Protein AF-A0A4V4H9V9-F1 (afdb_monomer_lite)

Foldseek 3Di:
DDDDDDPDPPPPVVVVVVLVVVLLVVLLVPLVPDDDAFAEEEEDEAQQLCRVVLLVVCCVPVVADEAELVVLLVVLLVDPDPCNVVSVVCVVVVHDDQLLVSLVSVLVCCVPVPHRHHYYYHPDLAPNNQVNNCVVSVDHHSAYEYRDEDLVNSLVSLVPDPDDDPQSDPVSSVVRRVSSVVGVVVVQVVVVVVSRYDYFHSPDDSVVSNVSVVVVVVSVCVNVVVSVVVVVVVVLLVVLLVLLVVLVVQQFAAPVVHHRDAPPDFPPVFQFALWKDFPQFDKFAADPDDPDDDPLFAWPQCLLDPAFPFADADASNLVLQLCQQFFAFLWWWDFDHDIATDTLFDADVNLNFKWKKKWAAQHDQVPDDPPGDRGDNGTFIWTQGRLRSITGTWFGDHPPLAPQPQKMKMWMWGLLQSQCSGSNSCSLLRRLLSLLSSLQSSQLSLSSNQKHKAWPQLDWQVLLCLVNVLVPQADDDDPDFDPAKDKWADRNSRRIRTDTMMIIHHPPDDDDWDQVVSRSVSSVCSVVTDTGGHIDGRGPMGIDGRSSVVSSVSLTGDRNRVDTDDQAAADRADDPDPVLFPRDGSSCLSSVFDAFPAFPLDDAAEPNLVLRLQSLLAQRHDDDDPDAAWHRRGRPSSNDPGTDQKWKWKQAAHYPPWAGAIKIWDNGVVCVVVLCVQFDVQFPQDDTPPRDPRTSMGGGDGDHCLCVQCVQLVNNNRCSSFSMKIWMKGQFSVCCVVVHSNCSSVNSSSVSNSQSSSRSSLVRSPAGKHKRQRGRWVSVCVNGNHDDGRMTGSIMMGHHHHDDDPSMDIGGSPPHPPDSD

Structure (mmCIF, N/CA/C/O backbone):
data_AF-A0A4V4H9V9-F1
#
_entry.id   AF-A0A4V4H9V9-F1
#
loop_
_atom_site.group_PDB
_atom_site.id
_atom_site.type_symbol
_atom_site.label_atom_id
_atom_site.label_alt_id
_atom_site.label_comp_id
_atom_site.label_asym_id
_atom_site.label_entity_id
_atom_site.label_seq_id
_atom_site.pdbx_PDB_ins_code
_atom_site.Cartn_x
_atom_site.Cartn_y
_atom_site.Cartn_z
_atom_site.occupancy
_atom_site.B_iso_or_equiv
_atom_site.auth_seq_id
_atom_site.auth_comp_id
_atom_site.auth_asym_id
_atom_site.auth_atom_id
_atom_site.pdbx_PDB_model_num
ATOM 1 N N . MET A 1 1 ? 42.744 39.314 -11.381 1.00 31.77 1 MET A N 1
ATOM 2 C CA . MET A 1 1 ? 42.550 39.078 -12.829 1.00 31.77 1 MET A CA 1
ATOM 3 C C . MET A 1 1 ? 41.058 38.870 -13.065 1.00 31.77 1 MET A C 1
ATOM 5 O O . MET A 1 1 ? 40.504 37.914 -12.546 1.00 31.77 1 MET A O 1
ATOM 9 N N . LYS A 1 2 ? 40.382 39.836 -13.701 1.00 27.59 2 LYS A N 1
ATOM 10 C CA . LYS A 1 2 ? 38.932 39.814 -13.957 1.00 27.59 2 LYS A CA 1
ATOM 11 C C . LYS A 1 2 ? 38.664 38.993 -15.221 1.00 27.59 2 LYS A C 1
ATOM 13 O O . LYS A 1 2 ? 39.078 39.430 -16.289 1.00 27.59 2 LYS A O 1
ATOM 18 N N . TYR A 1 3 ? 37.951 37.873 -15.123 1.00 22.48 3 TYR A N 1
ATOM 19 C CA . TYR A 1 3 ? 37.327 37.254 -16.295 1.00 22.48 3 TYR A CA 1
ATOM 20 C C . TYR A 1 3 ? 35.906 37.798 -16.445 1.00 22.48 3 TYR A C 1
ATOM 22 O O . TYR A 1 3 ? 35.045 37.616 -15.589 1.00 22.48 3 TYR A O 1
ATOM 30 N N . ARG A 1 4 ? 35.709 38.554 -17.526 1.00 24.31 4 ARG A N 1
ATOM 31 C CA . ARG A 1 4 ? 34.456 39.172 -17.957 1.00 24.31 4 ARG A CA 1
ATOM 32 C C . ARG A 1 4 ? 33.863 38.247 -19.016 1.00 24.31 4 ARG A C 1
ATOM 34 O O . ARG A 1 4 ? 34.374 38.215 -20.129 1.00 24.31 4 ARG A O 1
ATOM 41 N N . ILE A 1 5 ? 32.826 37.486 -18.674 1.00 24.80 5 ILE A N 1
ATOM 42 C CA . ILE A 1 5 ? 32.061 36.722 -19.667 1.00 24.80 5 ILE A CA 1
ATOM 43 C C . ILE A 1 5 ? 31.176 37.720 -20.423 1.00 24.80 5 ILE A C 1
ATOM 45 O O . ILE A 1 5 ? 30.383 38.457 -19.833 1.00 24.80 5 ILE A O 1
ATOM 49 N N . THR A 1 6 ? 31.386 37.807 -21.731 1.00 24.77 6 THR A N 1
ATOM 50 C CA . THR A 1 6 ? 30.683 38.691 -22.660 1.00 24.77 6 THR A CA 1
ATOM 51 C C . THR A 1 6 ? 29.235 38.238 -22.862 1.00 24.77 6 THR A C 1
ATOM 53 O O . THR A 1 6 ? 28.969 37.112 -23.271 1.00 24.77 6 THR A O 1
ATOM 56 N N . ARG A 1 7 ? 28.290 39.148 -22.593 1.00 29.23 7 ARG A N 1
ATOM 57 C CA . ARG A 1 7 ? 26.880 39.068 -23.008 1.00 29.23 7 ARG A CA 1
ATOM 58 C C . ARG A 1 7 ? 26.799 39.135 -24.538 1.00 29.23 7 ARG A C 1
ATOM 60 O O . ARG A 1 7 ? 26.810 40.243 -25.063 1.00 29.23 7 ARG A O 1
ATOM 67 N N . THR A 1 8 ? 26.646 38.005 -25.228 1.00 30.75 8 THR A N 1
ATOM 68 C CA . THR A 1 8 ? 26.186 38.025 -26.637 1.00 30.75 8 THR A CA 1
ATOM 69 C C . THR A 1 8 ? 25.436 36.786 -27.152 1.00 30.75 8 THR A C 1
ATOM 71 O O . THR A 1 8 ? 25.013 36.819 -28.299 1.00 30.75 8 THR A O 1
ATOM 74 N N . GLU A 1 9 ? 25.141 35.752 -26.351 1.00 30.97 9 GLU A N 1
ATOM 75 C CA . GLU A 1 9 ? 24.428 34.546 -26.857 1.00 30.97 9 GLU A CA 1
ATOM 76 C C . GLU A 1 9 ? 23.109 34.188 -26.145 1.00 30.97 9 GLU A C 1
ATOM 78 O O . GLU A 1 9 ? 22.519 33.140 -26.376 1.00 30.97 9 GLU A O 1
ATOM 83 N N . VAL A 1 10 ? 22.566 35.091 -25.329 1.00 30.72 10 VAL A N 1
ATOM 84 C CA . VAL A 1 10 ? 21.260 34.910 -24.661 1.00 30.72 10 VAL A CA 1
ATOM 85 C C . VAL A 1 10 ? 20.018 35.358 -25.483 1.00 30.72 10 VAL A C 1
ATOM 87 O O . VAL A 1 10 ? 18.925 34.868 -25.193 1.00 30.72 10 VAL A O 1
ATOM 90 N N . PRO A 1 11 ? 20.084 36.208 -26.540 1.00 27.55 11 PRO A N 1
ATOM 91 C CA . PRO A 1 11 ? 18.857 36.667 -27.217 1.00 27.55 11 PRO A CA 1
ATOM 92 C C . PRO A 1 11 ? 18.143 35.616 -28.083 1.00 27.55 11 PRO A C 1
ATOM 94 O O . PRO A 1 11 ? 16.940 35.740 -28.314 1.00 27.55 11 PRO A O 1
ATOM 97 N N . ASN A 1 12 ? 18.850 34.590 -28.572 1.00 31.08 12 ASN A N 1
ATOM 98 C CA . ASN A 1 12 ? 18.274 33.633 -29.524 1.00 31.08 12 ASN A CA 1
ATOM 99 C C . ASN A 1 12 ? 17.431 32.549 -28.839 1.00 31.08 12 ASN A C 1
ATOM 101 O O . ASN A 1 12 ? 16.376 32.206 -29.360 1.00 31.08 12 ASN A O 1
ATOM 105 N N . VAL A 1 13 ? 17.814 32.084 -27.645 1.00 30.48 13 VAL A N 1
ATOM 106 C CA . VAL A 1 13 ? 17.070 31.048 -26.900 1.00 30.48 13 VAL A CA 1
ATOM 107 C C . VAL A 1 13 ? 15.768 31.599 -26.304 1.00 30.48 13 VAL A C 1
ATOM 109 O O . VAL A 1 13 ? 14.736 30.938 -26.373 1.00 30.48 13 VAL A O 1
ATOM 112 N N . LEU A 1 14 ? 15.761 32.844 -25.806 1.00 30.39 14 LEU A N 1
ATOM 113 C CA . LEU A 1 14 ? 14.533 33.474 -25.297 1.00 30.39 14 LEU A CA 1
ATOM 114 C C . LEU A 1 14 ? 13.518 33.788 -26.410 1.00 30.39 14 LEU A C 1
ATOM 116 O O . LEU A 1 14 ? 12.320 33.593 -26.210 1.00 30.39 14 LEU A O 1
ATOM 120 N N . ARG A 1 15 ? 13.973 34.228 -27.596 1.00 35.97 15 ARG A N 1
ATOM 121 C CA . ARG A 1 15 ? 13.096 34.383 -28.775 1.00 35.97 15 ARG A CA 1
ATOM 122 C C . ARG A 1 15 ? 12.565 33.037 -29.267 1.00 35.97 15 ARG A C 1
ATOM 124 O O . ARG A 1 15 ? 11.399 32.957 -29.639 1.00 35.97 15 ARG A O 1
ATOM 131 N N . PHE A 1 16 ? 13.394 31.995 -29.217 1.00 36.16 16 PHE A N 1
ATOM 132 C CA . PHE A 1 16 ? 13.019 30.625 -29.563 1.00 36.16 16 PHE A CA 1
ATOM 133 C C . PHE A 1 16 ? 11.934 30.084 -28.614 1.00 36.16 16 PHE A C 1
ATOM 135 O O . PHE A 1 16 ? 10.910 29.593 -29.076 1.00 36.16 16 PHE A O 1
ATOM 142 N N . MET A 1 17 ? 12.066 30.283 -27.298 1.00 33.75 17 MET A N 1
ATOM 143 C CA . MET A 1 17 ? 11.064 29.846 -26.312 1.00 33.75 17 MET A CA 1
ATOM 144 C C . MET A 1 17 ? 9.772 30.681 -26.302 1.00 33.75 17 MET A C 1
ATOM 146 O O . MET A 1 17 ? 8.690 30.132 -26.092 1.00 33.75 17 MET A O 1
ATOM 150 N N . ALA A 1 18 ? 9.845 31.990 -26.564 1.00 38.50 18 ALA A N 1
ATOM 151 C CA . ALA A 1 18 ? 8.657 32.845 -26.677 1.00 38.50 18 ALA A CA 1
ATOM 152 C C . ALA A 1 18 ? 7.816 32.512 -27.928 1.00 38.50 18 ALA A C 1
ATOM 154 O O . ALA A 1 18 ? 6.584 32.490 -27.872 1.00 38.50 18 ALA A O 1
ATOM 155 N N . PHE A 1 19 ? 8.484 32.189 -29.041 1.00 42.88 19 PHE A N 1
ATOM 156 C CA . PHE A 1 19 ? 7.843 31.687 -30.256 1.00 42.88 19 PHE A CA 1
ATOM 157 C C . PHE A 1 19 ? 7.155 30.335 -30.008 1.00 42.88 19 PHE A C 1
ATOM 159 O O . PHE A 1 19 ? 5.981 30.183 -30.342 1.00 42.88 19 PHE A O 1
ATOM 166 N N . PHE A 1 20 ? 7.823 29.404 -29.313 1.00 45.25 20 PHE A N 1
ATOM 167 C CA . PHE A 1 20 ? 7.234 28.122 -28.906 1.00 45.25 20 PHE A CA 1
ATOM 168 C C . PHE A 1 20 ? 5.987 28.290 -28.035 1.00 45.25 20 PHE A C 1
ATOM 170 O O . PHE A 1 20 ? 4.973 27.672 -28.328 1.00 45.25 20 PHE A O 1
ATOM 177 N N . LYS A 1 21 ? 5.999 29.177 -27.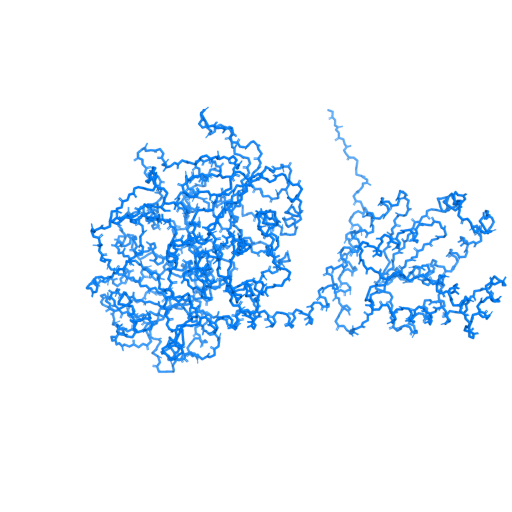031 1.00 41.28 21 LYS A N 1
ATOM 178 C CA . LYS A 1 21 ? 4.797 29.458 -26.222 1.00 41.28 21 LYS A CA 1
ATOM 179 C C . LYS A 1 21 ? 3.618 29.957 -27.059 1.00 41.28 21 LYS A C 1
ATOM 181 O O . LYS A 1 21 ? 2.487 29.579 -26.784 1.00 41.28 21 LYS A O 1
ATOM 186 N N . THR A 1 22 ? 3.876 30.779 -28.074 1.00 43.66 22 THR A N 1
ATOM 187 C CA . THR A 1 22 ? 2.819 31.387 -28.900 1.00 43.66 22 THR A CA 1
ATOM 188 C C . THR A 1 22 ? 2.222 30.377 -29.881 1.00 43.66 22 THR A C 1
ATOM 190 O O . THR A 1 22 ? 1.007 30.329 -30.051 1.00 43.66 22 THR A O 1
ATOM 193 N N . VAL A 1 23 ? 3.060 29.529 -30.484 1.00 44.38 23 VAL A N 1
ATOM 194 C CA . VAL A 1 23 ? 2.629 28.457 -31.396 1.00 44.38 23 VAL A CA 1
ATOM 195 C C . VAL A 1 23 ? 1.917 27.335 -30.630 1.00 44.38 23 VAL A C 1
ATOM 197 O O . VAL A 1 23 ? 0.842 26.910 -31.041 1.00 44.38 23 VAL A O 1
ATOM 200 N N . ILE A 1 24 ? 2.447 26.922 -29.471 1.00 48.66 24 ILE A N 1
ATOM 201 C CA . ILE A 1 24 ? 1.833 25.911 -28.593 1.00 48.66 24 ILE A CA 1
ATOM 202 C C . ILE A 1 24 ? 0.469 26.390 -28.069 1.00 48.66 24 ILE A C 1
ATOM 204 O O . ILE A 1 24 ? -0.508 25.651 -28.155 1.00 48.66 24 ILE A O 1
ATOM 208 N N . ALA A 1 25 ? 0.366 27.633 -27.583 1.00 43.41 25 ALA A N 1
ATOM 209 C CA . ALA A 1 25 ? -0.884 28.165 -27.032 1.00 43.41 25 ALA A CA 1
ATOM 210 C C . ALA A 1 25 ? -2.002 28.295 -28.081 1.00 43.41 25 ALA A C 1
ATOM 212 O O . ALA A 1 25 ? -3.174 28.114 -27.753 1.00 43.41 25 ALA A O 1
ATOM 213 N N . LYS A 1 26 ? -1.646 28.587 -29.340 1.00 43.53 26 LYS A N 1
ATOM 214 C CA . LYS A 1 26 ? -2.602 28.774 -30.440 1.00 43.53 26 LYS A CA 1
ATOM 215 C C . LYS A 1 26 ? -3.054 27.445 -31.064 1.00 43.53 26 LYS A C 1
ATOM 217 O O . LYS A 1 26 ? -4.237 27.275 -31.346 1.00 43.53 26 LYS A O 1
ATOM 222 N N . LEU A 1 27 ? -2.148 26.466 -31.185 1.00 45.25 27 LEU A N 1
ATOM 223 C CA . LEU A 1 27 ? -2.489 25.096 -31.602 1.00 45.25 27 LEU A CA 1
ATOM 224 C C . LEU A 1 27 ? -3.397 24.391 -30.577 1.00 45.25 27 LEU A C 1
ATOM 226 O O . LEU A 1 27 ? -4.297 23.654 -30.969 1.00 45.25 27 LEU A O 1
ATOM 230 N N . ALA A 1 28 ? -3.222 24.678 -29.282 1.00 43.81 28 ALA A N 1
ATOM 231 C CA . ALA A 1 28 ? -4.101 24.187 -28.219 1.00 43.81 28 ALA A CA 1
ATOM 232 C C . ALA A 1 28 ? -5.527 24.777 -28.279 1.00 43.81 28 ALA A C 1
ATOM 234 O O . ALA A 1 28 ? -6.474 24.135 -27.834 1.00 43.81 28 ALA A O 1
ATOM 235 N N . THR A 1 29 ? -5.708 25.980 -28.843 1.00 38.50 29 THR A N 1
ATOM 236 C CA . THR A 1 29 ? -7.031 26.621 -28.965 1.00 38.50 29 THR A CA 1
ATOM 237 C C . THR A 1 29 ? -7.795 26.164 -30.213 1.00 38.50 29 THR A C 1
ATOM 239 O O . THR A 1 29 ? -9.003 25.947 -30.137 1.00 38.50 29 THR A O 1
ATOM 242 N N . GLU A 1 30 ? -7.119 25.951 -31.347 1.00 42.00 30 GLU A N 1
ATOM 243 C CA . GLU A 1 30 ? -7.752 25.524 -32.612 1.00 42.00 30 GLU A CA 1
ATOM 244 C C . GLU A 1 30 ? -8.130 24.025 -32.643 1.00 42.00 30 GLU A C 1
ATOM 246 O O . GLU A 1 30 ? -9.054 23.639 -33.366 1.00 42.00 30 GLU A O 1
ATOM 251 N N . ALA A 1 31 ? -7.504 23.194 -31.795 1.00 44.41 31 ALA A N 1
ATOM 252 C CA . ALA A 1 31 ? -7.796 21.761 -31.637 1.00 44.41 31 ALA A CA 1
ATOM 253 C C . ALA A 1 31 ? -9.235 21.446 -31.171 1.00 44.41 31 ALA A C 1
ATOM 255 O O . ALA A 1 31 ? -9.676 20.302 -31.244 1.00 44.41 31 ALA A O 1
ATOM 256 N N . THR A 1 32 ? -9.997 22.454 -30.739 1.00 37.25 32 THR A N 1
ATOM 257 C CA . THR A 1 32 ? -11.378 22.291 -30.262 1.00 37.25 32 THR A CA 1
ATOM 258 C C . THR A 1 32 ? -12.445 22.331 -31.366 1.00 37.25 32 THR A C 1
ATOM 260 O O . THR A 1 32 ? -13.613 22.098 -31.060 1.00 37.25 32 THR A O 1
ATOM 263 N N . SER A 1 33 ? -12.097 22.589 -32.642 1.00 40.56 33 SER A N 1
ATOM 264 C CA . SER A 1 33 ? -13.119 22.961 -33.645 1.00 40.56 33 SER A CA 1
ATOM 265 C C . SER A 1 33 ? -13.218 22.182 -34.965 1.00 40.56 33 SER A C 1
ATOM 267 O O . SER A 1 33 ? -14.160 22.467 -35.693 1.00 40.56 33 SER A O 1
ATOM 269 N N . ASN A 1 34 ? -12.390 21.178 -35.300 1.00 36.81 34 ASN A N 1
ATOM 270 C CA . ASN A 1 34 ? -12.711 20.282 -36.435 1.00 36.81 34 ASN A CA 1
ATOM 271 C C . ASN A 1 34 ? -11.979 18.926 -36.401 1.00 36.81 34 ASN A C 1
ATOM 273 O O . ASN A 1 34 ? -10.773 18.851 -36.186 1.00 36.81 34 ASN A O 1
ATOM 277 N N . ARG A 1 35 ? -12.748 17.851 -36.626 1.00 48.81 35 ARG A N 1
ATOM 278 C CA . ARG A 1 35 ? -12.396 16.427 -36.449 1.00 48.81 35 ARG A CA 1
ATOM 279 C C . ARG A 1 35 ? -11.800 15.815 -37.739 1.00 48.81 35 ARG A C 1
ATOM 281 O O . ARG A 1 35 ? -12.204 16.199 -38.829 1.00 48.81 35 ARG A O 1
ATOM 288 N N . CYS A 1 36 ? -10.910 14.818 -37.609 1.00 52.22 36 CYS A N 1
ATOM 289 C CA . CYS A 1 36 ? -10.416 13.907 -38.674 1.00 52.22 36 CYS A CA 1
ATOM 290 C C . CYS A 1 36 ? -9.528 14.453 -39.828 1.00 52.22 36 CYS A C 1
ATOM 292 O O . CYS A 1 36 ? -9.459 13.815 -40.878 1.00 52.22 36 CYS A O 1
ATOM 294 N N . ASN A 1 37 ? -8.774 15.548 -39.662 1.00 64.06 37 ASN A N 1
ATOM 295 C CA . ASN A 1 37 ? -7.870 16.037 -40.725 1.00 64.06 37 ASN A CA 1
ATOM 296 C C . ASN A 1 37 ? -6.414 15.514 -40.612 1.00 64.06 37 ASN A C 1
ATOM 298 O O . ASN A 1 37 ? -5.876 15.431 -39.503 1.00 64.06 37 ASN A O 1
ATOM 302 N N . PRO A 1 38 ? -5.742 15.183 -41.739 1.00 79.25 38 PRO A N 1
ATOM 303 C CA . PRO A 1 38 ? -4.345 14.728 -41.753 1.00 79.25 38 PRO A CA 1
ATOM 304 C C . PRO A 1 38 ? -3.385 15.799 -41.204 1.00 79.25 38 PRO A C 1
ATOM 306 O O . PRO A 1 38 ? -3.619 16.988 -41.393 1.00 79.25 38 PRO A O 1
ATOM 309 N N . PHE A 1 39 ? -2.297 15.395 -40.532 1.00 84.50 39 PHE A N 1
ATOM 310 C CA . PHE A 1 39 ? -1.225 16.308 -40.108 1.00 84.50 39 PHE A CA 1
ATOM 311 C C . PHE A 1 39 ? -0.325 16.641 -41.290 1.00 84.50 39 PHE A C 1
ATOM 313 O O . PHE A 1 39 ? 0.402 15.774 -41.782 1.00 84.50 39 PHE A O 1
ATOM 320 N N . ILE A 1 40 ? -0.379 17.888 -41.744 1.00 91.50 40 ILE A N 1
ATOM 321 C CA . ILE A 1 40 ? 0.314 18.357 -42.937 1.00 91.50 40 ILE A CA 1
ATOM 322 C C . ILE A 1 40 ? 1.477 19.264 -42.543 1.00 91.50 40 ILE A C 1
ATOM 324 O O . ILE A 1 40 ? 1.292 20.382 -42.060 1.00 91.50 40 ILE A O 1
ATOM 328 N N . THR A 1 41 ? 2.689 18.805 -42.849 1.00 93.38 41 THR A N 1
ATOM 329 C CA . THR A 1 41 ? 3.912 19.601 -42.762 1.00 93.38 41 THR A CA 1
ATOM 330 C C . THR A 1 41 ? 4.377 19.986 -44.159 1.00 93.38 41 THR A C 1
ATOM 332 O O . THR A 1 41 ? 4.768 19.121 -44.946 1.00 93.38 41 THR A O 1
ATOM 335 N N . PHE A 1 42 ? 4.415 21.281 -44.465 1.00 95.31 42 PHE A N 1
ATOM 336 C CA . PHE A 1 42 ? 5.108 21.760 -45.663 1.00 95.31 42 PHE A CA 1
ATOM 337 C C . PHE A 1 42 ? 6.600 21.885 -45.394 1.00 95.31 42 PHE A C 1
ATOM 339 O O . PHE A 1 42 ? 7.009 22.446 -44.378 1.00 95.31 42 PHE A O 1
ATOM 346 N N . VAL A 1 43 ? 7.424 21.406 -46.325 1.00 94.25 43 VAL A N 1
ATOM 347 C CA . VAL A 1 43 ? 8.879 21.538 -46.243 1.00 94.25 43 VAL A CA 1
ATOM 348 C C . VAL A 1 43 ? 9.381 22.411 -47.385 1.00 94.25 43 VAL A C 1
ATOM 350 O O . VAL A 1 43 ? 9.439 21.996 -48.546 1.00 94.25 43 VAL A O 1
ATOM 353 N N . LEU A 1 44 ? 9.761 23.643 -47.042 1.00 93.06 44 LEU A N 1
ATOM 354 C CA . LEU A 1 44 ? 10.137 24.686 -47.992 1.00 93.06 44 LEU A CA 1
ATOM 355 C C . LEU A 1 44 ? 11.613 25.070 -47.847 1.00 93.06 44 LEU A C 1
ATOM 357 O O . LEU A 1 44 ? 12.215 24.990 -46.778 1.00 93.06 44 LEU A O 1
ATOM 361 N N . GLY A 1 45 ? 12.217 25.490 -48.956 1.00 90.88 45 GLY A N 1
ATOM 362 C CA . GLY A 1 45 ? 13.613 25.911 -49.000 1.00 90.88 45 GLY A CA 1
ATOM 363 C C . GLY A 1 45 ? 14.154 25.982 -50.423 1.00 90.88 45 GLY A C 1
ATOM 364 O O . GLY A 1 45 ? 13.706 25.241 -51.313 1.00 90.88 45 GLY A O 1
ATOM 365 N N . GLY A 1 46 ? 15.137 26.860 -50.623 1.00 88.12 46 GLY A N 1
ATOM 366 C CA . GLY A 1 46 ? 15.754 27.094 -51.924 1.00 88.12 46 GLY A CA 1
ATOM 367 C C . GLY A 1 46 ? 16.417 25.845 -52.533 1.00 88.12 46 GLY A C 1
ATOM 368 O O . GLY A 1 46 ? 16.606 24.815 -51.869 1.00 88.12 46 GLY A O 1
ATOM 369 N N . PRO A 1 47 ? 16.742 25.871 -53.836 1.00 84.06 47 PRO A N 1
ATOM 370 C CA . PRO A 1 47 ? 17.490 24.788 -54.469 1.00 84.06 47 PRO A CA 1
ATOM 371 C C . PRO A 1 47 ? 18.854 24.627 -53.777 1.00 84.06 47 PRO A C 1
ATOM 373 O O . PRO A 1 47 ? 19.591 25.588 -53.654 1.00 84.06 47 PRO A O 1
ATOM 376 N N . GLY A 1 48 ? 19.189 23.423 -53.302 1.00 82.56 48 GLY A N 1
ATOM 377 C CA . GLY A 1 48 ? 20.438 23.183 -52.558 1.00 82.56 48 GLY A CA 1
ATOM 378 C C . GLY A 1 48 ? 20.349 23.373 -51.036 1.00 82.56 48 GLY A C 1
ATOM 379 O O . GLY A 1 48 ? 21.316 23.079 -50.341 1.00 82.56 48 GLY A O 1
ATOM 380 N N . SER A 1 49 ? 19.191 23.754 -50.478 1.00 89.12 49 SER A N 1
ATOM 381 C CA . SER A 1 49 ? 19.029 23.944 -49.022 1.00 89.12 49 SER A CA 1
ATOM 382 C C . SER A 1 49 ? 19.126 22.660 -48.184 1.00 89.12 49 SER A C 1
ATOM 384 O O . SER A 1 49 ? 19.288 22.729 -46.973 1.00 89.12 49 SER A O 1
ATOM 386 N N . GLY A 1 50 ? 19.034 21.481 -48.807 1.00 87.38 50 GLY A N 1
ATOM 387 C CA . GLY A 1 50 ? 19.071 20.188 -48.111 1.00 87.38 50 GLY A CA 1
ATOM 388 C C . GLY A 1 50 ? 17.705 19.641 -47.677 1.00 87.38 50 GLY A C 1
ATOM 389 O O . GLY A 1 50 ? 17.668 18.584 -47.056 1.00 87.38 50 GLY A O 1
ATOM 390 N N . LYS A 1 51 ? 16.591 20.292 -48.051 1.00 88.88 51 LYS A N 1
ATOM 391 C CA . LYS A 1 51 ? 15.226 19.877 -47.667 1.00 88.88 51 LYS A CA 1
ATOM 392 C C . LYS A 1 51 ? 14.904 18.398 -47.917 1.00 88.88 51 LYS A C 1
ATOM 394 O O . LYS A 1 51 ? 14.514 17.722 -46.981 1.00 88.88 51 LYS A O 1
ATOM 399 N N . GLY A 1 52 ? 15.167 17.865 -49.115 1.00 86.38 52 GLY A N 1
ATOM 400 C CA . GLY A 1 52 ? 14.863 16.460 -49.426 1.00 86.38 52 GLY A CA 1
ATOM 401 C C . GLY A 1 52 ? 15.665 15.473 -48.572 1.00 86.38 52 GLY A C 1
ATOM 402 O O . GLY A 1 52 ? 15.126 14.480 -48.101 1.00 86.38 52 GLY A O 1
ATOM 403 N N . THR A 1 53 ? 16.931 15.788 -48.280 1.00 89.56 53 THR A N 1
ATOM 404 C CA . THR A 1 53 ? 17.772 14.987 -47.374 1.00 89.56 53 THR A CA 1
ATOM 405 C C . THR A 1 53 ? 17.217 14.986 -45.949 1.00 89.56 53 THR A C 1
ATOM 407 O O . THR A 1 53 ? 17.262 13.966 -45.268 1.00 89.56 53 THR A O 1
ATOM 410 N N . GLN A 1 54 ? 16.674 16.117 -45.499 1.00 92.25 54 GLN A N 1
ATOM 411 C CA . GLN A 1 54 ? 16.037 16.221 -44.190 1.00 92.25 54 GLN A CA 1
ATOM 412 C C . GLN A 1 54 ? 14.666 15.535 -44.172 1.00 92.25 54 GLN A C 1
ATOM 414 O O . GLN A 1 54 ? 14.373 14.843 -43.208 1.00 92.25 54 GLN A O 1
ATOM 419 N N . CYS A 1 55 ? 13.865 15.624 -45.240 1.00 91.00 55 CYS A N 1
ATOM 420 C CA . CYS A 1 55 ? 12.586 14.917 -45.356 1.00 91.00 55 CYS A CA 1
ATOM 421 C C . CYS A 1 55 ? 12.736 13.406 -45.165 1.00 91.00 55 CYS A C 1
ATOM 423 O O . CYS A 1 55 ? 11.964 12.833 -44.405 1.00 91.00 55 CYS A O 1
ATOM 425 N N . VAL A 1 56 ? 13.750 12.783 -45.779 1.00 90.19 56 VAL A N 1
ATOM 426 C CA . VAL A 1 56 ? 14.033 11.344 -45.606 1.00 90.19 56 VAL A CA 1
ATOM 427 C C . VAL A 1 56 ? 14.296 11.016 -44.135 1.00 90.19 56 VAL A C 1
ATOM 429 O O . VAL A 1 56 ? 13.626 10.163 -43.560 1.00 90.19 56 VAL A O 1
ATOM 432 N N . LYS A 1 57 ? 15.191 11.766 -43.479 1.00 88.81 57 LYS A N 1
ATOM 433 C CA . LYS A 1 57 ? 15.493 11.562 -42.055 1.00 88.81 57 LYS A CA 1
ATOM 434 C C . LYS A 1 57 ? 14.291 11.789 -41.143 1.00 88.81 57 LYS A C 1
ATOM 436 O O . LYS A 1 57 ? 14.111 11.063 -40.164 1.00 88.81 57 LYS A O 1
ATOM 441 N N . ILE A 1 58 ? 13.480 12.805 -41.438 1.00 89.25 58 ILE A N 1
ATOM 442 C CA . ILE A 1 58 ? 12.270 13.104 -40.671 1.00 89.25 58 ILE A CA 1
ATOM 443 C C . ILE A 1 58 ? 11.247 11.978 -40.850 1.00 89.25 58 ILE A C 1
ATOM 445 O O . ILE A 1 58 ? 10.670 11.530 -39.861 1.00 89.25 58 ILE A O 1
ATOM 449 N N . ALA A 1 59 ? 11.047 11.497 -42.077 1.00 86.62 59 ALA A N 1
ATOM 450 C CA . ALA A 1 59 ? 10.148 10.389 -42.376 1.00 86.62 59 ALA A CA 1
ATOM 451 C C . ALA A 1 59 ? 10.553 9.117 -41.617 1.00 86.62 59 ALA A C 1
ATOM 453 O O . ALA A 1 59 ? 9.719 8.539 -40.924 1.00 86.62 59 ALA A O 1
ATOM 454 N N . GLU A 1 60 ? 11.835 8.746 -41.653 1.00 83.38 60 GLU A N 1
ATOM 455 C CA . GLU A 1 60 ? 12.369 7.573 -40.947 1.00 83.38 60 GLU A CA 1
ATOM 456 C C . GLU A 1 60 ? 12.255 7.703 -39.421 1.00 83.38 60 GLU A C 1
ATOM 458 O O . GLU A 1 60 ? 11.784 6.791 -38.743 1.00 83.38 60 GLU A O 1
ATOM 463 N N . THR A 1 61 ? 12.643 8.854 -38.867 1.00 78.69 61 THR A N 1
ATOM 464 C CA . THR A 1 61 ? 12.721 9.044 -37.407 1.00 78.69 61 THR A CA 1
ATOM 465 C C . THR A 1 61 ? 11.346 9.271 -36.776 1.00 78.69 61 THR A C 1
ATOM 467 O O . THR A 1 61 ? 11.069 8.798 -35.673 1.00 78.69 61 THR A O 1
ATOM 470 N N . PHE A 1 62 ? 10.463 10.001 -37.463 1.00 78.88 62 PHE A N 1
ATOM 471 C CA . PHE A 1 62 ? 9.171 10.433 -36.925 1.00 78.88 62 PHE A CA 1
ATOM 472 C C . PHE A 1 62 ? 7.963 9.747 -37.576 1.00 78.88 62 PHE A C 1
ATOM 474 O O . PHE A 1 62 ? 6.835 10.062 -37.198 1.00 78.88 62 PHE A O 1
ATOM 481 N N . ARG A 1 63 ? 8.184 8.781 -38.481 1.00 84.12 63 ARG A N 1
ATOM 482 C CA . ARG A 1 63 ? 7.155 7.977 -39.175 1.00 84.12 63 ARG A CA 1
ATOM 483 C C . ARG A 1 63 ? 6.175 8.792 -40.031 1.00 84.12 63 ARG A C 1
ATOM 485 O O . ARG A 1 63 ? 5.005 8.433 -40.165 1.00 84.12 63 ARG A O 1
ATOM 492 N N . PHE A 1 64 ? 6.642 9.890 -40.618 1.00 88.44 64 PHE A N 1
ATOM 493 C CA . PHE A 1 64 ? 5.859 10.653 -41.593 1.00 88.44 64 PHE A CA 1
ATOM 494 C C . PHE A 1 64 ? 5.869 9.964 -42.963 1.00 88.44 64 PHE A C 1
ATOM 496 O O . PHE A 1 64 ? 6.898 9.447 -43.392 1.00 88.44 64 PHE A O 1
ATOM 503 N N . ALA A 1 65 ? 4.756 10.035 -43.692 1.00 90.50 65 ALA A N 1
ATOM 504 C CA . ALA A 1 65 ? 4.731 9.758 -45.121 1.00 90.50 65 ALA A CA 1
ATOM 505 C C . ALA A 1 65 ? 5.371 10.932 -45.878 1.00 90.50 65 ALA A C 1
ATOM 507 O O . ALA A 1 65 ? 4.900 12.070 -45.801 1.00 90.50 65 ALA A O 1
ATOM 508 N N . HIS A 1 66 ? 6.460 10.670 -46.599 1.00 93.38 66 HIS A N 1
ATOM 509 C CA . HIS A 1 66 ? 7.129 11.670 -47.432 1.00 93.38 66 HIS A CA 1
ATOM 510 C C . HIS A 1 66 ? 6.477 11.722 -48.813 1.00 93.38 66 HIS A C 1
ATOM 512 O O . HIS A 1 66 ? 6.524 10.756 -49.565 1.00 93.38 66 HIS A O 1
ATOM 518 N N . LEU A 1 67 ? 5.868 12.862 -49.138 1.00 92.81 67 LEU A N 1
ATOM 519 C CA . LEU A 1 67 ? 5.228 13.128 -50.420 1.00 92.81 67 LEU A CA 1
ATOM 520 C C . LEU A 1 67 ? 5.994 14.231 -51.153 1.00 92.81 67 LEU A C 1
ATOM 522 O O . LEU A 1 67 ? 6.001 15.392 -50.744 1.00 92.81 67 LEU A O 1
ATOM 526 N N . SER A 1 68 ? 6.629 13.880 -52.265 1.00 89.19 68 SER A N 1
ATOM 527 C CA . SER A 1 68 ? 7.333 14.829 -53.128 1.00 89.19 68 SER A CA 1
ATOM 528 C C . SER A 1 68 ? 6.477 15.147 -54.347 1.00 89.19 68 SER A C 1
ATOM 530 O O . SER A 1 68 ? 6.247 14.294 -55.203 1.00 89.19 68 SER A O 1
ATOM 532 N N . ALA A 1 69 ? 6.036 16.402 -54.471 1.00 83.75 69 ALA A N 1
ATOM 533 C CA . ALA A 1 69 ? 5.223 16.834 -55.612 1.00 83.75 69 ALA A CA 1
ATOM 534 C C . ALA A 1 69 ? 5.941 16.620 -56.958 1.00 83.75 69 ALA A C 1
ATOM 536 O O . ALA A 1 69 ? 5.310 16.368 -57.979 1.00 83.75 69 ALA A O 1
ATOM 537 N N . GLY A 1 70 ? 7.276 16.705 -56.962 1.00 79.44 70 GLY A N 1
ATOM 538 C CA . GLY A 1 70 ? 8.069 16.455 -58.160 1.00 79.44 70 GLY A CA 1
ATOM 539 C C . GLY A 1 70 ? 8.154 14.978 -58.542 1.00 79.44 70 GLY A C 1
ATOM 540 O O . GLY A 1 70 ? 8.252 14.696 -59.732 1.00 79.44 70 GLY A O 1
ATOM 541 N N . ASP A 1 71 ? 8.158 14.064 -57.568 1.00 83.81 71 ASP A N 1
ATOM 542 C CA . ASP A 1 71 ? 8.153 12.618 -57.833 1.00 83.81 71 ASP A CA 1
ATOM 543 C C . ASP A 1 71 ? 6.775 12.164 -58.314 1.00 83.81 71 ASP A C 1
ATOM 545 O O . ASP A 1 71 ? 6.695 11.531 -59.360 1.00 83.81 71 ASP A O 1
ATOM 549 N N . LEU A 1 72 ? 5.699 12.634 -57.672 1.00 86.25 72 LEU A N 1
ATOM 550 C CA . LEU A 1 72 ? 4.323 12.347 -58.097 1.00 86.25 72 LEU A CA 1
ATOM 551 C C . LEU A 1 72 ? 4.051 12.769 -59.551 1.00 86.25 72 LEU A C 1
ATOM 553 O O . LEU A 1 72 ? 3.405 12.043 -60.297 1.00 86.25 72 LEU A O 1
ATOM 557 N N . LEU A 1 73 ? 4.577 13.921 -59.985 1.00 82.38 73 LEU A N 1
ATOM 558 C CA . LEU A 1 73 ? 4.463 14.357 -61.382 1.00 82.38 73 LEU A CA 1
ATOM 559 C C . LEU A 1 73 ? 5.245 13.452 -62.350 1.00 82.38 73 LEU A C 1
ATOM 561 O O . LEU A 1 73 ? 4.771 13.202 -63.453 1.00 82.38 73 LEU A O 1
ATOM 565 N N . ARG A 1 74 ? 6.426 12.951 -61.957 1.00 81.12 74 ARG A N 1
ATOM 566 C CA . ARG A 1 74 ? 7.225 12.027 -62.785 1.00 81.12 74 ARG A CA 1
ATOM 567 C C . ARG A 1 74 ? 6.586 10.643 -62.882 1.00 81.12 74 ARG A C 1
ATOM 569 O O . ARG A 1 74 ? 6.591 10.057 -63.959 1.00 81.12 74 ARG A O 1
ATOM 576 N N . GLU A 1 75 ? 6.033 10.145 -61.782 1.00 82.62 75 GLU A N 1
ATOM 577 C CA . GLU A 1 75 ? 5.303 8.876 -61.736 1.00 82.62 75 GLU A CA 1
ATOM 578 C C . GLU A 1 75 ? 4.049 8.927 -62.619 1.00 82.62 75 GLU A C 1
ATOM 580 O O . GLU A 1 75 ? 3.821 8.017 -63.417 1.00 82.62 75 GLU A O 1
ATOM 585 N N . GLU A 1 76 ? 3.291 10.028 -62.559 1.00 82.94 76 GLU A N 1
ATOM 586 C CA . GLU A 1 76 ? 2.113 10.237 -63.405 1.00 82.94 76 GLU A CA 1
ATOM 587 C C . GLU A 1 76 ? 2.496 10.328 -64.897 1.00 82.94 76 GLU A C 1
ATOM 589 O O . GLU A 1 76 ? 1.801 9.761 -65.736 1.00 82.94 76 GLU A O 1
ATOM 594 N N . MET A 1 77 ? 3.636 10.943 -65.247 1.00 76.94 77 MET A N 1
ATOM 595 C CA . MET A 1 77 ? 4.164 10.952 -66.627 1.00 76.94 77 MET A CA 1
ATOM 596 C C . MET A 1 77 ? 4.530 9.561 -67.149 1.00 76.94 77 MET A C 1
ATOM 598 O O . MET A 1 77 ? 4.385 9.295 -68.338 1.00 76.94 77 MET A O 1
ATOM 602 N N . SER A 1 78 ? 5.049 8.690 -66.279 1.00 74.44 78 SER A N 1
ATOM 603 C CA . SER A 1 78 ? 5.369 7.302 -66.632 1.00 74.44 78 SER A CA 1
ATOM 604 C C . SER A 1 78 ? 4.146 6.383 -66.640 1.00 74.44 78 SER A C 1
ATOM 606 O O . SER A 1 78 ? 4.253 5.220 -67.028 1.00 74.44 78 SER A O 1
ATOM 608 N N . SER A 1 79 ? 2.989 6.888 -66.210 1.00 73.50 79 SER A N 1
ATOM 609 C CA . SER A 1 79 ? 1.727 6.164 -66.255 1.00 73.50 79 SER A CA 1
ATOM 610 C C . SER A 1 79 ? 1.037 6.398 -67.605 1.00 73.50 79 SER A C 1
ATOM 612 O O . SER A 1 79 ? 1.092 7.494 -68.158 1.00 73.50 79 SER A O 1
ATOM 614 N N . ASN A 1 80 ? 0.337 5.392 -68.138 1.00 68.06 80 ASN A N 1
ATOM 615 C CA . ASN A 1 80 ? -0.481 5.533 -69.355 1.00 68.06 80 ASN A CA 1
ATOM 616 C C . ASN A 1 80 ? -1.805 6.296 -69.091 1.00 68.06 80 ASN A C 1
ATOM 618 O O . ASN A 1 80 ? -2.854 5.906 -69.603 1.00 68.06 80 ASN A O 1
ATOM 622 N N . SER A 1 81 ? -1.802 7.327 -68.241 1.00 75.50 81 SER A N 1
ATOM 623 C CA . SER A 1 81 ? -2.998 8.109 -67.914 1.00 75.50 81 SER A CA 1
ATOM 624 C C . SER A 1 81 ? -3.239 9.238 -68.923 1.00 75.50 81 SER A C 1
ATOM 626 O O . SER A 1 81 ? -2.314 9.710 -69.589 1.00 75.50 81 SER A O 1
ATOM 628 N N . GLU A 1 82 ? -4.482 9.725 -69.005 1.00 67.69 82 GLU A N 1
ATOM 629 C CA . GLU A 1 82 ? -4.843 10.897 -69.823 1.00 67.69 82 GLU A CA 1
ATOM 630 C C . GLU A 1 82 ? -4.018 12.150 -69.457 1.00 67.69 82 GLU A C 1
ATOM 632 O O . GLU A 1 82 ? -3.734 12.979 -70.320 1.00 67.69 82 GLU A O 1
ATOM 637 N N . ASN A 1 83 ? -3.560 12.262 -68.202 1.00 69.12 83 ASN A N 1
ATOM 638 C CA . ASN A 1 83 ? -2.734 13.376 -67.732 1.00 69.12 83 ASN A CA 1
ATOM 639 C C . ASN A 1 83 ? -1.241 13.208 -68.069 1.00 69.12 83 ASN A C 1
ATOM 641 O O . ASN A 1 83 ? -0.533 14.211 -68.169 1.00 69.12 83 ASN A O 1
ATOM 645 N N . GLY A 1 84 ? -0.744 11.980 -68.261 1.00 74.88 84 GLY A N 1
ATOM 646 C CA . GLY A 1 84 ? 0.687 11.695 -68.427 1.00 74.88 84 GLY A CA 1
ATOM 647 C C . GLY A 1 84 ? 1.320 12.387 -69.641 1.00 74.88 84 GLY A C 1
ATOM 648 O O . GLY A 1 84 ? 2.369 13.023 -69.515 1.00 74.88 84 GLY A O 1
ATOM 649 N N . THR A 1 85 ? 0.639 12.358 -70.794 1.00 72.19 85 THR A N 1
ATOM 650 C CA . THR A 1 85 ? 1.113 13.006 -72.038 1.00 72.19 85 THR A CA 1
ATOM 651 C C . THR A 1 85 ? 1.083 14.536 -71.922 1.00 72.19 85 THR A C 1
ATOM 653 O O . THR A 1 85 ? 2.042 15.213 -72.287 1.00 72.19 85 THR A O 1
ATOM 656 N N . MET A 1 86 ? 0.025 15.091 -71.319 1.00 75.75 86 MET A N 1
ATOM 657 C CA . MET A 1 86 ? -0.112 16.534 -71.085 1.00 75.75 86 MET A CA 1
ATOM 658 C C . MET A 1 86 ? 0.967 17.068 -70.128 1.00 75.75 86 MET A C 1
ATOM 660 O O . MET A 1 86 ? 1.568 18.110 -70.388 1.00 75.75 86 MET A O 1
ATOM 664 N N . ILE A 1 87 ? 1.233 16.360 -69.022 1.00 76.44 87 ILE A N 1
ATOM 665 C CA . ILE A 1 87 ? 2.262 16.741 -68.042 1.00 76.44 87 ILE A CA 1
ATOM 666 C C . ILE A 1 87 ? 3.655 16.687 -68.685 1.00 76.44 87 ILE A C 1
ATOM 668 O O . ILE A 1 87 ? 4.460 17.597 -68.468 1.00 76.44 87 ILE A O 1
ATOM 672 N N . HIS A 1 88 ? 3.924 15.664 -69.504 1.00 73.81 88 HIS A N 1
ATOM 673 C CA . HIS A 1 88 ? 5.180 15.525 -70.237 1.00 73.81 88 HIS A CA 1
ATOM 674 C C . HIS A 1 88 ? 5.450 16.724 -71.155 1.00 73.81 88 HIS A C 1
ATOM 676 O O . HIS A 1 88 ? 6.531 17.313 -71.086 1.00 73.81 88 HIS A O 1
ATOM 682 N N . ASP 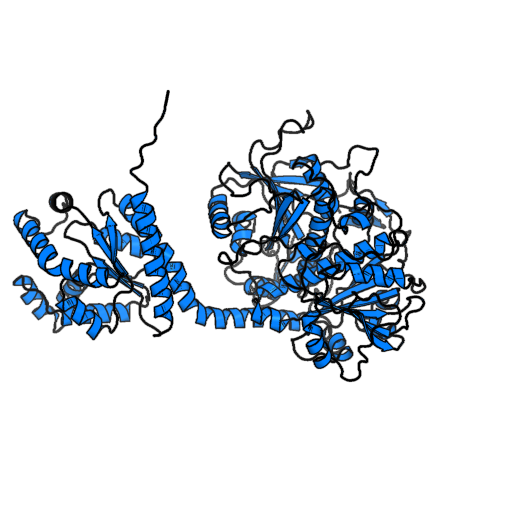A 1 89 ? 4.467 17.135 -71.956 1.00 72.00 89 ASP A N 1
ATOM 683 C CA . ASP A 1 89 ? 4.634 18.235 -72.911 1.00 72.00 89 ASP A CA 1
ATOM 684 C C . ASP A 1 89 ? 4.790 19.598 -72.214 1.00 72.00 89 ASP A C 1
ATOM 686 O O . ASP A 1 89 ? 5.625 20.410 -72.615 1.00 72.00 89 ASP A O 1
ATOM 690 N N . ILE A 1 90 ? 4.077 19.827 -71.104 1.00 68.81 90 ILE A N 1
ATOM 691 C CA . ILE A 1 90 ? 4.204 21.053 -70.294 1.00 68.81 90 ILE A CA 1
ATOM 692 C C . ILE A 1 90 ? 5.592 21.159 -69.643 1.00 68.81 90 ILE A C 1
ATOM 694 O O . ILE A 1 90 ? 6.199 22.234 -69.655 1.00 68.81 90 ILE A O 1
ATOM 698 N N . ILE A 1 91 ? 6.109 20.057 -69.088 1.00 69.06 91 ILE A N 1
ATOM 699 C CA . ILE A 1 91 ? 7.433 20.028 -68.451 1.00 69.06 91 ILE A CA 1
ATOM 700 C C . ILE A 1 91 ? 8.548 20.160 -69.495 1.00 69.06 91 ILE A C 1
ATOM 702 O O . ILE A 1 91 ? 9.514 20.886 -69.254 1.00 69.06 91 ILE A O 1
ATOM 706 N N . LYS A 1 92 ? 8.406 19.518 -70.662 1.00 67.25 92 LYS A N 1
ATOM 707 C CA . LYS A 1 92 ? 9.350 19.620 -71.788 1.00 67.25 92 LYS A CA 1
ATOM 708 C C . LYS A 1 92 ? 9.475 21.054 -72.316 1.00 67.25 92 LYS A C 1
ATOM 710 O O . LYS A 1 92 ? 10.577 21.482 -72.649 1.00 67.25 92 LYS A O 1
ATOM 715 N N . ASP A 1 93 ? 8.378 21.809 -72.309 1.00 62.06 93 ASP A N 1
ATOM 716 C CA . ASP A 1 93 ? 8.335 23.237 -72.652 1.00 62.06 93 ASP A CA 1
ATOM 717 C C . ASP A 1 93 ? 8.881 24.165 -71.544 1.00 62.06 93 ASP A C 1
ATOM 719 O O . ASP A 1 93 ? 8.887 25.389 -71.701 1.00 62.06 93 ASP A O 1
ATOM 723 N N . GLY A 1 94 ? 9.303 23.622 -70.395 1.00 53.94 94 GLY A N 1
ATOM 724 C CA . GLY A 1 94 ? 9.765 24.401 -69.242 1.00 53.94 94 GLY A CA 1
ATOM 725 C C . GLY A 1 94 ? 8.659 25.214 -68.556 1.00 53.94 94 GLY A C 1
ATOM 726 O O . GLY A 1 94 ? 8.952 26.132 -67.784 1.00 53.94 94 GLY A O 1
ATOM 727 N N . LYS A 1 95 ? 7.388 24.900 -68.836 1.00 60.94 95 LYS A N 1
ATOM 728 C CA . LYS A 1 95 ? 6.215 25.556 -68.249 1.00 60.94 95 LYS A CA 1
ATOM 729 C C . LYS A 1 95 ? 5.839 24.877 -66.930 1.00 60.94 95 LYS A C 1
ATOM 731 O O . LYS A 1 95 ? 6.132 23.709 -66.684 1.00 60.94 95 LYS A O 1
ATOM 736 N N . ILE A 1 96 ? 5.197 25.632 -66.044 1.00 63.00 96 ILE A N 1
ATOM 737 C CA . ILE A 1 96 ? 4.741 25.112 -64.751 1.00 63.00 96 ILE A CA 1
ATOM 738 C C . ILE A 1 96 ? 3.440 24.337 -64.977 1.00 63.00 96 ILE A C 1
ATOM 740 O O . ILE A 1 96 ? 2.490 24.876 -65.540 1.00 63.00 96 ILE A O 1
ATOM 744 N N . VAL A 1 97 ? 3.404 23.080 -64.528 1.00 74.44 97 VAL A N 1
ATOM 745 C CA . VAL A 1 97 ? 2.186 22.256 -64.524 1.00 74.44 97 VAL A CA 1
ATOM 746 C C . VAL A 1 97 ? 1.094 22.971 -63.719 1.00 74.44 97 VAL A C 1
ATOM 748 O O . VAL A 1 97 ? 1.386 23.404 -62.599 1.00 74.44 97 VAL A O 1
ATOM 751 N N . PRO A 1 98 ? -0.144 23.093 -64.244 1.00 82.25 98 PRO A N 1
ATOM 752 C CA . PRO A 1 98 ? -1.249 23.729 -63.535 1.00 82.25 98 PRO A CA 1
ATOM 753 C C . PRO A 1 98 ? -1.394 23.231 -62.094 1.00 82.25 98 PRO A C 1
ATOM 755 O O . PRO A 1 98 ? -1.309 22.028 -61.816 1.00 82.25 98 PRO A O 1
ATOM 758 N N . SER A 1 99 ? -1.636 24.167 -61.173 1.00 84.00 99 SER A N 1
ATOM 759 C CA . SER A 1 99 ? -1.667 23.902 -59.730 1.00 84.00 99 SER A CA 1
ATOM 760 C C . SER A 1 99 ? -2.660 22.799 -59.359 1.00 84.00 99 SER A C 1
ATOM 762 O O . SER A 1 99 ? -2.359 21.948 -58.524 1.00 84.00 99 SER A O 1
ATOM 764 N N . GLU A 1 100 ? -3.820 22.769 -60.019 1.00 85.00 100 GLU A N 1
ATOM 765 C CA . GLU A 1 100 ? -4.889 21.806 -59.738 1.00 85.00 100 GLU A CA 1
ATOM 766 C C . GLU A 1 100 ? -4.478 20.356 -60.010 1.00 85.00 100 GLU A C 1
ATOM 768 O O . GLU A 1 100 ? -4.847 19.467 -59.246 1.00 85.00 100 GLU A O 1
ATOM 773 N N . ILE A 1 101 ? -3.669 20.105 -61.043 1.00 84.44 101 ILE A N 1
ATOM 774 C CA . ILE A 1 101 ? -3.187 18.754 -61.362 1.00 84.44 101 ILE A CA 1
ATOM 775 C C . ILE A 1 101 ? -2.269 18.265 -60.237 1.00 84.44 101 ILE A C 1
ATOM 777 O O . ILE A 1 101 ? -2.490 17.202 -59.660 1.00 84.44 101 ILE A O 1
ATOM 781 N N . THR A 1 102 ? -1.289 19.088 -59.852 1.00 86.56 102 THR A N 1
ATOM 782 C CA . THR A 1 102 ? -0.322 18.748 -58.794 1.00 86.56 102 THR A CA 1
ATOM 783 C C . THR A 1 102 ? -1.012 18.532 -57.443 1.00 86.56 102 THR A C 1
ATOM 785 O O . THR A 1 102 ? -0.697 17.587 -56.720 1.00 86.56 102 THR A O 1
ATOM 788 N N . VAL A 1 103 ? -1.990 19.376 -57.104 1.00 90.06 103 VAL A N 1
ATOM 789 C CA . VAL A 1 103 ? -2.744 19.260 -55.849 1.00 90.06 103 VAL A CA 1
ATOM 790 C C . VAL A 1 103 ? -3.642 18.023 -55.836 1.00 90.06 103 VAL A C 1
ATOM 792 O O . VAL A 1 103 ? -3.748 17.369 -54.802 1.00 90.06 103 VAL A O 1
ATOM 795 N N . ASN A 1 104 ? -4.252 17.649 -56.964 1.00 88.56 104 ASN A N 1
ATOM 796 C CA . ASN A 1 104 ? -5.053 16.426 -57.044 1.00 88.56 104 ASN A CA 1
ATOM 797 C C . ASN A 1 104 ? -4.204 15.159 -56.873 1.00 88.56 104 ASN A C 1
ATOM 799 O O . ASN A 1 104 ? -4.649 14.226 -56.201 1.00 88.56 104 ASN A O 1
ATOM 803 N N . LEU A 1 105 ? -2.975 15.146 -57.402 1.00 89.38 105 LEU A N 1
ATOM 804 C CA . LEU A 1 105 ? -2.016 14.063 -57.163 1.00 89.38 105 LEU A CA 1
ATOM 805 C C . LEU A 1 105 ? -1.623 13.979 -55.683 1.00 89.38 105 LEU A C 1
ATOM 807 O O . LEU A 1 105 ? -1.680 12.900 -55.096 1.00 89.38 105 LEU A O 1
ATOM 811 N N . LEU A 1 106 ? -1.312 15.118 -55.052 1.00 91.06 106 LEU A N 1
ATOM 812 C CA . LEU A 1 106 ? -1.031 15.178 -53.613 1.00 91.06 106 LEU A CA 1
ATOM 813 C C . LEU A 1 106 ? -2.225 14.697 -52.782 1.00 91.06 106 LEU A C 1
ATOM 815 O O . LEU A 1 106 ? -2.050 13.886 -51.879 1.00 91.06 106 LEU A O 1
ATOM 819 N N . ARG A 1 107 ? -3.445 15.135 -53.110 1.00 91.25 107 ARG A N 1
ATOM 820 C CA . ARG A 1 107 ? -4.670 14.693 -52.436 1.00 91.25 107 ARG A CA 1
ATOM 821 C C . ARG A 1 107 ? -4.832 13.180 -52.539 1.00 91.25 107 ARG A C 1
ATOM 823 O O . ARG A 1 107 ? -5.072 12.540 -51.519 1.00 91.25 107 ARG A O 1
ATOM 830 N N . LYS A 1 108 ? -4.678 12.606 -53.736 1.00 89.19 108 LYS A N 1
ATOM 831 C CA . LYS A 1 108 ? -4.767 11.155 -53.951 1.00 89.19 108 LYS A CA 1
ATOM 832 C C . LYS A 1 108 ? -3.726 10.412 -53.109 1.00 89.19 108 LYS A C 1
ATOM 834 O O . LYS A 1 108 ? -4.102 9.489 -52.398 1.00 89.19 108 LYS A O 1
ATOM 839 N N . ALA A 1 109 ? -2.471 10.868 -53.120 1.00 89.31 109 ALA A N 1
ATOM 840 C CA . ALA A 1 109 ? -1.381 10.269 -52.350 1.00 89.31 109 ALA A CA 1
ATOM 841 C C . ALA A 1 109 ? -1.599 10.353 -50.828 1.00 89.31 109 ALA A C 1
ATOM 843 O O . ALA A 1 109 ? -1.322 9.390 -50.115 1.00 89.31 109 ALA A O 1
ATOM 844 N N . ILE A 1 110 ? -2.147 11.468 -50.329 1.00 88.31 110 ILE A N 1
ATOM 845 C CA . ILE A 1 110 ? -2.538 11.620 -48.919 1.00 88.31 110 ILE A CA 1
ATOM 846 C C . ILE A 1 110 ? -3.586 10.561 -48.552 1.00 88.31 110 ILE A C 1
ATOM 848 O O . ILE A 1 110 ? -3.381 9.795 -47.611 1.00 88.31 110 ILE A O 1
ATOM 852 N N . HIS A 1 111 ? -4.662 10.457 -49.340 1.00 85.00 111 HIS A N 1
ATOM 853 C CA . HIS A 1 111 ? -5.769 9.533 -49.071 1.00 85.00 111 HIS A CA 1
ATOM 854 C C . HIS A 1 111 ? -5.363 8.056 -49.184 1.00 85.00 111 HIS A C 1
ATOM 856 O O . HIS A 1 111 ? -5.865 7.230 -48.428 1.00 85.00 111 HIS A O 1
ATOM 862 N N . SER A 1 112 ? -4.456 7.706 -50.100 1.00 83.50 112 SER A N 1
ATOM 863 C CA . SER A 1 112 ? -4.049 6.315 -50.330 1.00 83.50 112 SER A CA 1
ATOM 864 C C . SER A 1 112 ? -2.921 5.821 -49.419 1.00 83.50 112 SER A C 1
ATOM 866 O O . SER A 1 112 ? -2.591 4.640 -49.464 1.00 83.50 112 SER A O 1
ATOM 868 N N . SER A 1 113 ? -2.292 6.693 -48.625 1.00 82.06 113 SER A N 1
ATOM 869 C CA . SER A 1 113 ? -1.093 6.339 -47.846 1.00 82.06 113 SER A CA 1
ATOM 870 C C . SER A 1 113 ? -1.355 5.482 -46.600 1.00 82.06 113 SER A C 1
ATOM 872 O O . SER A 1 113 ? -0.421 4.872 -46.084 1.00 82.06 113 SER A O 1
ATOM 874 N N . GLY A 1 114 ? -2.582 5.495 -46.063 1.00 75.44 114 GLY A N 1
ATOM 875 C CA . GLY A 1 114 ? -2.898 4.916 -44.748 1.00 75.44 114 GLY A CA 1
ATOM 876 C C . GLY A 1 114 ? -2.183 5.587 -43.561 1.00 75.44 114 GLY A C 1
ATOM 877 O O . GLY A 1 114 ? -2.267 5.084 -42.444 1.00 75.44 114 GLY A O 1
ATOM 878 N N . ASN A 1 115 ? -1.470 6.698 -43.782 1.00 79.31 115 ASN A N 1
ATOM 879 C CA . ASN A 1 115 ? -0.780 7.467 -42.749 1.00 79.31 115 ASN A CA 1
ATOM 880 C C . ASN A 1 115 ? -1.601 8.718 -42.388 1.00 79.31 115 ASN A C 1
ATOM 882 O O . ASN A 1 115 ? -2.405 9.208 -43.177 1.00 79.31 115 ASN A O 1
ATOM 886 N N . HIS A 1 116 ? -1.379 9.257 -41.193 1.00 82.50 116 HIS A N 1
ATOM 887 C CA . HIS A 1 116 ? -1.999 10.495 -40.721 1.00 82.50 116 HIS A CA 1
ATOM 888 C C . HIS A 1 116 ? -1.001 11.655 -40.599 1.00 82.50 116 HIS A C 1
ATOM 890 O O . HIS A 1 116 ? -1.412 12.764 -40.267 1.00 82.50 116 HIS A O 1
ATOM 896 N N . LYS A 1 117 ? 0.297 11.427 -40.852 1.00 86.81 117 LYS A N 1
ATOM 897 C CA . LYS A 1 117 ? 1.378 12.422 -40.749 1.00 86.81 117 LYS A CA 1
ATOM 898 C C . LYS A 1 117 ? 2.103 12.532 -42.094 1.00 86.81 117 LYS A C 1
ATOM 900 O O . LYS A 1 117 ? 2.683 11.553 -42.557 1.00 86.81 117 LYS A O 1
ATOM 905 N N . PHE A 1 118 ? 2.097 13.714 -42.713 1.00 92.00 118 PHE A N 1
ATOM 906 C CA . PHE A 1 118 ? 2.602 13.933 -44.074 1.00 92.00 118 PHE A CA 1
ATOM 907 C C . PHE A 1 118 ? 3.653 15.038 -44.145 1.00 92.00 118 PHE A C 1
ATOM 909 O O . PHE A 1 118 ? 3.441 16.144 -43.650 1.00 92.00 118 PHE A O 1
ATOM 916 N N . LEU A 1 119 ? 4.779 14.745 -44.799 1.00 93.44 119 LEU A N 1
ATOM 917 C CA . LEU A 1 119 ? 5.786 15.729 -45.201 1.00 93.44 119 LEU A CA 1
ATOM 918 C C . LEU A 1 119 ? 5.616 16.013 -46.684 1.00 93.44 119 LEU A C 1
ATOM 920 O O . LEU A 1 119 ? 5.912 15.153 -47.512 1.00 93.44 119 LEU A O 1
ATOM 924 N N . ILE A 1 120 ? 5.186 17.220 -47.020 1.00 94.25 120 ILE A N 1
ATOM 925 C CA . ILE A 1 120 ? 5.035 17.649 -48.405 1.00 94.25 120 ILE A CA 1
ATOM 926 C C . ILE A 1 120 ? 6.293 18.426 -48.804 1.00 94.25 120 ILE A C 1
ATOM 928 O O . ILE A 1 120 ? 6.504 19.570 -48.397 1.00 94.25 120 ILE A O 1
ATOM 932 N N . ASP A 1 121 ? 7.164 17.766 -49.567 1.00 91.06 121 ASP A N 1
ATOM 933 C CA . ASP A 1 121 ? 8.475 18.283 -49.965 1.00 91.06 121 ASP A CA 1
ATOM 934 C C . ASP A 1 121 ? 8.383 19.142 -51.227 1.00 91.06 121 ASP A C 1
ATOM 936 O O . ASP A 1 121 ? 8.003 18.684 -52.310 1.00 91.06 121 ASP A O 1
ATOM 940 N N . GLY A 1 122 ? 8.785 20.408 -51.097 1.00 77.75 122 GLY A N 1
ATOM 941 C CA . GLY A 1 122 ? 8.953 21.306 -52.234 1.00 77.75 122 GLY A CA 1
ATOM 942 C C . GLY A 1 122 ? 7.640 21.740 -52.886 1.00 77.75 122 GLY A C 1
ATOM 943 O O . GLY A 1 122 ? 7.651 22.064 -54.078 1.00 77.75 122 GLY A O 1
ATOM 944 N N . PHE A 1 123 ? 6.550 21.743 -52.117 1.00 88.31 123 PHE A N 1
ATOM 945 C CA . PHE A 1 123 ? 5.234 22.279 -52.453 1.00 88.31 123 PHE A CA 1
ATOM 946 C C . PHE A 1 123 ? 4.623 22.921 -51.189 1.00 88.31 123 PHE A C 1
ATOM 948 O O . PHE A 1 123 ? 4.845 22.390 -50.100 1.00 88.31 123 PHE A O 1
ATOM 955 N N . PRO A 1 124 ? 3.854 24.021 -51.292 1.00 91.06 124 PRO A N 1
ATOM 956 C CA . PRO A 1 124 ? 3.540 24.811 -52.491 1.00 91.06 124 PRO A CA 1
ATOM 957 C C . PRO A 1 124 ? 4.728 25.654 -52.980 1.00 91.06 124 PRO A C 1
ATOM 959 O O . PRO A 1 124 ? 5.571 26.070 -52.190 1.00 91.06 124 PRO A O 1
ATOM 962 N N . ARG A 1 125 ? 4.812 25.897 -54.299 1.00 85.06 125 ARG A N 1
ATOM 963 C CA . ARG A 1 125 ? 5.919 26.659 -54.921 1.00 85.06 125 ARG A CA 1
ATOM 964 C C . ARG A 1 125 ? 5.579 28.106 -55.267 1.00 85.06 125 ARG A C 1
ATOM 966 O O . ARG A 1 125 ? 6.469 28.869 -55.638 1.00 85.06 125 ARG A O 1
ATOM 973 N N . ASN A 1 126 ? 4.303 28.458 -55.215 1.00 87.56 126 ASN A N 1
ATOM 974 C CA . ASN A 1 126 ? 3.781 29.793 -55.465 1.00 87.56 126 ASN A CA 1
ATOM 975 C C . ASN A 1 126 ? 2.421 29.956 -54.765 1.00 87.56 126 ASN A C 1
ATOM 977 O O . ASN A 1 126 ? 1.882 29.005 -54.193 1.00 87.56 126 ASN A O 1
ATOM 981 N N . GLU A 1 127 ? 1.870 31.162 -54.823 1.00 89.56 127 GLU A N 1
ATOM 982 C CA . GLU A 1 127 ? 0.599 31.486 -54.174 1.00 89.56 127 GLU A CA 1
ATOM 983 C C . GLU A 1 127 ? -0.591 30.721 -54.773 1.00 89.56 127 GLU A C 1
ATOM 985 O O . GLU A 1 127 ? -1.481 30.280 -54.051 1.00 89.56 127 GLU A O 1
ATOM 990 N N . GLU A 1 128 ? -0.577 30.471 -56.082 1.00 89.69 128 GLU A N 1
ATOM 991 C CA . GLU A 1 128 ? -1.620 29.695 -56.757 1.00 89.69 128 GLU A CA 1
ATOM 992 C C . GLU A 1 128 ? -1.665 28.241 -56.252 1.00 89.69 128 GLU A C 1
ATOM 994 O O . GLU A 1 128 ? -2.737 27.713 -55.967 1.00 89.69 128 GLU A O 1
ATOM 999 N N . ASN A 1 129 ? -0.501 27.611 -56.049 1.00 90.25 129 ASN A N 1
ATOM 1000 C CA . ASN A 1 129 ? -0.368 26.289 -55.438 1.00 90.25 129 ASN A CA 1
ATOM 1001 C C . ASN A 1 129 ? -0.912 26.273 -54.005 1.00 90.25 129 ASN A C 1
ATOM 1003 O O . ASN A 1 129 ? -1.598 25.326 -53.626 1.00 90.25 129 ASN A O 1
ATOM 1007 N N . ARG A 1 130 ? -0.592 27.306 -53.215 1.00 93.94 130 ARG A N 1
ATOM 1008 C CA . ARG A 1 130 ? -1.041 27.445 -51.825 1.00 93.94 130 ARG A CA 1
ATOM 1009 C C . ARG A 1 130 ? -2.567 27.517 -51.758 1.00 93.94 130 ARG A C 1
ATOM 1011 O O . ARG A 1 130 ? -3.189 26.712 -51.070 1.00 93.94 130 ARG A O 1
ATOM 1018 N N . ILE A 1 131 ? -3.157 28.428 -52.535 1.00 90.62 131 ILE A N 1
ATOM 1019 C CA . ILE A 1 131 ? -4.611 28.616 -52.631 1.00 90.62 131 ILE A CA 1
ATOM 1020 C C . ILE A 1 131 ? -5.284 27.332 -53.125 1.00 90.62 131 ILE A C 1
ATOM 1022 O O . ILE A 1 131 ? -6.282 26.893 -52.554 1.00 90.62 131 ILE A O 1
ATOM 1026 N N . ALA A 1 132 ? -4.739 26.705 -54.170 1.00 90.25 132 ALA A N 1
ATOM 1027 C CA . ALA A 1 132 ? -5.290 25.474 -54.718 1.00 90.25 132 ALA A CA 1
ATOM 1028 C C . ALA A 1 132 ? -5.245 24.322 -53.703 1.00 90.25 132 ALA A C 1
ATOM 1030 O O . ALA A 1 132 ? -6.222 23.585 -53.603 1.00 90.25 132 ALA A O 1
ATOM 1031 N N . PHE A 1 133 ? -4.161 24.181 -52.932 1.00 93.69 133 PHE A N 1
ATOM 1032 C CA . PHE A 1 133 ? -4.042 23.160 -51.890 1.00 93.69 133 PHE A CA 1
ATOM 1033 C C . PHE A 1 133 ? -5.090 23.335 -50.798 1.00 93.69 133 PHE A C 1
ATOM 1035 O O . PHE A 1 133 ? -5.856 22.409 -50.545 1.00 93.69 133 PHE A O 1
ATOM 1042 N N . GLU A 1 134 ? -5.176 24.529 -50.211 1.00 90.94 134 GLU A N 1
ATOM 1043 C CA . GLU A 1 134 ? -6.140 24.811 -49.142 1.00 90.94 134 GLU A CA 1
ATOM 1044 C C . GLU A 1 134 ? -7.582 24.604 -49.616 1.00 90.94 134 GLU A C 1
ATOM 1046 O O . GLU A 1 134 ? -8.399 24.044 -48.892 1.00 90.94 134 GLU A O 1
ATOM 1051 N N . ARG A 1 135 ? -7.886 24.967 -50.868 1.00 92.38 135 ARG A N 1
ATOM 1052 C CA . ARG A 1 135 ? -9.214 24.783 -51.466 1.00 92.38 135 ARG A CA 1
ATOM 1053 C C . ARG A 1 135 ? -9.548 23.320 -51.787 1.00 92.38 135 ARG A C 1
ATOM 1055 O O . ARG A 1 135 ? -10.673 22.899 -51.553 1.00 92.38 135 ARG A O 1
ATOM 1062 N N . ILE A 1 136 ? -8.623 22.563 -52.384 1.00 87.56 136 ILE A N 1
ATOM 1063 C CA . ILE A 1 136 ? -8.890 21.208 -52.921 1.00 87.56 136 ILE A CA 1
ATOM 1064 C C . ILE A 1 136 ? -8.692 20.121 -51.859 1.00 87.56 136 ILE A C 1
ATOM 1066 O O . ILE A 1 136 ? -9.415 19.123 -51.863 1.00 87.56 136 ILE A O 1
ATOM 1070 N N . VAL A 1 137 ? -7.697 20.286 -50.984 1.00 86.56 137 VAL A N 1
ATOM 1071 C CA . VAL A 1 137 ? -7.450 19.383 -49.848 1.00 86.56 137 VAL A CA 1
ATOM 1072 C C . VAL A 1 137 ? -8.312 19.788 -48.649 1.00 86.56 137 VAL A C 1
ATOM 1074 O O . VAL A 1 137 ? -8.625 18.943 -47.820 1.00 86.56 137 VAL A O 1
ATOM 1077 N N . GLY A 1 138 ? -8.755 21.049 -48.584 1.00 83.50 138 GLY A N 1
ATOM 1078 C CA . GLY A 1 138 ? -9.669 21.542 -47.550 1.00 83.50 138 GLY A CA 1
ATOM 1079 C C . GLY A 1 138 ? -8.988 21.876 -46.222 1.00 83.50 138 GLY A C 1
ATOM 1080 O O . GLY A 1 138 ? -9.677 22.080 -45.225 1.00 83.50 138 GLY A O 1
ATOM 1081 N N . VAL A 1 139 ? -7.650 21.906 -46.188 1.00 84.12 139 VAL A N 1
ATOM 1082 C CA . VAL A 1 139 ? -6.856 22.134 -44.972 1.00 84.12 139 VAL A CA 1
ATOM 1083 C C . VAL A 1 139 ? -5.669 23.056 -45.238 1.00 84.12 139 VAL A C 1
ATOM 1085 O O . VAL A 1 139 ? -5.049 23.015 -46.302 1.00 84.12 139 VAL A O 1
ATOM 1088 N N . GLU A 1 140 ? -5.325 23.864 -44.238 1.00 89.44 140 GLU A N 1
ATOM 1089 C CA . GLU A 1 140 ? -4.030 24.544 -44.165 1.00 89.44 140 GLU A CA 1
ATOM 1090 C C . GLU A 1 140 ? -2.956 23.591 -43.611 1.00 89.44 140 GLU A C 1
ATOM 1092 O O . GLU A 1 140 ? -3.303 22.649 -42.896 1.00 89.44 140 GLU A O 1
ATOM 1097 N N . PRO A 1 141 ? -1.653 23.830 -43.862 1.00 90.38 141 PRO A N 1
ATOM 1098 C CA . PRO A 1 141 ? -0.608 23.114 -43.141 1.00 90.38 141 PRO A CA 1
ATOM 1099 C C . PRO A 1 141 ? -0.705 23.393 -41.636 1.00 90.38 141 PRO A C 1
ATOM 1101 O O . PRO A 1 141 ? -1.016 24.516 -41.213 1.00 90.38 141 PRO A O 1
ATOM 1104 N N . ASP A 1 142 ? -0.386 22.382 -40.834 1.00 88.50 142 ASP A N 1
ATOM 1105 C CA . ASP A 1 142 ? -0.228 22.519 -39.387 1.00 88.50 142 ASP A CA 1
ATOM 1106 C C . ASP A 1 142 ? 1.086 23.243 -39.065 1.00 88.50 142 ASP A C 1
ATOM 1108 O O . ASP A 1 142 ? 1.151 24.076 -38.163 1.00 88.50 142 ASP A O 1
ATOM 1112 N N . ILE A 1 143 ? 2.133 22.963 -39.848 1.00 90.88 143 ILE A N 1
ATOM 1113 C CA . ILE A 1 143 ? 3.441 23.606 -39.727 1.00 90.88 143 ILE A CA 1
ATOM 1114 C C . ILE A 1 143 ? 4.162 23.689 -41.076 1.00 90.88 143 ILE A C 1
ATOM 1116 O O . ILE A 1 143 ? 4.030 22.830 -41.949 1.00 90.88 143 ILE A O 1
ATOM 1120 N N . VAL A 1 144 ? 4.973 24.731 -41.237 1.00 93.88 144 VAL A N 1
ATOM 1121 C CA . VAL A 1 144 ? 5.887 24.915 -42.363 1.00 93.88 144 VAL A CA 1
ATOM 1122 C C . VAL A 1 144 ? 7.323 24.879 -41.848 1.00 93.88 144 VAL A C 1
ATOM 1124 O O . VAL A 1 144 ? 7.749 25.777 -41.125 1.00 93.88 144 VAL A O 1
ATOM 1127 N N . LEU A 1 145 ? 8.092 23.863 -42.233 1.00 94.38 145 LEU A N 1
ATOM 1128 C CA . LEU A 1 145 ? 9.531 23.799 -41.984 1.00 94.38 145 LEU A CA 1
ATOM 1129 C C . LEU A 1 145 ? 10.264 24.529 -43.108 1.00 94.38 145 LEU A C 1
ATOM 1131 O O . LEU A 1 145 ? 10.334 24.042 -44.239 1.00 94.38 145 LEU A O 1
ATOM 1135 N N . PHE A 1 146 ? 10.815 25.701 -42.800 1.00 95.00 146 PHE A N 1
ATOM 1136 C CA . PHE A 1 146 ? 11.586 26.492 -43.749 1.00 95.00 146 PHE A CA 1
ATOM 1137 C C . PHE A 1 146 ? 13.089 26.319 -43.510 1.00 95.00 146 PHE A C 1
ATOM 1139 O O . PHE A 1 146 ? 13.640 26.839 -42.542 1.00 95.00 146 PHE A O 1
ATOM 1146 N N . PHE A 1 147 ? 13.756 25.600 -44.413 1.00 93.81 147 PHE A N 1
ATOM 1147 C CA . PHE A 1 147 ? 15.206 25.408 -44.396 1.00 93.81 147 PHE A CA 1
ATOM 1148 C C . PHE A 1 147 ? 15.910 26.623 -45.003 1.00 93.81 147 PHE A C 1
ATOM 1150 O O . PHE A 1 147 ? 16.060 26.723 -46.226 1.00 93.81 147 PHE A O 1
ATOM 1157 N N . ASP A 1 148 ? 16.343 27.528 -44.129 1.00 91.81 148 ASP A N 1
ATOM 1158 C CA . ASP A 1 148 ? 17.040 28.757 -44.485 1.00 91.81 148 ASP A CA 1
ATOM 1159 C C . ASP A 1 148 ? 18.525 28.486 -44.708 1.00 91.81 148 ASP A C 1
ATOM 1161 O O . ASP A 1 148 ? 19.247 28.058 -43.804 1.00 91.81 148 ASP A O 1
ATOM 1165 N N . CYS A 1 149 ? 18.974 28.713 -45.936 1.00 90.81 149 CYS A N 1
ATOM 1166 C CA . CYS A 1 149 ? 20.338 28.465 -46.371 1.00 90.81 149 CYS A CA 1
ATOM 1167 C C . CYS A 1 149 ? 20.815 29.682 -47.174 1.00 90.81 149 CYS A C 1
ATOM 1169 O O . CYS A 1 149 ? 20.090 30.100 -48.078 1.00 90.81 149 CYS A O 1
ATOM 1171 N N . PRO A 1 150 ? 22.001 30.246 -46.885 1.00 90.94 150 PRO A N 1
ATOM 1172 C CA . PRO A 1 150 ? 22.576 31.318 -47.689 1.00 90.94 150 PRO A CA 1
ATOM 1173 C C . PRO A 1 150 ? 22.744 30.911 -49.157 1.00 90.94 150 PRO A C 1
ATOM 1175 O O . PRO A 1 150 ? 23.029 29.753 -49.469 1.00 90.94 150 PRO A O 1
ATOM 1178 N N . GLU A 1 151 ? 22.599 31.878 -50.063 1.00 88.19 151 GLU A N 1
ATOM 1179 C CA . GLU A 1 151 ? 22.683 31.651 -51.511 1.00 88.19 151 GLU A CA 1
ATOM 1180 C C . GLU A 1 151 ? 24.012 31.015 -51.934 1.00 88.19 151 GLU A C 1
ATOM 1182 O O . GLU A 1 151 ? 24.024 30.056 -52.703 1.00 88.19 151 GLU A O 1
ATOM 1187 N N . GLU A 1 152 ? 25.117 31.489 -51.365 1.00 86.44 152 GLU A N 1
ATOM 1188 C CA . GLU A 1 152 ? 26.469 30.987 -51.626 1.00 86.44 152 GLU A CA 1
ATOM 1189 C C . GLU A 1 152 ? 26.601 29.491 -51.298 1.00 86.44 152 GLU A C 1
ATOM 1191 O O . GLU A 1 152 ? 27.127 28.711 -52.095 1.00 86.44 152 GLU A O 1
ATOM 1196 N N . GLU A 1 153 ? 26.042 29.063 -50.163 1.00 86.81 153 GLU A N 1
ATOM 1197 C CA . GLU A 1 153 ? 26.040 27.661 -49.736 1.00 86.81 153 GLU A CA 1
ATOM 1198 C C . GLU A 1 153 ? 25.119 26.798 -50.607 1.00 86.81 153 GLU A C 1
ATOM 1200 O O . GLU A 1 153 ? 25.464 25.668 -50.956 1.00 86.81 153 GLU A O 1
ATOM 1205 N N . MET A 1 154 ? 23.969 27.331 -51.025 1.00 87.38 154 MET A N 1
ATOM 1206 C CA . MET A 1 154 ? 23.070 26.658 -51.965 1.00 87.38 154 MET A CA 1
ATOM 1207 C C . MET A 1 154 ? 23.729 26.424 -53.330 1.00 87.38 154 MET A C 1
ATOM 1209 O O . MET A 1 154 ? 23.659 25.312 -53.860 1.00 87.38 154 MET A O 1
ATOM 1213 N N . VAL A 1 155 ? 24.411 27.437 -53.876 1.00 83.81 155 VAL A N 1
ATOM 1214 C CA . VAL A 1 155 ? 25.159 27.342 -55.139 1.00 83.81 155 VAL A CA 1
ATOM 1215 C C . VAL A 1 155 ? 26.288 26.321 -55.010 1.00 83.81 155 VAL A C 1
ATOM 1217 O O . VAL A 1 155 ? 26.378 25.401 -55.823 1.00 83.81 155 VAL A O 1
ATOM 1220 N N . LYS A 1 156 ? 27.088 26.403 -53.940 1.00 84.31 156 LYS A N 1
ATOM 1221 C CA . LYS A 1 156 ? 28.168 25.450 -53.650 1.00 84.31 156 LYS A CA 1
ATOM 1222 C C . LYS A 1 156 ? 27.665 24.008 -53.547 1.00 84.31 156 LYS A C 1
ATOM 1224 O O . LYS A 1 156 ? 28.303 23.096 -54.068 1.00 84.31 156 LYS A O 1
ATOM 1229 N N . ARG A 1 157 ? 26.523 23.771 -52.894 1.00 85.06 157 ARG A N 1
ATOM 1230 C CA . ARG A 1 157 ? 25.942 22.425 -52.738 1.00 85.06 157 ARG A CA 1
ATOM 1231 C C . ARG A 1 157 ? 25.427 21.840 -54.045 1.00 85.06 157 ARG A C 1
ATOM 1233 O O . ARG A 1 157 ? 25.489 20.626 -54.212 1.00 85.06 157 ARG A O 1
ATOM 1240 N N . VAL A 1 158 ? 24.907 22.665 -54.952 1.00 76.19 158 VAL A N 1
ATOM 1241 C CA . VAL A 1 158 ? 24.445 22.176 -56.257 1.00 76.19 158 VAL A CA 1
ATOM 1242 C C . VAL A 1 158 ? 25.614 21.926 -57.205 1.00 76.19 158 VAL A C 1
ATOM 1244 O O . VAL A 1 158 ? 25.650 20.869 -57.819 1.00 76.19 158 VAL A O 1
ATOM 1247 N N . LEU A 1 159 ? 26.617 22.807 -57.243 1.00 74.19 159 LEU A N 1
ATOM 1248 C CA . LEU A 1 159 ? 27.807 22.606 -58.083 1.00 74.19 159 LEU A CA 1
ATOM 1249 C C . LEU A 1 159 ? 28.631 21.369 -57.685 1.00 74.19 159 LEU A C 1
ATOM 1251 O O . LEU A 1 159 ? 29.295 20.783 -58.530 1.00 74.19 159 LEU A O 1
ATOM 1255 N N . ASN A 1 160 ? 28.566 20.949 -56.417 1.00 73.00 160 ASN A N 1
ATOM 1256 C CA . ASN A 1 160 ? 29.253 19.753 -55.917 1.00 73.00 160 ASN A CA 1
ATOM 1257 C C . ASN A 1 160 ? 28.410 18.459 -55.998 1.00 73.00 160 ASN A C 1
ATOM 1259 O O . ASN A 1 160 ? 28.876 17.397 -55.579 1.00 73.00 160 ASN A O 1
ATOM 1263 N N . ARG A 1 161 ? 27.164 18.505 -56.494 1.00 68.12 161 ARG A N 1
ATOM 1264 C CA . ARG A 1 161 ? 26.314 17.310 -56.641 1.00 68.12 161 ARG A CA 1
ATOM 1265 C C . ARG A 1 161 ? 26.641 16.574 -57.945 1.00 68.12 161 ARG A C 1
ATOM 1267 O O . ARG A 1 161 ? 26.041 16.832 -58.977 1.00 68.12 161 ARG A O 1
ATOM 1274 N N . ASN A 1 162 ? 27.511 15.566 -57.880 1.00 52.22 162 ASN A N 1
ATOM 1275 C CA . ASN A 1 162 ? 27.749 14.613 -58.979 1.00 52.22 162 ASN A CA 1
ATOM 1276 C C . ASN A 1 162 ? 26.598 13.588 -59.133 1.00 52.22 162 ASN A C 1
ATOM 1278 O O . ASN A 1 162 ? 26.825 12.381 -59.128 1.00 52.22 162 ASN A O 1
ATOM 1282 N N . GLN A 1 163 ? 25.344 14.044 -59.225 1.00 50.53 163 GLN A N 1
ATOM 1283 C CA . GLN A 1 163 ? 24.166 13.181 -59.397 1.00 50.53 163 GLN A CA 1
ATOM 1284 C C . GLN A 1 163 ? 23.289 13.648 -60.570 1.00 50.53 163 GLN A C 1
ATOM 1286 O O . GLN A 1 163 ? 22.191 14.160 -60.377 1.00 50.53 163 GLN A O 1
ATOM 1291 N N . GLY A 1 164 ? 23.780 13.445 -61.796 1.00 49.00 164 GLY A N 1
ATOM 1292 C CA . GLY A 1 164 ? 22.960 13.042 -62.949 1.00 49.00 164 GLY A CA 1
ATOM 1293 C C . GLY A 1 164 ? 21.748 13.891 -63.367 1.00 49.00 164 GLY A C 1
ATOM 1294 O O . GLY A 1 164 ? 20.855 13.341 -64.007 1.00 49.00 164 GLY A O 1
ATOM 1295 N N . ARG A 1 165 ? 21.675 15.192 -63.059 1.00 51.88 165 ARG A N 1
ATOM 1296 C CA . ARG A 1 165 ? 20.714 16.105 -63.705 1.00 51.88 165 ARG A CA 1
ATOM 1297 C C . ARG A 1 165 ? 21.420 16.911 -64.785 1.00 51.88 165 ARG A C 1
ATOM 1299 O O . ARG A 1 165 ? 22.440 17.535 -64.527 1.00 51.88 165 ARG A O 1
ATOM 1306 N N . VAL A 1 166 ? 20.850 16.906 -65.986 1.00 46.62 166 VAL A N 1
ATOM 1307 C CA . VAL A 1 166 ? 21.410 17.522 -67.205 1.00 46.62 166 VAL A CA 1
ATOM 1308 C C . VAL A 1 166 ? 21.447 19.068 -67.124 1.00 46.62 166 VAL A C 1
ATOM 1310 O O . VAL A 1 166 ? 22.027 19.721 -67.986 1.00 46.62 166 VAL A O 1
ATOM 1313 N N . ASP A 1 167 ? 20.922 19.658 -66.040 1.00 50.72 167 ASP A N 1
ATOM 1314 C CA . ASP A 1 167 ? 20.607 21.090 -65.941 1.00 50.72 167 ASP A CA 1
ATOM 1315 C C . ASP A 1 167 ? 21.416 21.857 -64.869 1.00 50.72 167 ASP A C 1
ATOM 1317 O O . ASP A 1 167 ? 21.155 23.038 -64.625 1.00 50.72 167 ASP A O 1
ATOM 1321 N N . ASP A 1 168 ? 22.381 21.229 -64.188 1.00 58.72 168 ASP A N 1
ATOM 1322 C CA . ASP A 1 168 ? 23.149 21.875 -63.107 1.00 58.72 168 ASP A CA 1
ATOM 1323 C C . ASP A 1 168 ? 24.288 22.762 -63.665 1.00 58.72 168 ASP A C 1
ATOM 1325 O O . ASP A 1 168 ? 25.474 22.476 -63.521 1.00 58.72 168 ASP A O 1
ATOM 1329 N N . ASN A 1 169 ? 23.925 23.883 -64.303 1.00 65.00 169 ASN A N 1
ATOM 1330 C CA . ASN A 1 169 ? 24.842 24.986 -64.621 1.00 65.00 169 ASN A CA 1
ATOM 1331 C C . ASN A 1 169 ? 24.532 26.239 -63.774 1.00 65.00 169 ASN A C 1
ATOM 1333 O O . ASN A 1 169 ? 23.413 26.423 -63.281 1.00 65.00 169 ASN A O 1
ATOM 1337 N N . ILE A 1 170 ? 25.534 27.109 -63.579 1.00 68.19 170 ILE A N 1
ATOM 1338 C CA . ILE A 1 170 ? 25.429 28.312 -62.726 1.00 68.19 170 ILE A CA 1
ATOM 1339 C C . ILE A 1 170 ? 24.245 29.197 -63.145 1.00 68.19 170 ILE A C 1
ATOM 1341 O O . ILE A 1 170 ? 23.539 29.732 -62.287 1.00 68.19 170 ILE A O 1
ATOM 1345 N N . ASP A 1 171 ? 23.981 29.309 -64.446 1.00 70.50 171 ASP A N 1
ATOM 1346 C CA . ASP A 1 171 ? 22.904 30.146 -64.979 1.00 70.50 171 ASP A CA 1
ATOM 1347 C C . ASP A 1 171 ? 21.509 29.592 -64.656 1.00 70.50 171 ASP A C 1
ATOM 1349 O O . ASP A 1 171 ? 20.597 30.343 -64.304 1.00 70.50 171 ASP A O 1
ATOM 1353 N N . THR A 1 172 ? 21.338 28.273 -64.693 1.00 70.06 172 THR A N 1
ATOM 1354 C CA . THR A 1 172 ? 20.098 27.583 -64.310 1.00 70.06 172 THR A CA 1
ATOM 1355 C C . THR A 1 172 ? 19.878 27.668 -62.805 1.00 70.06 172 THR A C 1
ATOM 1357 O O . THR A 1 172 ? 18.753 27.885 -62.351 1.00 70.06 172 THR A O 1
ATOM 1360 N N . MET A 1 173 ? 20.949 27.592 -62.014 1.00 75.75 173 MET A N 1
ATOM 1361 C CA . MET A 1 173 ? 20.870 27.785 -60.568 1.00 75.75 173 MET A CA 1
ATOM 1362 C C . MET A 1 173 ? 20.455 29.201 -60.179 1.00 75.75 173 MET A C 1
ATOM 1364 O O . MET A 1 173 ? 19.541 29.354 -59.365 1.00 75.75 173 MET A O 1
ATOM 1368 N N . LYS A 1 174 ? 21.033 30.228 -60.812 1.00 77.88 174 LYS A N 1
ATOM 1369 C CA . LYS A 1 174 ? 20.611 31.624 -60.620 1.00 77.88 174 LYS A CA 1
ATOM 1370 C C . LYS A 1 174 ? 19.135 31.816 -60.965 1.00 77.88 174 LYS A C 1
ATOM 1372 O O . LYS A 1 174 ? 18.389 32.361 -60.159 1.00 77.88 174 LYS A O 1
ATOM 1377 N N . LYS A 1 175 ? 18.672 31.278 -62.101 1.00 78.31 175 LYS A N 1
ATOM 1378 C CA . LYS A 1 175 ? 17.247 31.320 -62.480 1.00 78.31 175 LYS A CA 1
ATOM 1379 C C . LYS A 1 175 ? 16.346 30.652 -61.435 1.00 78.31 175 LYS A C 1
ATOM 1381 O O . LYS A 1 175 ? 15.306 31.200 -61.083 1.00 78.31 175 LYS A O 1
ATOM 1386 N N . ARG A 1 176 ? 16.737 29.493 -60.895 1.00 78.75 176 ARG A N 1
ATOM 1387 C CA . ARG A 1 176 ? 15.959 28.781 -59.862 1.00 78.75 176 ARG A CA 1
ATOM 1388 C C . ARG A 1 176 ? 15.932 29.520 -58.524 1.00 78.75 176 ARG A C 1
ATOM 1390 O O . ARG A 1 176 ? 14.925 29.441 -57.823 1.00 78.75 176 ARG A O 1
ATOM 1397 N N . LEU A 1 177 ? 17.002 30.231 -58.177 1.00 82.12 177 LEU A N 1
ATOM 1398 C CA . LEU A 1 177 ? 17.061 31.090 -56.994 1.00 82.12 177 LEU A CA 1
ATOM 1399 C C . LEU A 1 177 ? 16.178 32.330 -57.150 1.00 82.12 177 LEU A C 1
ATOM 1401 O O . LEU A 1 177 ? 15.414 32.637 -56.240 1.00 82.12 177 LEU A O 1
ATOM 1405 N N . GLU A 1 178 ? 16.203 32.979 -58.314 1.00 83.38 178 GLU A N 1
ATOM 1406 C CA . GLU A 1 178 ? 15.312 34.103 -58.630 1.00 83.38 178 GLU A CA 1
ATOM 1407 C C . GLU A 1 178 ? 13.835 33.688 -58.583 1.00 83.38 178 GLU A C 1
ATOM 1409 O O . GLU A 1 178 ? 13.009 34.356 -57.961 1.00 83.38 178 GLU A O 1
ATOM 1414 N N . VAL A 1 179 ? 13.496 32.527 -59.151 1.00 83.75 179 VAL A N 1
ATOM 1415 C CA . VAL A 1 179 ? 12.140 31.960 -59.072 1.00 83.75 179 VAL A CA 1
ATOM 1416 C C . VAL A 1 179 ? 11.750 31.638 -57.626 1.00 83.75 179 VAL A C 1
ATOM 1418 O O . VAL A 1 179 ? 10.624 31.925 -57.216 1.00 83.75 179 VAL A O 1
ATOM 1421 N N . PHE A 1 180 ? 12.666 31.079 -56.831 1.00 85.38 180 PHE A N 1
ATOM 1422 C CA . PHE A 1 180 ? 12.424 30.823 -55.412 1.00 85.38 180 PHE A CA 1
ATOM 1423 C C . PHE A 1 180 ? 12.131 32.125 -54.650 1.00 85.38 180 PHE A C 1
ATOM 1425 O O . PHE A 1 180 ? 11.110 32.210 -53.968 1.00 85.38 180 PHE A O 1
ATOM 1432 N N . LYS A 1 181 ? 12.963 33.159 -54.828 1.00 85.81 181 LYS A N 1
ATOM 1433 C CA . LYS A 1 181 ? 12.769 34.473 -54.199 1.00 85.81 181 LYS A CA 1
ATOM 1434 C C . LYS A 1 181 ? 11.439 35.106 -54.603 1.00 85.81 181 LYS A C 1
ATOM 1436 O O . LYS A 1 181 ? 10.695 35.562 -53.744 1.00 85.81 181 LYS A O 1
ATOM 1441 N N . LYS A 1 182 ? 11.118 35.092 -55.899 1.00 86.62 182 LYS A N 1
ATOM 1442 C CA . LYS A 1 182 ? 9.921 35.748 -56.437 1.00 86.62 182 LYS A CA 1
ATOM 1443 C C . LYS A 1 182 ? 8.620 35.034 -56.067 1.00 86.62 182 LYS A C 1
ATOM 1445 O O . LYS A 1 182 ? 7.612 35.703 -55.874 1.00 86.62 182 LYS A O 1
ATOM 1450 N N . LEU A 1 183 ? 8.618 33.699 -56.018 1.00 83.69 183 LEU A N 1
ATOM 1451 C CA . LEU A 1 183 ? 7.379 32.915 -55.926 1.00 83.69 183 LEU A CA 1
ATOM 1452 C C . LEU A 1 183 ? 7.211 32.131 -54.618 1.00 83.69 183 LEU A C 1
ATOM 1454 O O . LEU A 1 183 ? 6.080 31.966 -54.175 1.00 83.69 183 LEU A O 1
ATOM 1458 N N . ASN A 1 184 ? 8.289 31.660 -53.980 1.00 86.69 184 ASN A N 1
ATOM 1459 C CA . ASN A 1 184 ? 8.189 30.825 -52.770 1.00 86.69 184 ASN A CA 1
ATOM 1460 C C . ASN A 1 184 ? 8.265 31.652 -51.480 1.00 86.69 184 ASN A C 1
ATOM 1462 O O . ASN A 1 184 ? 7.576 31.324 -50.518 1.00 86.69 184 ASN A O 1
ATOM 1466 N N . LEU A 1 185 ? 9.079 32.716 -51.443 1.00 86.94 185 LEU A N 1
ATOM 1467 C CA . LEU A 1 185 ? 9.162 33.583 -50.259 1.00 86.94 185 LEU A CA 1
ATOM 1468 C C . LEU A 1 185 ? 7.808 34.202 -49.869 1.00 86.94 185 LEU A C 1
ATOM 1470 O O . LEU A 1 185 ? 7.487 34.119 -48.689 1.00 86.94 185 LEU A O 1
ATOM 1474 N N . PRO A 1 186 ? 6.952 34.679 -50.801 1.00 92.06 186 PRO A N 1
ATOM 1475 C CA . PRO A 1 186 ? 5.624 35.184 -50.436 1.00 92.06 186 PRO A CA 1
ATOM 1476 C C . PRO A 1 186 ? 4.748 34.167 -49.686 1.00 92.06 186 PRO A C 1
ATOM 1478 O O . PRO A 1 186 ? 4.003 34.534 -48.783 1.00 92.06 186 PRO A O 1
ATOM 1481 N N . VAL A 1 187 ? 4.868 32.877 -50.014 1.00 91.38 187 VAL A N 1
ATOM 1482 C CA . VAL A 1 187 ? 4.150 31.789 -49.327 1.00 91.38 187 VAL A CA 1
ATOM 1483 C C . VAL A 1 187 ? 4.697 31.576 -47.913 1.00 91.38 187 VAL A C 1
ATOM 1485 O O . VAL A 1 187 ? 3.937 31.345 -46.971 1.00 91.38 187 VAL A O 1
ATOM 1488 N N . ILE A 1 188 ? 6.021 31.653 -47.754 1.00 90.62 188 ILE A N 1
ATOM 1489 C CA . ILE A 1 188 ? 6.669 31.578 -46.440 1.00 90.62 188 ILE A CA 1
ATOM 1490 C C . ILE A 1 188 ? 6.235 32.775 -45.592 1.00 90.62 188 ILE A C 1
ATOM 1492 O O . ILE A 1 188 ? 5.830 32.586 -44.450 1.00 90.62 188 ILE A O 1
ATOM 1496 N N . ASP A 1 189 ? 6.242 33.983 -46.151 1.00 90.19 189 ASP A N 1
ATOM 1497 C CA . ASP A 1 189 ? 5.813 35.200 -45.461 1.00 90.19 189 ASP A CA 1
ATOM 1498 C C . ASP A 1 189 ? 4.341 35.114 -45.037 1.00 90.19 189 ASP A C 1
ATOM 1500 O O . ASP A 1 189 ? 4.009 35.443 -43.897 1.00 90.19 189 ASP A O 1
ATOM 1504 N N . TYR A 1 190 ? 3.472 34.575 -45.899 1.00 92.81 190 TYR A N 1
ATOM 1505 C CA . TYR A 1 190 ? 2.064 34.326 -45.591 1.00 92.81 190 TYR A CA 1
ATOM 1506 C C . TYR A 1 190 ? 1.882 33.430 -44.356 1.00 92.81 190 TYR A C 1
ATOM 1508 O O . TYR A 1 190 ? 1.203 33.807 -43.396 1.00 92.81 190 TYR A O 1
ATOM 1516 N N . TYR A 1 191 ? 2.512 32.250 -44.337 1.00 91.06 191 TYR A N 1
ATOM 1517 C CA . TYR A 1 191 ? 2.400 31.341 -43.192 1.00 91.06 191 TYR A CA 1
ATOM 1518 C C . TYR A 1 191 ? 3.168 31.843 -41.964 1.00 91.06 191 TYR A C 1
ATOM 1520 O O . TYR A 1 191 ? 2.786 31.531 -40.834 1.00 91.06 191 TYR A O 1
ATOM 1528 N N . SER A 1 192 ? 4.215 32.647 -42.157 1.00 87.25 192 SER A N 1
ATOM 1529 C CA . SER A 1 192 ? 4.954 33.307 -41.080 1.00 87.25 192 SER A CA 1
ATOM 1530 C C . SER A 1 192 ? 4.065 34.320 -40.359 1.00 87.25 192 SER A C 1
ATOM 1532 O O . SER A 1 192 ? 3.970 34.280 -39.133 1.00 87.25 192 SER A O 1
ATOM 1534 N N . ALA A 1 193 ? 3.305 35.137 -41.101 1.00 87.12 193 ALA A N 1
ATOM 1535 C CA . ALA A 1 193 ? 2.333 36.076 -40.534 1.00 87.12 193 ALA A CA 1
ATOM 1536 C C . ALA A 1 193 ? 1.218 35.363 -39.741 1.00 87.12 193 ALA A C 1
ATOM 1538 O O . ALA A 1 193 ? 0.685 35.907 -38.775 1.00 87.12 193 ALA A O 1
ATOM 1539 N N . LYS A 1 194 ? 0.899 34.117 -40.115 1.00 84.31 194 LYS A N 1
ATOM 1540 C CA . LYS A 1 194 ? -0.039 33.240 -39.395 1.00 84.31 194 LYS A CA 1
ATOM 1541 C C . LYS A 1 194 ? 0.575 32.503 -38.197 1.00 84.31 194 LYS A C 1
ATOM 1543 O O . LYS A 1 194 ? -0.165 31.880 -37.438 1.00 84.31 194 LYS A O 1
ATOM 1548 N N . GLY A 1 195 ? 1.893 32.586 -38.002 1.00 81.94 195 GLY A N 1
ATOM 1549 C CA . GLY A 1 195 ? 2.615 31.903 -36.924 1.00 81.94 195 GLY A CA 1
ATOM 1550 C C . GLY A 1 195 ? 2.882 30.417 -37.180 1.00 81.94 195 GLY A C 1
ATOM 1551 O O . GLY A 1 195 ? 3.130 29.681 -36.235 1.00 81.94 195 GLY A O 1
ATOM 1552 N N . LYS A 1 196 ? 2.832 29.957 -38.436 1.00 87.25 196 LYS A N 1
ATOM 1553 C CA . LYS A 1 196 ? 2.967 28.535 -38.806 1.00 87.25 196 LYS A CA 1
ATOM 1554 C C . LYS A 1 196 ? 4.361 28.142 -39.312 1.00 87.25 196 LYS A C 1
ATOM 1556 O O . LYS A 1 196 ? 4.601 26.970 -39.583 1.00 87.25 196 LYS A O 1
ATOM 1561 N N . VAL A 1 197 ? 5.288 29.091 -39.463 1.00 91.75 197 VAL A N 1
ATOM 1562 C CA . VAL A 1 197 ? 6.631 28.834 -40.018 1.00 91.75 197 VAL A CA 1
ATOM 1563 C C . VAL A 1 197 ? 7.658 28.596 -38.919 1.00 91.75 197 VAL A C 1
ATOM 1565 O O . VAL A 1 197 ? 7.945 29.487 -38.127 1.00 91.75 197 VAL A O 1
ATOM 1568 N N . CYS A 1 198 ? 8.300 27.431 -38.943 1.00 89.38 198 CYS A N 1
ATOM 1569 C CA . CYS A 1 198 ? 9.514 27.164 -38.190 1.00 89.38 198 CYS A CA 1
ATOM 1570 C C . CYS A 1 198 ? 10.732 27.287 -39.109 1.00 89.38 198 CYS A C 1
ATOM 1572 O O . CYS A 1 198 ? 10.910 26.518 -40.057 1.00 89.38 198 CYS A O 1
ATOM 1574 N N . LYS A 1 199 ? 11.576 28.278 -38.826 1.00 92.19 199 LYS A N 1
ATOM 1575 C CA . LYS A 1 199 ? 12.780 28.556 -39.603 1.00 92.19 199 LYS A CA 1
ATOM 1576 C C . LYS A 1 199 ? 13.962 27.749 -39.059 1.00 92.19 199 LYS A C 1
ATOM 1578 O O . LYS A 1 199 ? 14.376 27.947 -37.920 1.00 92.19 199 LYS A O 1
ATOM 1583 N N . ILE A 1 200 ? 14.526 26.874 -39.886 1.00 91.50 200 ILE A N 1
ATOM 1584 C CA . ILE A 1 200 ? 15.657 26.003 -39.554 1.00 91.50 200 ILE A CA 1
ATOM 1585 C C . ILE A 1 200 ? 16.903 26.504 -40.279 1.00 91.50 200 ILE A C 1
ATOM 1587 O O . ILE A 1 200 ? 16.920 26.581 -41.506 1.00 91.50 200 ILE A O 1
ATOM 1591 N N . ASN A 1 201 ? 17.966 26.809 -39.532 1.00 91.19 201 ASN A N 1
ATOM 1592 C CA . ASN A 1 201 ? 19.263 27.119 -40.132 1.00 91.19 201 ASN A CA 1
ATOM 1593 C C . ASN A 1 201 ? 19.849 25.852 -40.775 1.00 91.19 201 ASN A C 1
ATOM 1595 O O . ASN A 1 201 ? 20.265 24.924 -40.074 1.00 91.19 201 ASN A O 1
ATOM 1599 N N . ALA A 1 202 ? 19.898 25.850 -42.105 1.00 91.38 202 ALA A N 1
ATOM 1600 C CA . ALA A 1 202 ? 20.302 24.722 -42.930 1.00 91.38 202 ALA A CA 1
ATOM 1601 C C . ALA A 1 202 ? 21.800 24.721 -43.296 1.00 91.38 202 ALA A C 1
ATOM 1603 O O . ALA A 1 202 ? 22.206 23.999 -44.213 1.00 91.38 202 ALA A O 1
ATOM 1604 N N . VAL A 1 203 ? 22.625 25.519 -42.609 1.00 90.38 203 VAL A N 1
ATOM 1605 C CA . VAL A 1 203 ? 24.096 25.491 -42.690 1.00 90.38 203 VAL A CA 1
ATOM 1606 C C . VAL A 1 203 ? 24.656 24.454 -41.709 1.00 90.38 203 VAL A C 1
ATOM 1608 O O . VAL A 1 203 ? 24.167 24.334 -40.582 1.00 90.38 203 VAL A O 1
ATOM 1611 N N . GLY A 1 204 ? 25.681 23.720 -42.150 1.00 88.62 204 GLY A N 1
ATOM 1612 C CA . GLY A 1 204 ? 26.310 22.623 -41.408 1.00 88.62 204 GLY A CA 1
ATOM 1613 C C . GLY A 1 204 ? 26.146 21.265 -42.091 1.00 88.62 204 GLY A C 1
ATOM 1614 O O . GLY A 1 204 ? 25.712 21.173 -43.248 1.00 88.62 204 GLY A O 1
ATOM 1615 N N . THR A 1 205 ? 26.515 20.210 -41.370 1.00 89.81 205 THR A N 1
ATOM 1616 C CA . THR A 1 205 ? 26.341 18.818 -41.794 1.00 89.81 205 THR A CA 1
ATOM 1617 C C . THR A 1 205 ? 24.872 18.395 -41.736 1.00 89.81 205 THR A C 1
ATOM 1619 O O . THR A 1 205 ? 24.032 19.016 -41.084 1.00 89.81 205 THR A O 1
ATOM 1622 N N . VAL A 1 206 ? 24.539 17.290 -42.409 1.00 89.81 206 VAL A N 1
ATOM 1623 C CA . VAL A 1 206 ? 23.174 16.738 -42.402 1.00 89.81 206 VAL A CA 1
ATOM 1624 C C . VAL A 1 206 ? 22.696 16.415 -40.978 1.00 89.81 206 VAL A C 1
ATOM 1626 O O . VAL A 1 206 ? 21.519 16.618 -40.682 1.00 89.81 206 VAL A O 1
ATOM 1629 N N . ASN A 1 207 ? 23.583 15.931 -40.102 1.00 85.50 207 ASN A N 1
ATOM 1630 C CA . ASN A 1 207 ? 23.246 15.592 -38.715 1.00 85.50 207 ASN A CA 1
ATOM 1631 C C . ASN A 1 207 ? 22.998 16.845 -37.874 1.00 85.50 207 ASN A C 1
ATOM 1633 O O . ASN A 1 207 ? 21.948 16.934 -37.253 1.00 85.50 207 ASN A O 1
ATOM 1637 N N . GLU A 1 208 ? 23.876 17.846 -37.951 1.00 85.00 208 GLU A N 1
ATOM 1638 C CA . GLU A 1 208 ? 23.719 19.115 -37.220 1.00 85.00 208 GLU A CA 1
ATOM 1639 C C . GLU A 1 208 ? 22.432 19.854 -37.607 1.00 85.00 208 GLU A C 1
ATOM 1641 O O . GLU A 1 208 ? 21.780 20.486 -36.779 1.00 85.00 208 GLU A O 1
ATOM 1646 N N . VAL A 1 209 ? 22.047 19.801 -38.886 1.00 89.44 209 VAL A N 1
ATOM 1647 C CA . VAL A 1 209 ? 20.773 20.377 -39.335 1.00 89.44 209 VAL A CA 1
ATOM 1648 C C . VAL A 1 209 ? 19.591 19.552 -38.815 1.00 89.44 209 VAL A C 1
ATOM 1650 O O . VAL A 1 209 ? 18.579 20.131 -38.429 1.00 89.44 209 VAL A O 1
ATOM 1653 N N . PHE A 1 210 ? 19.715 18.224 -38.751 1.00 89.69 210 PHE A N 1
ATOM 1654 C CA . PHE A 1 210 ? 18.657 17.344 -38.251 1.00 89.69 210 PHE A CA 1
ATOM 1655 C C . PHE A 1 210 ? 18.442 17.474 -36.735 1.00 89.69 210 PHE A C 1
ATOM 1657 O O . PHE A 1 210 ? 17.298 17.517 -36.287 1.00 89.69 210 PHE A O 1
ATOM 1664 N N . GLU A 1 211 ? 19.509 17.637 -35.952 1.00 83.00 211 GLU A N 1
ATOM 1665 C CA . GLU A 1 211 ? 19.446 17.911 -34.507 1.00 83.00 211 GLU A CA 1
ATOM 1666 C C . GLU A 1 211 ? 18.633 19.174 -34.191 1.00 83.00 211 GLU A C 1
ATOM 1668 O O . GLU A 1 211 ? 17.939 19.233 -33.180 1.00 83.00 211 GLU A O 1
ATOM 1673 N N . LYS A 1 212 ? 18.635 20.167 -35.090 1.00 84.69 212 LYS A N 1
ATOM 1674 C CA . LYS A 1 212 ? 17.802 21.377 -34.962 1.00 84.69 212 LYS A CA 1
ATOM 1675 C C . LYS A 1 212 ? 16.322 21.119 -35.268 1.00 84.69 212 LYS A C 1
ATOM 1677 O O . LYS A 1 212 ? 15.466 21.849 -34.779 1.00 84.69 212 LYS A O 1
ATOM 1682 N N . VAL A 1 213 ? 16.010 20.101 -36.074 1.00 85.06 213 VAL A N 1
ATOM 1683 C CA . VAL A 1 213 ? 14.636 19.708 -36.440 1.00 85.06 213 VAL A CA 1
ATOM 1684 C C . VAL A 1 213 ? 13.993 18.845 -35.350 1.00 85.06 213 VAL A C 1
ATOM 1686 O O . VAL A 1 213 ? 12.798 18.975 -35.083 1.00 85.06 213 VAL A O 1
ATOM 1689 N N . GLN A 1 214 ? 14.779 17.990 -34.693 1.00 79.38 214 GLN A N 1
ATOM 1690 C CA . GLN A 1 214 ? 14.307 17.061 -33.664 1.00 79.38 214 GLN A CA 1
ATOM 1691 C C . GLN A 1 214 ? 13.471 17.703 -32.541 1.00 79.38 214 GLN A C 1
ATOM 1693 O O . GLN A 1 214 ? 12.361 17.221 -32.316 1.00 79.38 214 GLN A O 1
ATOM 1698 N N . PRO A 1 215 ? 13.908 18.785 -31.865 1.00 70.44 215 PRO A N 1
ATOM 1699 C CA . PRO A 1 215 ? 13.122 19.389 -30.789 1.00 70.44 215 PRO A CA 1
ATOM 1700 C C . PRO A 1 215 ? 11.804 19.996 -31.289 1.00 70.44 215 PRO A C 1
ATOM 1702 O O . PRO A 1 215 ? 10.818 19.993 -30.559 1.00 70.44 215 PRO A O 1
ATOM 1705 N N . VAL A 1 216 ? 11.755 20.463 -32.543 1.00 75.94 216 VAL A N 1
ATOM 1706 C CA . VAL A 1 216 ? 10.543 21.032 -33.155 1.00 75.94 216 VAL A CA 1
ATOM 1707 C C . VAL A 1 216 ? 9.471 19.967 -33.335 1.00 75.94 216 VAL A C 1
ATOM 1709 O O . VAL A 1 216 ? 8.323 20.174 -32.955 1.00 75.94 216 VAL A O 1
ATOM 1712 N N . LEU A 1 217 ? 9.845 18.806 -33.869 1.00 76.06 217 LEU A N 1
ATOM 1713 C CA . LEU A 1 217 ? 8.905 17.710 -34.093 1.00 76.06 217 LEU A CA 1
ATOM 1714 C C . LEU A 1 217 ? 8.596 16.921 -32.814 1.00 76.06 217 LEU A C 1
ATOM 1716 O O . LEU A 1 217 ? 7.484 16.417 -32.676 1.00 76.06 217 LEU A O 1
ATOM 1720 N N . ALA A 1 218 ? 9.533 16.845 -31.863 1.00 65.56 218 ALA A N 1
ATOM 1721 C CA . ALA A 1 218 ? 9.308 16.222 -30.559 1.00 65.56 218 ALA A CA 1
ATOM 1722 C C . ALA A 1 218 ? 8.299 17.010 -29.708 1.00 65.56 218 ALA A C 1
ATOM 1724 O O . ALA A 1 218 ? 7.394 16.412 -29.140 1.00 65.56 218 ALA A O 1
ATOM 1725 N N . ALA A 1 219 ? 8.387 18.343 -29.683 1.00 58.12 219 ALA A N 1
ATOM 1726 C CA . ALA A 1 219 ? 7.432 19.188 -28.963 1.00 58.12 219 ALA A CA 1
ATOM 1727 C C . ALA A 1 219 ? 6.004 19.123 -29.540 1.00 58.12 219 ALA A C 1
ATOM 1729 O O . ALA A 1 219 ? 5.032 19.283 -28.808 1.00 58.12 219 ALA A O 1
ATOM 1730 N N . LEU A 1 220 ? 5.865 18.859 -30.845 1.00 57.41 220 LEU A N 1
ATOM 1731 C CA . LEU A 1 220 ? 4.565 18.694 -31.506 1.00 57.41 220 LEU A CA 1
ATOM 1732 C C . LEU A 1 220 ? 3.929 17.315 -31.257 1.00 57.41 220 LEU A C 1
ATOM 1734 O O . LEU A 1 220 ? 2.711 17.190 -31.388 1.00 57.41 220 LEU A O 1
ATOM 1738 N N . ARG A 1 221 ? 4.713 16.295 -30.862 1.00 48.84 221 ARG A N 1
ATOM 1739 C CA . ARG A 1 221 ? 4.173 14.987 -30.440 1.00 48.84 221 ARG A CA 1
ATOM 1740 C C . ARG A 1 221 ? 3.285 15.117 -29.204 1.00 48.84 221 ARG A C 1
ATOM 1742 O O . ARG A 1 221 ? 2.195 14.564 -29.205 1.00 48.84 221 ARG A O 1
ATOM 1749 N N . CYS A 1 222 ? 3.679 15.942 -28.232 1.00 42.44 222 CYS A N 1
ATOM 1750 C CA . CYS A 1 222 ? 2.919 16.151 -26.997 1.00 42.44 222 CYS A CA 1
ATOM 1751 C C . CYS A 1 222 ? 1.547 16.825 -27.186 1.00 42.44 222 CYS A C 1
ATOM 1753 O O . CYS A 1 222 ? 0.793 16.878 -26.235 1.00 42.44 222 CYS A O 1
ATOM 1755 N N . ILE A 1 223 ? 1.221 17.386 -28.359 1.00 43.19 223 ILE A N 1
ATOM 1756 C CA . ILE A 1 223 ? -0.023 18.166 -28.548 1.00 43.19 223 ILE A CA 1
ATOM 1757 C C . ILE A 1 223 ? -1.075 17.392 -29.349 1.00 43.19 223 ILE A C 1
ATOM 1759 O O . ILE A 1 223 ? -2.271 17.587 -29.148 1.00 43.19 223 ILE A O 1
ATOM 1763 N N . ARG A 1 224 ? -0.656 16.526 -30.284 1.00 42.56 224 ARG A N 1
ATOM 1764 C CA . ARG A 1 224 ? -1.587 15.795 -31.163 1.00 42.56 224 ARG A CA 1
ATOM 1765 C C . ARG A 1 224 ? -1.714 14.311 -30.845 1.00 42.56 224 ARG A C 1
ATOM 1767 O O . ARG A 1 224 ? -2.746 13.746 -31.199 1.00 42.56 224 ARG A O 1
ATOM 1774 N N . ASP A 1 225 ? -0.723 13.713 -30.180 1.00 39.38 225 ASP A N 1
ATOM 1775 C CA . ASP A 1 225 ? -0.912 12.379 -29.611 1.00 39.38 225 ASP A CA 1
ATOM 1776 C C . ASP A 1 225 ? -1.963 12.481 -28.474 1.00 39.38 225 ASP A C 1
ATOM 1778 O O . ASP A 1 225 ? -2.922 11.728 -28.517 1.00 39.38 225 ASP A O 1
ATOM 1782 N N . ASP A 1 226 ? -1.985 13.562 -27.673 1.00 38.16 226 ASP A N 1
ATOM 1783 C CA . ASP A 1 226 ? -3.076 13.871 -26.720 1.00 38.16 226 ASP A CA 1
ATOM 1784 C C . ASP A 1 226 ? -4.468 14.024 -27.378 1.00 38.16 226 ASP A C 1
ATOM 1786 O O . ASP A 1 226 ? -5.473 13.615 -26.809 1.00 38.16 226 ASP A O 1
ATOM 1790 N N . ALA A 1 227 ? -4.573 14.584 -28.590 1.00 36.62 227 ALA A N 1
ATOM 1791 C CA . ALA A 1 227 ? -5.868 14.823 -29.248 1.00 36.62 227 ALA A CA 1
ATOM 1792 C C . ALA A 1 227 ? -6.466 13.573 -29.925 1.00 36.62 227 ALA A C 1
ATOM 1794 O O . ALA A 1 227 ? -7.687 13.412 -29.949 1.00 36.62 227 ALA A O 1
ATOM 1795 N N . LEU A 1 228 ? -5.623 12.686 -30.466 1.00 38.12 228 LEU A N 1
ATOM 1796 C CA . LEU A 1 228 ? -6.039 11.361 -30.952 1.00 38.12 228 LEU A CA 1
ATOM 1797 C C . LEU A 1 228 ? -6.185 10.364 -29.793 1.00 38.12 228 LEU A C 1
ATOM 1799 O O . LEU A 1 228 ? -7.011 9.451 -29.868 1.00 38.12 228 LEU A O 1
ATOM 1803 N N . ASP A 1 229 ? -5.471 10.601 -28.692 1.00 36.81 229 ASP A N 1
ATOM 1804 C CA . ASP A 1 229 ? -5.637 9.866 -27.454 1.00 36.81 229 ASP A CA 1
ATOM 1805 C C . ASP A 1 229 ? -6.846 10.316 -26.646 1.00 36.81 229 ASP A C 1
ATOM 1807 O O . ASP A 1 229 ? -7.209 9.587 -25.759 1.00 36.81 229 ASP A O 1
ATOM 1811 N N . ILE A 1 230 ? -7.592 11.390 -26.908 1.00 39.22 230 ILE A N 1
ATOM 1812 C CA . ILE A 1 230 ? -8.804 11.671 -26.096 1.00 39.22 230 ILE A CA 1
ATOM 1813 C C . ILE A 1 230 ? -9.979 10.717 -26.420 1.00 39.22 230 ILE A C 1
ATOM 1815 O O . ILE A 1 230 ? -10.730 10.331 -25.521 1.00 39.22 230 ILE A O 1
ATOM 1819 N N . GLU A 1 231 ? -10.123 10.232 -27.659 1.00 33.62 231 GLU A N 1
ATOM 1820 C CA . GLU A 1 231 ? -11.118 9.188 -27.996 1.00 33.62 231 GLU A CA 1
ATOM 1821 C C . GLU A 1 231 ? -10.576 7.766 -27.746 1.00 33.62 231 GLU A C 1
ATOM 1823 O O . GLU A 1 231 ? -11.314 6.891 -27.278 1.00 33.62 231 GLU A O 1
ATOM 1828 N N . SER A 1 232 ? -9.269 7.541 -27.946 1.00 36.75 232 SER A N 1
ATOM 1829 C CA . SER A 1 232 ? -8.595 6.287 -27.573 1.00 36.75 232 SER A CA 1
ATOM 1830 C C . SER A 1 232 ? -8.436 6.143 -26.049 1.00 36.75 232 SER A C 1
ATOM 1832 O O . SER A 1 232 ? -8.524 5.033 -25.549 1.00 36.75 232 SER A O 1
ATOM 1834 N N . SER A 1 233 ? -8.281 7.239 -25.296 1.00 37.66 233 SER A N 1
ATOM 1835 C CA . SER A 1 233 ? -8.131 7.287 -23.831 1.00 37.66 233 SER A CA 1
ATOM 1836 C C . SER A 1 233 ? -9.436 7.459 -23.093 1.00 37.66 233 SER A C 1
ATOM 1838 O O . SER A 1 233 ? -9.521 6.966 -21.985 1.00 37.66 233 SER A O 1
ATOM 1840 N N . SER A 1 234 ? -10.493 8.047 -23.657 1.00 41.38 234 SER A N 1
ATOM 1841 C CA . SER A 1 234 ? -11.814 7.914 -23.025 1.00 41.38 234 SER A CA 1
ATOM 1842 C C . SER A 1 234 ? -12.322 6.477 -23.144 1.00 41.38 234 SER A C 1
ATOM 1844 O O . SER A 1 234 ? -12.827 5.931 -22.164 1.00 41.38 234 SER A O 1
ATOM 1846 N N . SER A 1 235 ? -12.103 5.821 -24.292 1.00 50.12 235 SER A N 1
ATOM 1847 C CA . SER A 1 235 ? -12.404 4.396 -24.468 1.00 50.12 235 SER A CA 1
ATOM 1848 C C . SER A 1 235 ? -11.412 3.473 -23.746 1.00 50.12 235 SER A C 1
ATOM 1850 O O . SER A 1 235 ? -11.859 2.496 -23.149 1.00 50.12 235 SER A O 1
ATOM 1852 N N . SER A 1 236 ? -10.106 3.777 -23.707 1.00 64.56 236 SER A N 1
ATOM 1853 C CA . SER A 1 236 ? -9.111 2.969 -22.978 1.00 64.56 236 SER A CA 1
ATOM 1854 C C . SER A 1 236 ? -9.114 3.224 -21.473 1.00 64.56 236 SER A C 1
ATOM 1856 O O . SER A 1 236 ? -8.968 2.266 -20.726 1.00 64.56 236 SER A O 1
ATOM 1858 N N . SER A 1 237 ? -9.376 4.447 -21.002 1.00 76.50 237 SER A N 1
ATOM 1859 C CA . SER A 1 237 ? -9.613 4.743 -19.580 1.00 76.50 237 SER A CA 1
ATOM 1860 C C . SER A 1 237 ? -10.901 4.074 -19.116 1.00 76.50 237 SER A C 1
ATOM 1862 O O . SER A 1 237 ? -10.890 3.376 -18.105 1.00 76.50 237 SER A O 1
ATOM 1864 N N . ALA A 1 238 ? -11.992 4.159 -19.890 1.00 87.19 238 ALA A N 1
ATOM 1865 C CA . ALA A 1 238 ? -13.206 3.404 -19.583 1.00 87.19 238 ALA A CA 1
ATOM 1866 C C . ALA A 1 238 ? -12.955 1.886 -19.593 1.00 87.19 238 ALA A C 1
ATOM 1868 O O . ALA A 1 238 ? -13.424 1.196 -18.690 1.00 87.19 238 ALA A O 1
ATOM 1869 N N . ALA A 1 239 ? -12.183 1.365 -20.553 1.00 91.62 239 ALA A N 1
ATOM 1870 C CA . ALA A 1 239 ? -11.809 -0.049 -20.602 1.00 91.62 239 ALA A CA 1
ATOM 1871 C C . ALA A 1 239 ? -10.898 -0.466 -19.436 1.00 91.62 239 ALA A C 1
ATOM 1873 O O . ALA A 1 239 ? -11.026 -1.580 -18.933 1.00 91.62 239 ALA A O 1
ATOM 1874 N N . ALA A 1 240 ? -10.005 0.411 -18.977 1.00 95.38 240 ALA A N 1
ATOM 1875 C CA . ALA A 1 240 ? -9.135 0.182 -17.830 1.00 95.38 240 ALA A CA 1
ATOM 1876 C C . ALA A 1 240 ? -9.928 0.175 -16.516 1.00 95.38 240 ALA A C 1
ATOM 1878 O O . ALA A 1 240 ? -9.748 -0.719 -15.687 1.00 95.38 240 ALA A O 1
ATOM 1879 N N . VAL A 1 241 ? -10.864 1.117 -16.346 1.00 97.12 241 VAL A N 1
ATOM 1880 C CA . VAL A 1 241 ? -11.807 1.131 -15.216 1.00 97.12 241 VAL A CA 1
ATOM 1881 C C . VAL A 1 241 ? -12.679 -0.126 -15.241 1.00 97.12 241 VAL A C 1
ATOM 1883 O O . VAL A 1 241 ? -12.854 -0.782 -14.215 1.00 97.12 241 VAL A O 1
ATOM 1886 N N . ASP A 1 242 ? -13.176 -0.524 -16.411 1.00 96.69 242 ASP A N 1
ATOM 1887 C CA . ASP A 1 242 ? -13.919 -1.773 -16.589 1.00 96.69 242 ASP A CA 1
ATOM 1888 C C . ASP A 1 242 ? -13.058 -3.014 -16.276 1.00 96.69 242 ASP A C 1
ATOM 1890 O O . ASP A 1 242 ? -13.515 -3.951 -15.627 1.00 96.69 242 ASP A O 1
ATOM 1894 N N . ALA A 1 243 ? -11.778 -3.033 -16.651 1.00 96.56 243 ALA A N 1
ATOM 1895 C CA . ALA A 1 243 ? -10.865 -4.119 -16.296 1.00 96.56 243 ALA A CA 1
ATOM 1896 C C . ALA A 1 243 ? -10.634 -4.210 -14.775 1.00 96.56 243 ALA A C 1
ATOM 1898 O O . ALA A 1 243 ? -10.673 -5.309 -14.213 1.00 96.56 243 ALA A O 1
ATOM 1899 N N . ALA A 1 244 ? -10.438 -3.073 -14.101 1.00 98.19 244 ALA A N 1
ATOM 1900 C CA . ALA A 1 244 ? -10.268 -3.004 -12.651 1.00 98.19 244 ALA A CA 1
ATOM 1901 C C . ALA A 1 244 ? -11.538 -3.443 -11.902 1.00 98.19 244 ALA A C 1
ATOM 1903 O O . ALA A 1 244 ? -11.475 -4.279 -11.000 1.00 98.19 244 ALA A O 1
ATOM 1904 N N . THR A 1 245 ? -12.707 -2.945 -12.310 1.00 98.19 245 THR A N 1
ATOM 1905 C CA . THR A 1 245 ? -14.002 -3.302 -11.706 1.00 98.19 245 THR A CA 1
ATOM 1906 C C . THR A 1 245 ? -14.382 -4.762 -11.973 1.00 98.19 245 THR A C 1
ATOM 1908 O O . THR A 1 245 ? -14.848 -5.447 -11.059 1.00 98.19 245 THR A O 1
ATOM 1911 N N . ARG A 1 246 ? -14.117 -5.300 -13.175 1.00 98.00 246 ARG A N 1
ATOM 1912 C CA . ARG A 1 246 ? -14.287 -6.735 -13.469 1.00 98.00 246 ARG A CA 1
ATOM 1913 C C . ARG A 1 246 ? -13.367 -7.605 -12.627 1.00 98.00 246 ARG A C 1
ATOM 1915 O O . ARG A 1 246 ? -13.826 -8.621 -12.109 1.00 98.00 246 ARG A O 1
ATOM 1922 N N . TYR A 1 247 ? -12.099 -7.225 -12.466 1.00 98.50 247 TYR A N 1
ATOM 1923 C CA . TYR A 1 247 ? -11.183 -7.935 -11.574 1.00 98.50 247 TYR A CA 1
ATOM 1924 C C . TYR A 1 247 ? -11.670 -7.892 -10.128 1.00 98.50 247 TYR A C 1
ATOM 1926 O O . TYR A 1 247 ? -11.704 -8.935 -9.473 1.00 98.50 247 TYR A O 1
ATOM 1934 N N . HIS A 1 248 ? -12.103 -6.723 -9.646 1.00 98.56 248 HIS A N 1
ATOM 1935 C CA . HIS A 1 248 ? -12.675 -6.579 -8.311 1.00 98.56 248 HIS A CA 1
ATOM 1936 C C . HIS A 1 248 ? -13.836 -7.551 -8.123 1.00 98.56 248 HIS A C 1
ATOM 1938 O O . HIS A 1 248 ? -13.736 -8.450 -7.299 1.00 98.56 248 HIS A O 1
ATOM 1944 N N . ASN A 1 249 ? -14.871 -7.478 -8.959 1.00 97.50 249 ASN A N 1
ATOM 1945 C CA . ASN A 1 249 ? -16.036 -8.358 -8.857 1.00 97.50 249 ASN A CA 1
ATOM 1946 C C . ASN A 1 249 ? -15.680 -9.848 -8.968 1.00 97.50 249 ASN A C 1
ATOM 1948 O O . ASN A 1 249 ? -16.158 -10.653 -8.176 1.00 97.50 249 ASN A O 1
ATOM 1952 N N . ARG A 1 250 ? -14.790 -10.222 -9.895 1.00 96.38 250 ARG A N 1
ATOM 1953 C CA . ARG A 1 250 ? -14.347 -11.615 -10.080 1.00 96.38 250 ARG A CA 1
ATOM 1954 C C . ARG A 1 250 ? -13.600 -12.178 -8.870 1.00 96.38 250 ARG A C 1
ATOM 1956 O O . ARG A 1 250 ? -13.617 -13.385 -8.650 1.00 96.38 250 ARG A O 1
ATOM 1963 N N . THR A 1 251 ? -12.918 -11.322 -8.115 1.00 97.75 251 THR A N 1
ATOM 1964 C CA . THR A 1 251 ? -12.068 -11.733 -6.990 1.00 97.75 251 THR A CA 1
ATOM 1965 C C . THR A 1 251 ? -12.739 -11.591 -5.632 1.00 97.75 251 THR A C 1
ATOM 1967 O O . THR A 1 251 ? -12.065 -11.783 -4.620 1.00 97.75 251 THR A O 1
ATOM 1970 N N . LYS A 1 252 ? -14.042 -11.287 -5.591 1.00 97.00 252 LYS A N 1
ATOM 1971 C CA . LYS A 1 252 ? -14.844 -11.276 -4.364 1.00 97.00 252 LYS A CA 1
ATOM 1972 C C . LYS A 1 252 ? -15.002 -12.679 -3.777 1.00 97.00 252 LYS A C 1
ATOM 1974 O O . LYS A 1 252 ? -14.997 -13.674 -4.501 1.00 97.00 252 LYS A O 1
ATOM 1979 N N . HIS A 1 253 ? -15.170 -12.752 -2.462 1.00 95.19 253 HIS A N 1
ATOM 1980 C CA . HIS A 1 253 ? -15.823 -13.898 -1.835 1.00 95.19 253 HIS A CA 1
ATOM 1981 C C . HIS A 1 253 ? -17.282 -13.531 -1.552 1.00 95.19 253 HIS A C 1
ATOM 1983 O O . HIS A 1 253 ? -17.581 -12.378 -1.249 1.00 95.19 253 HIS A O 1
ATOM 1989 N N . SER A 1 254 ? -18.180 -14.507 -1.615 1.00 91.25 254 SER A N 1
ATOM 1990 C CA . SER A 1 254 ? -19.589 -14.351 -1.243 1.00 91.25 254 SER A CA 1
ATOM 1991 C C . SER A 1 254 ? -20.084 -15.626 -0.565 1.00 91.25 254 SER A C 1
ATOM 1993 O O . SER A 1 254 ? -19.634 -16.720 -0.915 1.00 91.25 254 SER A O 1
ATOM 1995 N N . LEU A 1 255 ? -21.035 -15.508 0.365 1.00 84.56 255 LEU A N 1
ATOM 1996 C CA . LEU A 1 255 ? -21.692 -16.681 0.956 1.00 84.56 255 LEU A CA 1
ATOM 1997 C C . LEU A 1 255 ? -22.425 -17.530 -0.088 1.00 84.56 255 LEU A C 1
ATOM 1999 O O . LEU A 1 255 ? -22.440 -18.756 0.009 1.00 84.56 255 LEU A O 1
ATOM 2003 N N . THR A 1 256 ? -23.010 -16.888 -1.100 1.00 82.62 256 THR A N 1
ATOM 2004 C CA . THR A 1 256 ? -23.786 -17.566 -2.149 1.00 82.62 256 THR A CA 1
ATOM 2005 C C . THR A 1 256 ? -22.939 -17.890 -3.378 1.00 82.62 256 THR A C 1
ATOM 2007 O O . THR A 1 256 ? -23.089 -18.960 -3.967 1.00 82.62 256 THR A O 1
ATOM 2010 N N . GLY A 1 257 ? -22.019 -16.992 -3.749 1.00 80.00 257 GLY A N 1
ATOM 2011 C CA . GLY A 1 257 ? -21.115 -17.161 -4.893 1.00 80.00 257 GLY A CA 1
ATOM 2012 C C . GLY A 1 257 ? -19.876 -18.018 -4.610 1.00 80.00 257 GLY A C 1
ATOM 2013 O O . GLY A 1 257 ? -19.184 -18.426 -5.544 1.00 80.00 257 GLY A O 1
ATOM 2014 N N . GLY A 1 258 ? -19.595 -18.311 -3.338 1.00 91.00 258 GLY A N 1
ATOM 2015 C CA . GLY A 1 258 ? -18.410 -19.037 -2.894 1.00 91.00 258 GLY A CA 1
ATOM 2016 C C . GLY A 1 258 ? -17.146 -18.173 -2.848 1.00 91.00 258 GLY A C 1
ATOM 2017 O O . GLY A 1 258 ? -17.177 -16.943 -2.922 1.00 91.00 258 GLY A O 1
ATOM 2018 N N . TYR A 1 259 ? -15.995 -18.830 -2.696 1.00 93.88 259 TYR A N 1
ATOM 2019 C CA . TYR A 1 259 ? -14.706 -18.148 -2.638 1.00 93.88 259 TYR A CA 1
ATOM 2020 C C . TYR A 1 259 ? -14.157 -17.837 -4.040 1.00 93.88 259 TYR A C 1
ATOM 2022 O O . TYR A 1 259 ? -14.239 -18.676 -4.940 1.00 93.88 259 TYR A O 1
ATOM 2030 N N . ALA A 1 260 ? -13.503 -16.678 -4.195 1.00 95.00 260 ALA A N 1
ATOM 2031 C CA . ALA A 1 260 ? -12.648 -16.372 -5.337 1.00 95.00 260 ALA A CA 1
ATOM 2032 C C . ALA A 1 260 ? -11.709 -17.536 -5.687 1.00 95.00 260 ALA A C 1
ATOM 2034 O O . ALA A 1 260 ? -11.213 -18.258 -4.815 1.00 95.00 260 ALA A O 1
ATOM 2035 N N . ARG A 1 261 ? -11.441 -17.708 -6.984 1.00 95.44 261 ARG A N 1
ATOM 2036 C CA . ARG A 1 261 ? -10.666 -18.845 -7.487 1.00 95.44 261 ARG A CA 1
ATOM 2037 C C . ARG A 1 261 ? -9.230 -18.804 -6.963 1.00 95.44 261 ARG A C 1
ATOM 2039 O O . ARG A 1 261 ? -8.442 -17.933 -7.323 1.00 95.44 261 ARG A O 1
ATOM 2046 N N . GLY A 1 262 ? -8.899 -19.807 -6.162 1.00 94.81 262 GLY A N 1
ATOM 2047 C CA . GLY A 1 262 ? -7.565 -20.060 -5.637 1.00 94.81 262 GLY A CA 1
ATOM 2048 C C . GLY A 1 262 ? -6.974 -21.382 -6.137 1.00 94.81 262 GLY A C 1
ATOM 2049 O O . GLY A 1 262 ? -7.622 -22.126 -6.888 1.00 94.81 262 GLY A O 1
ATOM 2050 N N . PRO A 1 263 ? -5.744 -21.710 -5.718 1.00 91.06 263 PRO A N 1
ATOM 2051 C CA . PRO A 1 263 ? -5.190 -23.044 -5.919 1.00 91.06 263 PRO A CA 1
ATOM 2052 C C . PRO A 1 263 ? -6.070 -24.103 -5.222 1.00 91.06 263 PRO A C 1
ATOM 2054 O O . PRO A 1 263 ? -6.569 -23.885 -4.123 1.00 91.06 263 PRO A O 1
ATOM 2057 N N . ARG A 1 264 ? -6.242 -25.288 -5.832 1.00 86.19 264 ARG A N 1
ATOM 2058 C CA . ARG A 1 264 ? -7.028 -26.414 -5.261 1.00 86.19 264 ARG A CA 1
ATOM 2059 C C . ARG A 1 264 ? -6.315 -27.146 -4.102 1.00 86.19 264 ARG A C 1
ATOM 2061 O O . ARG A 1 264 ? -6.698 -28.254 -3.746 1.00 86.19 264 ARG A O 1
ATOM 2068 N N . GLY A 1 265 ? -5.253 -26.548 -3.568 1.00 89.31 265 GLY A N 1
ATOM 2069 C CA . GLY A 1 265 ? -4.322 -27.095 -2.583 1.00 89.31 265 GLY A CA 1
ATOM 2070 C C . GLY A 1 265 ? -2.969 -26.386 -2.688 1.00 89.31 265 GLY A C 1
ATOM 2071 O O . GLY A 1 265 ? -2.604 -25.924 -3.771 1.00 89.31 265 GLY A O 1
ATOM 2072 N N . LEU A 1 266 ? -2.239 -26.275 -1.576 1.00 92.44 266 LEU A N 1
ATOM 2073 C CA . LEU A 1 266 ? -0.937 -25.603 -1.551 1.00 92.44 266 LEU A CA 1
ATOM 2074 C C . LEU A 1 266 ? 0.190 -26.570 -1.913 1.00 92.44 266 LEU A C 1
ATOM 2076 O O . LEU A 1 266 ? 0.347 -27.624 -1.298 1.00 92.44 266 LEU A O 1
ATOM 2080 N N . ASP A 1 267 ? 0.987 -26.181 -2.904 1.00 91.31 267 ASP A N 1
ATOM 2081 C CA . ASP A 1 267 ? 2.191 -26.895 -3.320 1.00 91.31 267 ASP A CA 1
ATOM 2082 C C . ASP A 1 267 ? 3.391 -26.394 -2.511 1.00 91.31 267 ASP A C 1
ATOM 2084 O O . ASP A 1 267 ? 4.142 -25.522 -2.954 1.00 91.31 267 ASP A O 1
ATOM 2088 N N . TRP A 1 268 ? 3.526 -26.909 -1.286 1.00 90.69 268 TRP A N 1
ATOM 2089 C CA . TRP A 1 268 ? 4.578 -26.514 -0.341 1.00 90.69 268 TRP A CA 1
ATOM 2090 C C . TRP A 1 268 ? 5.994 -26.773 -0.867 1.00 90.69 268 TRP A C 1
ATOM 2092 O O . TRP A 1 268 ? 6.906 -26.023 -0.542 1.00 90.69 268 TRP A O 1
ATOM 2102 N N . ALA A 1 269 ? 6.184 -27.779 -1.728 1.00 90.25 269 ALA A N 1
ATOM 2103 C CA . ALA A 1 269 ? 7.483 -28.078 -2.337 1.00 90.25 269 ALA A CA 1
ATOM 2104 C C . ALA A 1 269 ? 7.924 -27.029 -3.377 1.00 90.25 269 ALA A C 1
ATOM 2106 O O . ALA A 1 269 ? 9.082 -27.024 -3.804 1.00 90.25 269 ALA A O 1
ATOM 2107 N N . ASN A 1 270 ? 6.996 -26.167 -3.796 1.00 93.56 270 ASN A N 1
ATOM 2108 C CA . ASN A 1 270 ? 7.197 -25.106 -4.772 1.00 93.56 270 ASN A CA 1
ATOM 2109 C C . ASN A 1 270 ? 6.803 -23.723 -4.217 1.00 93.56 270 ASN A C 1
ATOM 2111 O O . ASN A 1 270 ? 6.543 -22.796 -4.989 1.00 93.56 270 ASN A O 1
ATOM 2115 N N . GLN A 1 271 ? 6.741 -23.583 -2.887 1.00 95.19 271 GLN A N 1
ATOM 2116 C CA . GLN A 1 271 ? 6.536 -22.289 -2.245 1.00 95.19 271 GLN A CA 1
ATOM 2117 C C . GLN A 1 271 ? 7.614 -21.303 -2.727 1.00 95.19 271 GLN A C 1
ATOM 2119 O O . GLN A 1 271 ? 8.795 -21.658 -2.736 1.00 95.19 271 GLN A O 1
ATOM 2124 N N . PRO A 1 272 ? 7.234 -20.090 -3.160 1.00 96.38 272 PRO A N 1
ATOM 2125 C CA . PRO A 1 272 ? 8.194 -19.126 -3.665 1.00 96.38 272 PRO A CA 1
ATOM 2126 C C . PRO A 1 272 ? 9.129 -18.669 -2.553 1.00 96.38 272 PRO A C 1
ATOM 2128 O O . PRO A 1 272 ? 8.687 -18.339 -1.451 1.00 96.38 272 PRO A O 1
ATOM 2131 N N . ASN A 1 273 ? 10.422 -18.605 -2.866 1.00 95.38 273 ASN A N 1
ATOM 2132 C CA . ASN A 1 273 ? 11.419 -18.054 -1.963 1.00 95.38 273 ASN A CA 1
ATOM 2133 C C . ASN A 1 273 ? 11.036 -16.601 -1.599 1.00 95.38 273 ASN A C 1
ATOM 2135 O O . ASN A 1 273 ? 10.872 -15.764 -2.501 1.00 95.38 273 ASN A O 1
ATOM 2139 N N . PRO A 1 274 ? 10.897 -16.270 -0.301 1.00 94.56 274 PRO A N 1
ATOM 2140 C CA . PRO A 1 274 ? 10.527 -14.926 0.127 1.00 94.56 274 PRO A CA 1
ATOM 2141 C C . PRO A 1 274 ? 11.683 -13.922 -0.002 1.00 94.56 274 PRO A C 1
ATOM 2143 O O . PRO A 1 274 ? 11.513 -12.758 0.350 1.00 94.56 274 PRO A O 1
ATOM 2146 N N . PHE A 1 275 ? 12.861 -14.343 -0.471 1.00 96.06 275 PHE A N 1
ATOM 2147 C CA . PHE A 1 275 ? 14.049 -13.511 -0.628 1.00 96.06 275 PHE A CA 1
ATOM 2148 C C . PHE A 1 275 ? 14.506 -13.483 -2.089 1.00 96.06 275 PHE A C 1
ATOM 2150 O O . PHE A 1 275 ? 15.107 -14.440 -2.591 1.00 96.06 275 PHE A O 1
ATOM 2157 N N . LEU A 1 276 ? 14.253 -12.360 -2.766 1.00 96.25 276 LEU A N 1
ATOM 2158 C CA . LEU A 1 276 ? 14.915 -12.061 -4.030 1.00 96.25 276 LEU A CA 1
ATOM 2159 C C . LEU A 1 276 ? 16.384 -11.767 -3.733 1.00 96.25 276 LEU A C 1
ATOM 2161 O O . LEU A 1 276 ? 16.705 -11.077 -2.767 1.00 96.25 276 LEU A O 1
ATOM 2165 N N . ARG A 1 277 ? 17.276 -12.315 -4.550 1.00 95.94 277 ARG A N 1
ATOM 2166 C CA . ARG A 1 277 ? 18.719 -12.100 -4.484 1.00 95.94 277 ARG A CA 1
ATOM 2167 C C . ARG A 1 277 ? 19.242 -11.808 -5.866 1.00 95.94 277 ARG A C 1
ATOM 2169 O O . ARG A 1 277 ? 18.915 -12.513 -6.819 1.00 95.94 277 ARG A O 1
ATOM 2176 N N . PHE A 1 278 ? 20.132 -10.838 -5.951 1.00 94.50 278 PHE A N 1
ATOM 2177 C CA . PHE A 1 278 ? 20.882 -10.578 -7.163 1.00 94.50 278 PHE A CA 1
ATOM 2178 C C . PHE A 1 278 ? 22.261 -11.228 -7.078 1.00 94.50 278 PHE A C 1
ATOM 2180 O O . PHE A 1 278 ? 23.234 -10.665 -6.580 1.00 94.50 278 PHE A O 1
ATOM 2187 N N . LEU A 1 279 ? 22.337 -12.458 -7.582 1.00 92.62 279 LEU A N 1
ATOM 2188 C CA . LEU A 1 279 ? 23.548 -13.269 -7.590 1.00 92.62 279 LEU A CA 1
ATOM 2189 C C . LEU A 1 279 ? 24.688 -12.515 -8.282 1.00 92.62 279 LEU A C 1
ATOM 2191 O O . LEU A 1 279 ? 24.496 -11.945 -9.359 1.00 92.62 279 LEU A O 1
ATOM 2195 N N . SER A 1 280 ? 25.868 -12.541 -7.660 1.00 91.44 280 SER A N 1
ATOM 2196 C CA . SER A 1 280 ? 27.082 -11.828 -8.090 1.00 91.44 280 SER A CA 1
ATOM 2197 C C . SER A 1 280 ? 27.050 -10.297 -7.962 1.00 91.44 280 SER A C 1
ATOM 2199 O O . SER A 1 280 ? 28.043 -9.663 -8.317 1.00 91.44 280 SER A O 1
ATOM 2201 N N . SER A 1 281 ? 25.981 -9.685 -7.436 1.00 92.12 281 SER A N 1
ATOM 2202 C CA . SER A 1 281 ? 26.021 -8.270 -7.037 1.00 92.12 281 SER A CA 1
ATOM 2203 C C . SER A 1 281 ? 26.949 -8.076 -5.828 1.00 92.12 281 SER A C 1
ATOM 2205 O O . SER A 1 281 ? 26.877 -8.863 -4.879 1.00 92.12 281 SER A O 1
ATOM 2207 N N . PRO A 1 282 ? 27.793 -7.027 -5.805 1.00 90.81 282 PRO A N 1
ATOM 2208 C CA . PRO A 1 282 ? 28.528 -6.646 -4.603 1.00 90.81 282 PRO A CA 1
ATOM 2209 C C . PRO A 1 282 ? 27.578 -6.371 -3.432 1.00 90.81 282 PRO A C 1
ATOM 2211 O O . PRO A 1 282 ? 26.581 -5.664 -3.590 1.00 90.81 282 PRO A O 1
ATOM 2214 N N . LEU A 1 283 ? 27.898 -6.917 -2.258 1.00 89.88 283 LEU A N 1
ATOM 2215 C CA . LEU A 1 283 ? 27.116 -6.739 -1.037 1.00 89.88 283 LEU A CA 1
ATOM 2216 C C . LEU A 1 283 ? 27.722 -5.652 -0.155 1.00 89.88 283 LEU A C 1
ATOM 2218 O O . LEU A 1 283 ? 28.900 -5.706 0.199 1.00 89.88 283 LEU A O 1
ATOM 2222 N N . LEU A 1 284 ? 26.886 -4.706 0.252 1.00 88.75 284 LEU A N 1
ATOM 2223 C CA . LEU A 1 284 ? 27.201 -3.687 1.239 1.00 88.75 284 LEU A CA 1
ATOM 2224 C C . LEU A 1 284 ? 26.433 -4.026 2.529 1.00 88.75 284 LEU A C 1
ATOM 2226 O O . LEU A 1 284 ? 25.212 -3.842 2.576 1.00 88.75 284 LEU A O 1
ATOM 2230 N N . PRO A 1 285 ? 27.091 -4.575 3.565 1.00 90.00 285 PRO A N 1
ATOM 2231 C CA . PRO A 1 285 ? 26.412 -4.960 4.799 1.00 90.00 285 PRO A CA 1
ATOM 2232 C C . PRO A 1 285 ? 25.863 -3.728 5.523 1.00 90.00 285 PRO A C 1
ATOM 2234 O O . PRO A 1 285 ? 26.514 -2.683 5.556 1.00 90.00 285 PRO A O 1
ATOM 2237 N N . LEU A 1 286 ? 24.675 -3.842 6.115 1.00 90.88 286 LEU A N 1
ATOM 2238 C CA . LEU A 1 286 ? 24.111 -2.840 7.021 1.00 90.88 286 LEU A CA 1
ATOM 2239 C C . LEU A 1 286 ? 24.306 -3.290 8.478 1.00 90.88 286 LEU A C 1
ATOM 2241 O O . LEU A 1 286 ? 24.673 -4.432 8.755 1.00 90.88 286 LEU A O 1
ATOM 2245 N N . LEU A 1 287 ? 24.108 -2.378 9.426 1.00 86.81 287 LEU A N 1
ATOM 2246 C CA . LEU A 1 287 ? 24.370 -2.620 10.842 1.00 86.81 287 LEU A CA 1
ATOM 2247 C C . LEU A 1 287 ? 23.227 -3.442 11.457 1.00 86.81 287 LEU A C 1
ATOM 2249 O O . LEU A 1 287 ? 22.092 -2.986 11.531 1.00 86.81 287 LEU A O 1
ATOM 2253 N N . HIS A 1 288 ? 23.526 -4.665 11.911 1.00 71.69 288 HIS A N 1
ATOM 2254 C CA . HIS A 1 288 ? 22.534 -5.584 12.503 1.00 71.69 288 HIS A CA 1
ATOM 2255 C C . HIS A 1 288 ? 21.960 -5.093 13.845 1.00 71.69 288 HIS A C 1
ATOM 2257 O O . HIS A 1 288 ? 20.880 -5.531 14.239 1.00 71.69 288 HIS A O 1
ATOM 2263 N N . SER A 1 289 ? 22.657 -4.165 14.510 1.00 63.62 289 SER A N 1
ATOM 2264 C CA . SER A 1 289 ? 22.237 -3.496 15.744 1.00 63.62 289 SER A CA 1
ATOM 2265 C C . SER A 1 289 ? 22.679 -2.028 15.721 1.00 63.62 289 SER A C 1
ATOM 2267 O O . SER A 1 289 ? 23.754 -1.735 15.188 1.00 63.62 289 SER A O 1
ATOM 2269 N N . PRO A 1 290 ? 21.937 -1.095 16.346 1.00 52.09 290 PRO A N 1
ATOM 2270 C CA . PRO A 1 290 ? 22.560 0.139 16.812 1.00 52.09 290 PRO A CA 1
ATOM 2271 C C . PRO A 1 290 ? 23.662 -0.223 17.832 1.00 52.09 290 PRO A C 1
ATOM 2273 O O . PRO A 1 290 ? 23.506 -1.213 18.553 1.00 52.09 290 PRO A O 1
ATOM 2276 N N . PRO A 1 291 ? 24.786 0.512 17.902 1.00 42.94 291 PRO A N 1
ATOM 2277 C CA . PRO A 1 291 ? 25.763 0.303 18.964 1.00 42.94 291 PRO A CA 1
ATOM 2278 C C . PRO A 1 291 ? 25.074 0.474 20.330 1.00 42.94 291 PRO A C 1
ATOM 2280 O O . PRO A 1 291 ? 24.541 1.538 20.635 1.00 42.94 291 PRO A O 1
ATOM 2283 N N . GLU A 1 292 ? 25.036 -0.603 21.117 1.00 45.72 292 GLU A N 1
ATOM 2284 C CA . GLU A 1 292 ? 24.564 -0.625 22.508 1.00 45.72 292 GLU A CA 1
ATOM 2285 C C . GLU A 1 292 ? 25.286 0.439 23.365 1.00 45.72 292 GLU A C 1
ATOM 2287 O O . GLU A 1 292 ? 26.459 0.731 23.100 1.00 45.72 292 GLU A O 1
ATOM 2292 N N . PRO A 1 293 ? 24.614 1.003 24.398 1.00 46.53 293 PRO A N 1
ATOM 2293 C CA . PRO A 1 293 ? 23.532 0.344 25.142 1.00 46.53 293 PRO A CA 1
ATOM 2294 C C . PRO A 1 293 ? 22.165 1.055 25.175 1.00 46.53 293 PRO A C 1
ATOM 2296 O O . PRO A 1 293 ? 21.322 0.692 25.992 1.00 46.53 293 PRO A O 1
ATOM 2299 N N . HIS A 1 294 ? 21.884 2.048 24.323 1.00 57.28 294 HIS A N 1
ATOM 2300 C CA . HIS A 1 294 ? 20.603 2.767 24.393 1.00 57.28 294 HIS A CA 1
ATOM 2301 C C . HIS A 1 294 ? 19.834 2.752 23.072 1.00 57.28 294 HIS A C 1
ATOM 2303 O O . HIS A 1 294 ? 20.339 3.171 22.033 1.00 57.28 294 HIS A O 1
ATOM 2309 N N . ASP A 1 295 ? 18.581 2.287 23.137 1.00 72.06 295 ASP A N 1
ATOM 2310 C CA . ASP A 1 295 ? 17.588 2.546 22.102 1.00 72.06 295 ASP A CA 1
ATOM 2311 C C . ASP A 1 295 ? 17.326 4.054 22.050 1.00 72.06 295 ASP A C 1
ATOM 2313 O O . ASP A 1 295 ? 16.535 4.604 22.806 1.00 72.06 295 ASP A O 1
ATOM 2317 N N . ASP A 1 296 ? 18.044 4.719 21.159 1.00 82.12 296 ASP A N 1
ATOM 2318 C CA . ASP A 1 296 ? 17.960 6.147 20.874 1.00 82.12 296 ASP A CA 1
ATOM 2319 C C . ASP A 1 296 ? 16.729 6.520 20.026 1.00 82.12 296 ASP A C 1
ATOM 2321 O O . ASP A 1 296 ? 16.631 7.633 19.512 1.00 82.12 296 ASP A O 1
ATOM 2325 N N . SER A 1 297 ? 15.803 5.580 19.803 1.00 90.00 297 SER A N 1
ATOM 2326 C CA . SER A 1 297 ? 14.535 5.855 19.132 1.00 90.00 297 SER A CA 1
ATOM 2327 C C . SER A 1 297 ? 13.639 6.729 20.011 1.00 90.00 297 SER A C 1
ATOM 2329 O O . SER A 1 297 ? 13.531 6.473 21.210 1.00 90.00 297 SER A O 1
ATOM 2331 N N . PRO A 1 298 ? 12.911 7.701 19.430 1.00 93.75 298 PRO A N 1
ATOM 2332 C CA . PRO A 1 298 ? 11.902 8.446 20.171 1.00 93.75 298 PRO A CA 1
ATOM 2333 C C . PRO A 1 298 ? 10.799 7.520 20.706 1.00 93.75 298 PRO A C 1
ATOM 2335 O O . PRO A 1 298 ? 10.573 6.424 20.171 1.00 93.75 298 PRO A O 1
ATOM 2338 N N . LEU A 1 299 ? 10.097 7.987 21.744 1.00 94.56 299 LEU A N 1
ATOM 2339 C CA . LEU A 1 299 ? 8.858 7.376 22.233 1.00 94.56 299 LEU A CA 1
ATOM 2340 C C . LEU A 1 299 ? 7.814 7.297 21.115 1.00 94.56 299 LEU A C 1
ATOM 2342 O O . LEU A 1 299 ? 7.743 8.170 20.253 1.00 94.56 299 LEU A O 1
ATOM 2346 N N . TYR A 1 300 ? 6.986 6.254 21.133 1.00 95.44 300 TYR A N 1
ATOM 2347 C CA . TYR A 1 300 ? 6.012 6.000 20.071 1.00 95.44 300 TYR A CA 1
ATOM 2348 C C . TYR A 1 300 ? 5.052 7.173 19.853 1.00 95.44 300 TYR A C 1
ATOM 2350 O O . TYR A 1 300 ? 4.876 7.632 18.731 1.00 95.44 300 TYR A O 1
ATOM 2358 N N . HIS A 1 301 ? 4.479 7.722 20.922 1.00 93.50 301 HIS A N 1
ATOM 2359 C CA . HIS A 1 301 ? 3.524 8.822 20.801 1.00 93.50 301 HIS A CA 1
ATOM 2360 C C . HIS A 1 301 ? 4.173 10.145 20.346 1.00 93.50 301 HIS A C 1
ATOM 2362 O O . HIS A 1 301 ? 3.474 11.030 19.855 1.00 93.50 301 HIS A O 1
ATOM 2368 N N . SER A 1 302 ? 5.494 10.320 20.496 1.00 93.00 302 SER A N 1
ATOM 2369 C CA . SER A 1 302 ? 6.136 11.611 20.219 1.00 93.00 302 SER A CA 1
ATOM 2370 C C . SER A 1 302 ? 6.333 11.884 18.728 1.00 93.00 302 SER A C 1
ATOM 2372 O O . SER A 1 302 ? 6.344 13.051 18.338 1.00 93.00 302 SER A O 1
ATOM 2374 N N . VAL A 1 303 ? 6.396 10.856 17.872 1.00 92.94 303 VAL A N 1
ATOM 2375 C CA . VAL A 1 303 ? 6.504 11.053 16.410 1.00 92.94 303 VAL A CA 1
ATOM 2376 C C . VAL A 1 303 ? 5.219 11.576 15.763 1.00 92.94 303 VAL A C 1
ATOM 2378 O O . VAL A 1 303 ? 5.258 12.063 14.638 1.00 92.94 303 VAL A O 1
ATOM 2381 N N . PHE A 1 304 ? 4.092 11.527 16.478 1.00 92.31 304 PHE A N 1
ATOM 2382 C CA . PHE A 1 304 ? 2.817 12.099 16.037 1.00 92.31 304 PHE A CA 1
ATOM 2383 C C . PHE A 1 304 ? 2.607 13.545 16.516 1.00 92.31 304 PHE A C 1
ATOM 2385 O O . PHE A 1 304 ? 1.592 14.163 16.192 1.00 92.31 304 PHE A O 1
ATOM 2392 N N . SER A 1 305 ? 3.548 14.088 17.295 1.00 87.94 305 SER A N 1
ATOM 2393 C CA . SER A 1 305 ? 3.514 15.465 17.797 1.00 87.94 305 SER A CA 1
ATOM 2394 C C . SER A 1 305 ? 3.936 16.481 16.728 1.00 87.94 305 SER A C 1
ATOM 2396 O O . SER A 1 305 ? 4.369 16.108 15.647 1.00 87.94 305 SER A O 1
ATOM 2398 N N . SER A 1 306 ? 3.844 17.782 17.018 1.00 76.50 306 SER A N 1
ATOM 2399 C CA . SER A 1 306 ? 4.067 18.871 16.049 1.00 76.50 306 SER A CA 1
ATOM 2400 C C . SER A 1 306 ? 5.496 19.015 15.499 1.00 76.50 306 SER A C 1
ATOM 2402 O O . SER A 1 306 ? 5.718 19.869 14.644 1.00 76.50 306 SER A O 1
ATOM 2404 N N . SER A 1 307 ? 6.474 18.244 15.979 1.00 83.44 307 SER A N 1
ATOM 2405 C CA . SER A 1 307 ? 7.853 18.299 15.481 1.00 83.44 307 SER A CA 1
ATOM 2406 C C . SER A 1 307 ? 8.521 16.930 15.507 1.00 83.44 307 SER A C 1
ATOM 2408 O O . SER A 1 307 ? 8.460 16.229 16.517 1.00 83.44 307 SER A O 1
ATOM 2410 N N . LEU A 1 308 ? 9.226 16.600 14.427 1.00 90.12 308 LEU A N 1
ATOM 2411 C CA . LEU A 1 308 ? 10.117 15.444 14.362 1.00 90.12 308 LEU A CA 1
ATOM 2412 C C . LEU A 1 308 ? 11.460 15.741 15.062 1.00 90.12 308 LEU A C 1
ATOM 2414 O O . LEU A 1 308 ? 11.812 16.915 15.229 1.00 90.12 308 LEU A O 1
ATOM 2418 N N . PRO A 1 309 ? 12.226 14.711 15.479 1.00 92.50 309 PRO A N 1
ATOM 2419 C CA . PRO A 1 309 ? 13.581 14.910 15.988 1.00 92.50 309 PRO A CA 1
ATOM 2420 C C . PRO A 1 309 ? 14.476 15.627 14.957 1.00 92.50 309 PRO A C 1
ATOM 2422 O O . PRO A 1 309 ? 14.164 15.626 13.764 1.00 92.50 309 PRO A O 1
ATOM 2425 N N . PRO A 1 310 ? 15.605 16.228 15.384 1.00 93.44 310 PRO A N 1
ATOM 2426 C CA . PRO A 1 310 ? 16.547 16.857 14.464 1.00 93.44 310 PRO A CA 1
ATOM 2427 C C . PRO A 1 310 ? 16.972 15.896 13.337 1.00 93.44 310 PRO A C 1
ATOM 2429 O O . PRO A 1 310 ? 17.359 14.762 13.641 1.00 93.44 310 PRO A O 1
ATOM 2432 N N . PRO A 1 311 ? 16.935 16.325 12.059 1.00 94.44 311 PRO A N 1
ATOM 2433 C CA . PRO A 1 311 ? 17.269 15.455 10.939 1.00 94.44 311 PRO A CA 1
ATOM 2434 C C . PRO A 1 311 ? 18.697 14.922 11.020 1.00 94.44 311 PRO A C 1
ATOM 2436 O O . PRO A 1 311 ? 19.666 15.685 11.046 1.00 94.44 311 PRO A O 1
ATOM 2439 N N . GLN A 1 312 ? 18.831 13.600 11.005 1.00 92.62 312 GLN A N 1
ATOM 2440 C CA . GLN A 1 312 ? 20.125 12.933 10.909 1.00 92.62 312 GLN A CA 1
ATOM 2441 C C . GLN A 1 312 ? 20.705 13.096 9.492 1.00 92.62 312 GLN A C 1
ATOM 2443 O O . GLN A 1 312 ? 19.950 13.165 8.519 1.00 92.62 312 GLN A O 1
ATOM 2448 N N . PRO A 1 313 ? 22.037 13.138 9.313 1.00 91.00 313 PRO A N 1
ATOM 2449 C CA . PRO A 1 313 ? 22.626 13.128 7.978 1.00 91.00 313 PRO A CA 1
ATOM 2450 C C . PRO A 1 313 ? 22.374 11.784 7.283 1.00 91.00 313 PRO A C 1
ATOM 2452 O O . PRO A 1 313 ? 22.319 10.739 7.939 1.00 91.00 313 PRO A O 1
ATOM 2455 N N . PHE A 1 314 ? 22.289 11.783 5.950 1.00 89.00 314 PHE A N 1
ATOM 2456 C CA . PHE A 1 314 ? 22.325 10.539 5.180 1.00 89.00 314 PHE A CA 1
ATOM 2457 C C . PHE A 1 314 ? 23.704 9.895 5.313 1.00 89.00 314 PHE A C 1
ATOM 2459 O O . PHE A 1 314 ? 24.713 10.430 4.854 1.00 89.00 314 PHE A O 1
ATOM 2466 N N . SER A 1 315 ? 23.736 8.752 5.984 1.00 87.81 315 SER A N 1
ATOM 2467 C CA . SER A 1 315 ? 24.934 7.986 6.282 1.00 87.81 315 SER A CA 1
ATOM 2468 C C . SER A 1 315 ? 24.616 6.502 6.231 1.00 87.81 315 SER A C 1
ATOM 2470 O O . SER A 1 315 ? 23.455 6.093 6.219 1.00 87.81 315 SER A O 1
ATOM 2472 N N . HIS A 1 316 ? 25.659 5.676 6.241 1.00 85.81 316 HIS A N 1
ATOM 2473 C CA . HIS A 1 316 ? 25.495 4.229 6.340 1.00 85.81 316 HIS A CA 1
ATOM 2474 C C . HIS A 1 316 ? 24.660 3.824 7.566 1.00 85.81 316 HIS A C 1
ATOM 2476 O O . HIS A 1 316 ? 23.746 3.012 7.441 1.00 85.81 316 HIS A O 1
ATOM 2482 N N . ALA A 1 317 ? 24.906 4.451 8.720 1.00 88.31 317 ALA A N 1
ATOM 2483 C CA . ALA A 1 317 ? 24.186 4.162 9.956 1.00 88.31 317 ALA A CA 1
ATOM 2484 C C . ALA A 1 317 ? 22.707 4.582 9.899 1.00 88.31 317 ALA A C 1
ATOM 2486 O O . ALA A 1 317 ? 21.834 3.813 10.304 1.00 88.31 317 ALA A O 1
ATOM 2487 N N . SER A 1 318 ? 22.401 5.775 9.375 1.00 92.06 318 SER A N 1
ATOM 2488 C CA . SER A 1 318 ? 21.016 6.259 9.300 1.00 92.06 318 SER A CA 1
ATOM 2489 C C . SER A 1 318 ? 20.202 5.524 8.229 1.00 92.06 318 SER A C 1
ATOM 2491 O O . SER A 1 318 ? 19.053 5.174 8.480 1.00 92.06 318 SER A O 1
ATOM 2493 N N . ILE A 1 319 ? 20.806 5.176 7.086 1.00 93.38 319 ILE A N 1
ATOM 2494 C CA . ILE A 1 319 ? 20.180 4.323 6.058 1.00 93.38 319 ILE A CA 1
ATOM 2495 C C . ILE A 1 319 ? 19.951 2.902 6.584 1.00 93.38 319 ILE A C 1
ATOM 2497 O O . ILE A 1 319 ? 18.876 2.336 6.385 1.00 93.38 319 ILE A O 1
ATOM 2501 N N . SER A 1 320 ? 20.934 2.326 7.284 1.00 93.62 320 SER A N 1
ATOM 2502 C CA . SER A 1 320 ? 20.782 1.023 7.935 1.00 93.62 320 SER A CA 1
ATOM 2503 C C . SER A 1 320 ? 19.599 1.034 8.894 1.00 93.62 320 SER A C 1
ATOM 2505 O O . SER A 1 320 ? 18.746 0.156 8.804 1.00 93.62 320 SER A O 1
ATOM 2507 N N . ARG A 1 321 ? 19.489 2.062 9.741 1.00 94.00 321 ARG A N 1
ATOM 2508 C CA . ARG A 1 321 ? 18.377 2.216 10.682 1.00 94.00 321 ARG A CA 1
ATOM 2509 C C . ARG A 1 321 ? 17.025 2.390 9.995 1.00 94.00 321 ARG A C 1
ATOM 2511 O O . ARG A 1 321 ? 16.071 1.744 10.420 1.00 94.00 321 ARG A O 1
ATOM 2518 N N . LEU A 1 322 ? 16.954 3.197 8.934 1.00 96.62 322 LEU A N 1
ATOM 2519 C CA . LEU A 1 322 ? 15.741 3.353 8.129 1.00 96.62 322 LEU A CA 1
ATOM 2520 C C . LEU A 1 322 ? 15.228 1.983 7.672 1.00 96.62 322 LEU A C 1
ATOM 2522 O O . LEU A 1 322 ? 14.077 1.632 7.900 1.00 96.62 322 LEU A O 1
ATOM 2526 N N . LEU A 1 323 ? 16.092 1.173 7.060 1.00 97.50 323 LEU A N 1
ATOM 2527 C CA . LEU A 1 323 ? 15.718 -0.147 6.544 1.00 97.50 323 LEU A CA 1
ATOM 2528 C C . LEU A 1 323 ? 15.474 -1.163 7.673 1.00 97.50 323 LEU A C 1
ATOM 2530 O O . LEU A 1 323 ? 14.602 -2.029 7.560 1.00 97.50 323 LEU A O 1
ATOM 2534 N N . TYR A 1 324 ? 16.207 -1.044 8.782 1.00 95.50 324 TYR A N 1
ATOM 2535 C CA . TYR A 1 324 ? 16.072 -1.899 9.960 1.00 95.50 324 TYR A CA 1
ATOM 2536 C C . TYR A 1 324 ? 14.712 -1.729 10.642 1.00 95.50 324 TYR A C 1
ATOM 2538 O O . TYR A 1 324 ? 14.058 -2.722 10.962 1.00 95.50 324 TYR A O 1
ATOM 2546 N N . ASP A 1 325 ? 14.253 -0.493 10.808 1.00 95.94 325 ASP A N 1
ATOM 2547 C CA . ASP A 1 325 ? 13.009 -0.176 11.510 1.00 95.94 325 ASP A CA 1
ATOM 2548 C C . ASP A 1 325 ? 11.784 -0.112 10.567 1.00 95.94 325 ASP A C 1
ATOM 2550 O O . ASP A 1 325 ? 10.686 0.186 11.031 1.00 95.94 325 ASP A O 1
ATOM 2554 N N . SER A 1 326 ? 11.936 -0.437 9.271 1.00 97.38 326 SER A N 1
ATOM 2555 C CA . SER A 1 326 ? 10.828 -0.456 8.291 1.00 97.38 326 SER A CA 1
ATOM 2556 C C . SER A 1 326 ? 10.635 -1.778 7.534 1.00 97.38 326 SER A C 1
ATOM 2558 O O . SER A 1 326 ? 9.503 -2.247 7.427 1.00 97.38 326 SER A O 1
ATOM 2560 N N . LEU A 1 327 ? 11.706 -2.392 7.013 1.00 97.56 327 LEU A N 1
ATOM 2561 C CA . LEU A 1 327 ? 11.620 -3.462 5.998 1.00 97.56 327 LEU A CA 1
ATOM 2562 C C . LEU A 1 327 ? 12.410 -4.731 6.359 1.00 97.56 327 LEU A C 1
ATOM 2564 O O . LEU A 1 327 ? 12.326 -5.747 5.667 1.00 97.56 327 LEU A O 1
ATOM 2568 N N . SER A 1 328 ? 13.218 -4.683 7.420 1.00 96.56 328 SER A N 1
ATOM 2569 C CA . SER A 1 328 ? 14.047 -5.809 7.861 1.00 96.56 328 SER A CA 1
ATOM 2570 C C . SER A 1 328 ? 13.249 -6.971 8.446 1.00 96.56 328 SER A C 1
ATOM 2572 O O . SER A 1 328 ? 12.044 -6.879 8.713 1.00 96.56 328 SER A O 1
ATOM 2574 N N . LEU A 1 329 ? 13.955 -8.076 8.692 1.00 96.12 329 LEU A N 1
ATOM 2575 C CA . LEU A 1 329 ? 13.439 -9.141 9.532 1.00 96.12 329 LEU A CA 1
ATOM 2576 C C . LEU A 1 329 ? 13.277 -8.635 10.971 1.00 96.12 329 LEU A C 1
ATOM 2578 O O . LEU A 1 329 ? 14.150 -7.977 11.546 1.00 96.12 329 LEU A O 1
ATOM 2582 N N . SER A 1 330 ? 12.146 -8.978 11.575 1.00 94.19 330 SER A N 1
ATOM 2583 C CA . SER A 1 330 ? 11.819 -8.636 12.958 1.00 94.19 330 SER A CA 1
ATOM 2584 C C . SER A 1 330 ? 12.006 -9.818 13.911 1.00 94.19 330 SER A C 1
ATOM 2586 O O . SER A 1 330 ? 12.276 -9.616 15.094 1.00 94.19 330 SER A O 1
ATOM 2588 N N . ALA A 1 331 ? 11.874 -11.048 13.412 1.00 93.50 331 ALA A N 1
ATOM 2589 C CA . ALA A 1 331 ? 12.185 -12.294 14.109 1.00 93.50 331 ALA A CA 1
ATOM 2590 C C . ALA A 1 331 ? 12.141 -13.473 13.129 1.00 93.50 331 ALA A C 1
ATOM 2592 O O . ALA A 1 331 ? 11.593 -13.356 12.036 1.00 93.50 331 ALA A O 1
ATOM 2593 N N . TRP A 1 332 ? 12.610 -14.633 13.575 1.00 93.88 332 TRP A N 1
ATOM 2594 C CA . TRP A 1 332 ? 12.239 -15.919 12.985 1.00 93.88 332 TRP A CA 1
ATOM 2595 C C . TRP A 1 332 ? 11.314 -16.679 13.933 1.00 93.88 332 TRP A C 1
ATOM 2597 O O . TRP A 1 332 ? 11.369 -16.507 15.155 1.00 93.88 332 TRP A O 1
ATOM 2607 N N . LYS A 1 333 ? 10.440 -17.508 13.372 1.00 92.69 333 LYS A N 1
ATOM 2608 C CA . LYS A 1 333 ? 9.559 -18.415 14.105 1.00 92.69 333 LYS A CA 1
ATOM 2609 C C . LYS A 1 333 ? 9.858 -19.842 13.699 1.00 92.69 333 LYS A C 1
ATOM 2611 O O . LYS A 1 333 ? 10.147 -20.092 12.534 1.00 92.69 333 LYS A O 1
ATOM 2616 N N . SER A 1 334 ? 9.796 -20.757 14.658 1.00 90.75 334 SER A N 1
ATOM 2617 C CA . SER A 1 334 ? 10.038 -22.172 14.406 1.00 90.75 334 SER A CA 1
ATOM 2618 C C . SER A 1 334 ? 9.080 -23.043 15.212 1.00 90.75 334 SER A C 1
ATOM 2620 O O . SER A 1 334 ? 8.804 -22.763 16.382 1.00 90.75 334 SER A O 1
ATOM 2622 N N . THR A 1 335 ? 8.555 -24.090 14.581 1.00 89.38 335 THR A N 1
ATOM 2623 C CA . THR A 1 335 ? 7.789 -25.146 15.248 1.00 89.38 335 THR A CA 1
ATOM 2624 C C . THR A 1 335 ? 7.985 -26.471 14.516 1.00 89.38 335 THR A C 1
ATOM 2626 O O . THR A 1 335 ? 7.857 -26.545 13.293 1.00 89.38 335 THR A O 1
ATOM 2629 N N . GLY A 1 336 ? 8.334 -27.527 15.257 1.00 86.06 336 GLY A N 1
ATOM 2630 C CA . GLY A 1 336 ? 8.672 -28.824 14.670 1.00 86.06 336 GLY A CA 1
ATOM 2631 C C . GLY A 1 336 ? 9.808 -28.711 13.646 1.00 86.06 336 GLY A C 1
ATOM 2632 O O . GLY A 1 336 ? 10.933 -28.382 14.007 1.00 86.06 336 GLY A O 1
ATOM 2633 N N . LEU A 1 337 ? 9.497 -28.989 12.376 1.00 82.44 337 LEU A N 1
ATOM 2634 C CA . LEU A 1 337 ? 10.437 -28.938 11.247 1.00 82.44 337 LEU A CA 1
ATOM 2635 C C . LEU A 1 337 ? 10.301 -27.667 10.387 1.00 82.44 337 LEU A C 1
ATOM 2637 O O . LEU A 1 337 ? 11.026 -27.521 9.409 1.00 82.44 337 LEU A O 1
ATOM 2641 N N . SER A 1 338 ? 9.379 -26.758 10.715 1.00 86.25 338 SER A N 1
ATOM 2642 C CA . SER A 1 338 ? 9.106 -25.561 9.913 1.00 86.25 338 SER A CA 1
ATOM 2643 C C . SER A 1 338 ? 9.689 -24.318 10.570 1.00 86.25 338 SER A C 1
ATOM 2645 O O . SER A 1 338 ? 9.462 -24.071 11.755 1.00 86.25 338 SER A O 1
ATOM 2647 N N . THR A 1 339 ? 10.398 -23.508 9.786 1.00 90.31 339 THR A N 1
ATOM 2648 C CA . THR A 1 339 ? 10.950 -22.219 10.215 1.00 90.31 339 THR A CA 1
ATOM 2649 C C . THR A 1 339 ? 10.583 -21.151 9.194 1.00 90.31 339 THR A C 1
ATOM 2651 O O . THR A 1 339 ? 10.678 -21.391 7.998 1.00 90.31 339 THR A O 1
ATOM 2654 N N . TRP A 1 340 ? 10.142 -19.978 9.644 1.00 92.38 340 TRP A N 1
ATOM 2655 C CA . TRP A 1 340 ? 9.784 -18.871 8.756 1.00 92.38 340 TRP A CA 1
ATOM 2656 C C . TRP A 1 340 ? 10.213 -17.528 9.339 1.00 92.38 340 TRP A C 1
ATOM 2658 O O . TRP A 1 340 ? 10.217 -17.320 10.555 1.00 92.38 340 TRP A O 1
ATOM 2668 N N . SER A 1 341 ? 10.595 -16.604 8.462 1.00 93.94 341 SER A N 1
ATOM 2669 C CA . SER A 1 341 ? 10.979 -15.246 8.839 1.00 93.94 341 SER A CA 1
ATOM 2670 C C . SER A 1 341 ? 9.756 -14.352 8.967 1.00 93.94 341 SER A C 1
ATOM 2672 O O . SER A 1 341 ? 8.849 -14.448 8.149 1.00 93.94 341 SER A O 1
ATOM 2674 N N . LEU A 1 342 ? 9.771 -13.423 9.913 1.00 95.12 342 LEU A N 1
ATOM 2675 C CA . LEU A 1 342 ? 8.818 -12.321 10.002 1.00 95.12 342 LEU A CA 1
ATOM 2676 C C . LEU A 1 342 ? 9.528 -11.010 9.671 1.00 95.12 342 LEU A C 1
ATOM 2678 O O . LEU A 1 342 ? 10.686 -10.827 10.048 1.00 95.12 342 LEU A O 1
ATOM 2682 N N . ARG A 1 343 ? 8.821 -10.073 9.036 1.00 96.25 343 ARG A N 1
ATOM 2683 C CA . ARG A 1 343 ? 9.315 -8.715 8.752 1.00 96.25 343 ARG A CA 1
ATOM 2684 C C . ARG A 1 343 ? 8.690 -7.671 9.672 1.00 96.25 343 ARG A C 1
ATOM 2686 O O . ARG A 1 343 ? 7.782 -7.973 10.454 1.00 96.25 343 ARG A O 1
ATOM 2693 N N . VAL A 1 344 ? 9.240 -6.461 9.649 1.00 95.88 344 VAL A N 1
ATOM 2694 C CA . VAL A 1 344 ? 8.696 -5.306 10.380 1.00 95.88 344 VAL A CA 1
ATOM 2695 C C . VAL A 1 344 ? 7.314 -4.917 9.846 1.00 95.88 344 VAL A C 1
ATOM 2697 O O . VAL A 1 344 ? 6.375 -4.758 10.631 1.00 95.88 344 VAL A O 1
ATOM 2700 N N . ASN A 1 345 ? 7.146 -4.854 8.527 1.00 94.69 345 ASN A N 1
ATOM 2701 C CA . ASN A 1 345 ? 5.841 -4.760 7.884 1.00 94.69 345 ASN A CA 1
ATOM 2702 C C . ASN A 1 345 ? 5.193 -6.159 7.754 1.00 94.69 345 ASN A C 1
ATOM 2704 O O . ASN A 1 345 ? 5.876 -7.135 7.429 1.00 94.69 345 ASN A O 1
ATOM 2708 N N . PRO A 1 346 ? 3.891 -6.301 8.069 1.00 96.06 346 PRO A N 1
ATOM 2709 C CA . PRO A 1 346 ? 3.159 -7.549 7.878 1.00 96.06 346 PRO A CA 1
ATOM 2710 C C . PRO A 1 346 ? 3.029 -7.882 6.389 1.00 96.06 346 PRO A C 1
ATOM 2712 O O . PRO A 1 346 ? 3.169 -7.016 5.529 1.00 96.06 346 PRO A O 1
ATOM 2715 N N . SER A 1 347 ? 2.748 -9.151 6.111 1.00 97.12 347 SER A N 1
ATOM 2716 C CA . SER A 1 347 ? 2.473 -9.626 4.764 1.00 97.12 347 SER A CA 1
ATOM 2717 C C . SER A 1 347 ? 1.457 -10.752 4.791 1.00 97.12 347 SER A C 1
ATOM 2719 O O . SER A 1 347 ? 1.459 -11.596 5.700 1.00 97.12 347 SER A O 1
ATOM 2721 N N . SER A 1 348 ? 0.595 -10.762 3.786 1.00 93.19 348 SER A N 1
ATOM 2722 C CA . SER A 1 348 ? -0.462 -11.750 3.640 1.00 93.19 348 SER A CA 1
ATOM 2723 C C . SER A 1 348 ? 0.123 -13.154 3.509 1.00 93.19 348 SER A C 1
ATOM 2725 O O . SER A 1 348 ? 0.952 -13.463 2.663 1.00 93.19 348 SER A O 1
ATOM 2727 N N . GLY A 1 349 ? -0.234 -14.030 4.451 1.00 92.94 349 GLY A N 1
ATOM 2728 C CA . GLY A 1 349 ? 0.313 -15.386 4.486 1.00 92.94 349 GLY A CA 1
ATOM 2729 C C . GLY A 1 349 ? 1.826 -15.472 4.701 1.00 92.94 349 GLY A C 1
ATOM 2730 O O . GLY A 1 349 ? 2.362 -16.564 4.532 1.00 92.94 349 GLY A O 1
ATOM 2731 N N . ASN A 1 350 ? 2.476 -14.371 5.100 1.00 95.12 350 ASN A N 1
ATOM 2732 C CA . ASN A 1 350 ? 3.922 -14.262 5.272 1.00 95.12 350 ASN A CA 1
ATOM 2733 C C . ASN A 1 350 ? 4.712 -14.551 3.976 1.00 95.12 350 ASN A C 1
ATOM 2735 O O . ASN A 1 350 ? 5.723 -15.255 4.006 1.00 95.12 350 ASN A O 1
ATOM 2739 N N . LEU A 1 351 ? 4.217 -14.047 2.836 1.00 96.94 351 LEU A N 1
ATOM 2740 C CA . LEU A 1 351 ? 4.767 -14.317 1.498 1.00 96.94 351 LEU A CA 1
ATOM 2741 C C . LEU A 1 351 ? 5.686 -13.205 0.981 1.00 96.94 351 LEU A C 1
ATOM 2743 O O . LEU A 1 351 ? 6.536 -13.468 0.138 1.00 96.94 351 LEU A O 1
ATOM 2747 N N . HIS A 1 352 ? 5.566 -11.999 1.530 1.00 97.56 352 HIS A N 1
ATOM 2748 C CA . HIS A 1 352 ? 6.422 -10.836 1.301 1.00 97.56 352 HIS A CA 1
ATOM 2749 C C . HIS A 1 352 ? 6.615 -10.485 -0.186 1.00 97.56 352 HIS A C 1
ATOM 2751 O O . HIS A 1 352 ? 7.741 -10.542 -0.675 1.00 97.56 352 HIS A O 1
ATOM 2757 N N . PRO A 1 353 ? 5.560 -10.116 -0.933 1.00 98.19 353 PRO A N 1
ATOM 2758 C CA . PRO A 1 353 ? 5.658 -9.764 -2.350 1.00 98.19 353 PRO A CA 1
ATOM 2759 C C . PRO A 1 353 ? 6.468 -8.488 -2.597 1.00 98.19 353 PRO A C 1
ATOM 2761 O O . PRO A 1 353 ? 7.081 -8.377 -3.653 1.00 98.19 353 PRO A O 1
ATOM 2764 N N . THR A 1 354 ? 6.477 -7.551 -1.646 1.00 98.38 354 THR A N 1
ATOM 2765 C CA . THR A 1 354 ? 7.124 -6.242 -1.783 1.00 98.38 354 THR A CA 1
ATOM 2766 C C . THR A 1 354 ? 8.643 -6.333 -1.611 1.00 98.38 354 THR A C 1
ATOM 2768 O O . THR A 1 354 ? 9.145 -6.732 -0.555 1.00 98.38 354 THR A O 1
ATOM 2771 N N . GLU A 1 355 ? 9.360 -5.906 -2.643 1.00 98.38 355 GLU A N 1
ATOM 2772 C CA . GLU A 1 355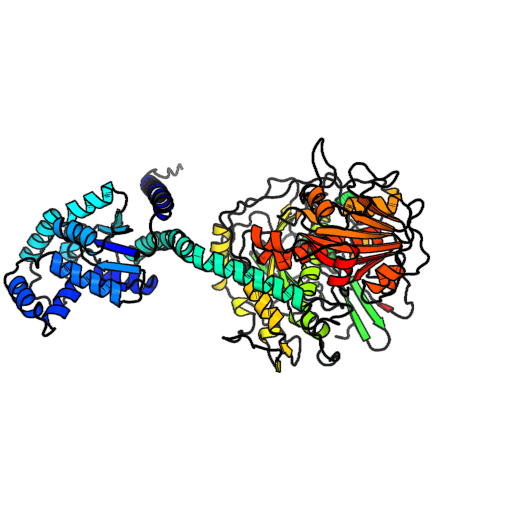 ? 10.799 -5.665 -2.690 1.00 98.38 355 GLU A CA 1
ATOM 2773 C C . GLU A 1 355 ? 11.103 -4.169 -2.620 1.00 98.38 355 GLU A C 1
ATOM 2775 O O . GLU A 1 355 ? 10.262 -3.326 -2.940 1.00 98.38 355 GLU A O 1
ATOM 2780 N N . SER A 1 356 ? 12.326 -3.828 -2.212 1.00 98.06 356 SER A N 1
ATOM 2781 C CA . SER A 1 356 ? 12.736 -2.434 -2.031 1.00 98.06 356 SER A CA 1
ATOM 2782 C C . SER A 1 356 ? 14.111 -2.140 -2.605 1.00 98.06 356 SER A C 1
ATOM 2784 O O . SER A 1 356 ? 15.051 -2.918 -2.433 1.00 98.06 356 SER A O 1
ATOM 2786 N N . HIS A 1 357 ? 14.225 -0.986 -3.252 1.00 97.75 357 HIS A N 1
ATOM 2787 C CA . HIS A 1 357 ? 15.428 -0.524 -3.923 1.00 97.75 357 HIS A CA 1
ATOM 2788 C C . HIS A 1 357 ? 15.781 0.875 -3.438 1.00 97.75 357 HIS A C 1
ATOM 2790 O O . HIS A 1 357 ? 14.924 1.748 -3.317 1.00 97.75 357 HIS A O 1
ATOM 2796 N N . LEU A 1 358 ? 17.058 1.076 -3.157 1.00 96.12 358 LEU A N 1
ATOM 2797 C CA . LEU A 1 358 ? 17.614 2.295 -2.614 1.00 96.12 358 LEU A CA 1
ATOM 2798 C C . LEU A 1 358 ? 18.450 2.994 -3.675 1.00 96.12 358 LEU A C 1
ATOM 2800 O O . LEU A 1 358 ? 19.444 2.441 -4.140 1.00 96.12 358 LEU A O 1
ATOM 2804 N N . LEU A 1 359 ? 18.094 4.229 -3.992 1.00 92.56 359 LEU A N 1
ATOM 2805 C CA . LEU A 1 359 ? 18.937 5.138 -4.749 1.00 92.56 359 LEU A CA 1
ATOM 2806 C C . LEU A 1 359 ? 19.502 6.179 -3.787 1.00 92.56 359 LEU A C 1
ATOM 2808 O O . LEU A 1 359 ? 18.790 7.070 -3.318 1.00 92.56 359 LEU A O 1
ATOM 2812 N N . SER A 1 360 ? 20.789 6.042 -3.489 1.00 88.94 360 SER A N 1
ATOM 2813 C CA . SER A 1 360 ? 21.485 6.877 -2.518 1.00 88.94 360 SER A CA 1
ATOM 2814 C C . SER A 1 360 ? 22.454 7.838 -3.211 1.00 88.94 360 SER A C 1
ATOM 2816 O O . SER A 1 360 ? 23.149 7.426 -4.148 1.00 88.94 360 SER A O 1
ATOM 2818 N N . PRO A 1 361 ? 22.580 9.090 -2.728 1.00 82.88 361 PRO A N 1
ATOM 2819 C CA . PRO A 1 361 ? 23.731 9.929 -3.052 1.00 82.88 361 PRO A CA 1
ATOM 2820 C C . PRO A 1 361 ? 25.036 9.305 -2.508 1.00 82.88 361 PRO A C 1
ATOM 2822 O O . PRO A 1 361 ? 24.975 8.352 -1.717 1.00 82.88 361 PRO A O 1
ATOM 2825 N N . PRO A 1 362 ? 26.218 9.838 -2.885 1.00 79.19 362 PRO A N 1
ATOM 2826 C CA . PRO A 1 362 ? 27.487 9.400 -2.316 1.00 79.19 362 PRO A CA 1
ATOM 2827 C C . PRO A 1 362 ? 27.467 9.547 -0.794 1.00 79.19 362 PRO A C 1
ATOM 2829 O O . PRO A 1 362 ? 27.054 10.588 -0.272 1.00 79.19 362 PRO A O 1
ATOM 2832 N N . LEU A 1 363 ? 27.928 8.522 -0.079 1.00 76.00 363 LEU A N 1
ATOM 2833 C CA . LEU A 1 363 ? 27.964 8.540 1.383 1.00 76.00 363 LEU A CA 1
ATOM 2834 C C . LEU A 1 363 ? 29.341 9.015 1.885 1.00 76.00 363 LEU A C 1
ATOM 2836 O O . LEU A 1 363 ? 30.360 8.619 1.316 1.00 76.00 363 LEU A O 1
ATOM 2840 N N . PRO A 1 364 ? 29.418 9.847 2.945 1.00 67.56 364 PRO A N 1
ATOM 2841 C CA . PRO A 1 364 ? 30.693 10.357 3.451 1.00 67.56 364 PRO A CA 1
ATOM 2842 C C . PRO A 1 364 ? 31.663 9.243 3.883 1.00 67.56 364 PRO A C 1
ATOM 2844 O O . PRO A 1 364 ? 31.316 8.382 4.691 1.00 67.56 364 PRO A O 1
ATOM 2847 N N . LEU A 1 365 ? 32.914 9.305 3.405 1.00 59.44 365 LEU A N 1
ATOM 2848 C CA . LEU A 1 365 ? 33.979 8.346 3.750 1.00 59.44 365 LEU A CA 1
ATOM 2849 C C . LEU A 1 365 ? 34.348 8.365 5.248 1.00 59.44 365 LEU A C 1
ATOM 2851 O O . LEU A 1 365 ? 34.755 7.349 5.800 1.00 59.44 365 LEU A O 1
ATOM 2855 N N . SER A 1 366 ? 34.184 9.508 5.923 1.00 52.47 366 SER A N 1
ATOM 2856 C CA . SER A 1 366 ? 34.567 9.727 7.329 1.00 52.47 366 SER A CA 1
ATOM 2857 C C . SER A 1 366 ? 33.695 9.000 8.361 1.00 52.47 366 SER A C 1
ATOM 2859 O O . SER A 1 366 ? 33.974 9.082 9.554 1.00 52.47 366 SER A O 1
ATOM 2861 N N . GLN A 1 367 ? 32.645 8.303 7.922 1.00 51.94 367 GLN A N 1
ATOM 2862 C CA . GLN A 1 367 ? 31.720 7.551 8.778 1.00 51.94 367 GLN A CA 1
ATOM 2863 C C . GLN A 1 367 ? 31.747 6.040 8.485 1.00 51.94 367 GLN A C 1
ATOM 2865 O O . GLN A 1 367 ? 30.822 5.319 8.855 1.00 51.94 367 GLN A O 1
ATOM 2870 N N . GLN A 1 368 ? 32.795 5.559 7.809 1.00 53.50 368 GLN A N 1
ATOM 2871 C CA . GLN A 1 368 ? 32.985 4.145 7.485 1.00 53.50 368 GLN A CA 1
ATOM 2872 C C . GLN A 1 368 ? 33.770 3.417 8.585 1.00 53.50 368 GLN A C 1
ATOM 2874 O O . GLN A 1 368 ? 34.728 3.947 9.147 1.00 53.50 368 GLN A O 1
ATOM 2879 N N . GLN A 1 369 ? 33.387 2.171 8.869 1.00 51.19 369 GLN A N 1
ATOM 2880 C CA . GLN A 1 369 ? 34.206 1.250 9.660 1.00 51.19 369 GLN A CA 1
ATOM 2881 C C . GLN A 1 369 ? 35.483 0.899 8.863 1.00 51.19 369 GLN A C 1
ATOM 2883 O O . GLN A 1 369 ? 35.361 0.562 7.684 1.00 51.19 369 GLN A O 1
ATOM 2888 N N . PRO A 1 370 ? 36.690 0.907 9.468 1.00 48.56 370 PRO A N 1
ATOM 2889 C CA . PRO A 1 370 ? 37.965 0.685 8.764 1.00 48.56 370 PRO A CA 1
ATOM 2890 C C . PRO A 1 370 ? 38.075 -0.640 7.990 1.00 48.56 370 PRO A C 1
ATOM 2892 O O . PRO A 1 370 ? 38.912 -0.768 7.102 1.00 48.56 370 PRO A O 1
ATOM 2895 N N . SER A 1 371 ? 37.257 -1.635 8.344 1.00 46.28 371 SER A N 1
ATOM 2896 C CA . SER A 1 371 ? 37.213 -2.976 7.747 1.00 46.28 371 SER A CA 1
ATOM 2897 C C . SER A 1 371 ? 36.122 -3.159 6.683 1.00 46.28 371 SER A C 1
ATOM 2899 O O . SER A 1 371 ? 35.997 -4.247 6.123 1.00 46.28 371 SER A O 1
ATOM 2901 N N . SER A 1 372 ? 35.310 -2.133 6.411 1.00 47.12 372 SER A N 1
ATOM 2902 C CA . SER A 1 372 ? 34.257 -2.203 5.393 1.00 47.12 372 SER A CA 1
ATOM 2903 C C . SER A 1 372 ? 34.830 -1.935 3.998 1.00 47.12 372 SER A C 1
ATOM 2905 O O . SER A 1 372 ? 35.717 -1.089 3.869 1.00 47.12 372 SER A O 1
ATOM 2907 N N . PRO A 1 373 ? 34.340 -2.607 2.935 1.00 51.31 373 PRO A N 1
ATOM 2908 C CA . PRO A 1 373 ? 34.671 -2.204 1.571 1.00 51.31 373 PRO A CA 1
ATOM 2909 C C . PRO A 1 373 ? 34.303 -0.722 1.386 1.00 51.31 373 PRO A C 1
ATOM 2911 O O . PRO A 1 373 ? 33.296 -0.289 1.957 1.00 51.31 373 PRO A O 1
ATOM 2914 N N . PRO A 1 374 ? 35.097 0.067 0.633 1.00 53.50 374 PRO A N 1
ATOM 2915 C CA . PRO A 1 374 ? 34.838 1.491 0.467 1.00 53.50 374 PRO A CA 1
ATOM 2916 C C . PRO A 1 374 ? 33.419 1.676 -0.071 1.00 53.50 374 PRO A C 1
ATOM 2918 O O . PRO A 1 374 ? 33.111 1.269 -1.193 1.00 53.50 374 PRO A O 1
ATOM 2921 N N . PHE A 1 375 ? 32.539 2.250 0.754 1.00 58.28 375 PHE A N 1
ATOM 2922 C CA . PHE A 1 375 ? 31.199 2.616 0.308 1.00 58.28 375 PHE A CA 1
ATOM 2923 C C . PHE A 1 375 ? 31.337 3.614 -0.843 1.00 58.28 375 PHE A C 1
ATOM 2925 O O . PHE A 1 375 ? 32.242 4.452 -0.838 1.00 58.28 375 PHE A O 1
ATOM 2932 N N . SER A 1 376 ? 30.451 3.483 -1.830 1.00 58.94 376 SER A N 1
ATOM 2933 C CA . SER A 1 376 ? 30.536 4.181 -3.112 1.00 58.94 376 SER A CA 1
ATOM 2934 C C . SER A 1 376 ? 30.803 5.682 -2.940 1.00 58.94 376 SER A C 1
ATOM 2936 O O . SER A 1 376 ? 30.010 6.406 -2.336 1.00 58.94 376 SER A O 1
ATOM 2938 N N . SER A 1 377 ? 31.921 6.154 -3.500 1.00 64.94 377 SER A N 1
ATOM 2939 C CA . SER A 1 377 ? 32.247 7.581 -3.628 1.00 64.94 377 SER A CA 1
ATOM 2940 C C . SER A 1 377 ? 31.360 8.299 -4.656 1.00 64.94 377 SER A C 1
ATOM 2942 O O . SER A 1 377 ? 31.435 9.520 -4.794 1.00 64.94 377 SER A O 1
ATOM 2944 N N . SER A 1 378 ? 30.513 7.547 -5.361 1.00 76.38 378 SER A N 1
ATOM 2945 C CA . SER A 1 378 ? 29.487 8.009 -6.292 1.00 76.38 378 SER A CA 1
ATOM 2946 C C . SER A 1 378 ? 28.085 7.610 -5.821 1.00 76.38 378 SER A C 1
ATOM 2948 O O . SER A 1 378 ? 27.924 6.759 -4.941 1.00 76.38 378 SER A O 1
ATOM 2950 N N . SER A 1 379 ? 27.057 8.221 -6.411 1.00 85.56 379 SER A N 1
ATOM 2951 C CA . SER A 1 379 ? 25.673 7.798 -6.201 1.00 85.56 379 SER A CA 1
ATOM 2952 C C . SER A 1 379 ? 25.502 6.347 -6.645 1.00 85.56 379 SER A C 1
ATOM 2954 O O . SER A 1 379 ? 26.209 5.871 -7.535 1.00 85.56 379 SER A O 1
ATOM 2956 N N . PHE A 1 380 ? 24.559 5.627 -6.050 1.00 88.25 380 PHE A N 1
ATOM 2957 C CA . PHE A 1 380 ? 24.345 4.227 -6.394 1.00 88.25 380 PHE A CA 1
ATOM 2958 C C . PHE A 1 380 ? 22.891 3.805 -6.246 1.00 88.25 380 PHE A C 1
ATOM 2960 O O . PHE A 1 380 ? 22.162 4.325 -5.403 1.00 88.25 380 PHE A O 1
ATOM 2967 N N . LEU A 1 381 ? 22.508 2.817 -7.050 1.00 92.19 381 LEU A N 1
ATOM 2968 C CA . LEU A 1 381 ? 21.265 2.076 -6.913 1.00 92.19 381 LEU A CA 1
ATOM 2969 C C . LEU A 1 381 ? 21.573 0.690 -6.346 1.00 92.19 381 LEU A C 1
ATOM 2971 O O . LEU A 1 381 ? 22.454 -0.012 -6.850 1.00 92.19 381 LEU A O 1
ATOM 2975 N N . ALA A 1 382 ? 20.832 0.278 -5.326 1.00 94.94 382 ALA A N 1
ATOM 2976 C CA . ALA A 1 382 ? 20.956 -1.035 -4.715 1.00 94.94 382 ALA A CA 1
ATOM 2977 C C . ALA A 1 382 ? 19.590 -1.662 -4.433 1.00 94.94 382 ALA A C 1
ATOM 2979 O O . ALA A 1 382 ? 18.631 -0.967 -4.122 1.00 94.94 382 ALA A O 1
ATOM 2980 N N . HIS A 1 383 ? 19.514 -2.984 -4.500 1.00 97.50 383 HIS A N 1
ATOM 2981 C CA . HIS A 1 383 ? 18.398 -3.760 -3.969 1.00 97.50 383 HIS A CA 1
ATOM 2982 C C . HIS A 1 383 ? 18.644 -4.032 -2.478 1.00 97.50 383 HIS A C 1
ATOM 2984 O O . HIS A 1 383 ? 19.764 -4.360 -2.092 1.00 97.50 383 HIS A O 1
ATOM 2990 N N . TYR A 1 384 ? 17.637 -3.891 -1.620 1.00 98.12 384 TYR A N 1
ATOM 2991 C CA . TYR A 1 384 ? 17.773 -4.235 -0.205 1.00 98.12 384 TYR A CA 1
ATOM 2992 C C . TYR A 1 384 ? 17.460 -5.716 0.020 1.00 98.12 384 TYR A C 1
ATOM 2994 O O . TYR A 1 384 ? 16.341 -6.158 -0.205 1.00 98.12 384 TYR A O 1
ATOM 3002 N N . SER A 1 385 ? 18.444 -6.467 0.518 1.00 96.88 385 SER A N 1
ATOM 3003 C CA . SER A 1 385 ? 18.310 -7.871 0.905 1.00 96.88 385 SER A CA 1
ATOM 3004 C C . SER A 1 385 ? 17.953 -7.967 2.396 1.00 96.88 385 SER A C 1
ATOM 3006 O O . SER A 1 385 ? 18.831 -7.823 3.260 1.00 96.88 385 SER A O 1
ATOM 3008 N N . PRO A 1 386 ? 16.681 -8.235 2.753 1.00 95.81 386 PRO A N 1
ATOM 3009 C CA . PRO A 1 386 ? 16.260 -8.278 4.149 1.00 95.81 386 PRO A CA 1
ATOM 3010 C C . PRO A 1 386 ? 16.839 -9.483 4.894 1.00 95.81 386 PRO A C 1
ATOM 3012 O O . PRO A 1 386 ? 17.059 -9.385 6.097 1.00 95.81 386 PRO A O 1
ATOM 3015 N N . LYS A 1 387 ? 17.131 -10.600 4.210 1.00 93.38 387 LYS A N 1
ATOM 3016 C CA . LYS A 1 387 ? 17.671 -11.816 4.842 1.00 93.38 387 LYS A CA 1
ATOM 3017 C C . LYS A 1 387 ? 19.002 -11.574 5.552 1.00 93.38 387 LYS A C 1
ATOM 3019 O O . LYS A 1 387 ? 19.191 -12.054 6.663 1.00 93.38 387 LYS A O 1
ATOM 3024 N N . ASP A 1 388 ? 19.881 -10.799 4.924 1.00 90.88 388 ASP A N 1
ATOM 3025 C CA . ASP A 1 388 ? 21.221 -10.515 5.451 1.00 90.88 388 ASP A CA 1
ATOM 3026 C C . ASP A 1 388 ? 21.320 -9.123 6.091 1.00 90.88 388 ASP A C 1
ATOM 3028 O O . ASP A 1 388 ? 22.372 -8.767 6.621 1.00 90.88 388 ASP A O 1
ATOM 3032 N N . HIS A 1 389 ? 20.246 -8.327 6.004 1.00 94.44 389 HIS A N 1
ATOM 3033 C CA . HIS A 1 389 ? 20.257 -6.887 6.257 1.00 94.44 389 HIS A CA 1
ATOM 3034 C C . HIS A 1 389 ? 21.417 -6.211 5.507 1.00 94.44 389 HIS A C 1
ATOM 3036 O O . HIS A 1 389 ? 22.391 -5.740 6.092 1.00 94.44 389 HIS A O 1
ATOM 3042 N N . SER A 1 390 ? 21.349 -6.224 4.176 1.00 94.25 390 SER A N 1
ATOM 3043 C CA . SER A 1 390 ? 22.411 -5.707 3.308 1.00 94.25 390 SER A CA 1
ATOM 3044 C C . SER A 1 390 ? 21.852 -5.069 2.039 1.00 94.25 390 SER A C 1
ATOM 3046 O O . SER A 1 390 ? 20.684 -5.247 1.697 1.00 94.25 390 SER A O 1
ATOM 3048 N N . LEU A 1 391 ? 22.685 -4.300 1.344 1.00 95.50 391 LEU A N 1
ATOM 3049 C CA . LEU A 1 391 ? 22.375 -3.715 0.044 1.00 95.50 391 LEU A CA 1
ATOM 3050 C C . LEU A 1 391 ? 23.155 -4.456 -1.049 1.00 95.50 391 LEU A C 1
ATOM 3052 O O . LEU A 1 391 ? 24.381 -4.528 -1.006 1.00 95.50 391 LEU A O 1
ATOM 3056 N N . GLU A 1 392 ? 22.449 -4.988 -2.037 1.00 95.19 392 GLU A N 1
ATOM 3057 C CA . GLU A 1 392 ? 23.000 -5.561 -3.264 1.00 95.19 392 GLU A CA 1
ATOM 3058 C C . GLU A 1 392 ? 23.164 -4.454 -4.303 1.00 95.19 392 GLU A C 1
ATOM 3060 O O . GLU A 1 392 ? 22.178 -3.952 -4.844 1.00 95.19 392 GLU A O 1
ATOM 3065 N N . LEU A 1 393 ? 24.404 -4.057 -4.586 1.00 93.00 393 LEU A N 1
ATOM 3066 C CA . LEU A 1 393 ? 24.693 -2.999 -5.549 1.00 93.00 393 LEU A CA 1
ATOM 3067 C C . LEU A 1 393 ? 24.234 -3.416 -6.954 1.00 93.00 393 LEU A C 1
ATOM 3069 O O . LEU A 1 393 ? 24.637 -4.462 -7.470 1.00 93.00 393 LEU A O 1
ATOM 3073 N N . ARG A 1 394 ? 23.396 -2.579 -7.573 1.00 92.56 394 ARG A N 1
ATOM 3074 C CA . ARG A 1 394 ? 22.807 -2.810 -8.898 1.00 92.56 394 ARG A CA 1
ATOM 3075 C C . ARG A 1 394 ? 23.439 -1.947 -9.975 1.00 92.56 394 ARG A C 1
ATOM 3077 O O . ARG A 1 394 ? 23.667 -2.454 -11.066 1.00 92.56 394 ARG A O 1
ATOM 3084 N N . ALA A 1 395 ? 23.723 -0.684 -9.674 1.00 89.69 395 ALA A N 1
ATOM 3085 C CA . ALA A 1 395 ? 24.365 0.243 -10.600 1.00 89.69 395 ALA A CA 1
ATOM 3086 C C . ALA A 1 395 ? 25.060 1.384 -9.842 1.00 89.69 395 ALA A C 1
ATOM 3088 O O . ALA A 1 395 ? 24.600 1.804 -8.776 1.00 89.69 395 ALA A O 1
ATOM 3089 N N . SER A 1 396 ? 26.139 1.913 -10.417 1.00 86.06 396 SER A N 1
ATOM 3090 C CA . SER A 1 396 ? 26.774 3.165 -9.988 1.00 86.06 396 SER A CA 1
ATOM 3091 C C . SER A 1 396 ? 26.319 4.311 -10.885 1.00 86.06 396 SER A C 1
ATOM 3093 O O . SER A 1 396 ? 26.223 4.142 -12.098 1.00 86.06 396 SER A O 1
ATOM 3095 N N . ILE A 1 397 ? 26.059 5.476 -10.293 1.00 80.69 397 ILE A N 1
ATOM 3096 C CA . ILE A 1 397 ? 25.491 6.641 -10.973 1.00 80.69 397 ILE A CA 1
ATOM 3097 C C . ILE A 1 397 ? 26.428 7.842 -10.845 1.00 80.69 397 ILE A C 1
ATOM 3099 O O . ILE A 1 397 ? 26.855 8.201 -9.743 1.00 80.69 397 ILE A O 1
ATOM 3103 N N . SER A 1 398 ? 26.747 8.471 -11.976 1.00 70.94 398 SER A N 1
ATOM 3104 C CA . SER A 1 398 ? 27.639 9.628 -12.015 1.00 70.94 398 SER A CA 1
ATOM 3105 C C . SER A 1 398 ? 26.876 10.909 -11.647 1.00 70.94 398 SER A C 1
ATOM 3107 O O . SER A 1 398 ? 25.763 11.130 -12.118 1.00 70.94 398 SER A O 1
ATOM 3109 N N . PRO A 1 399 ? 27.435 11.815 -10.829 1.00 58.72 399 PRO A N 1
ATOM 3110 C CA . PRO A 1 399 ? 26.934 13.190 -10.767 1.00 58.72 399 PRO A CA 1
ATOM 3111 C C . PRO A 1 399 ? 27.197 13.854 -12.135 1.00 58.72 399 PRO A C 1
ATOM 3113 O O . PRO A 1 399 ? 28.337 13.748 -12.595 1.00 58.72 399 PRO A O 1
ATOM 3116 N N . PRO A 1 400 ? 26.238 14.526 -12.813 1.00 55.41 400 PRO A N 1
ATOM 3117 C CA . PRO A 1 400 ? 24.978 15.132 -12.355 1.00 55.41 400 PRO A CA 1
ATOM 3118 C C . PRO A 1 400 ? 23.693 14.401 -12.814 1.00 55.41 400 PRO A C 1
ATOM 3120 O O . PRO A 1 400 ? 22.680 15.047 -13.064 1.00 55.41 400 PRO A O 1
ATOM 3123 N N . ASP A 1 401 ? 23.714 13.075 -12.959 1.00 65.75 401 ASP A N 1
ATOM 3124 C CA . ASP A 1 401 ? 22.691 12.351 -13.730 1.00 65.75 401 ASP A CA 1
ATOM 3125 C C . ASP A 1 401 ? 21.269 12.371 -13.138 1.00 65.75 401 ASP A C 1
ATOM 3127 O O . ASP A 1 401 ? 20.338 12.000 -13.843 1.00 65.75 401 ASP A O 1
ATOM 3131 N N . LEU A 1 402 ? 21.069 12.805 -11.886 1.00 71.06 402 LEU A N 1
ATOM 3132 C CA . LEU A 1 402 ? 19.755 12.870 -11.233 1.00 71.06 402 LEU A CA 1
ATOM 3133 C C . LEU A 1 402 ? 19.574 14.165 -10.417 1.00 71.06 402 LEU A C 1
ATOM 3135 O O . LEU A 1 402 ? 20.426 14.466 -9.574 1.00 71.06 402 LEU A O 1
ATOM 3139 N N . PRO A 1 403 ? 18.444 14.886 -10.566 1.00 72.69 403 PRO A N 1
ATOM 3140 C CA . PRO A 1 403 ? 18.171 16.151 -9.875 1.00 72.69 403 PRO A CA 1
ATOM 3141 C C . PRO A 1 403 ? 17.674 15.948 -8.426 1.00 72.69 403 PRO A C 1
ATOM 3143 O O . PRO A 1 403 ? 16.683 16.528 -7.995 1.00 72.69 403 PRO A O 1
ATOM 3146 N N . LEU A 1 404 ? 18.346 15.096 -7.646 1.00 70.75 404 LEU A N 1
ATOM 3147 C CA . LEU A 1 404 ? 17.952 14.742 -6.275 1.00 70.75 404 LEU A CA 1
ATOM 3148 C C . LEU A 1 404 ? 18.863 15.437 -5.257 1.00 70.75 404 LEU A C 1
ATOM 3150 O O . LEU A 1 404 ? 19.751 14.835 -4.648 1.00 70.75 404 LEU A O 1
ATOM 3154 N N . HIS A 1 405 ? 18.692 16.747 -5.091 1.00 73.31 405 HIS A N 1
ATOM 3155 C CA . HIS A 1 405 ? 19.506 17.517 -4.153 1.00 73.31 405 HIS A CA 1
ATOM 3156 C C . HIS A 1 405 ? 19.131 17.210 -2.698 1.00 73.31 405 HIS A C 1
ATOM 3158 O O . HIS A 1 405 ? 18.043 17.551 -2.251 1.00 73.31 405 HIS A O 1
ATOM 3164 N N . ARG A 1 406 ? 20.076 16.645 -1.928 1.00 80.25 406 ARG A N 1
ATOM 3165 C CA . ARG A 1 406 ? 19.911 16.348 -0.487 1.00 80.25 406 ARG A CA 1
ATOM 3166 C C . ARG A 1 406 ? 18.686 15.472 -0.197 1.00 80.25 406 ARG A C 1
ATOM 3168 O O . ARG A 1 406 ? 17.984 15.681 0.792 1.00 80.25 406 ARG A O 1
ATOM 3175 N N . SER A 1 407 ? 18.442 14.486 -1.048 1.00 90.44 407 SER A N 1
ATOM 3176 C CA . SER A 1 407 ? 17.377 13.503 -0.864 1.00 90.44 407 SER A CA 1
ATOM 3177 C C . SER A 1 407 ? 17.861 12.117 -1.268 1.00 90.44 407 SER A C 1
ATOM 3179 O O . SER A 1 407 ? 18.896 11.965 -1.918 1.00 90.44 407 SER A O 1
ATOM 3181 N N . LEU A 1 408 ? 17.098 11.112 -0.868 1.00 92.19 408 LEU A N 1
ATOM 3182 C CA . LEU A 1 408 ? 17.325 9.707 -1.170 1.00 92.19 408 LEU A CA 1
ATOM 3183 C C . LEU A 1 408 ? 16.020 9.123 -1.715 1.00 92.19 408 LEU A C 1
ATOM 3185 O O . LEU A 1 408 ? 14.951 9.537 -1.261 1.00 92.19 408 LEU A O 1
ATOM 3189 N N . LEU A 1 409 ? 16.089 8.200 -2.684 1.00 95.69 409 LEU A N 1
ATOM 3190 C CA . LEU A 1 409 ? 14.892 7.477 -3.123 1.00 95.69 409 LEU A CA 1
ATOM 3191 C C . LEU A 1 409 ? 14.854 6.072 -2.550 1.00 95.69 409 LEU A C 1
ATOM 3193 O O . LEU A 1 409 ? 15.828 5.324 -2.636 1.00 95.69 409 LEU A O 1
ATOM 3197 N N . LEU A 1 410 ? 13.688 5.711 -2.029 1.00 98.25 410 LEU A N 1
ATOM 3198 C CA . LEU A 1 410 ? 13.326 4.342 -1.702 1.00 98.25 410 LEU A CA 1
ATOM 3199 C C . LEU A 1 410 ? 12.168 3.939 -2.613 1.00 98.25 410 LEU A C 1
ATOM 3201 O O . LEU A 1 410 ? 11.087 4.511 -2.529 1.00 98.25 410 LEU A O 1
ATOM 3205 N N . ALA A 1 411 ? 12.395 2.990 -3.509 1.00 98.31 411 ALA A N 1
ATOM 3206 C CA . ALA A 1 411 ? 11.394 2.521 -4.455 1.00 98.31 411 ALA A CA 1
ATOM 3207 C C . ALA A 1 411 ? 10.941 1.101 -4.121 1.00 98.31 411 ALA A C 1
ATOM 3209 O O . ALA A 1 411 ? 11.747 0.274 -3.691 1.00 98.31 411 ALA A O 1
ATOM 3210 N N . PHE A 1 412 ? 9.655 0.830 -4.324 1.00 98.75 412 PHE A N 1
ATOM 3211 C CA . PHE A 1 412 ? 9.034 -0.468 -4.099 1.00 98.75 412 PHE A CA 1
ATOM 3212 C C . PHE A 1 412 ? 8.581 -1.102 -5.407 1.00 98.75 412 PHE A C 1
ATOM 3214 O O . PHE A 1 412 ? 8.152 -0.426 -6.347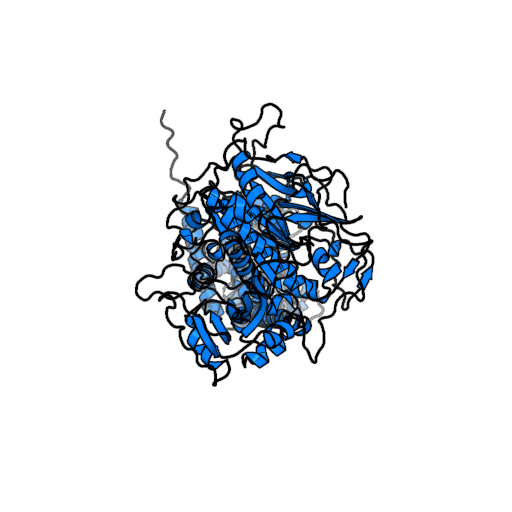 1.00 98.75 412 PHE A O 1
ATOM 3221 N N . SER A 1 413 ? 8.669 -2.424 -5.431 1.00 98.50 413 SER A N 1
ATOM 3222 C CA . SER A 1 413 ? 8.133 -3.272 -6.486 1.00 98.50 413 SER A CA 1
ATOM 3223 C C . SER A 1 413 ? 7.558 -4.547 -5.891 1.00 98.50 413 SER A C 1
ATOM 3225 O O . SER A 1 413 ? 8.018 -4.996 -4.847 1.00 98.50 413 SER A O 1
ATOM 3227 N N . SER A 1 414 ? 6.612 -5.178 -6.572 1.00 98.50 414 SER A N 1
ATOM 3228 C CA . SER A 1 414 ? 5.945 -6.386 -6.099 1.00 98.50 414 SER A CA 1
ATOM 3229 C C . SER A 1 414 ? 6.216 -7.572 -7.010 1.00 98.50 414 SER A C 1
ATOM 3231 O O . SER A 1 414 ? 6.109 -7.477 -8.230 1.00 98.50 414 SER A O 1
ATOM 3233 N N . ILE A 1 415 ? 6.492 -8.732 -6.424 1.00 98.25 415 ILE A N 1
ATOM 3234 C CA . ILE A 1 415 ? 6.531 -10.006 -7.143 1.00 98.25 415 ILE A CA 1
ATOM 3235 C C . ILE A 1 415 ? 5.188 -10.704 -6.948 1.00 98.25 415 ILE A C 1
ATOM 3237 O O . ILE A 1 415 ? 4.974 -11.424 -5.970 1.00 98.25 415 ILE A O 1
ATOM 3241 N N . LEU A 1 416 ? 4.271 -10.486 -7.895 1.00 98.06 416 LEU A N 1
ATOM 3242 C CA . LEU A 1 416 ? 2.871 -10.928 -7.794 1.00 98.06 416 LEU A CA 1
ATOM 3243 C C . LEU A 1 416 ? 2.735 -12.449 -7.611 1.00 98.06 416 LEU A C 1
ATOM 3245 O O . LEU A 1 416 ? 1.800 -12.918 -6.960 1.00 98.06 416 LEU A O 1
ATOM 3249 N N . TRP A 1 417 ? 3.695 -13.221 -8.137 1.00 97.62 417 TRP A N 1
ATOM 3250 C CA . TRP A 1 417 ? 3.743 -14.674 -7.981 1.00 97.62 417 TRP A CA 1
ATOM 3251 C C . TRP A 1 417 ? 3.711 -15.132 -6.522 1.00 97.62 417 TRP A C 1
ATOM 3253 O O . TRP A 1 417 ? 3.064 -16.135 -6.218 1.00 97.62 417 TRP A O 1
ATOM 3263 N N . ARG A 1 418 ? 4.375 -14.397 -5.617 1.00 98.00 418 ARG A N 1
ATOM 3264 C CA . ARG A 1 418 ? 4.479 -14.787 -4.205 1.00 98.00 418 ARG A CA 1
ATOM 3265 C C . ARG A 1 418 ? 3.107 -14.957 -3.573 1.00 98.00 418 ARG A C 1
ATOM 3267 O O . ARG A 1 418 ? 2.822 -16.016 -3.025 1.00 98.00 418 ARG A O 1
ATOM 3274 N N . GLU A 1 419 ? 2.239 -13.967 -3.750 1.00 98.12 419 GLU A N 1
ATOM 3275 C CA . GLU A 1 419 ? 0.851 -14.021 -3.287 1.00 98.12 419 GLU A CA 1
ATOM 3276 C C . GLU A 1 419 ? -0.001 -14.974 -4.137 1.00 98.12 419 GLU A C 1
ATOM 3278 O O . GLU A 1 419 ? -0.828 -15.719 -3.607 1.00 98.12 419 GLU A O 1
ATOM 3283 N N . ALA A 1 420 ? 0.210 -15.006 -5.457 1.00 97.75 420 ALA A N 1
ATOM 3284 C CA . ALA A 1 420 ? -0.579 -15.824 -6.383 1.00 97.75 420 ALA A CA 1
ATOM 3285 C C . ALA A 1 420 ? -0.424 -17.334 -6.150 1.00 97.75 420 ALA A C 1
ATOM 3287 O O . ALA A 1 420 ? -1.369 -18.092 -6.399 1.00 97.75 420 ALA A O 1
ATOM 3288 N N . TRP A 1 421 ? 0.725 -17.772 -5.625 1.00 97.75 421 TRP A N 1
ATOM 3289 C CA . TRP A 1 421 ? 0.956 -19.156 -5.209 1.00 97.75 421 TRP A CA 1
ATOM 3290 C C . TRP A 1 421 ? -0.064 -19.627 -4.161 1.00 97.75 421 TRP A C 1
ATOM 3292 O O . TRP A 1 421 ? -0.537 -20.761 -4.245 1.00 97.75 421 TRP A O 1
ATOM 3302 N N . LYS A 1 422 ? -0.452 -18.756 -3.216 1.00 97.31 422 LYS A N 1
ATOM 3303 C CA . LYS A 1 422 ? -1.399 -19.086 -2.138 1.00 97.31 422 LYS A CA 1
ATOM 3304 C C . LYS A 1 422 ? -2.827 -18.639 -2.429 1.00 97.31 422 LYS A C 1
ATOM 3306 O O . LYS A 1 422 ? -3.766 -19.392 -2.186 1.00 97.31 422 LYS A O 1
ATOM 3311 N N . TYR A 1 423 ? -2.998 -17.419 -2.926 1.00 97.44 423 TYR A N 1
ATOM 3312 C CA . TYR A 1 423 ? -4.299 -16.747 -2.998 1.00 97.44 423 TYR A CA 1
ATOM 3313 C C . TYR A 1 423 ? -4.921 -16.742 -4.397 1.00 97.44 423 TYR A C 1
ATOM 3315 O O . TYR A 1 423 ? -6.030 -16.235 -4.574 1.00 97.44 423 TYR A O 1
ATOM 3323 N N . GLY A 1 424 ? -4.233 -17.318 -5.387 1.00 96.94 424 GLY A N 1
ATOM 3324 C CA . GLY A 1 424 ? -4.696 -17.381 -6.768 1.00 96.94 424 GLY A CA 1
ATOM 3325 C C . GLY A 1 424 ? -5.119 -16.018 -7.292 1.00 96.94 424 GLY A C 1
ATOM 3326 O O . GLY A 1 424 ? -4.365 -15.056 -7.180 1.00 96.94 424 GLY A O 1
ATOM 3327 N N . GLU A 1 425 ? -6.334 -15.916 -7.831 1.00 97.38 425 GLU A N 1
ATOM 3328 C CA . GLU A 1 425 ? -6.800 -14.695 -8.492 1.00 97.38 425 GLU A CA 1
ATOM 3329 C C . GLU A 1 425 ? -6.845 -13.474 -7.570 1.00 97.38 425 GLU A C 1
ATOM 3331 O O . GLU A 1 425 ? -6.738 -12.372 -8.083 1.00 97.38 425 GLU A O 1
ATOM 3336 N N . ARG A 1 426 ? -6.950 -13.629 -6.240 1.00 97.75 426 ARG A N 1
ATOM 3337 C CA . ARG A 1 426 ? -7.057 -12.497 -5.295 1.00 97.75 426 ARG A CA 1
ATOM 3338 C C . ARG A 1 426 ? -5.705 -11.846 -4.964 1.00 97.75 426 ARG A C 1
ATOM 3340 O O . ARG A 1 426 ? -5.671 -10.789 -4.337 1.00 97.75 426 ARG A O 1
ATOM 3347 N N . ALA A 1 427 ? -4.595 -12.434 -5.407 1.00 98.31 427 ALA A N 1
ATOM 3348 C CA . ALA A 1 427 ? -3.237 -12.013 -5.063 1.00 98.31 427 ALA A CA 1
ATOM 3349 C C . ALA A 1 427 ? -2.904 -10.550 -5.384 1.00 98.31 427 ALA A C 1
ATOM 3351 O O . ALA A 1 427 ? -2.206 -9.918 -4.598 1.00 98.31 427 ALA A O 1
ATOM 3352 N N . PHE A 1 428 ? -3.452 -9.966 -6.457 1.00 98.56 428 PHE A N 1
ATOM 3353 C CA . PHE A 1 428 ? -3.195 -8.551 -6.757 1.00 98.56 428 PHE A CA 1
ATOM 3354 C C . PHE A 1 428 ? -3.726 -7.620 -5.654 1.00 98.56 428 PHE A C 1
ATOM 3356 O O . PHE A 1 428 ? -3.129 -6.581 -5.395 1.00 98.56 428 PHE A O 1
ATOM 3363 N N . ARG A 1 429 ? -4.811 -7.992 -4.955 1.00 98.69 429 ARG A N 1
ATOM 3364 C CA . ARG A 1 429 ? -5.304 -7.220 -3.799 1.00 98.69 429 ARG A CA 1
ATOM 3365 C C . ARG A 1 429 ? -4.295 -7.280 -2.649 1.00 98.69 429 ARG A C 1
ATOM 3367 O O . ARG A 1 429 ? -3.907 -6.251 -2.108 1.00 98.69 429 ARG A O 1
ATOM 3374 N N . TYR A 1 430 ? -3.832 -8.491 -2.335 1.00 98.50 430 TYR A N 1
ATOM 3375 C CA . TYR A 1 430 ? -2.885 -8.757 -1.252 1.00 98.50 430 TYR A CA 1
ATOM 3376 C C . TYR A 1 430 ? -1.533 -8.071 -1.453 1.00 98.50 430 TYR A C 1
ATOM 3378 O O . TYR A 1 430 ? -1.068 -7.404 -0.534 1.00 98.50 430 TYR A O 1
ATOM 3386 N N . CYS A 1 431 ? -0.957 -8.128 -2.660 1.00 98.56 431 CYS A N 1
ATOM 3387 C CA . CYS A 1 431 ? 0.280 -7.402 -2.958 1.00 98.56 431 CYS A CA 1
ATOM 3388 C C . CYS A 1 431 ? 0.151 -5.909 -2.639 1.00 98.56 431 CYS A C 1
ATOM 3390 O O . CYS A 1 431 ? 1.048 -5.320 -2.046 1.00 98.56 431 CYS A O 1
ATOM 3392 N N . ASN A 1 432 ? -0.986 -5.300 -2.977 1.00 98.75 432 ASN A N 1
ATOM 3393 C CA . ASN A 1 432 ? -1.178 -3.871 -2.777 1.00 98.75 432 ASN A CA 1
ATOM 3394 C C . ASN A 1 432 ? -1.517 -3.498 -1.318 1.00 98.75 432 ASN A C 1
ATOM 3396 O O . ASN A 1 432 ? -1.131 -2.418 -0.871 1.00 98.75 432 ASN A O 1
ATOM 3400 N N . HIS A 1 433 ? -2.137 -4.379 -0.523 1.00 98.56 433 HIS A N 1
ATOM 3401 C CA . HIS A 1 433 ? -2.179 -4.181 0.936 1.00 98.56 433 HIS A CA 1
ATOM 3402 C C . HIS A 1 433 ? -0.766 -4.130 1.529 1.00 98.56 433 HIS A C 1
ATOM 3404 O O . HIS A 1 433 ? -0.453 -3.244 2.327 1.00 98.56 433 HIS A O 1
ATOM 3410 N N . ASP A 1 434 ? 0.096 -5.058 1.111 1.00 98.75 434 ASP A N 1
ATOM 3411 C CA . ASP A 1 434 ? 1.468 -5.178 1.601 1.00 98.75 434 ASP A CA 1
ATOM 3412 C C . ASP A 1 434 ? 2.324 -3.950 1.232 1.00 98.75 434 ASP A C 1
ATOM 3414 O O . ASP A 1 434 ? 3.080 -3.458 2.077 1.00 98.75 434 ASP A O 1
ATOM 3418 N N . VAL A 1 435 ? 2.136 -3.378 0.033 1.00 98.88 435 VAL A N 1
ATOM 3419 C CA . VAL A 1 435 ? 2.734 -2.082 -0.350 1.00 98.88 435 VAL A CA 1
ATOM 3420 C C . VAL A 1 435 ? 2.283 -0.973 0.604 1.00 98.88 435 VAL A C 1
ATOM 3422 O O . VAL A 1 435 ? 3.119 -0.237 1.122 1.00 98.88 435 VAL A O 1
ATOM 3425 N N . GLY A 1 436 ? 0.986 -0.886 0.914 1.00 98.75 436 GLY A N 1
ATOM 3426 C CA . GLY A 1 436 ? 0.456 0.072 1.891 1.00 98.75 436 GLY A CA 1
ATOM 3427 C C . GLY A 1 436 ? 1.099 -0.047 3.276 1.00 98.75 436 GLY A C 1
ATOM 3428 O O . GLY A 1 436 ? 1.507 0.948 3.879 1.00 98.75 436 GLY A O 1
ATOM 3429 N N . HIS A 1 437 ? 1.261 -1.278 3.761 1.00 98.81 437 HIS A N 1
ATOM 3430 C CA . HIS A 1 437 ? 1.964 -1.546 5.013 1.00 98.81 437 HIS A CA 1
ATOM 3431 C C . HIS A 1 437 ? 3.442 -1.116 4.962 1.00 98.81 437 HIS A C 1
ATOM 3433 O O . HIS A 1 437 ? 3.952 -0.556 5.937 1.00 98.81 437 HIS A O 1
ATOM 3439 N N . ALA A 1 438 ? 4.129 -1.348 3.837 1.00 98.75 438 ALA A N 1
ATOM 3440 C CA . ALA A 1 438 ? 5.520 -0.943 3.627 1.00 98.75 438 ALA A CA 1
ATOM 3441 C C . ALA A 1 438 ? 5.689 0.586 3.563 1.00 98.75 438 ALA A C 1
ATOM 3443 O O . ALA A 1 438 ? 6.606 1.120 4.188 1.00 98.75 438 ALA A O 1
ATOM 3444 N N . LEU A 1 439 ? 4.782 1.293 2.877 1.00 98.81 439 LEU A N 1
ATOM 3445 C CA . LEU A 1 439 ? 4.737 2.761 2.814 1.00 98.81 439 LEU A CA 1
ATOM 3446 C C . LEU A 1 439 ? 4.672 3.368 4.218 1.00 98.81 439 LEU A C 1
ATOM 3448 O O . LEU A 1 439 ? 5.489 4.218 4.577 1.00 98.81 439 LEU A O 1
ATOM 3452 N N . ALA A 1 440 ? 3.741 2.878 5.037 1.00 98.75 440 ALA A N 1
ATOM 3453 C CA . ALA A 1 440 ? 3.583 3.348 6.404 1.00 98.75 440 ALA A CA 1
ATOM 3454 C C . ALA A 1 440 ? 4.793 3.017 7.289 1.00 98.75 440 ALA A C 1
ATOM 3456 O O . ALA A 1 440 ? 5.228 3.860 8.073 1.00 98.75 440 ALA A O 1
ATOM 3457 N N . ALA A 1 441 ? 5.368 1.819 7.151 1.00 98.62 441 ALA A N 1
ATOM 3458 C CA . ALA A 1 441 ? 6.563 1.432 7.899 1.00 98.62 441 ALA A CA 1
ATOM 3459 C C . ALA A 1 441 ? 7.778 2.312 7.548 1.00 98.62 441 ALA A C 1
ATOM 3461 O O . ALA A 1 441 ? 8.508 2.735 8.445 1.00 98.62 441 ALA A O 1
ATOM 3462 N N . ALA A 1 442 ? 7.972 2.632 6.264 1.00 98.62 442 ALA A N 1
ATOM 3463 C CA . ALA A 1 442 ? 9.028 3.535 5.813 1.00 98.62 442 ALA A CA 1
ATOM 3464 C C . ALA A 1 442 ? 8.829 4.961 6.348 1.00 98.62 442 ALA A C 1
ATOM 3466 O O . ALA A 1 442 ? 9.780 5.543 6.867 1.00 98.62 442 ALA A O 1
ATOM 3467 N N . ALA A 1 443 ? 7.603 5.493 6.295 1.00 98.44 443 ALA A N 1
ATOM 3468 C CA . ALA A 1 443 ? 7.280 6.819 6.825 1.00 98.44 443 ALA A CA 1
ATOM 3469 C C . ALA A 1 443 ? 7.538 6.916 8.339 1.00 98.44 443 ALA A C 1
ATOM 3471 O O . ALA A 1 443 ? 8.214 7.838 8.794 1.00 98.44 443 ALA A O 1
ATOM 3472 N N . VAL A 1 444 ? 7.068 5.937 9.123 1.00 98.25 444 VAL A N 1
ATOM 3473 C CA . VAL A 1 444 ? 7.298 5.897 10.579 1.00 98.25 444 VAL A CA 1
ATOM 3474 C C . VAL A 1 444 ? 8.787 5.789 10.906 1.00 98.25 444 VAL A C 1
ATOM 3476 O O . VAL A 1 444 ? 9.274 6.496 11.784 1.00 98.25 444 VAL A O 1
ATOM 3479 N N . SER A 1 445 ? 9.531 4.941 10.192 1.00 97.75 445 SER A N 1
ATOM 3480 C CA . SER A 1 445 ? 10.970 4.788 10.414 1.00 97.75 445 SER A CA 1
ATOM 3481 C C . SER A 1 445 ? 11.748 6.062 10.067 1.00 97.75 445 SER A C 1
ATOM 3483 O O . SER A 1 445 ? 12.566 6.519 10.870 1.00 97.75 445 SER A O 1
ATOM 3485 N N . ALA A 1 446 ? 11.445 6.691 8.929 1.00 97.75 446 ALA A N 1
ATOM 3486 C CA . ALA A 1 446 ? 12.039 7.962 8.523 1.00 97.75 446 ALA A CA 1
ATOM 3487 C C . ALA A 1 446 ? 11.779 9.077 9.550 1.00 97.75 446 ALA A C 1
ATOM 3489 O O . ALA A 1 446 ? 12.705 9.808 9.908 1.00 97.75 446 ALA A O 1
ATOM 3490 N N . ALA A 1 447 ? 10.569 9.143 10.115 1.00 97.25 447 ALA A N 1
ATOM 3491 C CA . ALA A 1 447 ? 10.227 10.114 11.150 1.00 97.25 447 ALA A CA 1
ATOM 3492 C C . ALA A 1 447 ? 11.124 9.996 12.398 1.00 97.25 447 ALA A C 1
ATOM 3494 O O . ALA A 1 447 ? 11.498 11.012 12.984 1.00 97.25 447 ALA A O 1
ATOM 3495 N N . THR A 1 448 ? 11.561 8.782 12.771 1.00 96.50 448 THR A N 1
ATOM 3496 C CA . THR A 1 448 ? 12.508 8.589 13.894 1.00 96.50 448 THR A CA 1
ATOM 3497 C C . THR A 1 448 ? 13.891 9.191 13.640 1.00 96.50 448 THR A C 1
ATOM 3499 O O . THR A 1 448 ? 14.621 9.477 14.587 1.00 96.50 448 THR A O 1
ATOM 3502 N N . LEU A 1 449 ? 14.246 9.392 12.370 1.00 95.62 449 LEU A N 1
ATOM 3503 C CA . LEU A 1 449 ? 15.512 9.966 11.914 1.00 95.62 449 LEU A CA 1
ATOM 3504 C C . LEU A 1 449 ? 15.410 11.473 11.642 1.00 95.62 449 LEU A C 1
ATOM 3506 O O . LEU A 1 449 ? 16.381 12.075 11.181 1.00 95.62 449 LEU A O 1
ATOM 3510 N N . GLY A 1 450 ? 14.250 12.084 11.904 1.00 95.94 450 GLY A N 1
ATOM 3511 C CA . GLY A 1 450 ? 13.987 13.481 11.568 1.00 95.94 450 GLY A CA 1
ATOM 3512 C C . GLY A 1 450 ? 13.831 13.705 10.064 1.00 95.94 450 GLY A C 1
ATOM 3513 O O . GLY A 1 450 ? 14.114 14.791 9.557 1.00 95.94 450 GLY A O 1
ATOM 3514 N N . TRP A 1 451 ? 13.444 12.668 9.326 1.00 95.94 451 TRP A N 1
ATOM 3515 C CA . TRP A 1 451 ? 13.183 12.741 7.895 1.00 95.94 451 TRP A CA 1
ATOM 3516 C C . TRP A 1 451 ? 11.690 12.708 7.622 1.00 95.94 451 TRP A C 1
ATOM 3518 O O . TRP A 1 451 ? 10.911 12.155 8.396 1.00 95.94 451 TRP A O 1
ATOM 3528 N N . ASP A 1 452 ? 11.323 13.280 6.488 1.00 94.75 452 ASP A N 1
ATOM 3529 C CA . ASP A 1 452 ? 9.993 13.193 5.921 1.00 94.75 452 ASP A CA 1
ATOM 3530 C C . ASP A 1 452 ? 10.016 12.373 4.626 1.00 94.75 452 ASP A C 1
ATOM 3532 O O . ASP A 1 452 ? 11.071 12.180 4.006 1.00 94.75 452 ASP A O 1
ATOM 3536 N N . VAL A 1 453 ? 8.848 11.862 4.241 1.00 95.88 453 VAL A N 1
ATOM 3537 C CA . VAL A 1 453 ? 8.675 10.966 3.097 1.00 95.88 453 VAL A CA 1
ATOM 3538 C C . VAL A 1 453 ? 7.499 11.431 2.252 1.00 95.88 453 VAL A C 1
ATOM 3540 O O . VAL A 1 453 ? 6.390 11.601 2.754 1.00 95.88 453 VAL A O 1
ATOM 3543 N N . CYS A 1 454 ? 7.727 11.583 0.949 1.00 95.06 454 CYS A N 1
ATOM 3544 C CA . CYS A 1 454 ? 6.685 11.911 -0.019 1.00 95.06 454 CYS A CA 1
ATOM 3545 C C . CYS A 1 454 ? 6.709 10.929 -1.194 1.00 95.06 454 CYS A C 1
ATOM 3547 O O . CYS A 1 454 ? 7.778 10.568 -1.690 1.00 95.06 454 CYS A O 1
ATOM 3549 N N . LEU A 1 455 ? 5.535 10.504 -1.655 1.00 96.50 455 LEU A N 1
ATOM 3550 C CA . LEU A 1 455 ? 5.397 9.712 -2.871 1.00 96.50 455 LEU A CA 1
ATOM 3551 C C . LEU A 1 455 ? 5.744 10.560 -4.106 1.00 96.50 455 LEU A C 1
ATOM 3553 O O . LEU A 1 455 ? 5.209 11.649 -4.307 1.00 96.50 455 LEU A O 1
ATOM 3557 N N . LEU A 1 456 ? 6.610 10.043 -4.979 1.00 95.94 456 LEU A N 1
ATOM 3558 C CA . LEU A 1 456 ? 6.910 10.648 -6.279 1.00 95.94 456 LEU A CA 1
ATOM 3559 C C . LEU A 1 456 ? 5.823 10.309 -7.295 1.00 95.94 456 LEU A C 1
ATOM 3561 O O . LEU A 1 456 ? 6.053 9.606 -8.277 1.00 95.94 456 LEU A O 1
ATOM 3565 N N . ASP A 1 457 ? 4.629 10.822 -7.032 1.00 93.56 457 ASP A N 1
ATOM 3566 C CA . ASP A 1 457 ? 3.438 10.341 -7.706 1.00 93.56 457 ASP A CA 1
ATOM 3567 C C . ASP A 1 457 ? 3.350 10.728 -9.186 1.00 93.56 457 ASP A C 1
ATOM 3569 O O . ASP A 1 457 ? 2.769 10.000 -9.979 1.00 93.56 457 ASP A O 1
ATOM 3573 N N . GLY A 1 458 ? 4.005 11.811 -9.605 1.00 94.44 458 GLY A N 1
ATOM 3574 C CA . GLY A 1 458 ? 4.066 12.217 -11.014 1.00 94.44 458 GLY A CA 1
ATOM 3575 C C . GLY A 1 458 ? 4.755 11.217 -11.955 1.00 94.44 458 GLY A C 1
ATOM 3576 O O . GLY A 1 458 ? 4.545 11.283 -13.168 1.00 94.44 458 GLY A O 1
ATOM 3577 N N . LEU A 1 459 ? 5.539 10.268 -11.425 1.00 95.19 459 LEU A N 1
ATOM 3578 C CA . LEU A 1 459 ? 6.193 9.227 -12.223 1.00 95.19 459 LEU A CA 1
ATOM 3579 C C . LEU A 1 459 ? 5.178 8.195 -12.739 1.00 95.19 459 LEU A C 1
ATOM 3581 O O . LEU A 1 459 ? 4.291 7.744 -12.010 1.00 95.19 459 LEU A O 1
ATOM 3585 N N . GLY A 1 460 ? 5.320 7.810 -14.008 1.00 96.12 460 GLY A N 1
ATOM 3586 C CA . GLY A 1 460 ? 4.540 6.729 -14.609 1.00 96.12 460 GLY A CA 1
ATOM 3587 C C . GLY A 1 460 ? 5.139 5.346 -14.336 1.00 96.12 460 GLY A C 1
ATOM 3588 O O . GLY A 1 460 ? 6.275 5.215 -13.876 1.00 96.12 460 GLY A O 1
ATOM 3589 N N . HIS A 1 461 ? 4.392 4.297 -14.689 1.00 95.88 461 HIS A N 1
ATOM 3590 C CA . HIS A 1 461 ? 4.848 2.905 -14.596 1.00 95.88 461 HIS A CA 1
ATOM 3591 C C . HIS A 1 461 ? 6.208 2.694 -15.280 1.00 95.88 461 HIS A C 1
ATOM 3593 O O . HIS A 1 461 ? 7.120 2.126 -14.683 1.00 95.88 461 HIS A O 1
ATOM 3599 N N . ASP A 1 462 ? 6.370 3.204 -16.502 1.00 94.06 462 ASP A N 1
ATOM 3600 C CA . ASP A 1 462 ? 7.606 3.042 -17.272 1.00 94.06 462 ASP A CA 1
ATOM 3601 C C . ASP A 1 462 ? 8.790 3.807 -16.663 1.00 94.06 462 ASP A C 1
ATOM 3603 O O . ASP A 1 462 ? 9.936 3.374 -16.778 1.00 94.06 462 ASP A O 1
ATOM 3607 N N . ASP A 1 463 ? 8.541 4.933 -15.989 1.00 94.81 463 ASP A N 1
ATOM 3608 C CA . ASP A 1 463 ? 9.597 5.683 -15.301 1.00 94.81 463 ASP A CA 1
ATOM 3609 C C . ASP A 1 463 ? 10.131 4.891 -14.111 1.00 94.81 463 ASP A C 1
ATOM 3611 O O . ASP A 1 463 ? 11.344 4.767 -13.937 1.00 94.81 463 ASP A O 1
ATOM 3615 N N . LEU A 1 464 ? 9.227 4.295 -13.329 1.00 95.81 464 LEU A N 1
ATOM 3616 C CA . LEU A 1 464 ? 9.585 3.408 -12.226 1.00 95.81 464 LEU A CA 1
ATOM 3617 C C . LEU A 1 464 ? 10.281 2.138 -12.734 1.00 95.81 464 LEU A C 1
ATOM 3619 O O . LEU A 1 464 ? 11.260 1.690 -12.138 1.00 95.81 464 LEU A O 1
ATOM 3623 N N . HIS A 1 465 ? 9.827 1.591 -13.863 1.00 93.31 465 HIS A N 1
ATOM 3624 C CA . HIS A 1 465 ? 10.446 0.433 -14.503 1.00 93.31 465 HIS A CA 1
ATOM 3625 C C . HIS A 1 465 ? 11.913 0.707 -14.879 1.00 93.31 465 HIS A C 1
ATOM 3627 O O . HIS A 1 465 ? 12.793 -0.111 -14.593 1.00 93.31 465 HIS A O 1
ATOM 3633 N N . ARG A 1 466 ? 12.199 1.897 -15.431 1.00 91.50 466 ARG A N 1
ATOM 3634 C CA . ARG A 1 466 ? 13.564 2.357 -15.743 1.00 91.50 466 ARG A CA 1
ATOM 3635 C C . ARG A 1 466 ? 14.385 2.650 -14.491 1.00 91.50 466 ARG A C 1
ATOM 3637 O O . ARG A 1 466 ? 15.533 2.216 -14.424 1.00 91.50 466 ARG A O 1
ATOM 3644 N N . LEU A 1 467 ? 13.806 3.341 -13.502 1.00 91.25 467 LEU A N 1
ATOM 3645 C CA . LEU A 1 467 ? 14.452 3.645 -12.215 1.00 91.25 467 LEU A CA 1
ATOM 3646 C C . LEU A 1 467 ? 14.980 2.374 -11.543 1.00 91.25 467 LEU A C 1
ATOM 3648 O O . LEU A 1 467 ? 16.097 2.351 -11.036 1.00 91.25 467 LEU A O 1
ATOM 3652 N N . LEU A 1 468 ? 14.174 1.317 -11.564 1.00 92.19 468 LEU A N 1
ATOM 3653 C CA . LEU A 1 468 ? 14.484 0.034 -10.944 1.00 92.19 468 LEU A CA 1
ATOM 3654 C C . LEU A 1 468 ? 15.325 -0.897 -11.844 1.00 92.19 468 LEU A C 1
ATOM 3656 O O . LEU A 1 468 ? 15.780 -1.944 -11.386 1.00 92.19 468 LEU A O 1
ATOM 3660 N N . GLY A 1 469 ? 15.551 -0.542 -13.116 1.00 89.69 469 GLY A N 1
ATOM 3661 C CA . GLY A 1 469 ? 16.271 -1.381 -14.085 1.00 89.69 469 GLY A CA 1
ATOM 3662 C C . GLY A 1 469 ? 15.559 -2.681 -14.428 1.00 89.69 469 GLY A C 1
ATOM 3663 O O . GLY A 1 469 ? 16.197 -3.712 -14.687 1.00 89.69 469 GLY A O 1
ATOM 3664 N N . LEU A 1 470 ? 14.231 -2.659 -14.401 1.00 90.00 470 LEU A N 1
ATOM 3665 C CA . LEU A 1 470 ? 13.413 -3.849 -14.591 1.00 90.00 470 LEU A CA 1
ATOM 3666 C C . LEU A 1 470 ? 13.405 -4.317 -16.047 1.00 90.00 470 LEU A C 1
ATOM 3668 O O . LEU A 1 470 ? 13.377 -5.520 -16.273 1.00 90.00 470 LEU A O 1
ATOM 3672 N N . ASP A 1 471 ? 13.614 -3.418 -17.017 1.00 82.62 471 ASP A N 1
ATOM 3673 C CA . ASP A 1 471 ? 13.761 -3.751 -18.451 1.00 82.62 471 ASP A CA 1
ATOM 3674 C C . ASP A 1 471 ? 14.846 -4.802 -18.729 1.00 82.62 471 ASP A C 1
ATOM 3676 O O . ASP A 1 471 ? 14.825 -5.481 -19.752 1.00 82.62 471 ASP A O 1
ATOM 3680 N N . ARG A 1 472 ? 15.833 -4.910 -17.834 1.00 80.88 472 ARG A N 1
ATOM 3681 C CA . ARG A 1 472 ? 17.002 -5.788 -17.983 1.00 80.88 472 ARG A CA 1
ATOM 3682 C C . ARG A 1 472 ? 16.998 -6.962 -17.028 1.00 80.88 472 ARG A C 1
ATOM 3684 O O . ARG A 1 472 ? 17.580 -8.000 -17.332 1.00 80.88 472 ARG A O 1
ATOM 3691 N N . SER A 1 473 ? 16.444 -6.750 -15.838 1.00 83.12 473 SER A N 1
ATOM 3692 C CA . SER A 1 473 ? 16.452 -7.747 -14.772 1.00 83.12 473 SER A CA 1
ATOM 3693 C C . SER A 1 473 ? 15.236 -8.665 -14.828 1.00 83.12 473 SER A C 1
ATOM 3695 O O . SER A 1 473 ? 15.375 -9.837 -14.480 1.00 83.12 473 SER A O 1
ATOM 3697 N N . ASN A 1 474 ? 14.084 -8.185 -15.306 1.00 90.75 474 ASN A N 1
ATOM 3698 C CA . ASN A 1 474 ? 12.909 -9.028 -15.474 1.00 90.75 474 ASN A CA 1
ATOM 3699 C C . ASN A 1 474 ? 13.097 -10.006 -16.646 1.00 90.75 474 ASN A C 1
ATOM 3701 O O . ASN A 1 474 ? 13.593 -9.619 -17.710 1.00 90.75 474 ASN A O 1
ATOM 3705 N N . PRO A 1 475 ? 12.675 -11.274 -16.496 1.00 88.12 475 PRO A N 1
ATOM 3706 C CA . PRO A 1 475 ? 12.564 -12.184 -17.626 1.00 88.12 475 PRO A CA 1
ATOM 3707 C C . PRO A 1 475 ? 11.591 -11.638 -18.687 1.00 88.12 475 PRO A C 1
ATOM 3709 O O . PRO A 1 475 ? 10.589 -11.013 -18.328 1.00 88.12 475 PRO A O 1
ATOM 3712 N N . PRO A 1 476 ? 11.836 -11.900 -19.985 1.00 85.50 476 PRO A N 1
ATOM 3713 C CA . PRO A 1 476 ? 10.965 -11.425 -21.053 1.00 85.50 476 PRO A CA 1
ATOM 3714 C C . PRO A 1 476 ? 9.554 -12.004 -20.902 1.00 85.50 476 PRO A C 1
ATOM 3716 O O . PRO A 1 476 ? 9.381 -13.217 -20.742 1.00 85.50 476 PRO A O 1
ATOM 3719 N N . SER A 1 477 ? 8.549 -11.132 -20.958 1.00 85.12 477 SER A N 1
ATOM 3720 C CA . SER A 1 477 ? 7.140 -11.517 -20.993 1.00 85.12 477 SER A CA 1
ATOM 3721 C C . SER A 1 477 ? 6.750 -12.065 -22.375 1.00 85.12 477 SER A C 1
ATOM 3723 O O . SER A 1 477 ? 7.409 -11.765 -23.372 1.00 85.12 477 SER A O 1
ATOM 3725 N N . PRO A 1 478 ? 5.694 -12.895 -22.466 1.00 88.44 478 PRO A N 1
ATOM 3726 C CA . PRO A 1 478 ? 5.171 -13.334 -23.755 1.00 88.44 478 PRO A CA 1
ATOM 3727 C C . PRO A 1 478 ? 4.504 -12.170 -24.501 1.00 88.44 478 PRO A C 1
ATOM 3729 O O . PRO A 1 478 ? 3.843 -11.343 -23.875 1.00 88.44 478 PRO A O 1
ATOM 3732 N N . ASP A 1 479 ? 4.572 -12.174 -25.837 1.00 85.44 479 ASP A N 1
ATOM 3733 C CA . ASP A 1 479 ? 3.908 -11.170 -26.694 1.00 85.44 479 ASP A CA 1
ATOM 3734 C C . ASP A 1 479 ? 2.394 -11.075 -26.438 1.00 85.44 479 ASP A C 1
ATOM 3736 O O . ASP A 1 479 ? 1.771 -10.031 -26.621 1.00 85.44 479 ASP A O 1
ATOM 3740 N N . ARG A 1 480 ? 1.786 -12.189 -26.010 1.00 88.50 480 ARG A N 1
ATOM 3741 C CA . ARG A 1 480 ? 0.379 -12.270 -25.625 1.00 88.50 480 ARG A CA 1
ATOM 3742 C C . ARG A 1 480 ? 0.227 -13.023 -24.310 1.00 88.50 480 ARG A C 1
ATOM 3744 O O . ARG A 1 480 ? 0.656 -14.171 -24.185 1.00 88.50 480 ARG A O 1
ATOM 3751 N N . LEU A 1 481 ? -0.447 -12.391 -23.351 1.00 90.06 481 LEU A N 1
ATOM 3752 C CA . LEU A 1 481 ? -0.814 -13.029 -22.089 1.00 90.06 481 LEU A CA 1
ATOM 3753 C C . LEU A 1 481 ? -1.812 -14.182 -22.322 1.00 90.06 481 LEU A C 1
ATOM 3755 O O . LEU A 1 481 ? -2.667 -14.080 -23.206 1.00 90.06 481 LEU A O 1
ATOM 3759 N N . PRO A 1 482 ? -1.753 -15.267 -21.525 1.00 89.75 482 PRO A N 1
ATOM 3760 C CA . PRO A 1 482 ? -2.722 -16.356 -21.611 1.00 89.75 482 PRO A CA 1
ATOM 3761 C C . PRO A 1 482 ? -4.171 -15.885 -21.420 1.00 89.75 482 PRO A C 1
ATOM 3763 O O . PRO A 1 482 ? -4.442 -14.952 -20.671 1.00 89.75 482 PRO A O 1
ATOM 3766 N N . ASP A 1 483 ? -5.127 -16.575 -22.045 1.00 88.62 483 ASP A N 1
ATOM 3767 C CA . ASP A 1 483 ? -6.563 -16.267 -21.905 1.00 88.62 483 ASP A CA 1
ATOM 3768 C C . ASP A 1 483 ? -7.267 -16.995 -20.754 1.00 88.62 483 ASP A C 1
ATOM 3770 O O . ASP A 1 483 ? -8.464 -16.829 -20.525 1.00 88.62 483 ASP A O 1
ATOM 3774 N N . ARG A 1 484 ? -6.514 -17.818 -20.030 1.00 90.94 484 ARG A N 1
ATOM 3775 C CA . ARG A 1 484 ? -6.969 -18.607 -18.889 1.00 90.94 484 ARG A CA 1
ATOM 3776 C C . ARG A 1 484 ? -5.779 -18.937 -17.992 1.00 90.94 484 ARG A C 1
ATOM 3778 O O . ARG A 1 484 ? -4.642 -18.819 -18.455 1.00 90.94 484 ARG A O 1
ATOM 3785 N N . PRO A 1 485 ? -6.011 -19.456 -16.775 1.00 93.44 485 PRO A N 1
ATOM 3786 C CA . PRO A 1 485 ? -4.924 -19.937 -15.945 1.00 93.44 485 PRO A CA 1
ATOM 3787 C C . PRO A 1 485 ? -4.124 -21.055 -16.623 1.00 93.44 485 PRO A C 1
ATOM 3789 O O . PRO A 1 485 ? -4.706 -22.023 -17.122 1.00 93.44 485 PRO A O 1
ATOM 3792 N N . VAL A 1 486 ? -2.795 -20.932 -16.630 1.00 94.00 486 VAL A N 1
ATOM 3793 C CA . VAL A 1 486 ? -1.872 -21.919 -17.218 1.00 94.00 486 VAL A CA 1
ATOM 3794 C C . VAL A 1 486 ? -0.806 -22.293 -16.197 1.00 94.00 486 VAL A C 1
ATOM 3796 O O . VAL A 1 486 ? -0.230 -21.422 -15.552 1.00 94.00 486 VAL A O 1
ATOM 3799 N N . ARG A 1 487 ? -0.532 -23.594 -16.062 1.00 94.19 487 ARG A N 1
ATOM 3800 C CA . ARG A 1 487 ? 0.571 -24.121 -15.251 1.00 94.19 487 ARG A CA 1
ATOM 3801 C C . ARG A 1 487 ? 1.758 -24.464 -16.145 1.00 94.19 487 ARG A C 1
ATOM 3803 O O . ARG A 1 487 ? 1.572 -25.042 -17.213 1.00 94.19 487 ARG A O 1
ATOM 3810 N N . GLY A 1 488 ? 2.959 -24.161 -15.679 1.00 94.06 488 GLY A N 1
ATOM 3811 C CA . GLY A 1 488 ? 4.208 -24.553 -16.319 1.00 94.06 488 GLY A CA 1
ATOM 3812 C C . GLY A 1 488 ? 5.372 -23.723 -15.801 1.00 94.06 488 GLY A C 1
ATOM 3813 O O . GLY A 1 488 ? 5.197 -22.875 -14.930 1.00 94.06 488 GLY A O 1
ATOM 3814 N N . ARG A 1 489 ? 6.552 -23.935 -16.374 1.00 95.12 489 ARG A N 1
ATOM 3815 C CA . ARG A 1 489 ? 7.724 -23.115 -16.083 1.00 95.12 489 ARG A CA 1
ATOM 3816 C C . ARG A 1 489 ? 7.594 -21.769 -16.793 1.00 95.12 489 ARG A C 1
ATOM 3818 O O . ARG A 1 489 ? 7.808 -21.685 -18.001 1.00 95.12 489 ARG A O 1
ATOM 3825 N N . LEU A 1 490 ? 7.224 -20.726 -16.052 1.00 95.38 490 LEU A N 1
ATOM 3826 C CA . LEU A 1 490 ? 6.924 -19.393 -16.582 1.00 95.38 490 LEU A CA 1
ATOM 3827 C C . LEU A 1 490 ? 7.734 -18.324 -15.823 1.00 95.38 490 LEU A C 1
ATOM 3829 O O . LEU A 1 490 ? 7.161 -17.594 -15.021 1.00 95.38 490 LEU A O 1
ATOM 3833 N N . PRO A 1 491 ? 9.054 -18.188 -16.062 1.00 93.56 491 PRO A N 1
ATOM 3834 C CA . PRO A 1 491 ? 9.910 -17.296 -15.270 1.00 93.56 491 PRO A CA 1
ATOM 3835 C C . PRO A 1 491 ? 9.442 -15.832 -15.213 1.00 93.56 491 PRO A C 1
ATOM 3837 O O . PRO A 1 491 ? 9.620 -15.175 -14.198 1.00 93.56 491 PRO A O 1
ATOM 3840 N N . TRP A 1 492 ? 8.791 -15.328 -16.267 1.00 94.38 492 TRP A N 1
ATOM 3841 C CA . TRP A 1 492 ? 8.247 -13.962 -16.323 1.00 94.38 492 TRP A CA 1
ATOM 3842 C C . TRP A 1 492 ? 7.135 -13.686 -15.294 1.00 94.38 492 TRP A C 1
ATOM 3844 O O . TRP A 1 492 ? 6.827 -12.534 -15.011 1.00 94.38 492 TRP A O 1
ATOM 3854 N N . VAL A 1 493 ? 6.529 -14.725 -14.714 1.00 95.44 493 VAL A N 1
ATOM 3855 C CA . VAL A 1 493 ? 5.526 -14.609 -13.640 1.00 95.44 493 VAL A CA 1
ATOM 3856 C C . VAL A 1 493 ? 6.183 -14.106 -12.344 1.00 95.44 493 VAL A C 1
ATOM 3858 O O . VAL A 1 493 ? 5.510 -13.462 -11.538 1.00 95.44 493 VAL A O 1
ATOM 3861 N N . GLU A 1 494 ? 7.493 -14.336 -12.175 1.00 95.38 494 GLU A N 1
ATOM 3862 C CA . GLU A 1 494 ? 8.325 -13.834 -11.067 1.00 95.38 494 GLU A CA 1
ATOM 3863 C C . GLU A 1 494 ? 8.891 -12.428 -11.310 1.00 95.38 494 GLU A C 1
ATOM 3865 O O . GLU A 1 494 ? 9.625 -11.915 -10.466 1.00 95.38 494 GLU A O 1
ATOM 3870 N N . SER A 1 495 ? 8.571 -11.799 -12.445 1.00 95.12 495 SER A N 1
ATOM 3871 C CA . SER A 1 495 ? 8.997 -10.430 -12.734 1.00 95.12 495 SER A CA 1
ATOM 3872 C C . SER A 1 495 ? 8.540 -9.470 -11.640 1.00 95.12 495 SER A C 1
ATOM 3874 O O . SER A 1 495 ? 7.415 -9.546 -11.138 1.00 95.12 495 SER A O 1
ATOM 3876 N N . GLN A 1 496 ? 9.414 -8.527 -11.306 1.00 97.06 496 GLN A N 1
ATOM 3877 C CA . GLN A 1 496 ? 9.073 -7.437 -10.408 1.00 97.06 496 GLN A CA 1
ATOM 3878 C C . GLN A 1 496 ? 8.138 -6.463 -11.131 1.00 97.06 496 GLN A C 1
ATOM 3880 O O . GLN A 1 496 ? 8.430 -6.014 -12.241 1.00 97.06 496 GLN A O 1
ATOM 3885 N N . HIS A 1 497 ? 7.019 -6.131 -10.498 1.00 97.12 497 HIS A N 1
ATOM 3886 C CA . HIS A 1 497 ? 6.085 -5.096 -10.922 1.00 97.12 497 HIS A CA 1
ATOM 3887 C C . HIS A 1 497 ? 6.437 -3.787 -10.200 1.00 97.12 497 HIS A C 1
ATOM 3889 O O . HIS A 1 497 ? 6.413 -3.784 -8.973 1.00 97.12 497 HIS A O 1
ATOM 3895 N N . PRO A 1 498 ? 6.797 -2.692 -10.890 1.00 97.44 498 PRO A N 1
ATOM 3896 C CA . PRO A 1 498 ? 7.114 -1.432 -10.221 1.00 97.44 498 PRO A CA 1
ATOM 3897 C C . PRO A 1 498 ? 5.854 -0.821 -9.591 1.00 97.44 498 PRO A C 1
ATOM 3899 O O . PRO A 1 498 ? 4.887 -0.552 -10.302 1.00 97.44 498 PRO A O 1
ATOM 3902 N N . ASP A 1 499 ? 5.886 -0.568 -8.279 1.00 98.25 499 ASP A N 1
ATOM 3903 C CA . ASP A 1 499 ? 4.743 -0.013 -7.545 1.00 98.25 499 ASP A CA 1
ATOM 3904 C C . ASP A 1 499 ? 4.882 1.504 -7.377 1.00 98.25 499 ASP A C 1
ATOM 3906 O O . ASP A 1 499 ? 4.054 2.274 -7.865 1.00 98.25 499 ASP A O 1
ATOM 3910 N N . CYS A 1 500 ? 5.940 1.957 -6.695 1.00 98.12 500 CYS A N 1
ATOM 3911 C CA . CYS A 1 500 ? 6.113 3.369 -6.351 1.00 98.12 500 CYS A CA 1
ATOM 3912 C C . CYS A 1 500 ? 7.562 3.762 -6.037 1.00 98.12 500 CYS A C 1
ATOM 3914 O O . CYS A 1 500 ? 8.396 2.915 -5.725 1.00 98.12 500 CYS A O 1
ATOM 3916 N N . ALA A 1 501 ? 7.843 5.069 -6.029 1.00 97.75 501 ALA A N 1
ATOM 3917 C CA . ALA A 1 501 ? 9.081 5.645 -5.506 1.00 97.75 501 ALA A CA 1
ATOM 3918 C C . ALA A 1 501 ? 8.788 6.702 -4.436 1.00 97.75 501 ALA A C 1
ATOM 3920 O O . ALA A 1 501 ? 7.890 7.526 -4.594 1.00 97.75 501 ALA A O 1
ATOM 3921 N N . LEU A 1 502 ? 9.568 6.684 -3.359 1.00 97.81 502 LEU A N 1
ATOM 3922 C CA . LEU A 1 502 ? 9.482 7.606 -2.234 1.00 97.81 502 LEU A CA 1
ATOM 3923 C C . LEU A 1 502 ? 10.692 8.526 -2.229 1.00 97.81 502 LEU A C 1
ATOM 3925 O O . LEU A 1 502 ? 11.823 8.048 -2.261 1.00 97.81 502 LEU A O 1
ATOM 3929 N N . LEU A 1 503 ? 10.451 9.828 -2.137 1.00 96.56 503 LEU A N 1
ATOM 3930 C CA . LEU A 1 503 ? 11.469 10.826 -1.855 1.00 96.56 503 LEU A CA 1
ATOM 3931 C C . LEU A 1 503 ? 11.602 10.987 -0.341 1.00 96.56 503 LEU A C 1
ATOM 3933 O O . LEU A 1 503 ? 10.643 11.372 0.325 1.00 96.56 503 LEU A O 1
ATOM 3937 N N . ILE A 1 504 ? 12.796 10.719 0.183 1.00 97.00 504 ILE A N 1
ATOM 3938 C CA . ILE A 1 504 ? 13.139 10.871 1.599 1.00 97.00 504 ILE A CA 1
ATOM 3939 C C . ILE A 1 504 ? 14.061 12.078 1.756 1.00 97.00 504 ILE A C 1
ATOM 3941 O O . ILE A 1 504 ? 15.090 12.174 1.078 1.00 97.00 504 ILE A O 1
ATOM 3945 N N . PHE A 1 505 ? 13.701 13.002 2.646 1.00 94.94 505 PHE A N 1
ATOM 3946 C CA . PHE A 1 505 ? 14.408 14.271 2.833 1.00 94.94 505 PHE A CA 1
ATOM 3947 C C . PHE A 1 505 ? 14.356 14.757 4.294 1.00 94.94 505 PHE A C 1
ATOM 3949 O O . PHE A 1 505 ? 13.460 14.370 5.039 1.00 94.94 505 PHE A O 1
ATOM 3956 N N . PRO A 1 506 ? 15.304 15.603 4.740 1.00 94.56 506 PRO A N 1
ATOM 3957 C CA . PRO A 1 506 ? 15.284 16.188 6.084 1.00 94.56 506 PRO A CA 1
ATOM 3958 C C . PRO A 1 506 ? 14.019 17.014 6.374 1.00 94.56 506 PRO A C 1
ATOM 3960 O O . PRO A 1 506 ? 13.685 17.917 5.605 1.00 94.56 506 PRO A O 1
ATOM 3963 N N . PHE A 1 507 ? 13.355 16.766 7.507 1.00 93.00 507 PHE A N 1
ATOM 3964 C CA . PHE A 1 507 ? 12.202 17.557 7.951 1.00 93.00 507 PHE A CA 1
ATOM 3965 C C . PHE A 1 507 ? 12.621 18.948 8.466 1.00 93.00 507 PHE A C 1
ATOM 3967 O O . PHE A 1 507 ? 13.718 19.131 8.990 1.00 93.00 507 PHE A O 1
ATOM 3974 N N . GLY A 1 508 ? 11.743 19.949 8.335 1.00 86.94 508 GLY A N 1
ATOM 3975 C CA . GLY A 1 508 ? 11.952 21.306 8.866 1.00 86.94 508 GLY A CA 1
ATOM 3976 C C . GLY A 1 508 ? 12.877 22.217 8.041 1.00 86.94 508 GLY A C 1
ATOM 3977 O O . GLY A 1 508 ? 13.048 23.383 8.391 1.00 86.94 508 GLY A O 1
ATOM 3978 N N . GLY A 1 509 ? 13.462 21.717 6.947 1.00 83.62 509 GLY A N 1
ATOM 3979 C CA . GLY A 1 509 ? 14.178 22.525 5.954 1.00 83.62 509 GLY A CA 1
ATOM 3980 C C . GLY A 1 509 ? 13.264 23.075 4.851 1.00 83.62 509 GLY A C 1
ATOM 3981 O O . GLY A 1 509 ? 12.047 22.904 4.887 1.00 83.62 509 GLY A O 1
ATOM 3982 N N . THR A 1 510 ? 13.855 23.710 3.833 1.00 83.31 510 THR A N 1
ATOM 3983 C CA . THR A 1 510 ? 13.134 24.028 2.589 1.00 83.31 510 THR A CA 1
ATOM 3984 C C . THR A 1 510 ? 12.648 22.722 1.951 1.00 83.31 510 THR A C 1
ATOM 3986 O O . THR A 1 510 ? 13.495 21.863 1.683 1.00 83.31 510 THR A O 1
ATOM 3989 N N . PRO A 1 511 ? 11.334 22.553 1.699 1.00 82.81 511 PRO A N 1
ATOM 3990 C CA . PRO A 1 511 ? 10.825 21.366 1.027 1.00 82.81 511 PRO A CA 1
ATOM 3991 C C . PRO A 1 511 ? 11.532 21.160 -0.318 1.00 82.81 511 PRO A C 1
ATOM 3993 O O . PRO A 1 511 ? 11.826 22.147 -1.003 1.00 82.81 511 PRO A O 1
ATOM 3996 N N . PRO A 1 512 ? 11.823 19.909 -0.709 1.00 88.75 512 PRO A N 1
ATOM 3997 C CA . PRO A 1 512 ? 12.395 19.646 -2.017 1.00 88.75 512 PRO A CA 1
ATOM 3998 C C . PRO A 1 512 ? 11.437 20.110 -3.119 1.00 88.75 512 PRO A C 1
ATOM 4000 O O . PRO A 1 512 ? 10.220 20.133 -2.945 1.00 88.75 512 PRO A O 1
ATOM 4003 N N . SER A 1 513 ? 11.995 20.460 -4.273 1.00 88.12 513 SER A N 1
ATOM 4004 C CA . SER A 1 513 ? 11.242 20.662 -5.509 1.00 88.12 513 SER A CA 1
ATOM 4005 C C . SER A 1 513 ? 11.627 19.574 -6.496 1.00 88.12 513 SER A C 1
ATOM 4007 O O . SER A 1 513 ? 12.818 19.371 -6.733 1.00 88.12 513 SER A O 1
ATOM 4009 N N . VAL A 1 514 ? 10.643 18.906 -7.090 1.00 90.31 514 VAL A N 1
ATOM 4010 C CA . VAL A 1 514 ? 10.880 17.893 -8.119 1.00 90.31 514 VAL A CA 1
ATOM 4011 C C . VAL A 1 514 ? 10.181 18.338 -9.392 1.00 90.31 514 VAL A C 1
ATOM 4013 O O . VAL A 1 514 ? 8.968 18.532 -9.401 1.00 90.31 514 VAL A O 1
ATOM 4016 N N . ASP A 1 515 ? 10.955 18.491 -10.462 1.00 91.12 515 ASP A N 1
ATOM 4017 C CA . ASP A 1 515 ? 10.424 18.545 -11.819 1.00 91.12 515 ASP A CA 1
ATOM 4018 C C . ASP A 1 515 ? 10.367 17.109 -12.349 1.00 91.12 515 ASP A C 1
ATOM 4020 O O . ASP A 1 515 ? 11.396 16.454 -12.550 1.00 91.12 515 ASP A O 1
ATOM 4024 N N . TYR A 1 516 ? 9.155 16.587 -12.526 1.00 92.38 516 TYR A N 1
ATOM 4025 C CA . TYR A 1 516 ? 8.972 15.210 -12.966 1.00 92.38 516 TYR A CA 1
ATOM 4026 C C . TYR A 1 516 ? 9.445 14.972 -14.402 1.00 92.38 516 TYR A C 1
ATOM 4028 O O . TYR A 1 516 ? 9.908 13.871 -14.692 1.00 92.38 516 TYR A O 1
ATOM 4036 N N . ALA A 1 517 ? 9.375 15.970 -15.287 1.00 90.75 517 ALA A N 1
ATOM 4037 C CA . ALA A 1 517 ? 9.861 15.831 -16.656 1.00 90.75 517 ALA A CA 1
ATOM 4038 C C . ALA A 1 517 ? 11.394 15.778 -16.687 1.00 90.75 517 ALA A C 1
ATOM 4040 O O . ALA A 1 517 ? 11.972 14.952 -17.398 1.00 90.75 517 ALA A O 1
ATOM 4041 N N . GLU A 1 518 ? 12.062 16.612 -15.883 1.00 89.75 518 GLU A N 1
ATOM 4042 C CA . GLU A 1 518 ? 13.517 16.559 -15.719 1.00 89.75 518 GLU A CA 1
ATOM 4043 C C . GLU A 1 518 ? 13.956 15.224 -15.105 1.00 89.75 518 GLU A C 1
ATOM 4045 O O . GLU A 1 518 ? 14.878 14.579 -15.613 1.00 89.75 518 GLU A O 1
ATOM 4050 N N . LEU A 1 519 ? 13.261 14.770 -14.057 1.00 89.88 519 LEU A N 1
ATOM 4051 C CA . LEU A 1 519 ? 13.539 13.486 -13.421 1.00 89.88 519 LEU A CA 1
ATOM 4052 C C . LEU A 1 519 ? 13.326 12.321 -14.398 1.00 89.88 519 LEU A C 1
ATOM 4054 O O . LEU A 1 519 ? 14.212 11.483 -14.533 1.00 89.88 519 LEU A O 1
ATOM 4058 N N . ALA A 1 520 ? 12.213 12.273 -15.130 1.00 90.56 520 ALA A N 1
ATOM 4059 C CA . ALA A 1 520 ? 11.959 11.231 -16.125 1.00 90.56 520 ALA A CA 1
ATOM 4060 C C . ALA A 1 520 ? 13.013 11.232 -17.247 1.00 90.56 520 ALA A C 1
ATOM 4062 O O . ALA A 1 520 ? 13.503 10.173 -17.653 1.00 90.56 520 ALA A O 1
ATOM 4063 N N . LEU A 1 521 ? 13.437 12.415 -17.707 1.00 88.25 521 LEU A N 1
ATOM 4064 C CA . LEU A 1 521 ? 14.513 12.545 -18.689 1.00 88.25 521 LEU A CA 1
ATOM 4065 C C . LEU A 1 521 ? 15.844 12.009 -18.144 1.00 88.25 521 LEU A C 1
ATOM 4067 O O . LEU A 1 521 ? 16.554 11.306 -18.865 1.00 88.25 521 LEU A O 1
ATOM 4071 N N . ALA A 1 522 ? 16.173 12.297 -16.888 1.00 86.06 522 ALA A N 1
ATOM 4072 C CA . ALA A 1 522 ? 17.324 11.720 -16.203 1.00 86.06 522 ALA A CA 1
ATOM 4073 C C . ALA A 1 522 ? 17.232 10.183 -16.128 1.00 86.06 522 ALA A C 1
ATOM 4075 O O . ALA A 1 522 ? 18.158 9.483 -16.545 1.00 86.06 522 ALA A O 1
ATOM 4076 N N . LEU A 1 523 ? 16.082 9.644 -15.707 1.00 87.19 523 LEU A N 1
ATOM 4077 C CA . LEU A 1 523 ? 15.837 8.200 -15.632 1.00 87.19 523 LEU A CA 1
ATOM 4078 C C . LEU A 1 523 ? 15.958 7.511 -16.997 1.00 87.19 523 LEU A C 1
ATOM 4080 O O . LEU A 1 523 ? 16.475 6.399 -17.078 1.00 87.19 523 LEU A O 1
ATOM 4084 N N . SER A 1 524 ? 15.564 8.177 -18.086 1.00 84.31 524 SER A N 1
ATOM 4085 C CA . SER A 1 524 ? 15.684 7.639 -19.450 1.00 84.31 524 SER A CA 1
ATOM 4086 C C . SER A 1 524 ? 17.129 7.393 -19.908 1.00 84.31 524 SER A C 1
ATOM 4088 O O . SER A 1 524 ? 17.351 6.656 -20.868 1.00 84.31 524 SER A O 1
ATOM 4090 N N . ARG A 1 525 ? 18.117 7.978 -19.215 1.00 79.75 525 ARG A N 1
ATOM 4091 C CA . ARG A 1 525 ? 19.553 7.821 -19.501 1.00 79.75 525 ARG A CA 1
ATOM 4092 C C . ARG A 1 525 ? 20.207 6.712 -18.674 1.00 79.75 525 ARG A C 1
ATOM 4094 O O . ARG A 1 525 ? 21.230 6.178 -19.099 1.00 79.75 525 ARG A O 1
ATOM 4101 N N . LEU A 1 526 ? 19.593 6.304 -17.557 1.00 75.12 526 LEU A N 1
ATOM 4102 C CA . LEU A 1 526 ? 20.069 5.195 -16.716 1.00 75.12 526 LEU A CA 1
ATOM 4103 C C . LEU A 1 526 ? 20.236 3.855 -17.459 1.00 75.12 526 LEU A C 1
ATOM 4105 O O . LEU A 1 526 ? 21.159 3.110 -17.125 1.00 75.12 526 LEU A O 1
ATOM 4109 N N . PRO A 1 527 ? 19.443 3.515 -18.497 1.00 64.88 527 PRO A N 1
ATOM 4110 C CA . PRO A 1 527 ? 19.689 2.320 -19.290 1.00 64.88 527 PRO A CA 1
ATOM 4111 C C . PRO A 1 527 ? 21.089 2.274 -19.921 1.00 64.88 527 PRO A C 1
ATOM 4113 O O . PRO A 1 527 ? 21.578 1.191 -20.185 1.00 64.88 527 PRO A O 1
ATOM 4116 N N . ALA A 1 528 ? 21.815 3.372 -20.134 1.00 64.50 528 ALA A N 1
ATOM 4117 C CA . ALA A 1 528 ? 23.188 3.277 -20.651 1.00 64.50 528 ALA A CA 1
ATOM 4118 C C . ALA A 1 528 ? 24.196 2.643 -19.659 1.00 64.50 528 ALA A C 1
ATOM 4120 O O . ALA A 1 528 ? 25.329 2.360 -20.039 1.00 64.50 528 ALA A O 1
ATOM 4121 N N . MET A 1 529 ? 23.796 2.402 -18.405 1.00 72.62 529 MET A N 1
ATOM 4122 C CA . MET A 1 529 ? 24.678 1.940 -17.331 1.00 72.62 529 MET A CA 1
ATOM 4123 C C . MET A 1 529 ? 24.906 0.427 -17.316 1.00 72.62 529 MET A C 1
ATOM 4125 O O . MET A 1 529 ? 24.098 -0.359 -17.819 1.00 72.62 529 MET A O 1
ATOM 4129 N N . GLU A 1 530 ? 26.007 0.020 -16.688 1.00 83.25 530 GLU A N 1
ATOM 4130 C CA . GLU A 1 530 ? 26.296 -1.375 -16.364 1.00 83.25 530 GLU A CA 1
ATOM 4131 C C . GLU A 1 530 ? 25.456 -1.815 -15.153 1.00 83.25 530 GLU A C 1
ATOM 4133 O O . GLU A 1 530 ? 25.523 -1.206 -14.086 1.00 83.25 530 GLU A O 1
ATOM 4138 N N . TRP A 1 531 ? 24.654 -2.871 -15.327 1.00 87.75 531 TRP A N 1
ATOM 4139 C CA . TRP A 1 531 ? 23.828 -3.447 -14.262 1.00 87.75 531 TRP A CA 1
ATOM 4140 C C . TRP A 1 531 ? 24.486 -4.709 -13.715 1.00 87.75 531 TRP A C 1
ATOM 4142 O O . TRP A 1 531 ? 24.771 -5.646 -14.462 1.00 87.75 531 TRP A O 1
ATOM 4152 N N . LEU A 1 532 ? 24.691 -4.752 -12.405 1.00 90.62 532 LEU A N 1
ATOM 4153 C CA . LEU A 1 532 ? 25.466 -5.792 -11.736 1.00 90.62 532 LEU A CA 1
ATOM 4154 C C . LEU A 1 532 ? 24.561 -6.833 -11.112 1.00 90.62 532 LEU A C 1
ATOM 4156 O O . LEU A 1 532 ? 23.776 -6.459 -10.259 1.00 90.62 532 LEU A O 1
ATOM 4160 N N . GLY A 1 533 ? 24.744 -8.113 -11.445 1.00 91.50 533 GLY A N 1
ATOM 4161 C CA . GLY A 1 533 ? 24.106 -9.279 -10.817 1.00 91.50 533 GLY A CA 1
ATOM 4162 C C . GLY A 1 533 ? 22.801 -9.739 -11.477 1.00 91.50 533 GLY A C 1
ATOM 4163 O O . GLY A 1 533 ? 22.147 -8.967 -12.186 1.00 91.50 533 GLY A O 1
ATOM 4164 N N . LYS A 1 534 ? 22.402 -10.993 -11.235 1.00 91.19 534 LYS A N 1
ATOM 4165 C CA . LYS A 1 534 ? 21.213 -11.629 -11.840 1.00 91.19 534 LYS A CA 1
ATOM 4166 C C . LYS A 1 534 ? 20.230 -12.124 -10.776 1.00 91.19 534 LYS A C 1
ATOM 4168 O O . LYS A 1 534 ? 20.692 -12.720 -9.805 1.00 91.19 534 LYS A O 1
ATOM 4173 N N . PRO A 1 535 ? 18.912 -11.923 -10.947 1.00 94.12 535 PRO A N 1
ATOM 4174 C CA . PRO A 1 535 ? 17.934 -12.413 -9.983 1.00 94.12 535 PRO A CA 1
ATOM 4175 C C . PRO A 1 535 ? 17.961 -13.947 -9.896 1.00 94.12 535 PRO A C 1
ATOM 4177 O O . PRO A 1 535 ? 18.152 -14.635 -10.903 1.00 94.12 535 PRO A O 1
ATOM 4180 N N . ASN A 1 536 ? 17.782 -14.487 -8.692 1.00 95.00 536 ASN A N 1
ATOM 4181 C CA . ASN A 1 536 ? 17.525 -15.910 -8.477 1.00 95.00 536 ASN A CA 1
ATOM 4182 C C . ASN A 1 536 ? 16.090 -16.289 -8.889 1.00 95.00 536 ASN A C 1
ATOM 4184 O O . ASN A 1 536 ? 15.194 -15.453 -8.906 1.00 95.00 536 ASN A O 1
ATOM 4188 N N . SER A 1 537 ? 15.873 -17.574 -9.184 1.00 95.00 537 SER A N 1
ATOM 4189 C CA . SER A 1 537 ? 14.524 -18.138 -9.354 1.00 95.00 537 SER A CA 1
ATOM 4190 C C . SER A 1 537 ? 13.882 -18.331 -7.982 1.00 95.00 537 SER A C 1
ATOM 4192 O O . SER A 1 537 ? 14.546 -18.828 -7.066 1.00 95.00 537 SER A O 1
ATOM 4194 N N . LEU A 1 538 ? 12.605 -17.985 -7.840 1.00 96.25 538 LEU A N 1
ATOM 4195 C CA . LEU A 1 538 ? 11.883 -18.095 -6.570 1.00 96.25 538 LEU A CA 1
ATOM 4196 C C . LEU A 1 538 ? 11.133 -19.422 -6.434 1.00 96.25 538 LEU A C 1
ATOM 4198 O O . LEU A 1 538 ? 11.059 -19.965 -5.336 1.00 96.25 538 LEU A O 1
ATOM 4202 N N . SER A 1 539 ? 10.624 -19.958 -7.539 1.00 96.62 539 SER A N 1
ATOM 4203 C CA . SER A 1 539 ? 9.934 -21.244 -7.648 1.00 96.62 539 SER A CA 1
ATOM 4204 C C . SER A 1 539 ? 10.469 -22.049 -8.837 1.00 96.62 539 SER A C 1
ATOM 4206 O O . SER A 1 539 ? 11.104 -21.515 -9.748 1.00 96.62 539 SER A O 1
ATOM 4208 N N . LYS A 1 540 ? 10.216 -23.362 -8.836 1.00 95.38 540 LYS A N 1
ATOM 4209 C CA . LYS A 1 540 ? 10.586 -24.274 -9.932 1.00 95.38 540 LYS A CA 1
ATOM 4210 C C . LYS A 1 540 ? 9.592 -24.198 -11.092 1.00 95.38 540 LYS A C 1
ATOM 4212 O O . LYS A 1 540 ? 10.011 -24.185 -12.246 1.00 95.38 540 LYS A O 1
ATOM 4217 N N . ASP A 1 541 ? 8.304 -24.122 -10.759 1.00 94.75 541 ASP A N 1
ATOM 4218 C CA . ASP A 1 541 ? 7.177 -24.027 -11.691 1.00 94.75 541 ASP A CA 1
ATOM 4219 C C . ASP A 1 541 ? 6.164 -22.972 -11.225 1.00 94.75 541 ASP A C 1
ATOM 4221 O O . ASP A 1 541 ? 6.190 -22.517 -10.080 1.00 94.75 541 ASP A O 1
ATOM 4225 N N . HIS A 1 542 ? 5.228 -22.605 -12.100 1.00 96.00 542 HIS A N 1
ATOM 4226 C CA . HIS A 1 542 ? 4.299 -21.499 -11.878 1.00 96.00 542 HIS A CA 1
ATOM 4227 C C . HIS A 1 542 ? 2.871 -21.864 -12.267 1.00 96.00 542 HIS A C 1
ATOM 4229 O O . HIS A 1 542 ? 2.621 -22.742 -13.096 1.00 96.00 542 HIS A O 1
ATOM 4235 N N . VAL A 1 543 ? 1.916 -21.129 -11.700 1.00 95.06 543 VAL A N 1
ATOM 4236 C CA . VAL A 1 543 ? 0.549 -21.023 -12.216 1.00 95.06 543 VAL A CA 1
ATOM 4237 C C . VAL A 1 543 ? 0.308 -19.561 -12.566 1.00 95.06 543 VAL A C 1
ATOM 4239 O O . VAL A 1 543 ? 0.156 -18.718 -11.687 1.00 95.06 543 VAL A O 1
ATOM 4242 N N . CYS A 1 544 ? 0.272 -19.249 -13.857 1.00 95.38 544 CYS A N 1
ATOM 4243 C CA . CYS A 1 544 ? -0.091 -17.921 -14.326 1.00 95.38 544 CYS A CA 1
ATOM 4244 C C . CYS A 1 544 ? -1.602 -17.745 -14.197 1.00 95.38 544 CYS A C 1
ATOM 4246 O O . CYS A 1 544 ? -2.356 -18.292 -14.999 1.00 95.38 544 CYS A O 1
ATOM 4248 N N . TRP A 1 545 ? -2.040 -16.960 -13.217 1.00 96.06 545 TRP A N 1
ATOM 4249 C CA . TRP A 1 545 ? -3.414 -16.477 -13.109 1.00 96.06 545 TRP A CA 1
ATOM 4250 C C . TRP A 1 545 ? -3.564 -15.243 -13.997 1.00 96.06 545 TRP A C 1
ATOM 4252 O O . TRP A 1 545 ? -3.270 -14.127 -13.579 1.00 96.06 545 TRP A O 1
ATOM 4262 N N . ASP A 1 546 ? -3.977 -15.456 -15.246 1.00 93.50 546 ASP A N 1
ATOM 4263 C CA . ASP A 1 546 ? -3.954 -14.443 -16.307 1.00 93.50 546 ASP A CA 1
ATOM 4264 C C . ASP A 1 546 ? -4.611 -13.114 -15.919 1.00 93.50 546 ASP A C 1
ATOM 4266 O O . ASP A 1 546 ? -4.106 -12.048 -16.268 1.00 93.50 546 ASP A O 1
ATOM 4270 N N . VAL A 1 547 ? -5.701 -13.178 -15.151 1.00 96.62 547 VAL A N 1
ATOM 4271 C CA . VAL A 1 547 ? -6.450 -11.997 -14.713 1.00 96.62 547 VAL A CA 1
ATOM 4272 C C . VAL A 1 547 ? -5.595 -11.023 -13.894 1.00 96.62 547 VAL A C 1
ATOM 4274 O O . VAL A 1 547 ? -5.753 -9.822 -14.060 1.00 96.62 547 VAL A O 1
ATOM 4277 N N . ILE A 1 548 ? -4.644 -11.508 -13.086 1.00 97.62 548 ILE A N 1
ATOM 4278 C CA . ILE A 1 548 ? -3.751 -10.654 -12.285 1.00 97.62 548 ILE A CA 1
ATOM 4279 C C . ILE A 1 548 ? -2.925 -9.760 -13.206 1.00 97.62 548 ILE A C 1
ATOM 4281 O O . ILE A 1 548 ? -2.902 -8.544 -13.047 1.00 97.62 548 ILE A O 1
ATOM 4285 N N . TYR A 1 549 ? -2.264 -10.371 -14.189 1.00 95.69 549 TYR A N 1
ATOM 4286 C CA . TYR A 1 549 ? -1.336 -9.686 -15.084 1.00 95.69 549 TYR A CA 1
ATOM 4287 C C . TYR A 1 549 ? -2.069 -8.792 -16.084 1.00 95.69 549 TYR A C 1
ATOM 4289 O O . TYR A 1 549 ? -1.617 -7.686 -16.359 1.00 95.69 549 TYR A O 1
ATOM 4297 N N . LYS A 1 550 ? -3.240 -9.225 -16.570 1.00 95.19 550 LYS A N 1
ATOM 4298 C CA . LYS A 1 550 ? -4.118 -8.392 -17.404 1.00 95.19 550 LYS A CA 1
ATOM 4299 C C . LYS A 1 550 ? -4.594 -7.149 -16.657 1.00 95.19 550 LYS A C 1
ATOM 4301 O O . LYS A 1 550 ? -4.599 -6.064 -17.227 1.00 95.19 550 LYS A O 1
ATOM 4306 N N . THR A 1 551 ? -4.978 -7.293 -15.389 1.00 97.44 551 THR A N 1
ATOM 4307 C CA . THR A 1 551 ? -5.383 -6.152 -14.565 1.00 97.44 551 THR A CA 1
ATOM 4308 C C . THR A 1 551 ? -4.200 -5.252 -14.244 1.00 97.44 551 THR A C 1
ATOM 4310 O O . THR A 1 551 ? -4.334 -4.047 -14.404 1.00 97.44 551 THR A O 1
ATOM 4313 N N . ALA A 1 552 ? -3.046 -5.810 -13.868 1.00 96.81 552 ALA A N 1
ATOM 4314 C CA . ALA A 1 552 ? -1.827 -5.043 -13.614 1.00 96.81 552 ALA A CA 1
ATOM 4315 C C . ALA A 1 552 ? -1.392 -4.214 -14.836 1.00 96.81 552 ALA A C 1
ATOM 4317 O O . ALA A 1 552 ? -0.956 -3.080 -14.672 1.00 96.81 552 ALA A O 1
ATOM 4318 N N . GLU A 1 553 ? -1.558 -4.749 -16.051 1.00 94.75 553 GLU A N 1
ATOM 4319 C CA . GLU A 1 553 ? -1.337 -4.013 -17.301 1.00 94.75 553 GLU A CA 1
ATOM 4320 C C . GLU A 1 553 ? -2.366 -2.889 -17.496 1.00 94.75 553 GLU A C 1
ATOM 4322 O O . GLU A 1 553 ? -2.000 -1.755 -17.791 1.00 94.75 553 GLU A O 1
ATOM 4327 N N . ALA A 1 554 ? -3.653 -3.182 -17.288 1.00 96.44 554 ALA A N 1
ATOM 4328 C CA . ALA A 1 554 ? -4.735 -2.221 -17.497 1.00 96.44 554 ALA A CA 1
ATOM 4329 C C . ALA A 1 554 ? -4.702 -1.035 -16.519 1.00 96.44 554 ALA A C 1
ATOM 4331 O O . ALA A 1 554 ? -5.151 0.053 -16.865 1.00 96.44 554 ALA A O 1
ATOM 4332 N N . VAL A 1 555 ? -4.185 -1.230 -15.301 1.00 97.50 555 VAL A N 1
ATOM 4333 C CA . VAL A 1 555 ? -4.138 -0.194 -14.253 1.00 97.50 555 VAL A CA 1
ATOM 4334 C C . VAL A 1 555 ? -2.766 0.469 -14.122 1.00 97.50 555 VAL A C 1
ATOM 4336 O O . VAL A 1 555 ? -2.495 1.119 -13.112 1.00 97.50 555 VAL A O 1
ATOM 4339 N N . LYS A 1 556 ? -1.887 0.330 -15.122 1.00 96.56 556 LYS A N 1
ATOM 4340 C CA . LYS A 1 556 ? -0.613 1.056 -15.143 1.00 96.56 556 LYS A CA 1
ATOM 4341 C C . LYS A 1 556 ? -0.859 2.555 -15.026 1.00 96.56 556 LYS A C 1
ATOM 4343 O O . LYS A 1 556 ? -1.657 3.132 -15.764 1.00 96.56 556 LYS A O 1
ATOM 4348 N N . LYS A 1 557 ? -0.142 3.196 -14.105 1.00 95.44 557 LYS A N 1
ATOM 4349 C CA . LYS A 1 557 ? -0.201 4.647 -13.957 1.00 95.44 557 LYS A CA 1
ATOM 4350 C C . LYS A 1 557 ? 0.512 5.322 -15.141 1.00 95.44 557 LYS A C 1
ATOM 4352 O O . LYS A 1 557 ? 1.697 5.038 -15.351 1.00 95.44 557 LYS A O 1
ATOM 4357 N N . PRO A 1 558 ? -0.148 6.230 -15.881 1.00 94.88 558 PRO A N 1
ATOM 4358 C CA . PRO A 1 558 ? 0.530 7.081 -16.851 1.00 94.88 558 PRO A CA 1
ATOM 4359 C C . PRO A 1 558 ? 1.358 8.176 -16.147 1.00 94.88 558 PRO A C 1
ATOM 4361 O O . PRO A 1 558 ? 1.072 8.535 -14.996 1.00 94.88 558 PRO A O 1
ATOM 4364 N N . PRO A 1 559 ? 2.388 8.729 -16.808 1.00 94.44 559 PRO A N 1
ATOM 4365 C CA . PRO A 1 559 ? 3.107 9.880 -16.277 1.00 94.44 559 PRO A CA 1
ATOM 4366 C C . PRO A 1 559 ? 2.189 11.102 -16.159 1.00 94.44 559 PRO A C 1
ATOM 4368 O O . PRO A 1 559 ? 1.384 11.365 -17.049 1.00 94.44 559 PRO A O 1
ATOM 4371 N N . THR A 1 560 ? 2.336 11.876 -15.082 1.00 92.31 560 THR A N 1
ATOM 4372 C CA . THR A 1 560 ? 1.572 13.116 -14.854 1.00 92.31 560 THR A CA 1
ATOM 4373 C C . THR A 1 560 ? 2.504 14.313 -14.652 1.00 92.31 560 THR A C 1
ATOM 4375 O O . THR A 1 560 ? 2.378 15.080 -13.708 1.00 92.31 560 THR A O 1
ATOM 4378 N N . TYR A 1 561 ? 3.465 14.504 -15.565 1.00 86.94 561 TYR A N 1
ATOM 4379 C CA . TYR A 1 561 ? 4.537 15.506 -15.423 1.00 86.94 561 TYR A CA 1
ATOM 4380 C C . TYR A 1 561 ? 4.069 16.968 -15.332 1.00 86.94 561 TYR A C 1
ATOM 4382 O O . TYR A 1 561 ? 4.826 17.822 -14.881 1.00 86.94 561 TYR A O 1
ATOM 4390 N N . GLY A 1 562 ? 2.849 17.266 -15.792 1.00 74.12 562 GLY A N 1
ATOM 4391 C CA . GLY A 1 562 ? 2.243 18.595 -15.678 1.00 74.12 562 GLY A CA 1
ATOM 4392 C C . GLY A 1 562 ? 1.703 18.914 -14.280 1.00 74.12 562 GLY A C 1
ATOM 4393 O O . GLY A 1 562 ? 1.432 20.079 -13.989 1.00 74.12 562 GLY A O 1
ATOM 4394 N N . GLU A 1 563 ? 1.552 17.907 -13.417 1.00 79.62 563 GLU A N 1
ATOM 4395 C CA . GLU A 1 563 ? 1.190 18.093 -12.014 1.00 79.62 563 GLU A CA 1
ATOM 4396 C C . GLU A 1 563 ? 2.437 18.504 -11.221 1.00 79.62 563 GLU A C 1
ATOM 4398 O O . GLU A 1 563 ? 3.497 17.883 -11.313 1.00 79.62 563 GLU A O 1
ATOM 4403 N N . GLY A 1 564 ? 2.332 19.589 -10.453 1.00 77.88 564 GLY A N 1
ATOM 4404 C CA . GLY A 1 564 ? 3.441 20.060 -9.628 1.00 77.88 564 GLY A CA 1
ATOM 4405 C C . GLY A 1 564 ? 3.727 19.103 -8.470 1.00 77.88 564 GLY A C 1
ATOM 4406 O O . GLY A 1 564 ? 2.804 18.609 -7.827 1.00 77.88 564 GLY A O 1
ATOM 4407 N N . PHE A 1 565 ? 5.007 18.884 -8.156 1.00 90.12 565 PHE A N 1
ATOM 4408 C CA . PHE A 1 565 ? 5.396 18.211 -6.918 1.00 90.12 565 PHE A CA 1
ATOM 4409 C C . PHE A 1 565 ? 5.004 19.058 -5.703 1.00 90.12 565 PHE A C 1
ATOM 4411 O O . PHE A 1 565 ? 5.338 20.243 -5.624 1.00 90.12 565 PHE A O 1
ATOM 4418 N N . SER A 1 566 ? 4.350 18.437 -4.725 1.00 89.19 566 SER A N 1
ATOM 4419 C CA . SER A 1 566 ? 3.998 19.073 -3.459 1.00 89.19 566 SER A CA 1
ATOM 4420 C C . SER A 1 566 ? 4.271 18.149 -2.283 1.00 89.19 566 SER A C 1
ATOM 4422 O O . SER A 1 566 ? 4.085 16.938 -2.371 1.00 89.19 566 SER A O 1
ATOM 4424 N N . VAL A 1 567 ? 4.654 18.742 -1.156 1.00 91.69 567 VAL A N 1
ATOM 4425 C CA . VAL A 1 567 ? 4.745 18.054 0.131 1.00 91.69 567 VAL A CA 1
ATOM 4426 C C . VAL A 1 567 ? 3.548 18.478 0.971 1.00 91.69 567 VAL A C 1
ATOM 4428 O O . VAL A 1 567 ? 3.329 19.673 1.177 1.00 91.69 567 VAL A O 1
ATOM 4431 N N . ASN A 1 568 ? 2.783 17.504 1.458 1.00 92.06 568 ASN A N 1
ATOM 4432 C CA . ASN A 1 568 ? 1.659 17.753 2.357 1.00 92.06 568 ASN A CA 1
ATOM 4433 C C . ASN A 1 568 ? 2.126 18.487 3.635 1.00 92.06 568 ASN A C 1
ATOM 4435 O O . ASN A 1 568 ? 3.231 18.211 4.105 1.00 92.06 568 ASN A O 1
ATOM 4439 N N . PRO A 1 569 ? 1.331 19.403 4.222 1.00 91.38 569 PRO A N 1
ATOM 4440 C CA . PRO A 1 569 ? 1.585 20.007 5.537 1.00 91.38 569 PRO A CA 1
ATOM 4441 C C . PRO A 1 569 ? 1.635 18.992 6.683 1.00 91.38 569 PRO A C 1
ATOM 4443 O O . PRO A 1 569 ? 1.040 17.921 6.599 1.00 91.38 569 PRO A O 1
ATOM 4446 N N . PHE A 1 570 ? 2.387 19.300 7.759 1.00 92.75 570 PHE A N 1
ATOM 4447 C CA . PHE A 1 570 ? 2.521 18.398 8.915 1.00 92.75 570 PHE A CA 1
ATOM 4448 C C . PHE A 1 570 ? 1.546 18.791 9.994 1.00 92.75 570 PHE A C 1
ATOM 4450 O O . PHE A 1 570 ? 1.714 19.832 10.621 1.00 92.75 570 PHE A O 1
ATOM 4457 N N . HIS A 1 571 ? 0.547 17.943 10.205 1.00 94.31 571 HIS A N 1
ATOM 4458 C CA . HIS A 1 571 ? -0.416 18.121 11.273 1.00 94.31 571 HIS A CA 1
ATOM 4459 C C . HIS A 1 571 ? -0.133 17.097 12.365 1.00 94.31 571 HIS A C 1
ATOM 4461 O O . HIS A 1 571 ? 0.118 15.920 12.093 1.00 94.31 571 HIS A O 1
ATOM 4467 N N . ARG A 1 572 ? -0.151 17.561 13.616 1.00 94.56 572 ARG A N 1
ATOM 4468 C CA . ARG A 1 572 ? -0.041 16.668 14.768 1.00 94.56 572 ARG A CA 1
ATOM 4469 C C . ARG A 1 572 ? -1.297 15.804 14.866 1.00 94.56 572 ARG A C 1
ATOM 4471 O O . ARG A 1 572 ? -2.395 16.262 14.542 1.00 94.56 572 ARG A O 1
ATOM 4478 N N . SER A 1 573 ? -1.139 14.573 15.334 1.00 93.50 573 SER A N 1
ATOM 4479 C CA . SER A 1 573 ? -2.290 13.723 15.645 1.00 93.50 573 SER A CA 1
ATOM 4480 C C . SER A 1 573 ? -2.787 14.023 17.063 1.00 93.50 573 SER A C 1
ATOM 4482 O O . SER A 1 573 ? -1.959 14.266 17.947 1.00 93.50 573 SER A O 1
ATOM 4484 N N . PRO A 1 574 ? -4.108 14.022 17.312 1.00 93.12 574 PRO A N 1
ATOM 4485 C CA . PRO A 1 574 ? -4.641 14.237 18.650 1.00 93.12 574 PRO A CA 1
ATOM 4486 C C . PRO A 1 574 ? -4.229 13.117 19.614 1.00 93.12 574 PRO A C 1
ATOM 4488 O O . PRO A 1 574 ? -4.292 11.935 19.275 1.00 93.12 574 PRO A O 1
ATOM 4491 N N . LEU A 1 575 ? -3.869 13.501 20.839 1.00 93.88 575 LEU A N 1
ATOM 4492 C CA . LEU A 1 575 ? -3.506 12.591 21.922 1.00 93.88 575 LEU A CA 1
ATOM 4493 C C . LEU A 1 575 ? -4.417 12.844 23.129 1.00 93.88 575 LEU A C 1
ATOM 4495 O O . LEU A 1 575 ? -4.445 13.956 23.650 1.00 93.88 575 LEU A O 1
ATOM 4499 N N . ILE A 1 576 ? -5.142 11.817 23.574 1.00 95.38 576 ILE A N 1
ATOM 4500 C CA . ILE A 1 576 ? -5.990 11.855 24.773 1.00 95.38 576 ILE A CA 1
ATOM 4501 C C . ILE A 1 576 ? -5.112 11.868 26.026 1.00 95.38 576 ILE A C 1
ATOM 4503 O O . ILE A 1 576 ? -5.223 12.769 26.853 1.00 95.38 576 ILE A O 1
ATOM 4507 N N . SER A 1 577 ? -4.222 10.881 26.157 1.00 94.25 577 SER A N 1
ATOM 4508 C CA . SER A 1 577 ? -3.205 10.835 27.208 1.00 94.25 577 SER A CA 1
ATOM 4509 C C . SER A 1 577 ? -2.023 9.961 26.770 1.00 94.25 577 SER A C 1
ATOM 4511 O O . SER A 1 577 ? -2.250 8.896 26.187 1.00 94.25 577 SER A O 1
ATOM 4513 N N . PRO A 1 578 ? -0.766 10.366 27.043 1.00 91.06 578 PRO A N 1
ATOM 4514 C CA . PRO A 1 578 ? 0.400 9.508 26.826 1.00 91.06 578 PRO A CA 1
ATOM 4515 C C . PRO A 1 578 ? 0.375 8.245 27.703 1.00 91.06 578 PRO A C 1
ATOM 4517 O O . PRO A 1 578 ? 0.879 7.212 27.270 1.00 91.06 578 PRO A O 1
ATOM 4520 N N . ASP A 1 579 ? -0.285 8.291 28.867 1.00 93.81 579 ASP A N 1
ATOM 4521 C CA . ASP A 1 579 ? -0.354 7.183 29.834 1.00 93.81 579 ASP A CA 1
ATOM 4522 C C . ASP A 1 579 ? -1.161 5.975 29.318 1.00 93.81 579 ASP A C 1
ATOM 4524 O O . ASP A 1 579 ? -1.170 4.908 29.931 1.00 93.81 579 ASP A O 1
ATOM 4528 N N . LEU A 1 580 ? -1.852 6.126 28.181 1.00 94.75 580 LEU A N 1
ATOM 4529 C CA . LEU A 1 580 ? -2.527 5.023 27.491 1.00 94.75 580 LEU A CA 1
ATOM 4530 C C . LEU A 1 580 ? -1.535 4.044 26.837 1.00 94.75 580 LEU A C 1
ATOM 4532 O O . LEU A 1 580 ? -1.920 2.926 26.488 1.00 94.75 580 LEU A O 1
ATOM 4536 N N . TYR A 1 581 ? -0.274 4.448 26.657 1.00 94.88 581 TYR A N 1
ATOM 4537 C CA . TYR A 1 581 ? 0.781 3.629 26.065 1.00 94.88 581 TYR A CA 1
ATOM 4538 C C . TYR A 1 581 ? 1.723 3.052 27.126 1.00 94.88 581 TYR A C 1
ATOM 4540 O O . TYR A 1 581 ? 1.878 3.586 28.218 1.00 94.88 581 TYR A O 1
ATOM 4548 N N . LYS A 1 582 ? 2.425 1.966 26.783 1.00 90.75 582 LYS A N 1
ATOM 4549 C CA . LYS A 1 582 ? 3.381 1.286 27.681 1.00 90.75 582 LYS A CA 1
ATOM 4550 C C . LYS A 1 582 ? 4.804 1.886 27.672 1.00 90.75 582 LYS A C 1
ATOM 4552 O O . LYS A 1 582 ? 5.765 1.124 27.752 1.00 90.75 582 LYS A O 1
ATOM 4557 N N . ASP A 1 583 ? 4.949 3.203 27.496 1.00 89.50 583 ASP A N 1
ATOM 4558 C CA . ASP A 1 583 ? 6.244 3.916 27.379 1.00 89.50 583 ASP A CA 1
ATOM 4559 C C . ASP A 1 583 ? 7.235 3.285 26.378 1.00 89.50 583 ASP A C 1
ATOM 4561 O O . ASP A 1 583 ? 8.450 3.242 26.578 1.00 89.50 583 ASP A O 1
ATOM 4565 N N . MET A 1 584 ? 6.710 2.755 25.273 1.00 93.19 584 MET A N 1
ATOM 4566 C CA . MET A 1 584 ? 7.519 2.076 24.264 1.00 93.19 584 MET A CA 1
ATOM 4567 C C . MET A 1 584 ? 8.137 3.073 23.283 1.00 93.19 584 MET A C 1
ATOM 4569 O O . MET A 1 584 ? 7.489 4.030 22.850 1.00 93.19 584 MET A O 1
ATOM 4573 N N . THR A 1 585 ? 9.369 2.810 22.851 1.00 94.81 585 THR A N 1
ATOM 4574 C CA . THR A 1 585 ? 9.967 3.527 21.715 1.00 94.81 585 THR A CA 1
ATOM 4575 C C . THR A 1 585 ? 9.329 3.087 20.396 1.00 94.81 585 THR A C 1
ATOM 4577 O O . THR A 1 585 ? 8.818 1.968 20.280 1.00 94.81 585 THR A O 1
ATOM 4580 N N . VAL A 1 586 ? 9.406 3.925 19.357 1.00 95.94 586 VAL A N 1
ATOM 4581 C CA . VAL A 1 586 ? 8.960 3.545 18.003 1.00 95.94 586 VAL A CA 1
ATOM 4582 C C . VAL A 1 586 ? 9.626 2.243 17.557 1.00 95.94 586 VAL A C 1
ATOM 4584 O O . VAL A 1 586 ? 8.933 1.325 17.121 1.00 95.94 586 VAL A O 1
ATOM 4587 N N . ARG A 1 587 ? 10.950 2.120 17.732 1.00 94.38 587 ARG A N 1
ATOM 4588 C CA . ARG A 1 587 ? 11.705 0.903 17.404 1.00 94.38 587 ARG A CA 1
ATOM 4589 C C . ARG A 1 587 ? 11.153 -0.333 18.111 1.00 94.38 587 ARG A C 1
ATOM 4591 O O . ARG A 1 587 ? 10.979 -1.378 17.481 1.00 94.38 587 ARG A O 1
ATOM 4598 N N . GLN A 1 588 ? 10.862 -0.240 19.407 1.00 94.38 588 GLN A N 1
ATOM 4599 C CA . GLN A 1 588 ? 10.264 -1.350 20.143 1.00 94.38 588 GLN A CA 1
ATOM 4600 C C . GLN A 1 588 ? 8.900 -1.725 19.567 1.00 94.38 588 GLN A C 1
ATOM 4602 O O . GLN A 1 588 ? 8.653 -2.915 19.372 1.00 94.38 588 GLN A O 1
ATOM 4607 N N . VAL A 1 589 ? 8.055 -0.742 19.244 1.00 96.69 589 VAL A N 1
ATOM 4608 C CA . VAL A 1 589 ? 6.724 -0.997 18.686 1.00 96.69 589 VAL A CA 1
ATOM 4609 C C . VAL A 1 589 ? 6.814 -1.677 17.321 1.00 96.69 589 VAL A C 1
ATOM 4611 O O . VAL A 1 589 ? 6.289 -2.779 17.151 1.00 96.69 589 VAL A O 1
ATOM 4614 N N . VAL A 1 590 ? 7.535 -1.090 16.361 1.00 96.06 590 VAL A N 1
ATOM 4615 C CA . VAL A 1 590 ? 7.607 -1.618 14.985 1.00 96.06 590 VAL A CA 1
ATOM 4616 C C . VAL A 1 590 ? 8.262 -3.003 14.933 1.00 96.06 590 VAL A C 1
ATOM 4618 O O . VAL A 1 590 ? 7.815 -3.872 14.182 1.00 96.06 590 VAL A O 1
ATOM 4621 N N . ARG A 1 591 ? 9.282 -3.262 15.767 1.00 93.38 591 ARG A N 1
ATOM 4622 C CA . ARG A 1 591 ? 10.014 -4.539 15.757 1.00 93.38 591 ARG A CA 1
ATOM 4623 C C . ARG A 1 591 ? 9.341 -5.647 16.557 1.00 93.38 591 ARG A C 1
ATOM 4625 O O . ARG A 1 591 ? 9.544 -6.817 16.223 1.00 93.38 591 ARG A O 1
ATOM 4632 N N . LYS A 1 592 ? 8.568 -5.334 17.604 1.00 92.69 592 LYS A N 1
ATOM 4633 C CA . LYS A 1 592 ? 7.914 -6.344 18.463 1.00 92.69 592 LYS A CA 1
ATOM 4634 C C . LYS A 1 592 ? 6.456 -6.606 18.103 1.00 92.69 592 LYS A C 1
ATOM 4636 O O . LYS A 1 592 ? 5.951 -7.670 18.461 1.00 92.69 592 LYS A O 1
ATOM 4641 N N . ARG A 1 593 ? 5.803 -5.722 17.346 1.00 93.06 593 ARG A N 1
ATOM 4642 C CA . ARG A 1 593 ? 4.448 -5.946 16.829 1.00 93.06 593 ARG A CA 1
ATOM 4643 C C . ARG A 1 593 ? 4.350 -7.265 16.056 1.00 93.06 593 ARG A C 1
ATOM 4645 O O . ARG A 1 593 ? 5.158 -7.549 15.171 1.00 93.06 593 ARG A O 1
ATOM 4652 N N . ARG A 1 594 ? 3.328 -8.070 16.347 1.00 92.19 594 ARG A N 1
ATOM 4653 C CA . ARG A 1 594 ? 3.011 -9.312 15.628 1.00 92.19 594 ARG A CA 1
ATOM 4654 C C . ARG A 1 594 ? 1.533 -9.344 15.263 1.00 92.19 594 ARG A C 1
ATOM 4656 O O . ARG A 1 594 ? 0.717 -8.746 15.957 1.00 92.19 594 ARG A O 1
ATOM 4663 N N . SER A 1 595 ? 1.213 -10.054 14.185 1.00 95.12 595 SER A N 1
ATOM 4664 C CA . SER A 1 595 ? -0.171 -10.418 13.888 1.00 95.12 595 SER A CA 1
ATOM 4665 C C . SER A 1 595 ? -0.629 -11.482 14.878 1.00 95.12 595 SER A C 1
ATOM 4667 O O . SER A 1 595 ? 0.054 -12.495 15.044 1.00 95.12 595 SER A O 1
ATOM 4669 N N . ALA A 1 596 ? -1.755 -11.243 15.541 1.00 95.56 596 ALA A N 1
ATOM 4670 C CA . ALA A 1 596 ? -2.425 -12.254 16.345 1.00 95.56 596 ALA A CA 1
ATOM 4671 C C . ALA A 1 596 ? -2.889 -13.416 15.450 1.00 95.56 596 ALA A C 1
ATOM 4673 O O . ALA A 1 596 ? -3.500 -13.204 14.403 1.00 95.56 596 ALA A O 1
ATOM 4674 N N . VAL A 1 597 ? -2.592 -14.649 15.850 1.00 93.44 597 VAL A N 1
ATOM 4675 C CA . VAL A 1 597 ? -3.146 -15.840 15.180 1.00 93.44 597 VAL A CA 1
ATOM 4676 C C . VAL A 1 597 ? -4.554 -16.130 15.698 1.00 93.44 597 VAL A C 1
ATOM 4678 O O . VAL A 1 597 ? -5.369 -16.679 14.967 1.00 93.44 597 VAL A O 1
ATOM 4681 N N . ASP A 1 598 ? -4.827 -15.721 16.936 1.00 95.94 598 ASP A N 1
ATOM 4682 C CA . ASP A 1 598 ? -6.098 -15.892 17.623 1.00 95.94 598 ASP A CA 1
ATOM 4683 C C . ASP A 1 598 ? -6.254 -14.822 18.725 1.00 95.94 598 ASP A C 1
ATOM 4685 O O . ASP A 1 598 ? -5.250 -14.237 19.158 1.00 95.94 598 ASP A O 1
ATOM 4689 N N . MET A 1 599 ? -7.485 -14.560 19.167 1.00 97.44 599 MET A N 1
ATOM 4690 C CA . MET A 1 599 ? -7.822 -13.576 20.207 1.00 97.44 599 MET A CA 1
ATOM 4691 C C . MET A 1 599 ? -8.474 -14.265 21.409 1.00 97.44 599 MET A C 1
ATOM 4693 O O . MET A 1 599 ? -9.142 -15.278 21.265 1.00 97.44 599 MET A O 1
ATOM 4697 N N . ASP A 1 600 ? -8.290 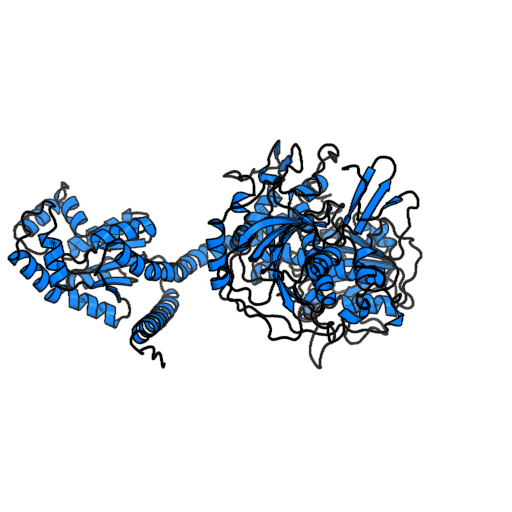-13.728 22.616 1.00 97.44 600 ASP A N 1
ATOM 4698 C CA . ASP A 1 600 ? -8.738 -14.410 23.843 1.00 97.44 600 ASP A CA 1
ATOM 4699 C C . ASP A 1 600 ? -10.260 -14.394 24.084 1.00 97.44 600 ASP A C 1
ATOM 4701 O O . ASP A 1 600 ? -10.747 -15.084 24.981 1.00 97.44 600 ASP A O 1
ATOM 4705 N N . GLY A 1 601 ? -11.015 -13.592 23.327 1.00 97.69 601 GLY A N 1
ATOM 4706 C CA . GLY A 1 601 ? -12.473 -13.497 23.423 1.00 97.69 601 GLY A CA 1
ATOM 4707 C C . GLY A 1 601 ? -13.009 -12.839 24.702 1.00 97.69 601 GLY A C 1
ATOM 4708 O O . GLY A 1 601 ? -14.226 -12.659 24.829 1.00 97.69 601 GLY A O 1
ATOM 4709 N N . VAL A 1 602 ? -12.144 -12.445 25.642 1.00 98.00 602 VAL A N 1
ATOM 4710 C CA . VAL A 1 602 ? -12.533 -12.003 26.995 1.00 98.00 602 VAL A CA 1
ATOM 4711 C C . VAL A 1 602 ? -11.998 -10.627 27.368 1.00 98.00 602 VAL A C 1
ATOM 4713 O O . VAL A 1 602 ? -12.597 -9.964 28.216 1.00 98.00 602 VAL A O 1
ATOM 4716 N N . HIS A 1 603 ? -10.916 -10.166 26.740 1.00 98.25 603 HIS A N 1
ATOM 4717 C CA . HIS A 1 603 ? -10.338 -8.864 27.040 1.00 98.25 603 HIS A CA 1
ATOM 4718 C C . HIS A 1 603 ? -11.315 -7.726 26.724 1.00 98.25 603 HIS A C 1
ATOM 4720 O O . HIS A 1 603 ? -11.969 -7.704 25.675 1.00 98.25 603 HIS A O 1
ATOM 4726 N N . VAL A 1 604 ? -11.391 -6.762 27.641 1.00 98.56 604 VAL A N 1
ATOM 4727 C CA . VAL A 1 604 ? -12.215 -5.559 27.512 1.00 98.56 604 VAL A CA 1
ATOM 4728 C C . VAL A 1 604 ? -11.289 -4.365 27.351 1.00 98.56 604 VAL A C 1
ATOM 4730 O O . VAL A 1 604 ? -10.452 -4.118 28.213 1.00 98.56 604 VAL A O 1
ATOM 4733 N N . LEU A 1 605 ? -11.453 -3.638 26.248 1.00 98.31 605 LEU A N 1
ATOM 4734 C CA . LEU A 1 605 ? -10.683 -2.436 25.954 1.00 98.31 605 LEU A CA 1
ATOM 4735 C C . LEU A 1 605 ? -11.297 -1.230 26.672 1.00 98.31 605 LEU A C 1
ATOM 4737 O O . LEU A 1 605 ? -12.516 -1.056 26.657 1.00 98.31 605 LEU A O 1
ATOM 4741 N N . GLU A 1 606 ? -10.470 -0.377 27.266 1.00 98.12 606 GLU A N 1
ATOM 4742 C CA . GLU A 1 606 ? -10.946 0.879 27.848 1.00 98.12 606 GLU A CA 1
ATOM 4743 C C . GLU A 1 606 ? -11.385 1.863 26.751 1.00 98.12 606 GLU A C 1
ATOM 4745 O O . GLU A 1 606 ? -10.801 1.918 25.664 1.00 98.12 606 GLU A O 1
ATOM 4750 N N . LYS A 1 607 ? -12.436 2.646 27.027 1.00 97.75 607 LYS A N 1
ATOM 4751 C CA . LYS A 1 607 ? -13.068 3.542 26.042 1.00 97.75 607 LYS A CA 1
ATOM 4752 C C . LYS A 1 607 ? -12.099 4.565 25.453 1.00 97.75 607 LYS A C 1
ATOM 4754 O O . LYS A 1 607 ? -12.076 4.770 24.242 1.00 97.75 607 LYS A O 1
ATOM 4759 N N . ASP A 1 608 ? -11.280 5.174 26.303 1.00 97.81 608 ASP A N 1
ATOM 4760 C CA . ASP A 1 608 ? -10.321 6.193 25.877 1.00 97.81 608 ASP A CA 1
ATOM 4761 C C . ASP A 1 608 ? -9.199 5.581 25.038 1.00 97.81 608 ASP A C 1
ATOM 4763 O O . ASP A 1 608 ? -8.782 6.174 24.048 1.00 97.81 608 ASP A O 1
ATOM 4767 N N . THR A 1 609 ? -8.777 4.350 25.347 1.00 98.31 609 THR A N 1
ATOM 4768 C CA . THR A 1 609 ? -7.848 3.597 24.495 1.00 98.31 609 THR A CA 1
ATOM 4769 C C . THR A 1 609 ? -8.464 3.323 23.124 1.00 98.31 609 THR A C 1
ATOM 4771 O O . THR A 1 609 ? -7.806 3.527 22.109 1.00 98.31 609 THR A O 1
ATOM 4774 N N . PHE A 1 610 ? -9.738 2.919 23.062 1.00 98.62 610 PHE A N 1
ATOM 4775 C CA . PHE A 1 610 ? -10.451 2.742 21.794 1.00 98.62 610 PHE A CA 1
ATOM 4776 C C . PHE A 1 610 ? -10.488 4.041 20.973 1.00 98.62 610 PHE A C 1
ATOM 4778 O O . PHE A 1 610 ? -10.123 4.033 19.798 1.00 98.62 610 PHE A O 1
ATOM 4785 N N . TYR A 1 611 ? -10.865 5.168 21.582 1.00 98.50 611 TYR A N 1
ATOM 4786 C CA . TYR A 1 611 ? -10.882 6.457 20.888 1.00 98.50 611 TYR A CA 1
ATOM 4787 C C . TYR A 1 611 ? -9.488 6.928 20.467 1.00 98.50 611 TYR A C 1
ATOM 4789 O O . TYR A 1 611 ? -9.354 7.457 19.365 1.00 98.50 611 TYR A O 1
ATOM 4797 N N . GLN A 1 612 ? -8.454 6.694 21.279 1.00 97.81 612 GLN A N 1
ATOM 4798 C CA . GLN A 1 612 ? -7.072 7.026 20.932 1.00 97.81 612 GLN A CA 1
ATOM 4799 C C . GLN A 1 612 ? -6.616 6.299 19.659 1.00 97.81 612 GLN A C 1
ATOM 4801 O O . GLN A 1 612 ? -6.095 6.940 18.746 1.00 97.81 612 GLN A O 1
ATOM 4806 N N . ILE A 1 613 ? -6.883 4.990 19.558 1.00 98.50 613 ILE A N 1
ATOM 4807 C CA . ILE A 1 613 ? -6.561 4.195 18.362 1.00 98.50 613 ILE A CA 1
ATOM 4808 C C . ILE A 1 613 ? -7.247 4.795 17.123 1.00 98.50 613 ILE A C 1
ATOM 4810 O O . ILE A 1 613 ? -6.625 4.954 16.071 1.00 98.50 613 ILE A O 1
ATOM 4814 N N . LEU A 1 614 ? -8.532 5.152 17.233 1.00 98.56 614 LEU A N 1
ATOM 4815 C CA . LEU A 1 614 ? -9.290 5.697 16.103 1.00 98.56 614 LEU A CA 1
ATOM 4816 C C . LEU A 1 614 ? -8.878 7.124 15.723 1.00 98.56 614 LEU A C 1
ATOM 4818 O O . LEU A 1 614 ? -8.922 7.457 14.542 1.00 98.56 614 LEU A O 1
ATOM 4822 N N . LEU A 1 615 ? -8.448 7.953 16.677 1.00 97.69 615 LEU A N 1
ATOM 4823 C CA . LEU A 1 615 ? -7.915 9.290 16.392 1.00 97.69 615 LEU A CA 1
ATOM 4824 C C . LEU A 1 615 ? -6.665 9.217 15.511 1.00 97.69 615 LEU A C 1
ATOM 4826 O O . LEU A 1 615 ? -6.542 9.989 14.565 1.00 97.69 615 LEU A O 1
ATOM 4830 N N . HIS A 1 616 ? -5.778 8.252 15.757 1.00 97.25 616 HIS A N 1
ATOM 4831 C CA . HIS A 1 616 ? -4.597 8.035 14.917 1.00 97.25 616 HIS A CA 1
ATOM 4832 C C . HIS A 1 616 ? -4.921 7.396 13.560 1.00 97.25 616 HIS A C 1
ATOM 4834 O O . HIS A 1 616 ? -4.100 7.442 12.651 1.00 97.25 616 HIS A O 1
ATOM 4840 N N . CYS A 1 617 ? -6.130 6.857 13.374 1.00 98.19 617 CYS A N 1
ATOM 4841 C CA . CYS A 1 617 ? -6.613 6.409 12.066 1.00 98.19 617 CYS A CA 1
ATOM 4842 C C . CYS A 1 617 ? -7.089 7.568 11.168 1.00 98.19 617 CYS A C 1
ATOM 4844 O O . CYS A 1 617 ? -7.397 7.339 9.992 1.00 98.19 617 CYS A O 1
ATOM 4846 N N . LEU A 1 618 ? -7.187 8.793 11.694 1.00 98.00 618 LEU A N 1
ATOM 4847 C CA . LEU A 1 618 ? -7.635 9.958 10.939 1.00 98.00 618 LEU A CA 1
ATOM 4848 C C . LEU A 1 618 ? -6.488 10.595 10.138 1.00 98.00 618 LEU A C 1
ATOM 4850 O O . LEU A 1 618 ? -5.397 10.812 10.671 1.00 98.00 618 LEU A O 1
ATOM 4854 N N . PRO A 1 619 ? -6.731 10.929 8.860 1.00 96.88 619 PRO A N 1
ATOM 4855 C CA . PRO A 1 619 ? -5.679 11.355 7.947 1.00 96.88 619 PRO A CA 1
ATOM 4856 C C . PRO A 1 619 ? -5.228 12.802 8.179 1.00 96.88 619 PRO A C 1
ATOM 4858 O O . PRO A 1 619 ? -4.076 13.127 7.903 1.00 96.88 619 PRO A O 1
ATOM 4861 N N . SER A 1 620 ? -6.108 13.680 8.675 1.00 96.94 620 SER A N 1
ATOM 4862 C CA . SER A 1 620 ? -5.820 15.120 8.796 1.00 96.94 620 SER A CA 1
ATOM 4863 C C . SER A 1 620 ? -5.315 15.515 10.178 1.00 96.94 620 SER A C 1
ATOM 4865 O O . SER A 1 620 ? -4.720 16.578 10.329 1.00 96.94 620 SER A O 1
ATOM 4867 N N . GLY A 1 621 ? -5.501 14.642 11.173 1.00 93.19 621 GLY A N 1
ATOM 4868 C CA . GLY A 1 621 ? -5.045 14.867 12.539 1.00 93.19 621 GLY A CA 1
ATOM 4869 C C . GLY A 1 621 ? -5.903 15.875 13.272 1.00 93.19 621 GLY A C 1
ATOM 4870 O O . GLY A 1 621 ? -7.130 15.839 13.182 1.00 93.19 621 GLY A O 1
ATOM 4871 N N . GLU A 1 622 ? -5.256 16.739 14.045 1.00 91.75 622 GLU A N 1
ATOM 4872 C CA . GLU A 1 622 ? -5.947 17.824 14.724 1.00 91.75 622 GLU A CA 1
ATOM 4873 C C . GLU A 1 622 ? -6.365 18.906 13.730 1.00 91.75 622 GLU A C 1
ATOM 4875 O O . GLU A 1 622 ? -5.564 19.374 12.920 1.00 91.75 622 GLU A O 1
ATOM 4880 N N . LEU A 1 623 ? -7.640 19.277 13.805 1.00 90.94 623 LEU A N 1
ATOM 4881 C CA . LEU A 1 623 ? -8.283 20.200 12.883 1.00 90.94 623 LEU A CA 1
ATOM 4882 C C . LEU A 1 623 ? -8.331 21.610 13.468 1.00 90.94 623 LEU A C 1
ATOM 4884 O O . LEU A 1 623 ? -8.641 21.799 14.648 1.00 90.94 623 LEU A O 1
ATOM 4888 N N . GLY A 1 624 ? -8.085 22.602 12.617 1.00 85.88 624 GLY A N 1
ATOM 4889 C CA . GLY A 1 624 ? -8.397 23.999 12.885 1.00 85.88 624 GLY A CA 1
ATOM 4890 C C . GLY A 1 624 ? -9.902 24.293 12.848 1.00 85.88 624 GLY A C 1
ATOM 4891 O O . GLY A 1 624 ? -10.740 23.442 12.542 1.00 85.88 624 GLY A O 1
ATOM 4892 N N . LEU A 1 625 ? -10.268 25.541 13.154 1.00 84.56 625 LEU A N 1
ATOM 4893 C CA . LEU A 1 625 ? -11.664 25.981 13.138 1.00 84.56 625 LEU A CA 1
ATOM 4894 C C . LEU A 1 625 ? -12.257 25.861 11.721 1.00 84.56 625 LEU A C 1
ATOM 4896 O O . LEU A 1 625 ? -11.832 26.567 10.810 1.00 84.56 625 LEU A O 1
ATOM 4900 N N . GLY A 1 626 ? -13.270 25.008 11.554 1.00 84.00 626 GLY A N 1
ATOM 4901 C CA . GLY A 1 626 ? -13.964 24.808 10.276 1.00 84.00 626 GLY A CA 1
ATOM 4902 C C . GLY A 1 626 ? -13.264 23.855 9.301 1.00 84.00 626 GLY A C 1
ATOM 4903 O O . GLY A 1 626 ? -13.804 23.603 8.225 1.00 84.00 626 GLY A O 1
ATOM 4904 N N . GLU A 1 627 ? -12.104 23.304 9.668 1.00 92.75 627 GLU A N 1
ATOM 4905 C CA . GLU A 1 627 ? -11.465 22.229 8.910 1.00 92.75 627 GLU A CA 1
ATOM 4906 C C . GLU A 1 627 ? -12.211 20.904 9.117 1.00 92.75 627 GLU A C 1
ATOM 4908 O O . GLU A 1 627 ? -12.887 20.699 10.127 1.00 92.75 627 GLU A O 1
ATOM 4913 N N . LYS A 1 628 ? -12.092 20.006 8.139 1.00 95.56 628 LYS A N 1
ATOM 4914 C CA . LYS A 1 628 ? -12.723 18.682 8.119 1.00 95.56 628 LYS A CA 1
ATOM 4915 C C . LYS A 1 628 ? -11.664 17.604 7.941 1.00 95.56 628 LYS A C 1
ATOM 4917 O O . LYS A 1 628 ? -10.654 17.839 7.276 1.00 95.56 628 LYS A O 1
ATOM 4922 N N . GLN A 1 629 ? -11.914 16.411 8.474 1.00 97.50 629 GLN A N 1
ATOM 4923 C CA . GLN A 1 629 ? -11.101 15.244 8.143 1.00 97.50 629 GLN A CA 1
ATOM 4924 C C . GLN A 1 629 ? -11.214 14.928 6.647 1.00 97.50 629 GLN A C 1
ATOM 4926 O O . GLN A 1 629 ? -12.304 14.981 6.078 1.00 97.50 629 GLN A O 1
ATOM 4931 N N . GLY A 1 630 ? -10.094 14.555 6.030 1.00 97.81 630 GLY A N 1
ATOM 4932 C CA . GLY A 1 630 ? -10.033 14.043 4.659 1.00 97.81 630 GLY A CA 1
ATOM 4933 C C . GLY A 1 630 ? -8.650 14.173 4.028 1.00 97.81 630 GLY A C 1
ATOM 4934 O O . GLY A 1 630 ? -8.183 13.254 3.363 1.00 97.81 630 GLY A O 1
ATOM 4935 N N . LYS A 1 631 ? -7.938 15.271 4.288 1.00 97.44 631 LYS A N 1
ATOM 4936 C CA . LYS A 1 631 ? -6.569 15.481 3.792 1.00 97.44 631 LYS A CA 1
ATOM 4937 C C . LYS A 1 631 ? -5.559 14.596 4.525 1.00 97.44 631 LYS A C 1
ATOM 4939 O O . LYS A 1 631 ? -5.650 14.471 5.741 1.00 97.44 631 LYS A O 1
ATOM 4944 N N . GLN A 1 632 ? -4.584 14.018 3.826 1.00 96.56 632 GLN A N 1
ATOM 4945 C CA . GLN A 1 632 ? -3.554 13.155 4.422 1.00 96.56 632 GLN A CA 1
ATOM 4946 C C . GLN A 1 632 ? -2.376 14.002 4.938 1.00 96.56 632 GLN A C 1
ATOM 4948 O O . GLN A 1 632 ? -1.398 14.222 4.231 1.00 96.56 632 GLN A O 1
ATOM 4953 N N . PHE A 1 633 ? -2.468 14.533 6.155 1.00 96.06 633 PHE A N 1
ATOM 4954 C CA . PHE A 1 633 ? -1.469 15.439 6.747 1.00 96.06 633 PHE A CA 1
ATOM 4955 C C . PHE A 1 633 ? -0.726 14.844 7.954 1.00 96.06 633 PHE A C 1
ATOM 4957 O O . PHE A 1 633 ? 0.329 15.353 8.347 1.00 96.06 633 PHE A O 1
ATOM 4964 N N . THR A 1 634 ? -1.236 13.761 8.541 1.00 95.56 634 THR A N 1
ATOM 4965 C CA . THR A 1 634 ? -0.617 13.088 9.692 1.00 95.56 634 THR A CA 1
ATOM 4966 C C . THR A 1 634 ? 0.340 11.984 9.280 1.00 95.56 634 THR A C 1
ATOM 4968 O O . THR A 1 634 ? 0.262 11.428 8.188 1.00 95.56 634 THR A O 1
ATOM 4971 N N . LEU A 1 635 ? 1.261 11.625 10.171 1.00 95.81 635 LEU A N 1
ATOM 4972 C CA . LEU A 1 635 ? 2.059 10.411 10.027 1.00 95.81 635 LEU A CA 1
ATOM 4973 C C . LEU A 1 635 ? 1.178 9.170 10.298 1.00 95.81 635 LEU A C 1
ATOM 4975 O O . LEU A 1 635 ? 0.433 9.184 11.274 1.00 95.81 635 LEU A O 1
ATOM 4979 N N . PRO A 1 636 ? 1.275 8.077 9.517 1.00 97.25 636 PRO A N 1
ATOM 4980 C CA . PRO A 1 636 ? 2.052 7.911 8.285 1.00 97.25 636 PRO A CA 1
ATOM 4981 C C . PRO A 1 636 ? 1.324 8.356 7.007 1.00 97.25 636 PRO A C 1
ATOM 4983 O O . PRO A 1 636 ? 1.919 8.331 5.934 1.00 97.25 636 PRO A O 1
ATOM 4986 N N . PHE A 1 637 ? 0.052 8.737 7.104 1.00 97.88 637 PHE A N 1
ATOM 4987 C CA . PHE A 1 637 ? -0.830 9.035 5.977 1.00 97.88 637 PHE A CA 1
ATOM 4988 C C . PHE A 1 637 ? -0.293 10.061 4.980 1.00 97.88 637 PHE A C 1
ATOM 4990 O O . PHE A 1 637 ? -0.518 9.892 3.784 1.00 97.88 637 PHE A O 1
ATOM 4997 N N . ARG A 1 638 ? 0.468 11.062 5.439 1.00 95.19 638 ARG A N 1
ATOM 4998 C CA . ARG A 1 638 ? 1.058 12.123 4.609 1.00 95.19 638 ARG A CA 1
ATOM 4999 C C . ARG A 1 638 ? 1.784 11.608 3.369 1.00 95.19 638 ARG A C 1
ATOM 5001 O O . ARG A 1 638 ? 1.879 12.344 2.390 1.00 95.19 638 ARG A O 1
ATOM 5008 N N . VAL A 1 639 ? 2.336 10.394 3.439 1.00 96.62 639 VAL A N 1
ATOM 5009 C CA . VAL A 1 639 ? 3.060 9.787 2.321 1.00 96.62 639 VAL A CA 1
ATOM 5010 C C . VAL A 1 639 ? 2.181 9.681 1.069 1.00 96.62 639 VAL A C 1
ATOM 5012 O O . VAL A 1 639 ? 2.705 9.683 -0.039 1.00 96.62 639 VAL A O 1
ATOM 5015 N N . LEU A 1 640 ? 0.856 9.612 1.240 1.00 97.00 640 LEU A N 1
ATOM 5016 C CA . LEU A 1 640 ? -0.135 9.558 0.172 1.00 97.00 640 LEU A CA 1
ATOM 5017 C C . LEU A 1 640 ? -0.489 10.971 -0.318 1.00 97.00 640 LEU A C 1
ATOM 5019 O O . LEU A 1 640 ? -0.679 11.901 0.461 1.00 97.00 640 LEU A O 1
ATOM 5023 N N . THR A 1 641 ? -0.621 11.113 -1.631 1.00 94.25 641 THR A N 1
ATOM 5024 C CA . THR A 1 641 ? -0.809 12.384 -2.356 1.00 94.25 641 THR A CA 1
ATOM 5025 C C . THR A 1 641 ? -2.270 12.699 -2.687 1.00 94.25 641 THR A C 1
ATOM 5027 O O . THR A 1 641 ? -2.553 13.711 -3.320 1.00 94.25 641 THR A O 1
ATOM 5030 N N . TRP A 1 642 ? -3.209 11.848 -2.269 1.00 95.88 642 TRP A N 1
ATOM 5031 C CA . TRP A 1 642 ? -4.646 12.011 -2.495 1.00 95.88 642 TRP A CA 1
ATOM 5032 C C . TRP A 1 642 ? -5.412 12.044 -1.172 1.00 95.88 642 TRP A C 1
ATOM 5034 O O . TRP A 1 642 ? -4.999 11.428 -0.194 1.00 95.88 642 TRP A O 1
ATOM 5044 N N . ASP A 1 643 ? -6.554 12.729 -1.153 1.00 97.81 643 ASP A N 1
ATOM 5045 C CA . ASP A 1 643 ? -7.465 12.751 -0.001 1.00 97.81 643 ASP A CA 1
ATOM 5046 C C . ASP A 1 643 ? -7.976 11.348 0.341 1.00 97.81 643 ASP A C 1
ATOM 5048 O O . ASP A 1 643 ? -8.097 10.503 -0.539 1.00 97.81 643 ASP A O 1
ATOM 5052 N N . ALA A 1 644 ? -8.292 11.093 1.608 1.00 98.56 644 ALA A N 1
ATOM 5053 C CA . ALA A 1 644 ? -8.737 9.787 2.066 1.00 98.56 644 ALA A CA 1
ATOM 5054 C C . ALA A 1 644 ? -10.014 9.329 1.348 1.00 98.56 644 ALA A C 1
ATOM 5056 O O . ALA A 1 644 ? -11.053 9.992 1.397 1.00 98.56 644 ALA A O 1
ATOM 5057 N N . GLU A 1 645 ? -9.928 8.153 0.730 1.00 98.75 645 GLU A N 1
ATOM 5058 C CA . GLU A 1 645 ? -11.043 7.497 0.041 1.00 98.75 645 GLU A CA 1
ATOM 5059 C C . GLU A 1 645 ? -11.561 6.286 0.826 1.00 98.75 645 GLU A C 1
ATOM 5061 O O . GLU A 1 645 ? -12.592 5.713 0.478 1.00 98.75 645 GLU A O 1
ATOM 5066 N N . VAL A 1 646 ? -10.857 5.881 1.890 1.00 98.88 646 VAL A N 1
ATOM 5067 C CA . VAL A 1 646 ? -11.162 4.685 2.684 1.00 98.88 646 VAL A CA 1
ATOM 5068 C C . VAL A 1 646 ? -11.723 5.066 4.052 1.00 98.88 646 VAL A C 1
ATOM 5070 O O . VAL A 1 646 ? -11.097 5.792 4.819 1.00 98.88 646 VAL A O 1
ATOM 5073 N N . HIS A 1 647 ? -12.873 4.506 4.407 1.00 98.88 647 HIS A N 1
ATOM 5074 C CA . HIS A 1 647 ? -13.540 4.622 5.706 1.00 98.88 647 HIS A CA 1
ATOM 5075 C C . HIS A 1 647 ? -13.531 3.272 6.441 1.00 98.88 647 HIS A C 1
ATOM 5077 O O . HIS A 1 647 ? -13.027 2.284 5.908 1.00 98.88 647 HIS A O 1
ATOM 5083 N N . ALA A 1 648 ? -14.094 3.194 7.650 1.00 98.81 648 ALA A N 1
ATOM 5084 C CA . ALA A 1 648 ? -14.188 1.927 8.381 1.00 98.81 648 ALA A CA 1
ATOM 5085 C C . ALA A 1 648 ? -15.569 1.716 9.011 1.00 98.81 648 ALA A C 1
ATOM 5087 O O . ALA A 1 648 ? -16.031 2.554 9.778 1.00 98.81 648 ALA A O 1
ATOM 5088 N N . ALA A 1 649 ? -16.192 0.570 8.738 1.00 98.81 649 ALA A N 1
ATOM 5089 C CA . ALA A 1 649 ? -17.333 0.051 9.487 1.00 98.81 649 ALA A CA 1
ATOM 5090 C C . ALA A 1 649 ? -16.808 -0.841 10.618 1.00 98.81 649 ALA A C 1
ATOM 5092 O O . ALA A 1 649 ? -16.089 -1.797 10.342 1.00 98.81 649 ALA A O 1
ATOM 5093 N N . LEU A 1 650 ? -17.135 -0.535 11.872 1.00 98.88 650 LEU A N 1
ATOM 5094 C CA . LEU A 1 650 ? -16.602 -1.205 13.057 1.00 98.88 650 LEU A CA 1
ATOM 5095 C C . LEU A 1 650 ? -17.683 -2.033 13.750 1.00 98.88 650 LEU A C 1
ATOM 5097 O O . LEU A 1 650 ? -18.762 -1.530 14.055 1.00 98.88 650 LEU A O 1
ATOM 5101 N N . PHE A 1 651 ? -17.354 -3.274 14.080 1.00 98.75 651 PHE A N 1
ATOM 5102 C CA . PHE A 1 651 ? -18.151 -4.155 14.920 1.00 98.75 651 PHE A CA 1
ATOM 5103 C C . PHE A 1 651 ? -17.566 -4.126 16.336 1.00 98.75 651 PHE A C 1
ATOM 5105 O O . PHE A 1 651 ? -16.521 -4.714 16.609 1.00 98.75 651 PHE A O 1
ATOM 5112 N N . VAL A 1 652 ? -18.217 -3.399 17.242 1.00 98.81 652 VAL A N 1
ATOM 5113 C CA . VAL A 1 652 ? -17.744 -3.188 18.618 1.00 98.81 652 VAL A CA 1
ATOM 5114 C C . VAL A 1 652 ? -18.292 -4.290 19.525 1.00 98.81 652 VAL A C 1
ATOM 5116 O O . VAL A 1 652 ? -19.509 -4.447 19.657 1.00 98.81 652 VAL A O 1
ATOM 5119 N N . HIS A 1 653 ? -17.400 -5.056 20.166 1.00 98.50 653 HIS A N 1
ATOM 5120 C CA . HIS A 1 653 ? -17.759 -6.247 20.950 1.00 98.50 653 HIS A CA 1
ATOM 5121 C C . HIS A 1 653 ? -17.531 -6.081 22.456 1.00 98.50 653 HIS A C 1
ATOM 5123 O O . HIS A 1 653 ? -18.387 -6.472 23.253 1.00 98.50 653 HIS A O 1
ATOM 5129 N N . ARG A 1 654 ? -16.371 -5.548 22.855 1.00 98.31 654 ARG A N 1
ATOM 5130 C CA . ARG A 1 654 ? -15.900 -5.468 24.250 1.00 98.31 654 ARG A CA 1
ATOM 5131 C C . ARG A 1 654 ? -15.089 -4.191 24.484 1.00 98.31 654 ARG A C 1
ATOM 5133 O O . ARG A 1 654 ? -13.884 -4.242 24.720 1.00 98.31 654 ARG A O 1
ATOM 5140 N N . VAL A 1 655 ? -15.763 -3.046 24.428 1.00 98.56 655 VAL A N 1
ATOM 5141 C CA . VAL A 1 655 ? -15.206 -1.748 24.836 1.00 98.56 655 VAL A CA 1
ATOM 5142 C C . VAL A 1 655 ? -15.981 -1.269 26.063 1.00 98.56 655 VAL A C 1
ATOM 5144 O O . VAL A 1 655 ? -17.213 -1.259 26.041 1.00 98.56 655 VAL A O 1
ATOM 5147 N N . ARG A 1 656 ? -15.284 -0.943 27.156 1.00 98.25 656 ARG A N 1
ATOM 5148 C CA . ARG A 1 656 ? -15.914 -0.500 28.408 1.00 98.25 656 ARG A CA 1
ATOM 5149 C C . ARG A 1 656 ? -16.701 0.787 28.167 1.00 98.25 656 ARG A C 1
ATOM 5151 O O . ARG A 1 656 ? -16.258 1.644 27.414 1.00 98.25 656 ARG A O 1
ATOM 5158 N N . ASP A 1 657 ? -17.871 0.907 28.792 1.00 96.88 657 ASP A N 1
ATOM 5159 C CA . ASP A 1 657 ? -18.728 2.102 28.745 1.00 96.88 657 ASP A CA 1
ATOM 5160 C C . ASP A 1 657 ? -19.098 2.580 27.328 1.00 96.88 657 ASP A C 1
ATOM 5162 O O . ASP A 1 657 ? -19.490 3.731 27.130 1.00 96.88 657 ASP A O 1
ATOM 5166 N N . LEU A 1 658 ? -18.995 1.689 26.338 1.00 97.88 658 LEU A N 1
ATOM 5167 C CA . LEU A 1 658 ? -19.429 1.903 24.967 1.00 97.88 658 LEU A CA 1
ATOM 5168 C C . LEU A 1 658 ? -20.390 0.764 24.585 1.00 97.88 658 LEU A C 1
ATOM 5170 O O . LEU A 1 658 ? -20.035 -0.409 24.724 1.00 97.88 658 LEU A O 1
ATOM 5174 N N . PRO A 1 659 ? -21.620 1.063 24.128 1.00 97.75 659 PRO A N 1
ATOM 5175 C CA . PRO A 1 659 ? -22.556 0.026 23.716 1.00 97.75 659 PRO A CA 1
ATOM 5176 C C . PRO A 1 659 ? -21.974 -0.887 22.630 1.00 97.75 659 PRO A C 1
ATOM 5178 O O . PRO A 1 659 ? -21.305 -0.435 21.705 1.00 97.75 659 PRO A O 1
ATOM 5181 N N . LYS A 1 660 ? -22.274 -2.186 22.706 1.00 98.56 660 LYS A N 1
ATOM 5182 C CA . LYS A 1 660 ? -21.985 -3.104 21.599 1.00 98.56 660 LYS A CA 1
ATOM 5183 C C . LYS A 1 660 ? -22.835 -2.727 20.391 1.00 98.56 660 LYS A C 1
ATOM 5185 O O . LYS A 1 660 ? -24.009 -2.365 20.548 1.00 98.56 660 LYS A O 1
ATOM 5190 N N . GLY A 1 661 ? -22.264 -2.838 19.201 1.00 98.31 661 GLY A N 1
ATOM 5191 C CA . GLY A 1 661 ? -23.001 -2.534 17.985 1.00 98.31 661 GLY A CA 1
ATOM 5192 C C . GLY A 1 661 ? -22.132 -2.325 16.762 1.00 98.31 661 GLY A C 1
ATOM 5193 O O . GLY A 1 661 ? -20.926 -2.579 16.769 1.00 98.31 661 GLY A O 1
ATOM 5194 N N . LEU A 1 662 ? -22.785 -1.828 15.718 1.00 98.75 662 LEU A N 1
ATOM 5195 C CA . LEU A 1 662 ? -22.172 -1.410 14.471 1.00 98.75 662 LEU A CA 1
ATOM 5196 C C . LEU A 1 662 ? -21.922 0.099 14.513 1.00 98.75 662 LEU A C 1
ATOM 5198 O O . LEU A 1 662 ? -22.826 0.881 14.811 1.00 98.75 662 LEU A O 1
ATOM 5202 N N . TYR A 1 663 ? -20.699 0.496 14.195 1.00 98.88 663 TYR A N 1
ATOM 5203 C CA . TYR A 1 663 ? -20.231 1.876 14.159 1.00 98.88 663 TYR A CA 1
ATOM 5204 C C . TYR A 1 663 ? -19.580 2.170 12.805 1.00 98.88 663 TYR A C 1
ATOM 5206 O O . TYR A 1 663 ? -19.244 1.256 12.054 1.00 98.88 663 TYR A O 1
ATOM 5214 N N . PHE A 1 664 ? -19.376 3.444 12.489 1.00 98.88 664 PHE A N 1
ATOM 5215 C CA . PHE A 1 664 ? -18.732 3.882 11.259 1.00 98.88 664 PHE A CA 1
ATOM 5216 C C . PHE A 1 664 ? -17.809 5.070 11.528 1.00 98.88 664 PHE A C 1
ATOM 5218 O O . PHE A 1 664 ? -18.242 6.098 12.052 1.00 98.88 664 PHE A O 1
ATOM 5225 N N . LEU A 1 665 ? -16.534 4.917 11.178 1.00 98.88 665 LEU A N 1
ATOM 5226 C CA . LEU A 1 665 ? -15.517 5.960 11.223 1.00 98.88 665 LEU A CA 1
ATOM 5227 C C . LEU A 1 665 ? -15.399 6.607 9.843 1.00 98.88 665 LEU A C 1
ATOM 5229 O O . LEU A 1 665 ? -14.919 5.990 8.885 1.00 98.88 665 LEU A O 1
ATOM 5233 N N . VAL A 1 666 ? -15.795 7.873 9.753 1.00 98.81 666 VAL A N 1
ATOM 5234 C CA . VAL A 1 666 ? -15.758 8.647 8.510 1.00 98.81 666 VAL A CA 1
ATOM 5235 C C . VAL A 1 666 ? -14.429 9.391 8.409 1.00 98.81 666 VAL A C 1
ATOM 5237 O O . VAL A 1 666 ? -14.272 10.488 8.919 1.00 98.81 666 VAL A O 1
ATOM 5240 N N . ARG A 1 667 ? -13.445 8.790 7.733 1.00 98.56 667 ARG A N 1
ATOM 5241 C CA . ARG A 1 667 ? -12.107 9.392 7.558 1.00 98.56 667 ARG A CA 1
ATOM 5242 C C . ARG A 1 667 ? -12.054 10.609 6.620 1.00 98.56 667 ARG A C 1
ATOM 5244 O O . ARG A 1 667 ? -11.097 11.370 6.699 1.00 98.56 667 ARG A O 1
ATOM 5251 N N . ASN A 1 668 ? -13.062 10.791 5.768 1.00 98.62 668 ASN A N 1
ATOM 5252 C CA . ASN A 1 668 ? -13.244 11.979 4.937 1.00 98.62 668 ASN A CA 1
ATOM 5253 C C . ASN A 1 668 ? -14.686 12.478 5.090 1.00 98.62 668 ASN A C 1
ATOM 5255 O O . ASN A 1 668 ? -15.627 11.820 4.641 1.00 98.62 668 ASN A O 1
ATOM 5259 N N . GLU A 1 669 ? -14.860 13.607 5.772 1.00 98.19 669 GLU A N 1
ATOM 5260 C CA . GLU A 1 669 ? -16.177 14.148 6.117 1.00 98.19 669 GLU A CA 1
ATOM 5261 C C . GLU A 1 669 ? -16.916 14.744 4.914 1.00 98.19 669 GLU A C 1
ATOM 5263 O O . GLU A 1 669 ? -18.131 14.923 4.982 1.00 98.19 669 GLU A O 1
ATOM 5268 N N . GLU A 1 670 ? -16.237 14.998 3.790 1.00 98.06 670 GLU A N 1
ATOM 5269 C CA . GLU A 1 670 ? -16.909 15.373 2.538 1.00 98.06 670 GLU A CA 1
ATOM 5270 C C . GLU A 1 670 ? -17.763 14.225 1.980 1.00 98.06 670 GLU A C 1
ATOM 5272 O O . GLU A 1 670 ? -18.735 14.460 1.266 1.00 98.06 670 GLU A O 1
ATOM 5277 N N . HIS A 1 671 ? -17.467 12.977 2.360 1.00 98.44 671 HIS A N 1
ATOM 5278 C CA . HIS A 1 671 ? -18.240 11.807 1.943 1.00 98.44 671 HIS A CA 1
ATOM 5279 C C . HIS A 1 671 ? -19.436 11.507 2.859 1.00 98.44 671 HIS A C 1
ATOM 5281 O O . HIS A 1 671 ? -20.237 10.632 2.530 1.00 98.44 671 HIS A O 1
ATOM 5287 N N . LEU A 1 672 ? -19.585 12.200 3.997 1.00 98.44 672 LEU A N 1
ATOM 5288 C CA . LEU A 1 672 ? -20.559 11.849 5.041 1.00 98.44 672 LEU A CA 1
ATOM 5289 C C . LEU A 1 672 ? -22.003 11.796 4.523 1.00 98.44 672 LEU A C 1
ATOM 5291 O O . LEU A 1 672 ? -22.701 10.808 4.749 1.00 98.44 672 LEU A O 1
ATOM 5295 N N . ASP A 1 673 ? -22.453 12.835 3.819 1.00 98.12 673 ASP A N 1
ATOM 5296 C CA . ASP A 1 673 ? -23.835 12.911 3.327 1.00 98.12 673 ASP A CA 1
ATOM 5297 C C . ASP A 1 673 ? -24.116 11.838 2.272 1.00 98.12 673 ASP A C 1
ATOM 5299 O O . ASP A 1 673 ? -25.199 11.240 2.236 1.00 98.12 673 ASP A O 1
ATOM 5303 N N . ARG A 1 674 ? -23.112 11.536 1.439 1.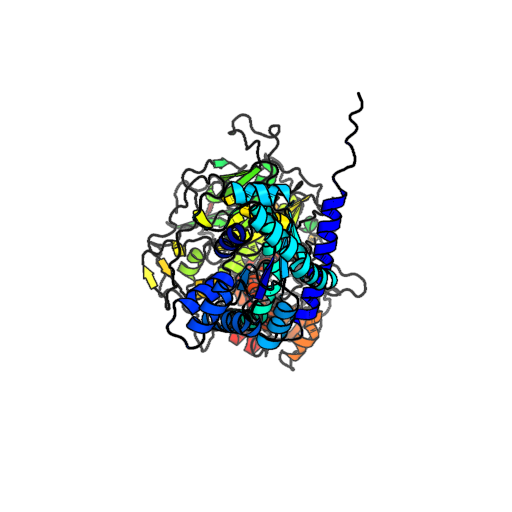00 97.88 674 ARG A N 1
ATOM 5304 C CA . ARG A 1 674 ? -23.237 10.484 0.434 1.00 97.88 674 ARG A CA 1
ATOM 5305 C C . ARG A 1 674 ? -23.262 9.097 1.068 1.00 97.88 674 ARG A C 1
ATOM 5307 O O . ARG A 1 674 ? -24.109 8.299 0.685 1.00 97.88 674 ARG A O 1
ATOM 5314 N N . LEU A 1 675 ? -22.418 8.838 2.069 1.00 98.44 675 LEU A N 1
ATOM 5315 C CA . LEU A 1 675 ? -22.429 7.598 2.855 1.00 98.44 675 LEU A CA 1
ATOM 5316 C C . LEU A 1 675 ? -23.785 7.379 3.535 1.00 98.44 675 LEU A C 1
ATOM 5318 O O . LEU A 1 675 ? -24.362 6.304 3.404 1.00 98.44 675 LEU A O 1
ATOM 5322 N N . LYS A 1 676 ? -24.340 8.410 4.186 1.00 98.38 676 LYS A N 1
ATOM 5323 C CA . LYS A 1 676 ? -25.684 8.356 4.787 1.00 98.38 676 LYS A CA 1
ATOM 5324 C C . LYS A 1 676 ? -26.764 7.996 3.774 1.00 98.38 676 LYS A C 1
ATOM 5326 O O . LYS A 1 676 ? -27.651 7.213 4.086 1.00 98.38 676 LYS A O 1
ATOM 5331 N N . SER A 1 677 ? -26.673 8.562 2.573 1.00 97.50 677 SER A N 1
ATOM 5332 C CA . SER A 1 677 ? -27.642 8.328 1.498 1.00 97.50 677 SER A CA 1
ATOM 5333 C C . SER A 1 677 ? -27.492 6.953 0.838 1.00 97.50 677 SER A C 1
ATOM 5335 O O . SER A 1 677 ? -28.466 6.421 0.317 1.00 97.50 677 SER A O 1
ATOM 5337 N N . ALA A 1 678 ? -26.273 6.408 0.799 1.00 97.31 678 ALA A N 1
ATOM 5338 C CA . ALA A 1 678 ? -25.962 5.139 0.142 1.00 97.31 678 ALA A CA 1
ATOM 5339 C C . ALA A 1 678 ? -26.140 3.916 1.057 1.00 97.31 678 ALA A C 1
ATOM 5341 O O . ALA A 1 678 ? -26.210 2.796 0.560 1.00 97.31 678 ALA A O 1
ATOM 5342 N N . MET A 1 679 ? -26.164 4.115 2.374 1.00 98.06 679 MET A N 1
ATOM 5343 C CA . MET A 1 679 ? -26.331 3.060 3.374 1.00 98.06 679 MET A CA 1
ATOM 5344 C C . MET A 1 679 ? -27.796 2.932 3.816 1.00 98.06 679 MET A C 1
ATOM 5346 O O . MET A 1 679 ? -28.642 3.750 3.461 1.00 98.06 679 MET A O 1
ATOM 5350 N N . ARG A 1 680 ? -28.104 1.891 4.602 1.00 95.06 680 ARG A N 1
ATOM 5351 C CA . ARG A 1 680 ? -29.456 1.645 5.137 1.00 95.06 680 ARG A CA 1
ATOM 5352 C C . ARG A 1 680 ? -30.042 2.892 5.807 1.00 95.06 680 ARG A C 1
ATOM 5354 O O . ARG A 1 680 ? -29.420 3.474 6.697 1.00 95.06 680 ARG A O 1
ATOM 5361 N N . SER A 1 681 ? -31.263 3.258 5.416 1.00 96.44 681 SER A N 1
ATOM 5362 C CA . SER A 1 681 ? -31.975 4.426 5.950 1.00 96.44 681 SER A CA 1
ATOM 5363 C C . SER A 1 681 ? -32.340 4.295 7.429 1.00 96.44 681 SER A C 1
ATOM 5365 O O . SER A 1 681 ? -32.615 5.296 8.081 1.00 96.44 681 SER A O 1
ATOM 5367 N N . GLU A 1 682 ? -32.347 3.073 7.963 1.00 96.69 682 GLU A N 1
ATOM 5368 C CA . GLU A 1 682 ? -32.636 2.778 9.367 1.00 96.69 682 GLU A CA 1
ATOM 5369 C C . GLU A 1 682 ? -31.442 3.035 10.299 1.00 96.69 682 GLU A C 1
ATOM 5371 O O . GLU A 1 682 ? -31.605 2.978 11.517 1.00 96.69 682 GLU A O 1
ATOM 5376 N N . PHE A 1 683 ? -30.240 3.287 9.763 1.00 98.12 683 PHE A N 1
ATOM 5377 C CA . PHE A 1 683 ? -29.071 3.545 10.598 1.00 98.12 683 PHE A CA 1
ATOM 5378 C C . PHE A 1 683 ? -29.175 4.872 11.351 1.00 98.12 683 PHE A C 1
ATOM 5380 O O . PHE A 1 683 ? -29.531 5.908 10.795 1.00 98.12 683 PHE A O 1
ATOM 5387 N N . GLU A 1 684 ? -28.789 4.834 12.626 1.00 97.50 684 GLU A N 1
ATOM 5388 C CA . GLU A 1 684 ? -28.962 5.945 13.567 1.00 97.50 684 GLU A CA 1
ATOM 5389 C C . GLU A 1 684 ? -28.049 7.144 13.255 1.00 97.50 684 GLU A C 1
ATOM 5391 O O . GLU A 1 684 ? -28.441 8.292 13.456 1.00 97.50 684 GLU A O 1
ATOM 5396 N N . TRP A 1 685 ? -26.822 6.887 12.781 1.00 98.12 685 TRP A N 1
ATOM 5397 C CA . TRP A 1 685 ? -25.771 7.896 12.579 1.00 98.12 685 TRP A CA 1
ATOM 5398 C C . TRP A 1 685 ? -25.565 8.824 13.795 1.00 98.12 685 TRP A C 1
ATOM 5400 O O . TRP A 1 685 ? -25.347 10.031 13.655 1.00 98.12 685 TRP A O 1
ATOM 5410 N N . GLU A 1 686 ? -25.611 8.256 15.002 1.00 97.94 686 GLU A N 1
ATOM 5411 C CA . GLU A 1 686 ? -25.518 8.988 16.269 1.00 97.94 686 GLU A CA 1
ATOM 5412 C C . GLU A 1 686 ? -24.064 9.057 16.749 1.00 97.94 686 GLU A C 1
ATOM 5414 O O . GLU A 1 686 ? -23.374 8.038 16.813 1.00 97.94 686 GLU A O 1
ATOM 5419 N N . ARG A 1 687 ? -23.575 10.241 17.133 1.00 97.75 687 ARG A N 1
ATOM 5420 C CA . ARG A 1 687 ? -22.247 10.341 17.758 1.00 97.75 687 ARG A CA 1
ATOM 5421 C C . ARG A 1 687 ? -22.275 9.683 19.143 1.00 97.75 687 ARG A C 1
ATOM 5423 O O . ARG A 1 687 ? -23.146 10.030 19.938 1.00 97.75 687 ARG A O 1
ATOM 5430 N N . PRO A 1 688 ? -21.340 8.772 19.466 1.00 96.94 688 PRO A N 1
ATOM 5431 C CA . PRO A 1 688 ? -21.327 8.117 20.770 1.00 96.94 688 PRO A CA 1
ATOM 5432 C C . PRO A 1 688 ? -21.088 9.107 21.915 1.00 96.94 688 PRO A C 1
ATOM 5434 O O . PRO A 1 688 ? -20.355 10.087 21.764 1.00 96.94 688 PRO A O 1
ATOM 5437 N N . GLU A 1 689 ? -21.664 8.828 23.083 1.00 93.25 689 GLU A N 1
ATOM 5438 C CA . GLU A 1 689 ? -21.460 9.649 24.277 1.00 93.25 689 GLU A CA 1
ATOM 5439 C C . GLU A 1 689 ? -19.975 9.691 24.684 1.00 93.25 689 GLU A C 1
ATOM 5441 O O . GLU A 1 689 ? -19.277 8.670 24.723 1.00 93.25 689 GLU A O 1
ATOM 5446 N N . GLY A 1 690 ? -19.474 10.896 24.967 1.00 93.06 690 GLY A N 1
ATOM 5447 C CA . GLY A 1 690 ? -18.066 11.126 25.300 1.00 93.06 690 GLY A CA 1
ATOM 5448 C C . GLY A 1 690 ? -17.091 10.937 24.130 1.00 93.06 690 GLY A C 1
ATOM 5449 O O . GLY A 1 690 ? -15.887 10.908 24.360 1.00 93.06 690 GLY A O 1
ATOM 5450 N N . CYS A 1 691 ? -17.573 10.796 22.889 1.00 96.31 691 CYS A N 1
ATOM 5451 C CA . CYS A 1 691 ? -16.712 10.751 21.708 1.00 96.31 691 CYS A CA 1
ATOM 5452 C C . CYS A 1 691 ? -15.980 12.099 21.518 1.00 96.31 691 CYS A C 1
ATOM 5454 O O . CYS A 1 691 ? -16.641 13.143 21.514 1.00 96.31 691 CYS A O 1
ATOM 5456 N N . PRO A 1 692 ? -14.649 12.110 21.304 1.00 95.19 692 PRO A N 1
ATOM 5457 C CA . PRO A 1 692 ? -13.892 13.336 21.053 1.00 95.19 692 PRO A CA 1
ATOM 5458 C C . PRO A 1 692 ? -14.457 14.161 19.889 1.00 95.19 692 PRO A C 1
ATOM 5460 O O . PRO A 1 692 ? -14.850 13.607 18.860 1.00 95.19 692 PRO A O 1
ATOM 5463 N N . ALA A 1 693 ? -14.458 15.493 20.018 1.00 89.19 693 ALA A N 1
ATOM 5464 C CA . ALA A 1 693 ? -15.089 16.396 19.049 1.00 89.19 693 ALA A CA 1
ATOM 5465 C C . ALA A 1 693 ? -14.530 16.247 17.621 1.00 89.19 693 ALA A C 1
ATOM 5467 O O . ALA A 1 693 ? -15.317 16.232 16.675 1.00 89.19 693 ALA A O 1
ATOM 5468 N N . GLY A 1 694 ? -13.215 16.052 17.479 1.00 90.69 694 GLY A N 1
ATOM 5469 C CA . GLY A 1 694 ? -12.532 15.835 16.196 1.00 90.69 694 GLY A CA 1
ATOM 5470 C C . GLY A 1 694 ? -12.572 14.397 15.661 1.00 90.69 694 GLY A C 1
ATOM 5471 O O . GLY A 1 694 ? -11.937 14.128 14.648 1.00 90.69 694 GLY A O 1
ATOM 5472 N N . LEU A 1 695 ? -13.283 13.476 16.329 1.00 96.75 695 LEU A N 1
ATOM 5473 C CA . LEU A 1 695 ? -13.448 12.087 15.896 1.00 96.75 695 LEU A CA 1
ATOM 5474 C C . LEU A 1 695 ? -14.832 11.892 15.236 1.00 96.75 695 LEU A C 1
ATOM 5476 O O . LEU A 1 695 ? -15.835 11.800 15.957 1.00 96.75 695 LEU A O 1
ATOM 5480 N N . PRO A 1 696 ? -14.920 11.821 13.892 1.00 97.69 696 PRO A N 1
ATOM 5481 C CA . PRO A 1 696 ? -16.161 11.578 13.147 1.00 97.69 696 PRO A CA 1
ATOM 5482 C C . PRO A 1 696 ? -16.562 10.091 13.190 1.00 97.69 696 PRO A C 1
ATOM 5484 O O . PRO A 1 696 ? -16.577 9.378 12.182 1.00 97.69 696 PRO A O 1
ATOM 5487 N N . LEU A 1 697 ? -16.855 9.611 14.399 1.00 98.75 697 LEU A N 1
ATOM 5488 C CA . LEU A 1 697 ? -17.352 8.269 14.680 1.00 98.75 697 LEU A CA 1
ATOM 5489 C C . LEU A 1 697 ? -18.857 8.318 14.950 1.00 98.75 697 LEU A C 1
ATOM 5491 O O . LEU A 1 697 ? -19.325 9.122 15.759 1.00 98.75 697 LEU A O 1
ATOM 5495 N N . TYR A 1 698 ? -19.596 7.412 14.315 1.00 98.81 698 TYR A N 1
ATOM 5496 C CA . TYR A 1 698 ? -21.049 7.324 14.430 1.00 98.81 698 TYR A CA 1
ATOM 5497 C C . TYR A 1 698 ? -21.475 5.895 14.752 1.00 98.81 698 TYR A C 1
ATOM 5499 O O . TYR A 1 698 ? -21.009 4.951 14.122 1.00 98.81 698 TYR A O 1
ATOM 5507 N N . ARG A 1 699 ? -22.376 5.718 15.715 1.00 98.69 699 ARG A N 1
ATOM 5508 C CA . ARG A 1 699 ? -23.092 4.463 15.938 1.00 98.69 699 ARG A CA 1
ATOM 5509 C C . ARG A 1 699 ? -24.190 4.342 14.883 1.00 98.69 699 ARG A C 1
ATOM 5511 O O . ARG A 1 699 ? -24.974 5.270 14.696 1.00 98.69 699 ARG A O 1
ATOM 5518 N N . LEU A 1 700 ? -24.230 3.206 14.199 1.00 98.56 700 LEU A N 1
ATOM 5519 C CA . LEU A 1 700 ? -25.234 2.891 13.183 1.00 98.56 700 LEU A CA 1
ATOM 5520 C C . LEU A 1 700 ? -26.373 2.051 13.758 1.00 98.56 700 LEU A C 1
ATOM 5522 O O . LEU A 1 700 ? -27.530 2.297 13.433 1.00 98.56 700 LEU A O 1
ATOM 5526 N N . ALA A 1 701 ? -26.046 1.073 14.604 1.00 97.94 701 ALA A N 1
ATOM 5527 C CA . ALA A 1 701 ? -27.019 0.205 15.258 1.00 97.94 701 ALA A CA 1
ATOM 5528 C C . ALA A 1 701 ? -26.450 -0.371 16.560 1.00 97.94 701 ALA A C 1
ATOM 5530 O O . ALA A 1 701 ? -25.258 -0.678 16.643 1.00 97.94 701 ALA A O 1
ATOM 5531 N N . ARG A 1 702 ? -27.304 -0.566 17.570 1.00 96.81 702 ARG A N 1
ATOM 5532 C CA . ARG A 1 702 ? -26.962 -1.295 18.803 1.00 96.81 702 ARG A CA 1
ATOM 5533 C C . ARG A 1 702 ? -27.213 -2.792 18.632 1.00 96.81 702 ARG A C 1
ATOM 5535 O O . ARG A 1 702 ? -28.187 -3.188 18.001 1.00 96.81 702 ARG A O 1
ATOM 5542 N N . GLY A 1 703 ? -26.383 -3.621 19.254 1.00 95.88 703 GLY A N 1
ATOM 5543 C CA . GLY A 1 703 ? -26.579 -5.070 19.260 1.00 95.88 703 GLY A CA 1
ATOM 5544 C C . GLY A 1 703 ? -25.280 -5.851 19.406 1.00 95.88 703 GLY A C 1
ATOM 5545 O O . GLY A 1 703 ? -24.185 -5.306 19.293 1.00 95.88 703 GLY A O 1
ATOM 5546 N N . ASP A 1 704 ? -25.395 -7.148 19.674 1.00 96.94 704 ASP A N 1
ATOM 5547 C CA . ASP A 1 704 ? -24.233 -8.033 19.676 1.00 96.94 704 ASP A CA 1
ATOM 5548 C C . ASP A 1 704 ? -23.894 -8.454 18.241 1.00 96.94 704 ASP A C 1
ATOM 5550 O O . ASP A 1 704 ? -24.569 -9.292 17.648 1.00 96.94 704 ASP A O 1
ATOM 5554 N N . CYS A 1 705 ? -22.849 -7.851 17.673 1.00 96.75 705 CYS A N 1
ATOM 5555 C CA . CYS A 1 705 ? -22.424 -8.111 16.298 1.00 96.75 705 CYS A CA 1
ATOM 5556 C C . CYS A 1 705 ? -21.359 -9.212 16.170 1.00 96.75 705 CYS A C 1
ATOM 5558 O O . CYS A 1 705 ? -20.743 -9.309 15.114 1.00 96.75 705 CYS A O 1
ATOM 5560 N N . ARG A 1 706 ? -21.084 -10.013 17.210 1.00 98.12 706 ARG A N 1
ATOM 5561 C CA . ARG A 1 706 ? -19.999 -11.016 17.175 1.00 98.12 706 ARG A CA 1
ATOM 5562 C C . ARG A 1 706 ? -20.192 -12.067 16.084 1.00 98.12 706 ARG A C 1
ATOM 5564 O O . ARG A 1 706 ? -19.331 -12.200 15.222 1.00 98.12 706 ARG A O 1
ATOM 5571 N N . GLU A 1 707 ? -21.338 -12.746 16.066 1.00 97.44 707 GLU A N 1
ATOM 5572 C CA . GLU A 1 707 ? -21.629 -13.758 15.035 1.00 97.44 707 GLU A CA 1
ATOM 5573 C C . GLU A 1 707 ? -21.631 -13.155 13.628 1.00 97.44 707 GLU A C 1
ATOM 5575 O O . GLU A 1 707 ? -21.113 -13.758 12.690 1.00 97.44 707 GLU A O 1
ATOM 5580 N N . LEU A 1 708 ? -22.134 -11.925 13.493 1.00 96.38 708 LEU A N 1
ATOM 5581 C CA . LEU A 1 708 ? -22.112 -11.202 12.227 1.00 96.38 708 LEU A CA 1
ATOM 5582 C C . LEU A 1 708 ? -20.676 -10.924 11.761 1.00 96.38 708 LEU A C 1
ATOM 5584 O O . LEU A 1 708 ? -20.333 -11.235 10.625 1.00 96.38 708 LEU A O 1
ATOM 5588 N N . ALA A 1 709 ? -19.824 -10.380 12.633 1.00 97.56 709 ALA A N 1
ATOM 5589 C CA . ALA A 1 709 ? -18.428 -10.082 12.321 1.00 97.56 709 ALA A CA 1
ATOM 5590 C C . ALA A 1 709 ? -17.646 -11.344 11.928 1.00 97.56 709 ALA A C 1
ATOM 5592 O O . ALA A 1 709 ? -16.908 -11.332 10.939 1.00 97.56 709 ALA A O 1
ATOM 5593 N N . LYS A 1 710 ? -17.862 -12.447 12.658 1.00 97.75 710 LYS A N 1
ATOM 5594 C CA . LYS A 1 710 ? -17.320 -13.770 12.333 1.00 97.75 710 LYS A CA 1
ATOM 5595 C C . LYS A 1 710 ? -17.778 -14.228 10.954 1.00 97.75 710 LYS A C 1
ATOM 5597 O O . LYS A 1 710 ? -16.936 -14.559 10.124 1.00 97.75 710 LYS A O 1
ATOM 5602 N N . GLN A 1 711 ? -19.086 -14.224 10.689 1.00 96.38 711 GLN A N 1
ATOM 5603 C CA . GLN A 1 711 ? -19.651 -14.641 9.405 1.00 96.38 711 GLN A CA 1
ATOM 5604 C C . GLN A 1 711 ? -19.065 -13.826 8.251 1.00 96.38 711 GLN A C 1
ATOM 5606 O O . GLN A 1 711 ? -18.499 -14.415 7.335 1.00 96.38 711 GLN A O 1
ATOM 5611 N N . LEU A 1 712 ? -19.120 -12.492 8.327 1.00 96.75 712 LEU A N 1
ATOM 5612 C CA . LEU A 1 712 ? -18.593 -11.598 7.290 1.00 96.75 712 LEU A CA 1
ATOM 5613 C C . LEU A 1 712 ? -17.094 -11.796 7.046 1.00 96.75 712 LEU A C 1
ATOM 5615 O O . LEU A 1 712 ? -16.637 -11.657 5.916 1.00 96.75 712 LEU A O 1
ATOM 5619 N N . SER A 1 713 ? -16.339 -12.185 8.070 1.00 96.88 713 SER A N 1
ATOM 5620 C CA . SER A 1 713 ? -14.907 -12.481 7.992 1.00 96.88 713 SER A CA 1
ATOM 5621 C C . SER A 1 713 ? -14.627 -13.935 7.592 1.00 96.88 713 SER A C 1
ATOM 5623 O O . SER A 1 713 ? -13.747 -14.575 8.165 1.00 96.88 713 SER A O 1
ATOM 5625 N N . CYS A 1 714 ? -15.373 -14.505 6.641 1.00 96.31 714 CYS A N 1
ATOM 5626 C CA . CYS A 1 714 ? -15.227 -15.906 6.214 1.00 96.31 714 CYS A CA 1
ATOM 5627 C C . CYS A 1 714 ? -15.337 -16.932 7.364 1.00 96.31 714 CYS A C 1
ATOM 5629 O O . CYS A 1 714 ? -14.617 -17.931 7.364 1.00 96.31 714 CYS A O 1
ATOM 5631 N N . HIS A 1 715 ? -16.212 -16.690 8.343 1.00 96.19 715 HIS A N 1
ATOM 5632 C CA . HIS A 1 715 ? -16.385 -17.518 9.549 1.00 96.19 715 HIS A CA 1
ATOM 5633 C C . HIS A 1 715 ? -15.156 -17.611 10.472 1.00 96.19 715 HIS A C 1
ATOM 5635 O O . HIS A 1 715 ? -15.040 -18.562 11.243 1.00 96.19 715 HIS A O 1
ATOM 5641 N N . GLN A 1 716 ? -14.245 -16.636 10.425 1.00 96.06 716 GLN A N 1
ATOM 5642 C CA . GLN A 1 716 ? -13.062 -16.612 11.289 1.00 96.06 716 GLN A CA 1
ATOM 5643 C C . GLN A 1 716 ? -13.402 -16.062 12.685 1.00 96.06 716 GLN A C 1
ATOM 5645 O O . GLN A 1 716 ? -13.769 -14.893 12.819 1.00 96.06 716 GLN A O 1
ATOM 5650 N N . ASP A 1 717 ? -13.218 -16.886 13.723 1.00 97.50 717 ASP A N 1
ATOM 5651 C CA . ASP A 1 717 ? -13.490 -16.551 15.136 1.00 97.50 717 ASP A CA 1
ATOM 5652 C C . ASP A 1 717 ? -12.741 -15.300 15.617 1.00 97.50 717 ASP A C 1
ATOM 5654 O O . ASP A 1 717 ? -13.267 -14.487 16.375 1.00 97.50 717 ASP A O 1
ATOM 5658 N N . ILE A 1 718 ? -11.544 -15.061 15.081 1.00 97.12 718 ILE A N 1
ATOM 5659 C CA . ILE A 1 718 ? -10.708 -13.913 15.445 1.00 97.12 718 ILE A CA 1
ATOM 5660 C C . ILE A 1 718 ? -11.417 -12.554 15.258 1.00 97.12 718 ILE A C 1
ATOM 5662 O O . ILE A 1 718 ? -11.092 -11.575 15.937 1.00 97.12 718 ILE A O 1
ATOM 5666 N N . ALA A 1 719 ? -12.398 -12.472 14.350 1.00 97.56 719 ALA A N 1
ATOM 5667 C CA . ALA A 1 719 ? -13.200 -11.270 14.149 1.00 97.56 719 ALA A CA 1
ATOM 5668 C C . ALA A 1 719 ? -14.198 -11.034 15.294 1.00 97.56 719 ALA A C 1
ATOM 5670 O O . ALA A 1 719 ? -14.377 -9.889 15.701 1.00 97.56 719 ALA A O 1
ATOM 5671 N N . SER A 1 720 ? -14.807 -12.094 15.838 1.00 98.06 720 SER A N 1
ATOM 5672 C CA . SER A 1 720 ? -15.717 -12.027 16.992 1.00 98.06 720 SER A CA 1
ATOM 5673 C C . SER A 1 720 ? -14.997 -11.976 18.338 1.00 98.06 720 SER A C 1
ATOM 5675 O O . SER A 1 720 ? -15.560 -11.480 19.323 1.00 98.06 720 SER A O 1
ATOM 5677 N N . ASP A 1 721 ? -13.765 -12.482 18.390 1.00 98.44 721 ASP A N 1
ATOM 5678 C CA . ASP A 1 721 ? -12.984 -12.641 19.619 1.00 98.44 721 ASP A CA 1
ATOM 5679 C C . ASP A 1 721 ? -12.112 -11.418 19.943 1.00 98.44 721 ASP A C 1
ATOM 5681 O O . ASP A 1 721 ? -11.759 -11.190 21.103 1.00 98.44 721 ASP A O 1
ATOM 5685 N N . GLY A 1 722 ? -11.888 -10.526 18.975 1.00 98.06 722 GLY A N 1
ATOM 5686 C CA . GLY A 1 722 ? -11.329 -9.194 19.227 1.00 98.06 722 GLY A CA 1
ATOM 5687 C C . GLY A 1 722 ? -12.226 -8.309 20.111 1.00 98.06 722 GLY A C 1
ATOM 5688 O O . GLY A 1 722 ? -13.424 -8.540 20.260 1.00 98.06 722 GLY A O 1
ATOM 5689 N N . CYS A 1 723 ? -11.668 -7.252 20.701 1.00 98.69 723 CYS A N 1
ATOM 5690 C CA . CYS A 1 723 ? -12.452 -6.215 21.383 1.00 98.69 723 CYS A CA 1
ATOM 5691 C C . CYS A 1 723 ? -13.358 -5.464 20.398 1.00 98.69 723 CYS A C 1
ATOM 5693 O O . CYS A 1 723 ? -14.487 -5.094 20.736 1.00 98.69 723 CYS A O 1
ATOM 5695 N N . PHE A 1 724 ? -12.867 -5.273 19.176 1.00 98.81 724 PHE A N 1
ATOM 5696 C CA . PHE A 1 724 ? -13.639 -4.854 18.016 1.00 98.81 724 PHE A CA 1
ATOM 5697 C C . PHE A 1 724 ? -12.966 -5.362 16.737 1.00 98.81 724 PHE A C 1
ATOM 5699 O O . PHE A 1 724 ? -11.753 -5.586 16.696 1.00 98.81 724 PHE A O 1
ATOM 5706 N N . SER A 1 725 ? -13.759 -5.506 15.685 1.00 98.81 725 SER A N 1
ATOM 5707 C CA . SER A 1 725 ? -13.287 -5.748 14.321 1.00 98.81 725 SER A CA 1
ATOM 5708 C C . SER A 1 725 ? -13.825 -4.674 13.384 1.00 98.81 725 SER A C 1
ATOM 5710 O O . SER A 1 725 ? -14.669 -3.865 13.773 1.00 98.81 725 SER A O 1
ATOM 5712 N N . LEU A 1 726 ? -13.304 -4.593 12.164 1.00 98.75 726 LEU A N 1
ATOM 5713 C CA . LEU A 1 726 ? -13.747 -3.609 11.184 1.00 98.75 726 LEU A CA 1
ATOM 5714 C C . LEU A 1 726 ? -13.573 -4.086 9.747 1.00 98.75 726 LEU A C 1
ATOM 5716 O O . LEU A 1 726 ? -12.634 -4.814 9.438 1.00 98.75 726 LEU A O 1
ATOM 5720 N N . GLY A 1 727 ? -14.450 -3.599 8.872 1.00 98.62 727 GLY A N 1
ATOM 5721 C CA . GLY A 1 727 ? -14.302 -3.640 7.422 1.00 98.62 727 GLY A CA 1
ATOM 5722 C C . GLY A 1 727 ? -14.000 -2.244 6.879 1.00 98.62 727 GLY A C 1
ATOM 5723 O O . GLY A 1 727 ? -14.718 -1.286 7.160 1.00 98.62 727 GLY A O 1
ATOM 5724 N N . MET A 1 728 ? -12.941 -2.118 6.089 1.00 98.81 728 MET A N 1
ATOM 5725 C CA . MET A 1 728 ? -12.540 -0.887 5.416 1.00 98.81 728 MET A CA 1
ATOM 5726 C C . MET A 1 728 ? -13.344 -0.724 4.128 1.00 98.81 728 MET A C 1
ATOM 5728 O O . MET A 1 728 ? -13.314 -1.604 3.264 1.00 98.81 728 MET A O 1
ATOM 5732 N N . VAL A 1 729 ? -14.071 0.386 4.014 1.00 98.81 729 VAL A N 1
ATOM 5733 C CA . VAL A 1 729 ? -15.003 0.682 2.919 1.00 98.81 729 VAL A CA 1
ATOM 5734 C C . VAL A 1 729 ? -14.465 1.861 2.122 1.00 98.81 729 VAL A C 1
ATOM 5736 O O . VAL A 1 729 ? -14.374 2.965 2.648 1.00 98.81 729 VAL A O 1
ATOM 5739 N N . ALA A 1 730 ? -14.105 1.632 0.865 1.00 98.75 730 ALA A N 1
ATOM 5740 C CA . ALA A 1 730 ? -13.565 2.653 -0.020 1.00 98.75 730 ALA A CA 1
ATOM 5741 C C . ALA A 1 730 ? -14.645 3.242 -0.921 1.00 98.75 730 ALA A C 1
ATOM 5743 O O . ALA A 1 730 ? -15.445 2.482 -1.469 1.00 98.75 730 ALA A O 1
ATOM 5744 N N . ARG A 1 731 ? -14.610 4.557 -1.154 1.00 98.62 731 ARG A N 1
ATOM 5745 C CA . ARG A 1 731 ? -15.201 5.154 -2.354 1.00 98.62 731 ARG A CA 1
ATOM 5746 C C . ARG A 1 731 ? -14.426 4.600 -3.550 1.00 98.62 731 ARG A C 1
ATOM 5748 O O . ARG A 1 731 ? -13.216 4.774 -3.649 1.00 98.62 731 ARG A O 1
ATOM 5755 N N . PHE A 1 732 ? -15.091 3.813 -4.385 1.00 98.69 732 PHE A N 1
ATOM 5756 C CA . PHE A 1 732 ? -14.427 2.866 -5.276 1.00 98.69 732 PHE A CA 1
ATOM 5757 C C . PHE A 1 732 ? -14.504 3.294 -6.742 1.00 98.69 732 PHE A C 1
ATOM 5759 O O . PHE A 1 732 ? -13.620 4.002 -7.217 1.00 98.69 732 PHE A O 1
ATOM 5766 N N . GLU A 1 733 ? -15.548 2.906 -7.476 1.00 97.81 733 GLU A N 1
ATOM 5767 C CA . GLU A 1 733 ? -15.661 3.206 -8.906 1.00 97.81 733 GLU A CA 1
ATOM 5768 C C . GLU A 1 733 ? -15.598 4.713 -9.220 1.00 97.81 733 GLU A C 1
ATOM 5770 O O . GLU A 1 733 ? -14.902 5.063 -10.178 1.00 97.81 733 GLU A O 1
ATOM 5775 N N . PRO A 1 734 ? -16.225 5.620 -8.437 1.00 97.75 734 PRO A N 1
ATOM 5776 C CA . PRO A 1 734 ? -16.089 7.054 -8.668 1.00 97.75 734 PRO A CA 1
ATOM 5777 C C . PRO A 1 734 ? -14.630 7.513 -8.672 1.00 97.75 734 PRO A C 1
ATOM 5779 O O . PRO A 1 734 ? -14.230 8.244 -9.569 1.00 97.75 734 PRO A O 1
ATOM 5782 N N . VAL A 1 735 ? -13.802 7.003 -7.754 1.00 98.25 735 VAL A N 1
ATOM 5783 C CA . VAL A 1 735 ? -12.372 7.339 -7.691 1.00 98.25 735 VAL A CA 1
ATOM 5784 C C . VAL A 1 735 ? -11.643 6.857 -8.943 1.00 98.25 735 VAL A C 1
ATOM 5786 O O . VAL A 1 735 ? -10.836 7.595 -9.504 1.00 98.25 735 VAL A O 1
ATOM 5789 N N . LEU A 1 736 ? -11.952 5.650 -9.426 1.00 98.06 736 LEU A N 1
ATOM 5790 C CA . LEU A 1 736 ? -11.351 5.123 -10.656 1.00 98.06 736 LEU A CA 1
ATOM 5791 C C . LEU A 1 736 ? -11.739 5.952 -11.887 1.00 98.06 736 LEU A C 1
ATOM 5793 O O . LEU A 1 736 ? -10.932 6.104 -12.800 1.00 98.06 736 LEU A O 1
ATOM 5797 N N . ARG A 1 737 ? -12.962 6.488 -11.920 1.00 96.31 737 ARG A N 1
ATOM 5798 C CA . ARG A 1 737 ? -13.450 7.331 -13.021 1.00 96.31 737 ARG A CA 1
ATOM 5799 C C . ARG A 1 737 ? -12.896 8.753 -12.962 1.00 96.31 737 ARG A C 1
ATOM 5801 O O . ARG A 1 737 ? -12.589 9.315 -14.004 1.00 96.31 737 ARG A O 1
ATOM 5808 N N . GLU A 1 738 ? -12.773 9.316 -11.765 1.00 95.19 738 GLU A N 1
ATOM 5809 C CA . GLU A 1 738 ? -12.334 10.699 -11.543 1.00 95.19 738 GLU A CA 1
ATOM 5810 C C . GLU A 1 738 ? -10.816 10.857 -11.630 1.00 95.19 738 GLU A C 1
ATOM 5812 O O . GLU A 1 738 ? -10.335 11.831 -12.199 1.00 95.19 738 GLU A O 1
ATOM 5817 N N . LYS A 1 739 ? -10.064 9.904 -11.068 1.00 94.31 739 LYS A N 1
ATOM 5818 C CA . LYS A 1 739 ? -8.597 9.975 -10.951 1.00 94.31 739 LYS A CA 1
ATOM 5819 C C . LYS A 1 739 ? -7.877 8.996 -11.887 1.00 94.31 739 LYS A C 1
ATOM 5821 O O . LYS A 1 739 ? -6.700 9.177 -12.179 1.00 94.31 739 LYS A O 1
ATOM 5826 N N . GLY A 1 740 ? -8.580 7.978 -12.386 1.00 95.88 740 GLY A N 1
ATOM 5827 C CA . GLY A 1 740 ? -8.064 6.964 -13.309 1.00 95.88 740 GLY A CA 1
ATOM 5828 C C . GLY A 1 740 ? -7.975 5.562 -12.696 1.00 95.88 740 GLY A C 1
ATOM 5829 O O . GLY A 1 740 ? -7.867 5.384 -11.482 1.00 95.88 740 GLY A O 1
ATOM 5830 N N . ALA A 1 741 ? -7.987 4.534 -13.552 1.00 97.81 741 ALA A N 1
ATOM 5831 C CA . ALA A 1 741 ? -8.002 3.125 -13.138 1.00 97.81 741 ALA A CA 1
ATOM 5832 C C . ALA A 1 741 ? -6.785 2.704 -12.292 1.00 97.81 741 ALA A C 1
ATOM 5834 O O . ALA A 1 741 ? -6.880 1.780 -11.483 1.00 97.81 741 ALA A O 1
ATOM 5835 N N . TRP A 1 742 ? -5.661 3.413 -12.428 1.00 97.19 742 TRP A N 1
ATOM 5836 C CA . TRP A 1 742 ? -4.450 3.236 -11.622 1.00 97.19 742 TRP A CA 1
ATOM 5837 C C . TRP A 1 742 ? -4.650 3.544 -10.130 1.00 97.19 742 TRP A C 1
ATOM 5839 O O . TRP A 1 742 ? -3.816 3.163 -9.308 1.00 97.19 742 TRP A O 1
ATOM 5849 N N . MET A 1 743 ? -5.774 4.159 -9.744 1.00 98.38 743 MET A N 1
ATOM 5850 C CA . MET A 1 743 ? -6.173 4.265 -8.341 1.00 98.38 743 MET A CA 1
ATOM 5851 C C . MET A 1 743 ? -6.629 2.937 -7.733 1.00 98.38 743 MET A C 1
ATOM 5853 O O . MET A 1 743 ? -6.625 2.820 -6.511 1.00 98.38 743 MET A O 1
ATOM 5857 N N . TYR A 1 744 ? -6.965 1.919 -8.535 1.00 98.81 744 TYR A N 1
ATOM 5858 C CA . TYR A 1 744 ? -7.378 0.612 -8.020 1.00 98.81 744 TYR A CA 1
ATOM 5859 C C . TYR A 1 744 ? -6.361 0.033 -7.024 1.00 98.81 744 TYR A C 1
ATOM 5861 O O . TYR A 1 744 ? -6.745 -0.144 -5.870 1.00 98.81 744 TYR A O 1
ATOM 5869 N N . PRO A 1 745 ? -5.074 -0.193 -7.377 1.00 98.62 745 PRO A N 1
ATOM 5870 C CA . PRO A 1 745 ? -4.070 -0.648 -6.409 1.00 98.62 745 PRO A CA 1
ATOM 5871 C C . PRO A 1 745 ? -3.895 0.314 -5.221 1.00 98.62 745 PRO A C 1
ATOM 5873 O O . PRO A 1 745 ? -3.669 -0.124 -4.096 1.00 98.62 745 PRO A O 1
ATOM 5876 N N . ARG A 1 746 ? -4.071 1.620 -5.424 1.00 98.62 746 ARG A N 1
ATOM 5877 C CA . ARG A 1 746 ? -3.829 2.652 -4.403 1.00 98.62 746 ARG A CA 1
ATOM 5878 C C . ARG A 1 746 ? -4.874 2.711 -3.308 1.00 98.62 746 ARG A C 1
ATOM 5880 O O . ARG A 1 746 ? -4.533 3.018 -2.170 1.00 98.62 746 ARG A O 1
ATOM 5887 N N . LEU A 1 747 ? -6.115 2.343 -3.612 1.00 98.88 747 LEU A N 1
ATOM 5888 C CA . LEU A 1 747 ? -7.125 2.133 -2.576 1.00 98.88 747 LEU A CA 1
ATOM 5889 C C . LEU A 1 747 ? -6.692 1.006 -1.616 1.00 98.88 747 LEU A C 1
ATOM 5891 O O . LEU A 1 747 ? -6.875 1.117 -0.403 1.00 98.88 747 LEU A O 1
ATOM 5895 N N . PHE A 1 748 ? -6.029 -0.040 -2.129 1.00 98.88 748 PHE A N 1
ATOM 5896 C CA . PHE A 1 748 ? -5.427 -1.082 -1.290 1.00 98.88 748 PHE A CA 1
ATOM 5897 C C . PHE A 1 748 ? -4.179 -0.572 -0.550 1.00 98.88 748 PHE A C 1
ATOM 5899 O O . PHE A 1 748 ? -4.002 -0.926 0.616 1.00 98.88 748 PHE A O 1
ATOM 5906 N N . TRP A 1 749 ? -3.372 0.316 -1.146 1.00 98.81 749 TRP A N 1
ATOM 5907 C CA . TRP A 1 749 ? -2.267 0.969 -0.427 1.00 98.81 749 TRP A CA 1
ATOM 5908 C C . TRP A 1 749 ? -2.788 1.756 0.779 1.00 98.81 749 TRP A C 1
ATOM 5910 O O . TRP A 1 749 ? -2.281 1.592 1.884 1.00 98.81 749 TRP A O 1
ATOM 5920 N N . GLU A 1 750 ? -3.852 2.544 0.608 1.00 98.88 750 GLU A N 1
ATOM 5921 C CA . GLU A 1 750 ? -4.463 3.301 1.704 1.00 98.88 750 GLU A CA 1
ATOM 5922 C C . GLU A 1 750 ? -4.995 2.377 2.814 1.00 98.88 750 GLU A C 1
ATOM 5924 O O . GLU A 1 750 ? -4.745 2.626 3.996 1.00 98.88 750 GLU A O 1
ATOM 5929 N N . THR A 1 751 ? -5.651 1.264 2.458 1.00 98.81 751 THR A N 1
ATOM 5930 C CA . THR A 1 751 ? -6.076 0.264 3.457 1.00 98.81 751 THR A CA 1
ATOM 5931 C C . THR A 1 751 ? -4.891 -0.379 4.190 1.00 98.81 751 THR A C 1
ATOM 5933 O O . THR A 1 751 ? -4.993 -0.654 5.383 1.00 98.81 751 THR A O 1
ATOM 5936 N N . GLY A 1 752 ? -3.752 -0.589 3.518 1.00 98.75 752 GLY A N 1
ATOM 5937 C CA . GLY A 1 752 ? -2.530 -1.112 4.133 1.00 98.75 752 GLY A CA 1
ATOM 5938 C C . GLY A 1 752 ? -1.864 -0.101 5.069 1.00 98.75 752 GLY A C 1
ATOM 5939 O O . GLY A 1 752 ? -1.431 -0.472 6.159 1.00 98.75 752 GLY A O 1
ATOM 5940 N N . VAL A 1 753 ? -1.853 1.187 4.707 1.00 98.88 753 VAL A N 1
ATOM 5941 C CA . VAL A 1 753 ? -1.384 2.274 5.587 1.00 98.88 753 VAL A CA 1
ATOM 5942 C C . VAL A 1 753 ? -2.247 2.335 6.850 1.00 98.88 753 VAL A C 1
ATOM 5944 O O . VAL A 1 753 ? -1.713 2.307 7.960 1.00 98.88 753 VAL A O 1
ATOM 5947 N N . LEU A 1 754 ? -3.576 2.327 6.698 1.00 98.81 754 LEU A N 1
ATOM 5948 C CA . LEU A 1 754 ? -4.515 2.281 7.823 1.00 98.81 754 LEU A CA 1
ATOM 5949 C C . LEU A 1 754 ? -4.326 1.009 8.668 1.00 98.81 754 LEU A C 1
ATOM 5951 O O . LEU A 1 754 ? -4.275 1.074 9.895 1.00 98.81 754 LEU A O 1
ATOM 5955 N N . GLY A 1 755 ? -4.151 -0.144 8.023 1.00 98.69 755 GLY A N 1
ATOM 5956 C CA . GLY A 1 755 ? -3.847 -1.407 8.688 1.00 98.69 755 GLY A CA 1
ATOM 5957 C C . GLY A 1 755 ? -2.553 -1.345 9.498 1.00 98.69 755 GLY A C 1
ATOM 5958 O O . GLY A 1 755 ? -2.500 -1.881 10.601 1.00 98.69 755 GLY A O 1
ATOM 5959 N N . GLN A 1 756 ? -1.509 -0.685 8.986 1.00 98.69 756 GLN A N 1
ATOM 5960 C CA . GLN A 1 756 ? -0.247 -0.515 9.702 1.00 98.69 756 GLN A CA 1
ATOM 5961 C C . GLN A 1 756 ? -0.422 0.345 10.955 1.00 98.69 756 GLN A C 1
ATOM 5963 O O . GLN A 1 756 ? 0.126 -0.012 11.994 1.00 98.69 756 GLN A O 1
ATOM 5968 N N . VAL A 1 757 ? -1.214 1.419 10.888 1.00 98.56 757 VAL A N 1
ATOM 5969 C CA . VAL A 1 757 ? -1.557 2.233 12.067 1.00 98.56 757 VAL A CA 1
ATOM 5970 C C . VAL A 1 757 ? -2.234 1.373 13.130 1.00 98.56 757 VAL A C 1
ATOM 5972 O O . VAL A 1 757 ? -1.734 1.292 14.246 1.00 98.56 757 VAL A O 1
ATOM 5975 N N . LEU A 1 758 ? -3.298 0.647 12.773 1.00 98.75 758 LEU A N 1
ATOM 5976 C CA . LEU A 1 758 ? -4.031 -0.235 13.694 1.00 98.75 758 LEU A CA 1
ATOM 5977 C C . LEU A 1 758 ? -3.111 -1.261 14.371 1.00 98.75 758 LEU A C 1
ATOM 5979 O O . LEU A 1 758 ? -3.223 -1.546 15.561 1.00 98.75 758 LEU A O 1
ATOM 5983 N N . TYR A 1 759 ? -2.171 -1.796 13.602 1.00 98.62 759 TYR A N 1
ATOM 5984 C CA . TYR A 1 759 ? -1.141 -2.716 14.056 1.00 98.62 759 TYR A CA 1
ATOM 5985 C C . TYR A 1 759 ? -0.204 -2.114 15.111 1.00 98.62 759 TYR A C 1
ATOM 5987 O O . TYR A 1 759 ? 0.084 -2.767 16.117 1.00 98.62 759 TYR A O 1
ATOM 5995 N N . LEU A 1 760 ? 0.309 -0.907 14.862 1.00 98.50 760 LEU A N 1
ATOM 5996 C CA . LEU A 1 760 ? 1.243 -0.224 15.756 1.00 98.50 760 LEU A CA 1
ATOM 5997 C C . LEU A 1 760 ? 0.533 0.286 17.012 1.00 98.50 760 LEU A C 1
ATOM 5999 O O . LEU A 1 760 ? 1.014 0.029 18.113 1.00 98.50 760 LEU A O 1
ATOM 6003 N N . GLU A 1 761 ? -0.643 0.892 16.851 1.00 98.12 761 GLU A N 1
ATOM 6004 C CA . GLU A 1 761 ? -1.502 1.354 17.942 1.00 98.12 761 GLU A CA 1
ATOM 6005 C C . GLU A 1 761 ? -1.857 0.219 18.904 1.00 98.12 761 GLU A C 1
ATOM 6007 O O . GLU A 1 761 ? -1.598 0.315 20.103 1.00 98.12 761 GLU A O 1
ATOM 6012 N N . ALA A 1 762 ? -2.361 -0.904 18.378 1.00 98.06 762 ALA A N 1
ATOM 6013 C CA . ALA A 1 762 ? -2.702 -2.067 19.190 1.00 98.06 762 ALA A CA 1
ATOM 6014 C C . ALA A 1 762 ? -1.504 -2.553 20.017 1.00 98.06 762 ALA A C 1
ATOM 6016 O O . ALA A 1 762 ? -1.645 -2.868 21.198 1.00 98.06 762 ALA A O 1
ATOM 6017 N N . HIS A 1 763 ? -0.309 -2.585 19.425 1.00 97.75 763 HIS A N 1
ATOM 6018 C CA . HIS A 1 763 ? 0.882 -3.015 20.146 1.00 97.75 763 HIS A CA 1
ATOM 6019 C C . HIS A 1 763 ? 1.352 -1.988 21.186 1.00 97.75 763 HIS A C 1
ATOM 6021 O O . HIS A 1 763 ? 1.740 -2.383 22.285 1.00 97.75 763 HIS A O 1
ATOM 6027 N N . ALA A 1 764 ? 1.285 -0.691 20.877 1.00 97.44 764 ALA A N 1
ATOM 6028 C CA . ALA A 1 764 ? 1.705 0.387 21.771 1.00 97.44 764 ALA A CA 1
ATOM 6029 C C . ALA A 1 764 ? 0.838 0.480 23.041 1.00 97.44 764 ALA A C 1
ATOM 6031 O O . ALA A 1 764 ? 1.363 0.737 24.127 1.00 97.44 764 ALA A O 1
ATOM 6032 N N . VAL A 1 765 ? -0.466 0.203 22.925 1.00 97.00 765 VAL A N 1
ATOM 6033 C CA . VAL A 1 765 ? -1.388 0.087 24.076 1.00 97.00 765 VAL A CA 1
ATOM 6034 C C . VAL A 1 765 ? -1.341 -1.307 24.721 1.00 97.00 765 VAL A C 1
ATOM 6036 O O . VAL A 1 765 ? -1.960 -1.570 25.751 1.00 97.00 765 VAL A O 1
ATOM 6039 N N . GLY A 1 766 ? -0.549 -2.220 24.151 1.00 96.12 766 GLY A N 1
ATOM 6040 C CA . GLY A 1 766 ? -0.188 -3.484 24.774 1.00 96.12 766 GLY A CA 1
ATOM 6041 C C . GLY A 1 766 ? -1.104 -4.668 24.501 1.00 96.12 766 GLY A C 1
ATOM 6042 O O . GLY A 1 766 ? -1.057 -5.625 25.277 1.00 96.12 766 GLY A O 1
ATOM 6043 N N . ILE A 1 767 ? -1.885 -4.603 23.429 1.00 96.75 767 ILE A N 1
ATOM 6044 C CA . ILE A 1 767 ? -2.689 -5.694 22.874 1.00 96.75 767 ILE A CA 1
ATOM 6045 C C . ILE A 1 767 ? -2.140 -6.079 21.488 1.00 96.75 767 ILE A C 1
ATOM 6047 O O . ILE A 1 767 ? -0.957 -5.890 21.191 1.00 96.75 767 ILE A O 1
ATOM 6051 N N . SER A 1 768 ? -2.939 -6.721 20.641 1.00 97.44 768 SER A N 1
ATOM 6052 C CA . SER A 1 768 ? -2.543 -7.099 19.286 1.00 97.44 768 SER A CA 1
ATOM 6053 C C . SER A 1 768 ? -3.655 -6.862 18.277 1.00 97.44 768 SER A C 1
ATOM 6055 O O . SER A 1 768 ? -4.780 -6.482 18.592 1.00 97.44 768 SER A O 1
ATOM 6057 N N . ALA A 1 769 ? -3.278 -7.039 17.025 1.00 98.12 769 ALA A N 1
ATOM 6058 C CA . ALA A 1 769 ? -4.063 -6.712 15.858 1.00 98.12 769 ALA A CA 1
ATOM 6059 C C . ALA A 1 769 ? -3.833 -7.793 14.808 1.00 98.12 769 ALA A C 1
ATOM 6061 O O . ALA A 1 769 ? -2.770 -8.420 14.819 1.00 98.12 769 ALA A O 1
ATOM 6062 N N . THR A 1 770 ? -4.779 -7.970 13.888 1.00 98.00 770 THR A N 1
ATOM 6063 C CA . THR A 1 770 ? -4.593 -8.791 12.688 1.00 98.00 770 THR A CA 1
ATOM 6064 C C . THR A 1 770 ? -5.428 -8.284 11.526 1.00 98.00 770 THR A C 1
ATOM 6066 O O . THR A 1 770 ? -6.627 -8.057 11.666 1.00 98.00 770 THR A O 1
ATOM 6069 N N . GLY A 1 771 ? -4.790 -8.164 10.363 1.00 98.00 771 GLY A N 1
ATOM 6070 C CA . GLY A 1 771 ? -5.467 -7.992 9.089 1.00 98.00 771 GLY A CA 1
ATOM 6071 C C . GLY A 1 771 ? -6.141 -9.275 8.627 1.00 98.00 771 GLY A C 1
ATOM 6072 O O . GLY A 1 771 ? -5.571 -10.364 8.698 1.00 98.00 771 GLY A O 1
ATOM 6073 N N . ILE A 1 772 ? -7.362 -9.130 8.131 1.00 97.56 772 ILE A N 1
ATOM 6074 C CA . ILE A 1 772 ? -8.215 -10.207 7.654 1.00 97.56 772 ILE A CA 1
ATOM 6075 C C . ILE A 1 772 ? -8.490 -9.942 6.174 1.00 97.56 772 ILE A C 1
ATOM 6077 O O . ILE A 1 772 ? -9.274 -9.075 5.801 1.00 97.56 772 ILE A O 1
ATOM 6081 N N . GLY A 1 773 ? -7.825 -10.690 5.297 1.00 94.56 773 GLY A N 1
ATOM 6082 C CA . GLY A 1 773 ? -8.047 -10.550 3.855 1.00 94.56 773 GLY A CA 1
ATOM 6083 C C . GLY A 1 773 ? -9.157 -11.435 3.285 1.00 94.56 773 GLY A C 1
ATOM 6084 O O . GLY A 1 773 ? -9.604 -11.189 2.162 1.00 94.56 773 GLY A O 1
ATOM 6085 N N . CYS A 1 774 ? -9.585 -12.460 4.034 1.00 96.00 774 CYS A N 1
ATOM 6086 C CA . CYS A 1 774 ? -10.762 -13.255 3.687 1.00 96.00 774 CYS A CA 1
ATOM 6087 C C . CYS A 1 774 ? -11.986 -12.669 4.377 1.00 96.00 774 CYS A C 1
ATOM 6089 O O . CYS A 1 774 ? -12.132 -12.770 5.594 1.00 96.00 774 CYS A O 1
ATOM 6091 N N . TYR A 1 775 ? -12.862 -12.088 3.576 1.00 97.50 775 TYR A N 1
ATOM 6092 C CA . TYR A 1 775 ? -14.157 -11.579 3.987 1.00 97.50 775 TYR A CA 1
ATOM 6093 C C . TYR A 1 775 ? -15.125 -11.728 2.816 1.00 97.50 775 TYR A C 1
ATOM 6095 O O . TYR A 1 775 ? -14.690 -11.768 1.664 1.00 97.50 775 TYR A O 1
ATOM 6103 N N . PHE A 1 776 ? -16.418 -11.807 3.107 1.00 97.31 776 PHE A N 1
ATOM 6104 C CA . PHE A 1 776 ? -17.467 -11.872 2.101 1.00 97.31 776 PHE A CA 1
ATOM 6105 C C . PHE A 1 776 ? -17.844 -10.460 1.642 1.00 97.31 776 PHE A C 1
ATOM 6107 O O . PHE A 1 776 ? -18.529 -9.722 2.345 1.00 97.31 776 PHE A O 1
ATOM 6114 N N . ASP A 1 777 ? -17.326 -10.067 0.479 1.00 96.38 777 ASP A N 1
ATOM 6115 C CA . ASP A 1 777 ? -17.382 -8.704 -0.047 1.00 96.38 777 ASP A CA 1
ATOM 6116 C C . ASP A 1 777 ? -18.827 -8.179 -0.173 1.00 96.38 777 ASP A C 1
ATOM 6118 O O . ASP A 1 777 ? -19.115 -7.079 0.300 1.00 96.38 777 ASP A O 1
ATOM 6122 N N . ASP A 1 778 ? -19.718 -8.955 -0.798 1.00 89.56 778 ASP A N 1
ATOM 6123 C CA . ASP A 1 778 ? -21.102 -8.539 -1.081 1.00 89.56 778 ASP A CA 1
ATOM 6124 C C . ASP A 1 778 ? -21.999 -8.628 0.161 1.00 89.56 778 ASP A C 1
ATOM 6126 O O . ASP A 1 778 ? -22.873 -7.790 0.361 1.00 89.56 778 ASP A O 1
ATOM 6130 N N . ASP A 1 779 ? -21.738 -9.583 1.053 1.00 95.31 779 ASP A N 1
ATOM 6131 C CA . ASP A 1 779 ? -22.470 -9.734 2.312 1.00 95.31 779 ASP A CA 1
ATOM 6132 C C . ASP A 1 779 ? -22.189 -8.558 3.271 1.00 95.31 779 ASP A C 1
ATOM 6134 O O . ASP A 1 779 ? -23.070 -8.100 4.001 1.00 95.31 779 ASP A O 1
ATOM 6138 N N . VAL A 1 780 ? -20.980 -7.979 3.219 1.00 95.25 780 VAL A N 1
ATOM 6139 C CA . VAL A 1 780 ? -20.689 -6.704 3.899 1.00 95.25 780 VAL A CA 1
ATOM 6140 C C . VAL A 1 780 ? -21.541 -5.575 3.315 1.00 95.25 780 VAL A C 1
ATOM 6142 O O . VAL A 1 780 ? -22.029 -4.728 4.065 1.00 95.25 780 VAL A O 1
ATOM 6145 N N . HIS A 1 781 ? -21.740 -5.541 1.994 1.00 93.88 781 HIS A N 1
ATOM 6146 C CA . HIS A 1 781 ? -22.582 -4.518 1.362 1.00 93.88 781 HIS A CA 1
ATOM 6147 C C . HIS A 1 781 ? -24.035 -4.701 1.751 1.00 93.88 781 HIS A C 1
ATOM 6149 O O . HIS A 1 781 ? -24.673 -3.714 2.097 1.00 93.88 781 HIS A O 1
ATOM 6155 N N . GLU A 1 782 ? -24.531 -5.938 1.789 1.00 93.75 782 GLU A N 1
ATOM 6156 C CA . GLU A 1 782 ? -25.883 -6.239 2.249 1.00 93.75 782 GLU A CA 1
ATOM 6157 C C . GLU A 1 782 ? -26.102 -5.718 3.671 1.00 93.75 782 GLU A C 1
ATOM 6159 O O . GLU A 1 782 ? -27.068 -4.997 3.923 1.00 93.75 782 GLU A O 1
ATOM 6164 N N . VAL A 1 783 ? -25.186 -5.996 4.600 1.00 95.06 783 VAL A N 1
ATOM 6165 C CA . VAL A 1 783 ? -25.278 -5.494 5.980 1.00 95.06 783 VAL A CA 1
ATOM 6166 C C . VAL A 1 783 ? -25.331 -3.968 6.016 1.00 95.06 783 VAL A C 1
ATOM 6168 O O . VAL A 1 783 ? -26.185 -3.406 6.701 1.00 95.06 783 VAL A O 1
ATOM 6171 N N . LEU A 1 784 ? -24.477 -3.292 5.246 1.00 96.56 784 LEU A N 1
ATOM 6172 C CA . LEU A 1 784 ? -24.403 -1.828 5.210 1.00 96.56 784 LEU A CA 1
ATOM 6173 C C . LEU A 1 784 ? -25.488 -1.168 4.336 1.00 96.56 784 LEU A C 1
ATOM 6175 O O . LEU A 1 784 ? -25.690 0.041 4.430 1.00 96.56 784 LEU A O 1
ATOM 6179 N N . GLY A 1 785 ? -26.203 -1.937 3.513 1.00 94.81 785 GLY A N 1
ATOM 6180 C CA . GLY A 1 785 ? -27.154 -1.440 2.513 1.00 94.81 785 GLY A CA 1
ATOM 6181 C C . GLY A 1 785 ? -26.508 -0.826 1.270 1.00 94.81 785 GLY A C 1
ATOM 6182 O O . GLY A 1 785 ? -27.201 -0.158 0.509 1.00 94.81 785 GLY A O 1
ATOM 6183 N N . LEU A 1 786 ? -25.206 -1.037 1.062 1.00 95.25 786 LEU A N 1
ATOM 6184 C CA . LEU A 1 786 ? -24.479 -0.495 -0.084 1.00 95.25 786 LEU A CA 1
ATOM 6185 C C . LEU A 1 786 ? -24.894 -1.211 -1.373 1.00 95.25 786 LEU A C 1
ATOM 6187 O O . LEU A 1 786 ? -25.099 -2.424 -1.389 1.00 95.25 786 LEU A O 1
ATOM 6191 N N . GLN A 1 787 ? -24.989 -0.460 -2.468 1.00 91.12 787 GLN A N 1
ATOM 6192 C CA . GLN A 1 787 ? -25.362 -0.985 -3.781 1.00 91.12 787 GLN A CA 1
ATOM 6193 C C . GLN A 1 787 ? -24.355 -0.568 -4.855 1.00 91.12 787 GLN A C 1
ATOM 6195 O O . GLN A 1 787 ? -23.721 0.486 -4.772 1.00 91.12 787 GLN A O 1
ATOM 6200 N N . GLY A 1 788 ? -24.242 -1.389 -5.900 1.00 93.62 788 GLY A N 1
ATOM 6201 C CA . GLY A 1 788 ? -23.370 -1.111 -7.038 1.00 93.62 788 GLY A CA 1
ATOM 6202 C C . GLY A 1 788 ? -21.885 -1.115 -6.667 1.00 93.62 788 GLY A C 1
ATOM 6203 O O . GLY A 1 788 ? -21.441 -1.929 -5.860 1.00 93.62 788 GLY A O 1
ATOM 6204 N N . LEU A 1 789 ? -21.114 -0.228 -7.302 1.00 96.75 789 LEU A N 1
ATOM 6205 C CA . LEU A 1 789 ? -19.657 -0.125 -7.151 1.00 96.75 789 LEU A CA 1
ATOM 6206 C C . LEU A 1 789 ? -19.203 1.212 -6.560 1.00 96.75 789 LEU A C 1
ATOM 6208 O O . LEU A 1 789 ? -18.009 1.507 -6.551 1.00 96.75 789 LEU A O 1
ATOM 6212 N N . GLU A 1 790 ? -20.133 2.022 -6.058 1.00 97.25 790 GLU A N 1
ATOM 6213 C CA . GLU A 1 790 ? -19.789 3.331 -5.512 1.00 97.25 790 GLU A CA 1
ATOM 6214 C C . GLU A 1 790 ? -18.905 3.212 -4.273 1.00 97.25 790 GLU A C 1
ATOM 6216 O O . GLU A 1 790 ? -17.869 3.867 -4.187 1.00 97.25 790 GLU A O 1
ATOM 6221 N N . PHE A 1 791 ? -19.291 2.332 -3.351 1.00 98.44 791 PHE A N 1
ATOM 6222 C CA . PHE A 1 791 ? -18.516 1.997 -2.168 1.00 98.44 791 PHE A CA 1
ATOM 6223 C C . PHE A 1 791 ? -18.258 0.499 -2.134 1.00 98.44 791 PHE A C 1
ATOM 6225 O O . PHE A 1 791 ? -19.178 -0.283 -2.361 1.00 98.44 791 PHE A O 1
ATOM 6232 N N . GLN A 1 792 ? -17.023 0.083 -1.858 1.00 98.50 792 GLN A N 1
ATOM 6233 C CA . GLN A 1 792 ? -16.642 -1.329 -1.797 1.00 98.50 792 GLN A CA 1
ATOM 6234 C C . GLN A 1 792 ? -15.820 -1.631 -0.543 1.00 98.50 792 GLN A C 1
ATOM 6236 O O . GLN A 1 792 ? -14.962 -0.847 -0.145 1.00 98.50 792 GLN A O 1
ATOM 6241 N N . SER A 1 793 ? -16.047 -2.800 0.058 1.00 97.94 793 SER A N 1
ATOM 6242 C CA . SER A 1 793 ? -15.207 -3.315 1.142 1.00 97.94 793 SER A CA 1
ATOM 6243 C C . SER A 1 793 ? -13.904 -3.863 0.563 1.00 97.94 793 SER A C 1
ATOM 6245 O O . SER A 1 793 ? -13.949 -4.666 -0.368 1.00 97.94 793 SER A O 1
ATOM 6247 N N . LEU A 1 794 ? -12.760 -3.406 1.082 1.00 98.50 794 LEU A N 1
ATOM 6248 C CA . LEU A 1 794 ? -11.439 -3.735 0.534 1.00 98.50 794 LEU A CA 1
ATOM 6249 C C . LEU A 1 794 ? -10.523 -4.482 1.507 1.00 98.50 794 LEU A C 1
ATOM 6251 O O . LEU A 1 794 ? -9.661 -5.234 1.056 1.00 98.50 794 LEU A O 1
ATOM 6255 N N . TYR A 1 795 ? -10.695 -4.324 2.819 1.00 98.62 795 TYR A N 1
ATOM 6256 C CA . TYR A 1 795 ? -9.852 -4.996 3.813 1.00 98.62 795 TYR A CA 1
ATOM 6257 C C . TYR A 1 795 ? -10.576 -5.129 5.143 1.00 98.62 795 TYR A C 1
ATOM 6259 O O . TYR A 1 795 ? -11.325 -4.227 5.501 1.00 98.62 795 TYR A O 1
ATOM 6267 N N . HIS A 1 796 ? -10.367 -6.210 5.887 1.00 98.50 796 HIS A N 1
ATOM 6268 C CA . HIS A 1 796 ? -10.904 -6.350 7.240 1.00 98.50 796 HIS A CA 1
ATOM 6269 C C . HIS A 1 796 ? -9.773 -6.396 8.259 1.00 98.50 796 HIS A C 1
ATOM 6271 O O . HIS A 1 796 ? -8.616 -6.656 7.926 1.00 98.50 796 HIS A O 1
ATOM 6277 N N . PHE A 1 797 ? -10.097 -6.111 9.512 1.00 97.94 797 PHE A N 1
ATOM 6278 C CA . PHE A 1 797 ? -9.123 -6.041 10.590 1.00 97.94 797 PHE A CA 1
ATOM 6279 C C . PHE A 1 797 ? -9.774 -6.378 11.932 1.00 97.94 797 PHE A C 1
ATOM 6281 O O . PHE A 1 797 ? -10.966 -6.154 12.123 1.00 97.94 797 PHE A O 1
ATOM 6288 N N . THR A 1 798 ? -8.997 -6.889 12.880 1.00 98.56 798 THR A N 1
ATOM 6289 C CA . THR A 1 798 ? -9.446 -7.163 14.253 1.00 98.56 798 THR A CA 1
ATOM 6290 C C . THR A 1 798 ? -8.394 -6.712 15.254 1.00 98.56 798 THR A C 1
ATOM 6292 O O . THR A 1 798 ? -7.195 -6.790 14.972 1.00 98.56 798 THR A O 1
ATOM 6295 N N . ILE A 1 799 ? -8.837 -6.212 16.407 1.00 98.69 799 ILE A N 1
ATOM 6296 C CA . ILE A 1 799 ? -7.985 -5.730 17.496 1.00 98.69 799 ILE A CA 1
ATOM 6297 C C . ILE A 1 799 ? -8.464 -6.341 18.805 1.00 98.69 799 ILE A C 1
ATOM 6299 O O . ILE A 1 799 ? -9.650 -6.293 19.129 1.00 98.69 799 ILE A O 1
ATOM 6303 N N . GLY A 1 800 ? -7.536 -6.890 19.582 1.00 98.19 800 GLY A N 1
ATOM 6304 C CA . GLY A 1 800 ? -7.826 -7.532 20.856 1.00 98.19 800 GLY A CA 1
ATOM 6305 C C . GLY A 1 800 ? -6.582 -8.112 21.516 1.00 98.19 800 GLY A C 1
ATOM 6306 O O . GLY A 1 800 ? -5.461 -7.984 21.019 1.00 98.19 800 GLY A O 1
ATOM 6307 N N . SER A 1 801 ? -6.775 -8.741 22.668 1.00 97.75 801 SER A N 1
ATOM 6308 C CA . SER A 1 801 ? -5.704 -9.447 23.369 1.00 97.75 801 SER A CA 1
ATOM 6309 C C . SER A 1 801 ? -5.417 -10.785 22.669 1.00 97.75 801 SER A C 1
ATOM 6311 O O . SER A 1 801 ? -6.355 -11.552 22.432 1.00 97.75 801 SER A O 1
ATOM 6313 N N . PRO A 1 802 ? -4.156 -11.071 22.295 1.00 96.62 802 PRO A N 1
ATOM 6314 C CA . PRO A 1 802 ? -3.816 -12.268 21.537 1.00 96.62 802 PRO A CA 1
ATOM 6315 C C . PRO A 1 802 ? -3.767 -13.516 22.424 1.00 96.62 802 PRO A C 1
ATOM 6317 O O . PRO A 1 802 ? -3.307 -13.467 23.567 1.00 96.62 802 PRO A O 1
ATOM 6320 N N . VAL A 1 803 ? -4.079 -14.677 21.849 1.00 95.06 803 VAL A N 1
ATOM 6321 C CA . VAL A 1 803 ? -3.694 -15.966 22.441 1.00 95.06 803 VAL A CA 1
ATOM 6322 C C . VAL A 1 803 ? -2.244 -16.277 22.063 1.00 95.06 803 VAL A C 1
ATOM 6324 O O . VAL A 1 803 ? -1.876 -16.319 20.888 1.00 95.06 803 VAL A O 1
ATOM 6327 N N . LEU A 1 804 ? -1.391 -16.499 23.065 1.00 89.56 804 LEU A N 1
ATOM 6328 C CA . LEU A 1 804 ? 0.021 -16.819 22.846 1.00 89.56 804 LEU A CA 1
ATOM 6329 C C . LEU A 1 804 ? 0.233 -18.331 22.701 1.00 89.56 804 LEU A C 1
ATOM 6331 O O . LEU A 1 804 ? 0.117 -19.077 23.676 1.00 89.56 804 LEU A O 1
ATOM 6335 N N . ASP A 1 805 ? 0.637 -18.775 21.509 1.00 86.81 805 ASP A N 1
ATOM 6336 C CA . ASP A 1 805 ? 1.061 -20.161 21.295 1.00 86.81 805 ASP A CA 1
ATOM 6337 C C . ASP A 1 805 ? 2.494 -20.384 21.803 1.00 86.81 805 ASP A C 1
ATOM 6339 O O . ASP A 1 805 ? 3.484 -20.066 21.140 1.00 86.81 805 ASP A O 1
ATOM 6343 N N . LYS A 1 806 ? 2.604 -20.973 22.998 1.00 88.25 806 LYS A N 1
ATOM 6344 C CA . LYS A 1 806 ? 3.887 -21.282 23.652 1.00 88.25 806 LYS A CA 1
ATOM 6345 C C . LYS A 1 806 ? 4.696 -22.378 22.943 1.00 88.25 806 LYS A C 1
ATOM 6347 O O . LYS A 1 806 ? 5.849 -22.590 23.307 1.00 88.25 806 LYS A O 1
ATOM 6352 N N . ARG A 1 807 ? 4.122 -23.079 21.956 1.00 88.44 807 ARG A N 1
ATOM 6353 C CA . ARG A 1 807 ? 4.812 -24.121 21.172 1.00 88.44 807 ARG A CA 1
ATOM 6354 C C . ARG A 1 807 ? 5.658 -23.541 20.038 1.00 88.44 807 ARG A C 1
ATOM 6356 O O . ARG A 1 807 ? 6.466 -24.263 19.458 1.00 88.44 807 ARG A O 1
ATOM 6363 N N . ILE A 1 808 ? 5.454 -22.269 19.689 1.00 87.81 808 ILE A N 1
ATOM 6364 C CA . ILE A 1 808 ? 6.195 -21.595 18.623 1.00 87.81 808 ILE A CA 1
ATOM 6365 C C . ILE A 1 808 ? 7.395 -20.876 19.237 1.00 87.81 808 ILE A C 1
ATOM 6367 O O . ILE A 1 808 ? 7.251 -19.899 19.975 1.00 87.81 808 ILE A O 1
ATOM 6371 N N . LEU A 1 809 ? 8.597 -21.328 18.886 1.00 89.31 809 LEU A N 1
ATOM 6372 C CA . LEU A 1 809 ? 9.834 -20.679 19.298 1.00 89.31 809 LEU A CA 1
ATOM 6373 C C . LEU A 1 809 ? 10.025 -19.373 18.519 1.00 89.31 809 LEU A C 1
ATOM 6375 O O . LEU A 1 809 ? 9.806 -19.320 17.308 1.00 89.31 809 LEU A O 1
ATOM 6379 N N . SER A 1 810 ? 10.459 -18.317 19.210 1.00 89.62 810 SER A N 1
ATOM 6380 C CA . SER A 1 810 ? 10.872 -17.057 18.590 1.00 89.62 810 SER A CA 1
ATOM 6381 C C . SER A 1 810 ? 12.389 -16.937 18.628 1.00 89.62 810 SER A C 1
ATOM 6383 O O . SER A 1 810 ? 12.982 -16.975 19.701 1.00 89.62 810 SER A O 1
ATOM 6385 N N . LEU A 1 811 ? 12.997 -16.754 17.464 1.00 90.12 811 LEU A N 1
ATOM 6386 C CA . LEU A 1 811 ? 14.435 -16.593 17.274 1.00 90.12 811 LEU A CA 1
ATOM 6387 C C . LEU A 1 811 ? 14.754 -15.141 16.860 1.00 90.12 811 LEU A C 1
ATOM 6389 O O . LEU A 1 811 ? 13.881 -14.465 16.292 1.00 90.12 811 LEU A O 1
ATOM 6393 N N . PRO A 1 812 ? 15.968 -14.634 17.150 1.00 88.38 812 PRO A N 1
ATOM 6394 C CA . PRO A 1 812 ? 16.373 -13.282 16.769 1.00 88.38 812 PRO A CA 1
ATOM 6395 C C . PRO A 1 812 ? 16.380 -13.117 15.248 1.00 88.38 812 PRO A C 1
ATOM 6397 O O . PRO A 1 812 ? 16.593 -14.080 14.523 1.00 88.38 812 PRO A O 1
ATOM 6400 N N . ALA A 1 813 ? 16.156 -11.892 14.766 1.00 90.12 813 ALA A N 1
ATOM 6401 C CA . ALA A 1 813 ? 16.196 -11.581 13.336 1.00 90.12 813 ALA A CA 1
ATOM 6402 C C . ALA A 1 813 ? 17.581 -11.839 12.716 1.00 90.12 813 ALA A C 1
ATOM 6404 O O . ALA A 1 813 ? 17.662 -12.418 11.632 1.00 90.12 813 ALA A O 1
ATOM 6405 N N . TYR A 1 814 ? 18.639 -11.434 13.435 1.00 89.31 814 TYR A N 1
ATOM 6406 C CA . TYR A 1 814 ? 20.036 -11.500 13.008 1.00 89.31 814 TYR A CA 1
ATOM 6407 C C . TYR A 1 814 ? 20.964 -11.885 14.185 1.00 89.31 814 TYR A C 1
ATOM 6409 O O . TYR A 1 814 ? 20.742 -11.393 15.294 1.00 89.31 814 TYR A O 1
ATOM 6417 N N . PRO A 1 815 ? 21.999 -12.723 13.961 1.00 79.12 815 PRO A N 1
ATOM 6418 C CA . PRO A 1 815 ? 22.068 -13.649 12.833 1.00 79.12 815 PRO A CA 1
ATOM 6419 C C . PRO A 1 815 ? 20.860 -14.601 12.881 1.00 79.12 815 PRO A C 1
ATOM 6421 O O . PRO A 1 815 ? 20.452 -15.051 13.952 1.00 79.12 815 PRO A O 1
ATOM 6424 N N . GLY A 1 816 ? 20.248 -14.853 11.724 1.00 74.50 816 GLY A N 1
ATOM 6425 C CA . GLY A 1 816 ? 19.137 -15.797 11.611 1.00 74.50 816 GLY A CA 1
ATOM 6426 C C . GLY A 1 816 ? 19.594 -17.253 11.800 1.00 74.50 816 GLY A C 1
ATOM 6427 O O . GLY A 1 816 ? 20.795 -17.522 11.892 1.00 74.50 816 GLY A O 1
ATOM 6428 N N . PRO A 1 817 ? 18.659 -18.218 11.850 1.00 75.69 817 PRO A N 1
ATOM 6429 C CA . PRO A 1 817 ? 19.007 -19.635 11.848 1.00 75.69 817 PRO A CA 1
ATOM 6430 C C . PRO A 1 817 ? 19.844 -19.984 10.604 1.00 75.69 817 PRO A C 1
ATOM 6432 O O . PRO A 1 817 ? 19.532 -19.554 9.499 1.00 75.69 817 PRO A O 1
ATOM 6435 N N . GLY A 1 818 ? 20.903 -20.785 10.776 1.00 61.19 818 GLY A N 1
ATOM 6436 C CA . GLY A 1 818 ? 21.820 -21.192 9.696 1.00 61.19 818 GLY A CA 1
ATOM 6437 C C . GLY A 1 818 ? 21.237 -22.187 8.681 1.00 61.19 818 GLY A C 1
ATOM 6438 O O . GLY A 1 818 ? 21.989 -22.794 7.924 1.00 61.19 818 GLY A O 1
ATOM 6439 N N . ILE A 1 819 ? 19.918 -22.388 8.695 1.00 54.69 819 ILE A N 1
ATOM 6440 C CA . ILE A 1 819 ? 19.177 -23.283 7.807 1.00 54.69 819 ILE A CA 1
ATOM 6441 C C . ILE A 1 819 ? 18.300 -22.385 6.934 1.00 54.69 819 ILE A C 1
ATOM 6443 O O . ILE A 1 819 ? 17.461 -21.655 7.461 1.00 54.69 819 ILE A O 1
ATOM 6447 N N . ASP A 1 820 ? 18.520 -22.410 5.618 1.00 50.34 820 ASP A N 1
ATOM 6448 C CA . ASP A 1 820 ? 17.561 -21.840 4.667 1.00 50.34 820 ASP A CA 1
ATOM 6449 C C . ASP A 1 820 ? 16.292 -22.694 4.725 1.00 50.34 820 ASP A C 1
ATOM 6451 O O . ASP A 1 820 ? 16.385 -23.917 4.591 1.00 50.34 820 ASP A O 1
ATOM 6455 N N . ALA A 1 821 ? 15.156 -22.063 5.019 1.00 40.19 821 ALA A N 1
ATOM 6456 C CA . ALA A 1 821 ? 13.866 -22.740 5.132 1.00 40.19 821 ALA A CA 1
ATOM 6457 C C . ALA A 1 821 ? 13.390 -23.296 3.786 1.00 40.19 821 ALA A C 1
ATOM 6459 O O . ALA A 1 821 ? 13.561 -22.584 2.767 1.00 40.19 821 ALA A O 1
#

Sequence (821 aa):
MKYRITRTEVPNVLRFMAFFKTVIAKLATEATSNRCNPFITFVLGGPGSGKGTQCVKIAETFRFAHLSAGDLLREEMSSNSENGTMIHDIIKDGKIVPSEITVNLLRKAIHSSGNHKFLIDGFPRNEENRIAFERIVGVEPDIVLFFDCPEEEMVKRVLNRNQGRVDDNIDTMKKRLEVFKKLNLPVIDYYSAKGKVCKINAVGTVNEVFEKVQPVLAALRCIRDDALDIESSSSSSAAAVDAATRYHNRTKHSLTGGYARGPRGLDWANQPNPFLRFLSSPLLPLLHSPPEPHDDSPLYHSVFSSSLPPPQPFSHASISRLLYDSLSLSAWKSTGLSTWSLRVNPSSGNLHPTESHLLSPPLPLSQQQPSSPPFSSSSFLAHYSPKDHSLELRASISPPDLPLHRSLLLAFSSILWREAWKYGERAFRYCNHDVGHALAAAAVSAATLGWDVCLLDGLGHDDLHRLLGLDRSNPPSPDRLPDRPVRGRLPWVESQHPDCALLIFPFGGTPPSVDYAELALALSRLPAMEWLGKPNSLSKDHVCWDVIYKTAEAVKKPPTYGEGFSVNPFHRSPLISPDLYKDMTVRQVVRKRRSAVDMDGVHVLEKDTFYQILLHCLPSGELGLGEKQGKQFTLPFRVLTWDAEVHAALFVHRVRDLPKGLYFLVRNEEHLDRLKSAMRSEFEWERPEGCPAGLPLYRLARGDCRELAKQLSCHQDIASDGCFSLGMVARFEPVLREKGAWMYPRLFWETGVLGQVLYLEAHAVGISATGIGCYFDDDVHEVLGLQGLEFQSLYHFTIGSPVLDKRILSLPAYPGPGIDA

Secondary structure (DSSP, 8-state):
--------SSHHHHHHHHHHHHHHHHHHHHTTS--S--EEEEEE--TTS-HHHHHHHHHHHH--EEEEHHHHHHHHHTTTSHHHHHHHHHHHTTPPPPHHHHHHHHHHHHHHS--SEEEEET---SHHHHHHHHHHH----SEEEEEE--HHHHHHHHHT--S--TT--HHHHHHHHHHIIIIIHHHHHHHHHTT-EEEEE--S-HHHHHHHHHHHHHHHHHHHHHHHHHHHHHHHHHHHHHHHHHHHHHT-BBTTTB-----SS--GGGPPPS---EETPPEEE--SSPSTT---PPBGGGGGSS-PPPPPPS-HHHHHHHHHTTTSEEEEEEETTEEEEEESS--GGG---EEEEEEEPPPPGGGS-TTS----SSEEEEEEETTTTEEEEEEEE-TTSS--TT-EEEEEEE-HHHHHHHHGGGHHHHHHHHHHHHHHHHHHHHHHTTEEEEE-TT--HHHHHHHTTHHHHSPPPPSS--SS-EEE--GGGGPPEEEEEEEEEETTSPPP---HHHHHHHHTTGGGSPPP-EEPPS-SSEEE-HHHHHHHHHTPPPP-TTSPP------PPP-S-GGGS-S-BHHHHHHH--B-SSB-S---B-HHHHHHHHHHT-SS-S--TT--BTB--STTGGG-SS---EEEEEEE-SBTTS-SEEEEE-S-GGGHHHHHHHS-TT---BPPTT--TT--EEEEEES--HHHHHHHTTT-HHHHHSSEEEEEEEE-HHHHHHH-TTHHHHHHHHHHHHHHHHHHHHHHTT-EEEEE---BHHHHHHHHT--TTSEEEEEEEEEEPBP--TTSEEE-SSSPPSS--

Radius of gyration: 33.04 Å; chains: 1; bounding box: 75×69×103 Å

pLDDT: mean 86.53, std 16.6, range [22.48, 98.88]

Organism: Musa balbisiana (NCBI:txid52838)

InterPro domains:
  IPR000415 Nitroreductase-like [G3DSA:3.40.109.10] (265-478)
  IPR000415 Nitroreductase-like [G3DSA:3.40.109.10] (549-802)
  IPR000415 Nitroreductase-like [SSF55469] (346-472)
  IPR000415 Nitroreductase-like [SSF55469] (664-805)
  IPR000850 Adenylate kinase/UMP-CMP kinase [MF_00235] (39-218)
  IPR000850 Adenylate kinase/UMP-CMP kinase [PR00094] (42-55)
  IPR000850 Adenylate kinase/UMP-CMP kinase [PR00094] (70-84)
  IPR000850 Adenylate kinase/UMP-CMP kinase [PR00094] (118-134)
  IPR000850 Adenylate kinase/UMP-CMP kinase [PR00094] (165-180)
  IPR000850 Adenylate kinase/UMP-CMP kinase [PR00094] (182-196)
  IPR000850 Adenylate kinase/UMP-CMP kinase [cd01428] (42-209)
  IPR006266 UMP-CMP kinase [MF_03172] (38-220)
  IPR006266 UMP-CMP kinase [TIGR01359] (40-217)
  IPR027417 P-loop containing nucleoside triphosphate hydrolase [G3DSA:3.40.50.300] (34-219)
  IPR027417 P-loop containing nucleoside triphosphate hydrolase [SSF52540] (38-218)
  IPR033690 Adenylate kinase, conserved site [PS00113] (118-129)